Protein AF-0000000072511733 (afdb_homodimer)

Sequence (792 aa):
MGTTHSLIYQFHNLSIHYQLFALVTLGEAWPLFNVHRLVISRPQPNLVTKVRVELSENAKQHFIDSKRVFEDSVEIRVEEPLMMRQPNLPVPIIRLAQNTEMQLETAWPQSVVEYSVPPEFARRLSVTKSGRVRARSITGPAAVVIHRTDLPDNETSIVPITVAGVDALDVMLTTKLEPATSTTLMHLPVGAKIVLKVVFRDSKGREITASSKISYRPHRFDLTEIVPSDSNRTLTITLKSAGETVLKIWDTVEPTQNVYIRLSAAEMFYPLTRRPIVSDIVCFTSPLGCTEEQLAAMSSVRAPFECIASFSNNKIGPAVNILSTKAVFSPKLGSYACVIESQEAGQIRLDITGASQMDLNLVAKWSSDSQIREAATTTVFHMAMHVVEEEASFHRMGTTHSLIYQFHNLSIHYQLFALVTLGEAWPLFNVHRLVISRPQPNLVTKVRVELSENAKQHFIDSKRVFEDSVEIRVEEPLMMRQPNLPVPIIRLAQNTEMQLETAWPQSVVEYSVPPEFARRLSVTKSGRVRARSITGPAAVVIHRTDLPDNETSIVPITVAGVDALDVMLTTKLEPATSTTLMHLPVGAKIVLKVVFRDSKGREITASSKISYRPHRFDLTEIVPSDSNRTLTITLKSAGETVLKIWDTVEPTQNVYIRLSAAEMFYPLTRRPIVSDIVCFTSPLGCTEEQLAAMSSVRAPFECIASFSNNKIGPAVNILSTKAVFSPKLGSYACVIESQEAGQIRLDITGASQMDLNLVAKWSSDSQIREAATTTVFHMAMHVVEEEASFHR

Structure (mmCIF, N/CA/C/O backbone):
data_AF-0000000072511733-model_v1
#
loop_
_entity.id
_entity.type
_entity.pdbx_description
1 polymer 'BIG2 domain-containing protein'
#
loop_
_atom_site.group_PDB
_atom_site.id
_atom_site.type_symbol
_atom_site.label_atom_id
_atom_site.label_alt_id
_atom_site.label_comp_id
_atom_site.label_asym_id
_atom_site.label_entity_id
_atom_site.label_seq_id
_atom_site.pdbx_PDB_ins_code
_atom_site.Cartn_x
_atom_site.Cartn_y
_atom_site.Cartn_z
_atom_site.occupancy
_atom_site.B_iso_or_equiv
_atom_site.auth_seq_id
_atom_site.auth_comp_id
_atom_site.auth_asym_id
_atom_site.auth_atom_id
_atom_site.pdbx_PDB_model_num
ATOM 1 N N . MET A 1 1 ? 6.441 -21.094 27.766 1 30.42 1 MET A N 1
ATOM 2 C CA . MET A 1 1 ? 6.195 -22.484 27.422 1 30.42 1 MET A CA 1
ATOM 3 C C . MET A 1 1 ? 5.586 -22.609 26.031 1 30.42 1 MET A C 1
ATOM 5 O O . MET A 1 1 ? 4.539 -22.031 25.75 1 30.42 1 MET A O 1
ATOM 9 N N . GLY A 1 2 ? 6.473 -22.719 25 1 42.38 2 GLY A N 1
ATOM 10 C CA . GLY A 1 2 ? 6.098 -22.672 23.594 1 42.38 2 GLY A CA 1
ATOM 11 C C . GLY A 1 2 ? 5.016 -23.672 23.234 1 42.38 2 GLY A C 1
ATOM 12 O O . GLY A 1 2 ? 4.965 -24.766 23.781 1 42.38 2 GLY A O 1
ATOM 13 N N . THR A 1 3 ? 3.896 -23.219 23.047 1 46.09 3 THR A N 1
ATOM 14 C CA . THR A 1 3 ? 2.744 -24.062 22.719 1 46.09 3 THR A CA 1
ATOM 15 C C . THR A 1 3 ? 3.061 -24.984 21.547 1 46.09 3 THR A C 1
ATOM 17 O O . THR A 1 3 ? 3.604 -24.531 20.531 1 46.09 3 THR A O 1
ATOM 20 N N . THR A 1 4 ? 3.414 -26.203 21.969 1 52.53 4 THR A N 1
ATOM 21 C CA . THR A 1 4 ? 3.613 -27.297 21.016 1 52.53 4 THR A CA 1
ATOM 22 C C . THR A 1 4 ? 2.297 -27.672 20.344 1 52.53 4 THR A C 1
ATOM 24 O O . THR A 1 4 ? 1.282 -27.875 21.016 1 52.53 4 THR A O 1
ATOM 27 N N . HIS A 1 5 ? 2.258 -27.188 19.219 1 51.53 5 HIS A N 1
ATOM 28 C CA . HIS A 1 5 ? 1.099 -27.656 18.469 1 51.53 5 HIS A CA 1
ATOM 29 C C . HIS A 1 5 ? 1.411 -28.953 17.719 1 51.53 5 HIS A C 1
ATOM 31 O O . HIS A 1 5 ? 2.498 -29.094 17.156 1 51.53 5 HIS A O 1
ATOM 37 N N . SER A 1 6 ? 0.648 -30.016 18.172 1 54.62 6 SER A N 1
ATOM 38 C CA . SER A 1 6 ? 0.834 -31.312 17.531 1 54.62 6 SER A CA 1
ATOM 39 C C . SER A 1 6 ? -0.258 -31.594 16.5 1 54.62 6 SER A C 1
ATOM 41 O O . SER A 1 6 ? -1.42 -31.234 16.719 1 54.62 6 SER A O 1
ATOM 43 N N . LEU A 1 7 ? 0.263 -31.766 15.352 1 56.16 7 LEU A N 1
ATOM 44 C CA . LEU A 1 7 ? -0.666 -32.188 14.312 1 56.16 7 LEU A CA 1
ATOM 45 C C . LEU A 1 7 ? -0.36 -33.625 13.859 1 56.16 7 LEU A C 1
ATOM 47 O O . LEU A 1 7 ? 0.806 -34 13.766 1 56.16 7 LEU A O 1
ATOM 51 N N . ILE A 1 8 ? -1.424 -34.5 14 1 53.81 8 ILE A N 1
ATOM 52 C CA . ILE A 1 8 ? -1.289 -35.906 13.555 1 53.81 8 ILE A CA 1
ATOM 53 C C . ILE A 1 8 ? -1.988 -36.094 12.211 1 53.81 8 ILE A C 1
ATOM 55 O O . ILE A 1 8 ? -3.123 -35.625 12.031 1 53.81 8 ILE A O 1
ATOM 59 N N . TYR A 1 9 ? -1.032 -36.469 11.336 1 51.75 9 TYR A N 1
ATOM 60 C CA . TYR A 1 9 ? -1.613 -36.812 10.039 1 51.75 9 TYR A CA 1
ATOM 61 C C . TYR A 1 9 ? -1.473 -38.281 9.727 1 51.75 9 TYR A C 1
ATOM 63 O O . TYR A 1 9 ? -0.436 -38.875 10.016 1 51.75 9 TYR A O 1
ATOM 71 N N . GLN A 1 10 ? -2.639 -38.906 9.352 1 49.97 10 GLN A N 1
ATOM 72 C CA . GLN A 1 10 ? -2.627 -40.312 8.961 1 49.97 10 GLN A CA 1
ATOM 73 C C . GLN A 1 10 ? -2.561 -40.469 7.441 1 49.97 10 GLN A C 1
ATOM 75 O O . GLN A 1 10 ? -3.344 -39.844 6.719 1 49.97 10 GLN A O 1
ATOM 80 N N . PHE A 1 11 ? -1.405 -40.875 6.906 1 50.91 11 PHE A N 1
ATOM 81 C CA . PHE A 1 11 ? -1.235 -41.156 5.488 1 50.91 11 PHE A CA 1
ATOM 82 C C . PHE A 1 11 ? -1.16 -42.656 5.254 1 50.91 11 PHE A C 1
ATOM 84 O O . PHE A 1 11 ? -0.123 -43.281 5.5 1 50.91 11 PHE A O 1
ATOM 91 N N . HIS A 1 12 ? -2.207 -43.031 4.641 1 53.44 12 HIS A N 1
ATOM 92 C CA . HIS A 1 12 ? -2.283 -44.5 4.488 1 53.44 12 HIS A CA 1
ATOM 93 C C . HIS A 1 12 ? -1.937 -45.188 5.793 1 53.44 12 HIS A C 1
ATOM 95 O O . HIS A 1 12 ? -2.623 -45.031 6.801 1 53.44 12 HIS A O 1
ATOM 101 N N . ASN A 1 13 ? -0.875 -45.938 5.66 1 52.5 13 ASN A N 1
ATOM 102 C CA . ASN A 1 13 ? -0.454 -46.719 6.816 1 52.5 13 ASN A CA 1
ATOM 103 C C . ASN A 1 13 ? 0.588 -46 7.648 1 52.5 13 ASN A C 1
ATOM 105 O O . ASN A 1 13 ? 1.3 -46.594 8.445 1 52.5 13 ASN A O 1
ATOM 109 N N . LEU A 1 14 ? 0.651 -44.75 7.27 1 57.22 14 LEU A N 1
ATOM 110 C CA . LEU A 1 14 ? 1.626 -43.938 8.016 1 57.22 14 LEU A CA 1
ATOM 111 C C . LEU A 1 14 ? 0.934 -42.875 8.836 1 57.22 14 LEU A C 1
ATOM 113 O O . LEU A 1 14 ? -0.066 -42.281 8.406 1 57.22 14 LEU A O 1
ATOM 117 N N . SER A 1 15 ? 1.269 -42.875 10.102 1 57.78 15 SER A N 1
ATOM 118 C CA . SER A 1 15 ? 0.858 -41.781 10.961 1 57.78 15 SER A CA 1
ATOM 119 C C . SER A 1 15 ? 1.954 -40.719 11.062 1 57.78 15 SER A C 1
ATOM 121 O O . SER A 1 15 ? 3.086 -41.031 11.438 1 57.78 15 SER A O 1
ATOM 123 N N . ILE A 1 16 ? 1.681 -39.625 10.523 1 59.34 16 ILE A N 1
ATOM 124 C CA . ILE A 1 16 ? 2.65 -38.531 10.547 1 59.34 16 ILE A CA 1
ATOM 125 C C . ILE A 1 16 ? 2.271 -37.531 11.641 1 59.34 16 ILE A C 1
ATOM 127 O O . ILE A 1 16 ? 1.154 -37 11.648 1 59.34 16 ILE A O 1
ATOM 131 N N . HIS A 1 17 ? 3.141 -37.438 12.656 1 58 17 HIS A N 1
ATOM 132 C CA . HIS A 1 17 ? 2.953 -36.531 13.766 1 58 17 HIS A CA 1
ATOM 133 C C . HIS A 1 17 ? 3.838 -35.281 13.609 1 58 17 HIS A C 1
ATOM 135 O O . HIS A 1 17 ? 5.059 -35.406 13.477 1 58 17 HIS A O 1
ATOM 141 N N . TYR A 1 18 ? 3.115 -34.188 13.367 1 60.22 18 TYR A N 1
ATOM 142 C CA . TYR A 1 18 ? 3.869 -32.938 13.352 1 60.22 18 TYR A CA 1
ATOM 143 C C . TYR A 1 18 ? 3.809 -32.25 14.711 1 60.22 18 TYR A C 1
ATOM 145 O O . TYR A 1 18 ? 2.764 -32.25 15.367 1 60.22 18 TYR A O 1
ATOM 153 N N . GLN A 1 19 ? 4.934 -31.938 15.297 1 56.84 19 GLN A N 1
ATOM 154 C CA . GLN A 1 19 ? 5.023 -31.094 16.484 1 56.84 19 GLN A CA 1
ATOM 155 C C . GLN A 1 19 ? 5.695 -29.766 16.172 1 56.84 19 GLN A C 1
ATOM 157 O O . GLN A 1 19 ? 6.789 -29.734 15.609 1 56.84 19 GLN A O 1
ATOM 162 N N . LEU A 1 20 ? 4.867 -28.797 16.219 1 58.41 20 LEU A N 1
ATOM 163 C CA . LEU A 1 20 ? 5.395 -27.453 16.031 1 58.41 20 LEU A CA 1
ATOM 164 C C . LEU A 1 20 ? 5.645 -26.781 17.375 1 58.41 20 LEU A C 1
ATOM 166 O O . LEU A 1 20 ? 4.801 -26.844 18.266 1 58.41 20 LEU A O 1
ATOM 170 N N . PHE A 1 21 ? 6.883 -26.453 17.516 1 49.84 21 PHE A N 1
ATOM 171 C CA . PHE A 1 21 ? 7.258 -25.766 18.75 1 49.84 21 PHE A CA 1
ATOM 172 C C . PHE A 1 21 ? 7.242 -24.25 18.547 1 49.84 21 PHE A C 1
ATOM 174 O O . PHE A 1 21 ? 8.266 -23.656 18.188 1 49.84 21 PHE A O 1
ATOM 181 N N . ALA A 1 22 ? 6.191 -23.609 18.234 1 53.22 22 ALA A N 1
ATOM 182 C CA . ALA A 1 22 ? 6.008 -22.172 18.266 1 53.22 22 ALA A CA 1
ATOM 183 C C . ALA A 1 22 ? 4.543 -21.797 18.047 1 53.22 22 ALA A C 1
ATOM 185 O O . ALA A 1 22 ? 3.746 -22.625 17.594 1 53.22 22 ALA A O 1
ATOM 186 N N . LEU A 1 23 ? 4.102 -20.734 18.625 1 46.47 23 LEU A N 1
ATOM 187 C CA . LEU A 1 23 ? 2.75 -20.203 18.469 1 46.47 23 LEU A CA 1
ATOM 188 C C . LEU A 1 23 ? 2.387 -20.047 17 1 46.47 23 LEU A C 1
ATOM 190 O O . LEU A 1 23 ? 3.037 -19.312 16.266 1 46.47 23 LEU A O 1
ATOM 194 N N . VAL A 1 24 ? 2.137 -21.109 16.453 1 48.09 24 VAL A N 1
ATOM 195 C CA . VAL A 1 24 ? 1.76 -21.078 15.047 1 48.09 24 VAL A CA 1
ATOM 196 C C . VAL A 1 24 ? 0.24 -21.141 14.914 1 48.09 24 VAL A C 1
ATOM 198 O O . VAL A 1 24 ? -0.43 -21.781 15.734 1 48.09 24 VAL A O 1
ATOM 201 N N . THR A 1 25 ? -0.289 -20.203 14.406 1 44.91 25 THR A N 1
ATOM 202 C CA . THR A 1 25 ? -1.661 -20.422 13.969 1 44.91 25 THR A CA 1
ATOM 203 C C . THR A 1 25 ? -1.699 -21.406 12.797 1 44.91 25 THR A C 1
ATOM 205 O O . THR A 1 25 ? -1.045 -21.188 11.773 1 44.91 25 THR A O 1
ATOM 208 N N . LEU A 1 26 ? -1.97 -22.625 13.188 1 44.41 26 LEU A N 1
ATOM 209 C CA . LEU A 1 26 ? -2.098 -23.688 12.203 1 44.41 26 LEU A CA 1
ATOM 210 C C . LEU A 1 26 ? -3.32 -23.469 11.312 1 44.41 26 LEU A C 1
ATOM 212 O O . LEU A 1 26 ? -4.406 -23.156 11.812 1 44.41 26 LEU A O 1
ATOM 216 N N . GLY A 1 27 ? -3.109 -23.062 10.148 1 40.12 27 GLY A N 1
ATOM 217 C CA . GLY A 1 27 ? -4.27 -23.156 9.273 1 40.12 27 GLY A CA 1
ATOM 218 C C . GLY A 1 27 ? -4.73 -24.578 9.055 1 40.12 27 GLY A C 1
ATOM 219 O O . GLY A 1 27 ? -4.219 -25.516 9.688 1 40.12 27 GLY A O 1
ATOM 220 N N . GLU A 1 28 ? -5.785 -24.719 8.156 1 40.78 28 GLU A N 1
ATOM 221 C CA . GLU A 1 28 ? -6.582 -25.922 7.891 1 40.78 28 GLU A CA 1
ATOM 222 C C . GLU A 1 28 ? -5.727 -27.031 7.301 1 40.78 28 GLU A C 1
ATOM 224 O O . GLU A 1 28 ? -4.918 -26.797 6.398 1 40.78 28 GLU A O 1
ATOM 229 N N . ALA A 1 29 ? -5.41 -28 8.211 1 40.81 29 ALA A N 1
ATOM 230 C CA . ALA A 1 29 ? -4.941 -29.281 7.688 1 40.81 29 ALA A CA 1
ATOM 231 C C . ALA A 1 29 ? -5.953 -29.875 6.715 1 40.81 29 ALA A C 1
ATOM 233 O O . ALA A 1 29 ? -7.156 -29.891 6.988 1 40.81 29 ALA A O 1
ATOM 234 N N . TRP A 1 30 ? -5.754 -29.656 5.441 1 39.38 30 TRP A N 1
ATOM 235 C CA . TRP A 1 30 ? -6.648 -30.359 4.527 1 39.38 30 TRP A CA 1
ATOM 236 C C . TRP A 1 30 ? -6.371 -31.859 4.531 1 39.38 30 TRP A C 1
ATOM 238 O O . TRP A 1 30 ? -5.266 -32.281 4.211 1 39.38 30 TRP A O 1
ATOM 248 N N . PRO A 1 31 ? -7.035 -32.562 5.352 1 39.12 31 PRO A N 1
ATOM 249 C CA . PRO A 1 31 ? -6.906 -34.031 5.344 1 39.12 31 PRO A CA 1
ATOM 250 C C . PRO A 1 31 ? -7.062 -34.625 3.949 1 39.12 31 PRO A C 1
ATOM 252 O O . PRO A 1 31 ? -7.438 -35.781 3.814 1 39.12 31 PRO A O 1
ATOM 255 N N . LEU A 1 32 ? -7.051 -33.844 2.857 1 39.03 32 LEU A N 1
ATOM 256 C CA . LEU A 1 32 ? -7.312 -34.75 1.756 1 39.03 32 LEU A CA 1
ATOM 257 C C . LEU A 1 32 ? -6.273 -35.875 1.715 1 39.03 32 LEU A C 1
ATOM 259 O O . LEU A 1 32 ? -5.223 -35.75 2.354 1 39.03 32 LEU A O 1
ATOM 263 N N . PHE A 1 33 ? -6.176 -36.781 0.584 1 42.44 33 PHE A N 1
ATOM 264 C CA . PHE A 1 33 ? -5.359 -37.969 0.464 1 42.44 33 PHE A CA 1
ATOM 265 C C . PHE A 1 33 ? -3.924 -37.688 0.892 1 42.44 33 PHE A C 1
ATOM 267 O O . PHE A 1 33 ? -3.67 -37.344 2.049 1 42.44 33 PHE A O 1
ATOM 274 N N . ASN A 1 34 ? -2.926 -37.969 -0.13 1 42.34 34 ASN A N 1
ATOM 275 C CA . ASN A 1 34 ? -1.479 -38.125 -0.058 1 42.34 34 ASN A CA 1
ATOM 276 C C . ASN A 1 34 ? -0.781 -36.781 0.204 1 42.34 34 ASN A C 1
ATOM 278 O O . ASN A 1 34 ? 0.437 -36.688 0.049 1 42.34 34 ASN A O 1
ATOM 282 N N . VAL A 1 35 ? -1.505 -35.781 0.135 1 41.72 35 VAL A N 1
ATOM 283 C CA . VAL A 1 35 ? -0.69 -34.562 0.192 1 41.72 35 VAL A CA 1
ATOM 284 C C . VAL A 1 35 ? -0.948 -33.844 1.505 1 41.72 35 VAL A C 1
ATOM 286 O O . VAL A 1 35 ? -2.1 -33.625 1.895 1 41.72 35 VAL A O 1
ATOM 289 N N . HIS A 1 36 ? 0.042 -33.906 2.451 1 46.97 36 HIS A N 1
ATOM 290 C CA . HIS A 1 36 ? -0.022 -33.188 3.705 1 46.97 36 HIS A CA 1
ATOM 291 C C . HIS A 1 36 ? 0.628 -31.797 3.57 1 46.97 36 HIS A C 1
ATOM 293 O O . HIS A 1 36 ? 1.719 -31.688 3.006 1 46.97 36 HIS A O 1
ATOM 299 N N . ARG A 1 37 ? -0.28 -30.797 3.691 1 49.94 37 ARG A N 1
ATOM 300 C CA . ARG A 1 37 ? 0.319 -29.469 3.709 1 49.94 37 ARG A CA 1
ATOM 301 C C . ARG A 1 37 ? 0.116 -28.797 5.062 1 49.94 37 ARG A C 1
ATOM 303 O O . ARG A 1 37 ? -0.979 -28.844 5.625 1 49.94 37 ARG A O 1
ATOM 310 N N . LEU A 1 38 ? 1.227 -28.547 5.777 1 55.19 38 LEU A N 1
ATOM 311 C CA . LEU A 1 38 ? 1.221 -27.719 6.977 1 55.19 38 LEU A CA 1
ATOM 312 C C . LEU A 1 38 ? 1.528 -26.266 6.641 1 55.19 38 LEU A C 1
ATOM 314 O O . LEU A 1 38 ? 2.545 -25.984 6.004 1 55.19 38 LEU A O 1
ATOM 318 N N . VAL A 1 39 ? 0.47 -25.391 6.844 1 53.66 39 VAL A N 1
ATOM 319 C CA . VAL A 1 39 ? 0.721 -23.969 6.602 1 53.66 39 VAL A CA 1
ATOM 320 C C . VAL A 1 39 ? 0.956 -23.25 7.93 1 53.66 39 VAL A C 1
ATOM 322 O O . VAL A 1 39 ? 0.123 -23.328 8.836 1 53.66 39 VAL A O 1
ATOM 325 N N . ILE A 1 40 ? 2.113 -22.766 8.117 1 58.72 40 ILE A N 1
ATOM 326 C CA . ILE A 1 40 ? 2.498 -22.031 9.32 1 58.72 40 ILE A CA 1
ATOM 327 C C . ILE A 1 40 ? 2.441 -20.531 9.055 1 58.72 40 ILE A C 1
ATOM 329 O O . ILE A 1 40 ? 3.078 -20.031 8.125 1 58.72 40 ILE A O 1
ATOM 333 N N . SER A 1 41 ? 1.503 -19.844 9.711 1 52.41 41 SER A N 1
ATOM 334 C CA . SER A 1 41 ? 1.439 -18.391 9.57 1 52.41 41 SER A CA 1
ATOM 335 C C . SER A 1 41 ? 2.068 -17.703 10.773 1 52.41 41 SER A C 1
ATOM 337 O O . SER A 1 41 ? 1.902 -18.141 11.914 1 52.41 41 SER A O 1
ATOM 339 N N . ARG A 1 42 ? 2.793 -16.594 10.68 1 55.47 42 ARG A N 1
ATOM 340 C CA . ARG A 1 42 ? 3.422 -15.656 11.609 1 55.47 42 ARG A CA 1
ATOM 341 C C . ARG A 1 42 ? 4.355 -16.391 12.57 1 55.47 42 ARG A C 1
ATOM 343 O O . ARG A 1 42 ? 4.168 -16.344 13.789 1 55.47 42 ARG A O 1
ATOM 350 N N . PRO A 1 43 ? 5.312 -17.172 12.125 1 55.91 43 PRO A N 1
ATOM 351 C CA . PRO A 1 43 ? 6.109 -17.953 13.062 1 55.91 43 PRO A CA 1
ATOM 352 C C . PRO A 1 43 ? 7.074 -17.109 13.891 1 55.91 43 PRO A C 1
ATOM 354 O O . PRO A 1 43 ? 7.469 -16.016 13.453 1 55.91 43 PRO A O 1
ATOM 357 N N . GLN A 1 44 ? 7.172 -17.469 15.062 1 59.5 44 GLN A N 1
ATOM 358 C CA . GLN A 1 44 ? 8.266 -16.922 15.859 1 59.5 44 GLN A CA 1
ATOM 359 C C . GLN A 1 44 ? 9.617 -17.234 15.234 1 59.5 44 GLN A C 1
ATOM 361 O O . GLN A 1 44 ? 9.727 -18.125 14.398 1 59.5 44 GLN A O 1
ATOM 366 N N . PRO A 1 45 ? 10.672 -16.484 15.398 1 61.78 45 PRO A N 1
ATOM 367 C CA . PRO A 1 45 ? 11.969 -16.547 14.727 1 61.78 45 PRO A CA 1
ATOM 368 C C . PRO A 1 45 ? 12.562 -17.953 14.703 1 61.78 45 PRO A C 1
ATOM 370 O O . PRO A 1 45 ? 13.281 -18.312 13.773 1 61.78 45 PRO A O 1
ATOM 373 N N . ASN A 1 46 ? 12.344 -18.766 15.797 1 63.5 46 ASN A N 1
ATOM 374 C CA . ASN A 1 46 ? 12.953 -20.094 15.805 1 63.5 46 ASN A CA 1
ATOM 375 C C . ASN A 1 46 ? 11.898 -21.188 15.961 1 63.5 46 ASN A C 1
ATOM 377 O O . ASN A 1 46 ? 11.289 -21.328 17.016 1 63.5 46 ASN A O 1
ATOM 381 N N . LEU A 1 47 ? 11.617 -21.703 14.727 1 67.38 47 LEU A N 1
ATOM 382 C CA . LEU A 1 47 ? 10.609 -22.75 14.727 1 67.38 47 LEU A CA 1
ATOM 383 C C . LEU A 1 47 ? 11.234 -24.109 14.406 1 67.38 47 LEU A C 1
ATOM 385 O O . LEU A 1 47 ? 12.047 -24.219 13.492 1 67.38 47 LEU A O 1
ATOM 389 N N . VAL A 1 48 ? 11.062 -25.031 15.406 1 69 48 VAL A N 1
ATOM 390 C CA . VAL A 1 48 ? 11.5 -26.391 15.133 1 69 48 VAL A CA 1
ATOM 391 C C . VAL A 1 48 ? 10.281 -27.266 14.812 1 69 48 VAL A C 1
ATOM 393 O O . VAL A 1 48 ? 9.305 -27.266 15.555 1 69 48 VAL A O 1
ATOM 396 N N . THR A 1 49 ? 10.383 -27.781 13.617 1 68.44 49 THR A N 1
ATOM 397 C CA . THR A 1 49 ? 9.336 -28.719 13.234 1 68.44 49 THR A CA 1
ATOM 398 C C . THR A 1 49 ? 9.852 -30.156 13.281 1 68.44 49 THR A C 1
ATOM 400 O O . THR A 1 49 ? 10.883 -30.469 12.68 1 68.44 49 THR A O 1
ATOM 403 N N . LYS A 1 50 ? 9.227 -30.906 14.18 1 71.25 50 LYS A N 1
ATOM 404 C CA . LYS A 1 50 ? 9.57 -32.312 14.273 1 71.25 50 LYS A CA 1
ATOM 405 C C . LYS A 1 50 ? 8.5 -33.188 13.625 1 71.25 50 LYS A C 1
ATOM 407 O O . LYS A 1 50 ? 7.305 -32.906 13.758 1 71.25 50 LYS A O 1
ATOM 412 N N . VAL A 1 51 ? 9.031 -34.031 12.703 1 70.06 51 VAL A N 1
ATOM 413 C CA . VAL A 1 51 ? 8.102 -34.969 12.062 1 70.06 51 VAL A CA 1
ATOM 414 C C . VAL A 1 51 ? 8.414 -36.375 12.492 1 70.06 51 VAL A C 1
ATOM 416 O O . VAL A 1 51 ? 9.578 -36.781 12.578 1 70.06 51 VAL A O 1
ATOM 419 N N . ARG A 1 52 ? 7.418 -37 13.062 1 72.31 52 ARG A N 1
ATOM 420 C CA . ARG A 1 52 ? 7.5 -38.438 13.422 1 72.31 52 ARG A CA 1
ATOM 421 C C . ARG A 1 52 ? 6.531 -39.25 12.594 1 72.31 52 ARG A C 1
ATOM 423 O O . ARG A 1 52 ? 5.336 -38.969 12.539 1 72.31 52 ARG A O 1
ATOM 430 N N . VAL A 1 53 ? 7.105 -40.125 11.781 1 70.19 53 VAL A N 1
ATOM 431 C CA . VAL A 1 53 ? 6.285 -41 10.961 1 70.19 53 VAL A CA 1
ATOM 432 C C . VAL A 1 53 ? 6.285 -42.406 11.562 1 70.19 53 VAL A C 1
ATOM 434 O O . VAL A 1 53 ? 7.344 -42.969 11.875 1 70.19 53 VAL A O 1
ATOM 437 N N . GLU A 1 54 ? 5.133 -42.812 11.969 1 70.56 54 GLU A N 1
ATOM 438 C CA . GLU A 1 54 ? 4.977 -44.156 12.5 1 70.56 54 GLU A CA 1
ATOM 439 C C . GLU A 1 54 ? 4.051 -45 11.625 1 70.56 54 GLU A C 1
ATOM 441 O O . GLU A 1 54 ? 3.197 -44.438 10.922 1 70.56 54 GLU A O 1
ATOM 446 N N . LEU A 1 55 ? 4.387 -46.188 11.391 1 63.69 55 LEU A N 1
ATOM 447 C CA . LEU A 1 55 ? 3.529 -47.094 10.648 1 63.69 55 LEU A CA 1
ATOM 448 C C . LEU A 1 55 ? 2.162 -47.219 11.312 1 63.69 55 LEU A C 1
ATOM 450 O O . LEU A 1 55 ? 2.07 -47.312 12.547 1 63.69 55 LEU A O 1
ATOM 454 N N . SER A 1 56 ? 1.145 -46.969 10.461 1 61.12 56 SER A N 1
ATOM 455 C CA . SER A 1 56 ? -0.207 -47.125 10.984 1 61.12 56 SER A CA 1
ATOM 456 C C . SER A 1 56 ? -0.445 -48.531 11.469 1 61.12 56 SER A C 1
ATOM 458 O O . SER A 1 56 ? 0.203 -49.469 10.992 1 61.12 56 SER A O 1
ATOM 460 N N . GLU A 1 57 ? -1.189 -48.688 12.562 1 60.72 57 GLU A N 1
ATOM 461 C CA . GLU A 1 57 ? -1.531 -50 13.109 1 60.72 57 GLU A CA 1
ATOM 462 C C . GLU A 1 57 ? -2.037 -50.938 12.016 1 60.72 57 GLU A C 1
ATOM 464 O O . GLU A 1 57 ? -1.792 -52.156 12.062 1 60.72 57 GLU A O 1
ATOM 469 N N . ASN A 1 58 ? -2.703 -50.25 11.062 1 57.06 58 ASN A N 1
ATOM 470 C CA . ASN A 1 58 ? -3.295 -51.094 10.023 1 57.06 58 ASN A CA 1
ATOM 471 C C . ASN A 1 58 ? -2.238 -51.625 9.055 1 57.06 58 ASN A C 1
ATOM 473 O O . ASN A 1 58 ? -2.508 -52.531 8.266 1 57.06 58 ASN A O 1
ATOM 477 N N . ALA A 1 59 ? -1.164 -50.938 8.984 1 54.22 59 ALA A N 1
ATOM 478 C CA . ALA A 1 59 ? -0.114 -51.344 8.055 1 54.22 59 ALA A CA 1
ATOM 479 C C . ALA A 1 59 ? 0.798 -52.406 8.664 1 54.22 59 ALA A C 1
ATOM 481 O O . ALA A 1 59 ? 1.632 -53 7.973 1 54.22 59 ALA A O 1
ATOM 482 N N . LYS A 1 60 ? 0.708 -52.469 9.945 1 56.31 60 LYS A N 1
ATOM 483 C CA . LYS A 1 60 ? 1.581 -53.438 10.633 1 56.31 60 LYS A CA 1
ATOM 484 C C . LYS A 1 60 ? 1.54 -54.812 9.953 1 56.31 60 LYS A C 1
ATOM 486 O O . LYS A 1 60 ? 2.508 -55.562 10.023 1 56.31 60 LYS A O 1
ATOM 491 N N . GLN A 1 61 ? 0.353 -55.031 9.445 1 54.56 61 GLN A N 1
ATOM 492 C CA . GLN A 1 61 ? 0.318 -56.406 8.906 1 54.56 61 GLN A CA 1
ATOM 493 C C . GLN A 1 61 ? 1.269 -56.531 7.719 1 54.56 61 GLN A C 1
ATOM 495 O O . GLN A 1 61 ? 1.813 -57.625 7.48 1 54.56 61 GLN A O 1
ATOM 500 N N . HIS A 1 62 ? 1.262 -55.531 6.883 1 52.97 62 HIS A N 1
ATOM 501 C CA . HIS A 1 62 ? 2.012 -55.719 5.645 1 52.97 62 HIS A CA 1
ATOM 502 C C . HIS A 1 62 ? 3.484 -55.375 5.84 1 52.97 62 HIS A C 1
ATOM 504 O O . HIS A 1 62 ? 4.336 -55.812 5.059 1 52.97 62 HIS A O 1
ATOM 510 N N . PHE A 1 63 ? 3.852 -54.375 6.574 1 54.56 63 PHE A N 1
ATOM 511 C CA . PHE A 1 63 ? 5.246 -54 6.766 1 54.56 63 PHE A CA 1
ATOM 512 C C . PHE A 1 63 ? 5.773 -54.5 8.094 1 54.56 63 PHE A C 1
ATOM 514 O O . PHE A 1 63 ? 5.445 -53.969 9.156 1 54.56 63 PHE A O 1
ATOM 521 N N . ILE A 1 64 ? 6.031 -55.781 8.211 1 49.66 64 ILE A N 1
ATOM 522 C CA . ILE A 1 64 ? 6.438 -56.625 9.344 1 49.66 64 ILE A CA 1
ATOM 523 C C . ILE A 1 64 ? 7.477 -55.875 10.18 1 49.66 64 ILE A C 1
ATOM 525 O O . ILE A 1 64 ? 7.355 -55.812 11.406 1 49.66 64 ILE A O 1
ATOM 529 N N . ASP A 1 65 ? 8.859 -56.156 9.961 1 49.75 65 ASP A N 1
ATOM 530 C CA . ASP A 1 65 ? 10.008 -56.188 10.867 1 49.75 65 ASP A CA 1
ATOM 531 C C . ASP A 1 65 ? 10.469 -54.781 11.219 1 49.75 65 ASP A C 1
ATOM 533 O O . ASP A 1 65 ? 11.211 -54.594 12.188 1 49.75 65 ASP A O 1
ATOM 537 N N . SER A 1 66 ? 10.734 -53.875 10.258 1 49.97 66 SER A N 1
ATOM 538 C CA . SER A 1 66 ? 11.773 -52.875 10.328 1 49.97 66 SER A CA 1
ATOM 539 C C . SER A 1 66 ? 11.312 -51.656 11.141 1 49.97 66 SER A C 1
ATOM 541 O O . SER A 1 66 ? 10.117 -51.469 11.367 1 49.97 66 SER A O 1
ATOM 543 N N . LYS A 1 67 ? 12.43 -50.719 11.422 1 55.81 67 LYS A N 1
ATOM 544 C CA . LYS A 1 67 ? 12.523 -49.5 12.227 1 55.81 67 LYS A CA 1
ATOM 545 C C . LYS A 1 67 ? 11.391 -48.531 11.898 1 55.81 67 LYS A C 1
ATOM 547 O O . LYS A 1 67 ? 11.211 -48.156 10.742 1 55.81 67 LYS A O 1
ATOM 552 N N . ARG A 1 68 ? 10.273 -48.469 12.664 1 61.62 68 ARG A N 1
ATOM 553 C CA . ARG A 1 68 ? 8.875 -48.062 12.547 1 61.62 68 ARG A CA 1
ATOM 554 C C . ARG A 1 68 ? 8.75 -46.531 12.586 1 61.62 68 ARG A C 1
ATOM 556 O O . ARG A 1 68 ? 7.883 -45.969 11.93 1 61.62 68 ARG A O 1
ATOM 563 N N . VAL A 1 69 ? 9.602 -46.062 13.477 1 67.75 69 VAL A N 1
ATOM 564 C CA . VAL A 1 69 ? 9.367 -44.656 13.695 1 67.75 69 VAL A CA 1
ATOM 565 C C . VAL A 1 69 ? 10.477 -43.812 13.039 1 67.75 69 VAL A C 1
ATOM 567 O O . VAL A 1 69 ? 11.656 -44.094 13.242 1 67.75 69 VAL A O 1
ATOM 570 N N . PHE A 1 70 ? 10.234 -43.188 12.016 1 73.69 70 PHE A N 1
ATOM 571 C CA . PHE A 1 70 ? 11.156 -42.219 11.43 1 73.69 70 PHE A CA 1
ATOM 572 C C . PHE A 1 70 ? 10.922 -40.844 11.992 1 73.69 70 PHE A C 1
ATOM 574 O O . PHE A 1 70 ? 9.781 -40.375 12.102 1 73.69 70 PHE A O 1
ATOM 581 N N . GLU A 1 71 ? 11.93 -40.344 12.688 1 75.19 71 GLU A N 1
ATOM 582 C CA . GLU A 1 71 ? 11.852 -39 13.211 1 75.19 71 GLU A CA 1
ATOM 583 C C . GLU A 1 71 ? 12.844 -38.062 12.508 1 75.19 71 GLU A C 1
ATOM 585 O O . GLU A 1 71 ? 13.938 -38.5 12.141 1 75.19 71 GLU A O 1
ATOM 590 N N . ASP A 1 72 ? 12.43 -36.938 12.023 1 76.25 72 ASP A N 1
ATOM 591 C CA . ASP A 1 72 ? 13.297 -35.906 11.484 1 76.25 72 ASP A CA 1
ATOM 592 C C . ASP A 1 72 ? 12.852 -34.531 11.969 1 76.25 72 ASP A C 1
ATOM 594 O O . ASP A 1 72 ? 11.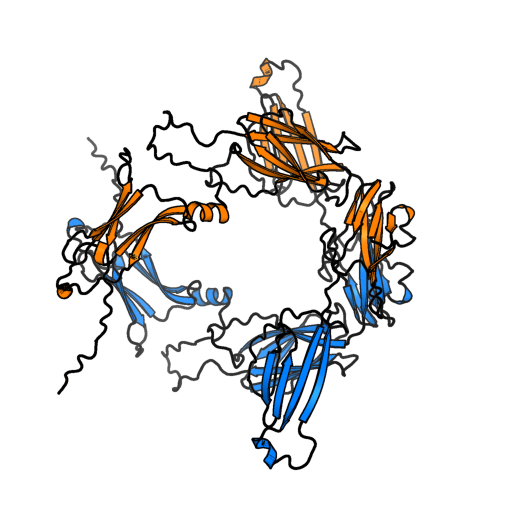734 -34.375 12.477 1 76.25 72 ASP A O 1
ATOM 598 N N . SER A 1 73 ? 13.773 -33.719 12.227 1 76.12 73 SER A N 1
ATOM 599 C CA . SER A 1 73 ? 13.453 -32.375 12.633 1 76.12 73 SER A CA 1
ATOM 600 C C . SER A 1 73 ? 14.133 -31.344 11.727 1 76.12 73 SER A C 1
ATOM 602 O O . SER A 1 73 ? 15.172 -31.625 11.133 1 76.12 73 SER A O 1
ATOM 604 N N . VAL A 1 74 ? 13.336 -30.344 11.383 1 73.75 74 VAL A N 1
ATOM 605 C CA . VAL A 1 74 ? 13.906 -29.234 10.625 1 73.75 74 VAL A CA 1
ATOM 606 C C . VAL A 1 74 ? 13.773 -27.938 11.43 1 73.75 74 VAL A C 1
ATOM 608 O O . VAL A 1 74 ? 12.75 -27.703 12.07 1 73.75 74 VAL A O 1
ATOM 611 N N . GLU A 1 75 ? 14.875 -27.312 11.508 1 74.31 75 GLU A N 1
ATOM 612 C CA . GLU A 1 75 ? 14.867 -25.984 12.125 1 74.31 75 GLU A CA 1
ATOM 613 C C . GLU A 1 75 ? 14.562 -24.906 11.086 1 74.31 75 GLU A C 1
ATOM 615 O O . GLU A 1 75 ? 15.227 -24.828 10.047 1 74.31 75 GLU A O 1
ATOM 620 N N . ILE A 1 76 ? 13.43 -24.312 11.336 1 72.25 76 ILE A N 1
ATOM 621 C CA . ILE A 1 76 ? 13.062 -23.219 10.445 1 72.25 76 ILE A CA 1
ATOM 622 C C . ILE A 1 76 ? 13.414 -21.875 11.086 1 72.25 76 ILE A C 1
ATOM 624 O O . ILE A 1 76 ? 12.977 -21.578 12.195 1 72.25 76 ILE A O 1
ATOM 628 N N . ARG A 1 77 ? 14.234 -21.188 10.484 1 74.06 77 ARG A N 1
ATOM 629 C CA . ARG A 1 77 ? 14.609 -19.844 10.93 1 74.06 77 ARG A CA 1
ATOM 630 C C . ARG A 1 77 ? 13.859 -18.781 10.148 1 74.06 77 ARG A C 1
ATOM 632 O O . ARG A 1 77 ? 13.914 -18.766 8.914 1 74.06 77 ARG A O 1
ATOM 639 N N . VAL A 1 78 ? 13.078 -18.016 10.867 1 75.44 78 VAL A N 1
ATOM 640 C CA . VAL A 1 78 ? 12.352 -16.922 10.234 1 75.44 78 VAL A CA 1
ATOM 641 C C . VAL A 1 78 ? 13.117 -15.609 10.445 1 75.44 78 VAL A C 1
ATOM 643 O O . VAL A 1 78 ? 13.438 -15.25 11.586 1 75.44 78 VAL A O 1
ATOM 646 N N . GLU A 1 79 ? 13.492 -15.008 9.336 1 77.06 79 GLU A N 1
ATOM 647 C CA . GLU A 1 79 ? 14.227 -13.742 9.398 1 77.06 79 GLU A CA 1
ATOM 648 C C . GLU A 1 79 ? 13.406 -12.602 8.828 1 77.06 79 GLU A C 1
ATOM 650 O O . GLU A 1 79 ? 12.711 -12.766 7.82 1 77.06 79 GLU A O 1
ATOM 655 N N . GLU A 1 80 ? 13.508 -11.523 9.516 1 78.5 80 GLU A N 1
ATOM 656 C CA . GLU A 1 80 ? 12.852 -10.32 9 1 78.5 80 GLU A CA 1
ATOM 657 C C . GLU A 1 80 ? 13.602 -9.75 7.801 1 78.5 80 GLU A C 1
ATOM 659 O O . GLU A 1 80 ? 14.836 -9.703 7.801 1 78.5 80 GLU A O 1
ATOM 664 N N . PRO A 1 81 ? 12.758 -9.477 6.828 1 84.94 81 PRO A N 1
ATOM 665 C CA . PRO A 1 81 ? 13.43 -8.852 5.684 1 84.94 81 PRO A CA 1
ATOM 666 C C . PRO A 1 81 ? 14.039 -7.492 6.031 1 84.94 81 PRO A C 1
ATOM 668 O O . PRO A 1 81 ? 13.625 -6.852 7 1 84.94 81 PRO A O 1
ATOM 671 N N . LEU A 1 82 ? 15.055 -7.152 5.262 1 89.12 82 LEU A N 1
ATOM 672 C CA . LEU A 1 82 ? 15.695 -5.859 5.473 1 89.12 82 LEU A CA 1
ATOM 673 C C . LEU A 1 82 ? 14.727 -4.719 5.176 1 89.12 82 LEU A C 1
ATOM 675 O O . LEU A 1 82 ? 14.094 -4.691 4.117 1 89.12 82 LEU A O 1
ATOM 679 N N . MET A 1 83 ? 14.555 -3.865 6.16 1 92.44 83 MET A N 1
ATOM 680 C CA . MET A 1 83 ? 13.758 -2.646 6.051 1 92.44 83 MET A CA 1
ATOM 681 C C . MET A 1 83 ? 14.328 -1.542 6.934 1 92.44 83 MET A C 1
ATOM 683 O O . MET A 1 83 ? 14.898 -1.817 7.988 1 92.44 83 MET A O 1
ATOM 687 N N . MET A 1 84 ? 14.164 -0.406 6.375 1 93.56 84 MET A N 1
ATOM 688 C CA . MET A 1 84 ? 14.578 0.727 7.199 1 93.56 84 MET A CA 1
ATOM 689 C C . MET A 1 84 ? 13.484 1.098 8.195 1 93.56 84 MET A C 1
ATOM 691 O O . MET A 1 84 ? 12.312 1.226 7.828 1 93.56 84 MET A O 1
ATOM 695 N N . ARG A 1 85 ? 13.914 1.224 9.453 1 92.94 85 ARG A N 1
ATOM 696 C CA . ARG A 1 85 ? 12.977 1.672 10.469 1 92.94 85 ARG A CA 1
ATOM 697 C C . ARG A 1 85 ? 13.031 3.186 10.641 1 92.94 85 ARG A C 1
ATOM 699 O O . ARG A 1 85 ? 12.008 3.824 10.898 1 92.94 85 ARG A O 1
ATOM 706 N N . GLN A 1 86 ? 14.234 3.699 10.43 1 90.5 86 GLN A N 1
ATOM 707 C CA . GLN A 1 86 ? 14.461 5.141 10.461 1 90.5 86 GLN A CA 1
ATOM 708 C C . GLN A 1 86 ? 15.391 5.578 9.328 1 90.5 86 GLN A C 1
ATOM 710 O O . GLN A 1 86 ? 16.594 5.293 9.359 1 90.5 86 GLN A O 1
ATOM 715 N N . PRO A 1 87 ? 14.945 6.266 8.562 1 90.88 87 PRO A N 1
ATOM 716 C CA . PRO A 1 87 ? 13.539 6.516 8.25 1 90.88 87 PRO A CA 1
ATOM 717 C C . PRO A 1 87 ? 12.797 5.25 7.824 1 90.88 87 PRO A C 1
ATOM 719 O O . PRO A 1 87 ? 13.422 4.262 7.445 1 90.88 87 PRO A O 1
ATOM 722 N N . ASN A 1 88 ? 11.469 5.379 7.91 1 90 88 ASN A N 1
ATOM 723 C CA . ASN A 1 88 ? 10.672 4.219 7.535 1 90 88 ASN A CA 1
ATOM 724 C C . ASN A 1 88 ? 10.523 4.102 6.02 1 90 88 ASN A C 1
ATOM 726 O O . ASN A 1 88 ? 9.773 4.859 5.402 1 90 88 ASN A O 1
ATOM 730 N N . LEU A 1 89 ? 11.195 3.115 5.438 1 91.75 89 LEU A N 1
ATOM 731 C CA . LEU A 1 89 ? 11.133 2.879 4 1 91.75 89 LEU A CA 1
ATOM 732 C C . LEU A 1 89 ? 11.57 1.455 3.666 1 91.75 89 LEU A C 1
ATOM 734 O O . LEU A 1 89 ? 12.414 0.881 4.355 1 91.75 89 LEU A O 1
ATOM 738 N N . PRO A 1 90 ? 11.039 0.993 2.641 1 92.38 90 PRO A N 1
ATOM 739 C CA . PRO A 1 90 ? 11.492 -0.327 2.189 1 92.38 90 PRO A CA 1
ATOM 740 C C . PRO A 1 90 ? 12.828 -0.279 1.46 1 92.38 90 PRO A C 1
ATOM 742 O O . PRO A 1 90 ? 13.258 0.789 1.013 1 92.38 90 PRO A O 1
ATOM 745 N N . VAL A 1 91 ? 13.43 -1.44 1.479 1 92.62 91 VAL A N 1
ATOM 746 C CA . VAL A 1 91 ? 14.664 -1.599 0.716 1 92.62 91 VAL A CA 1
ATOM 747 C C . VAL A 1 91 ? 14.5 -2.719 -0.309 1 92.62 91 VAL A C 1
ATOM 749 O O . VAL A 1 91 ? 14.953 -3.846 -0.084 1 92.62 91 VAL A O 1
ATOM 752 N N . PRO A 1 92 ? 13.945 -2.314 -1.374 1 92.44 92 PRO A N 1
ATOM 753 C CA . PRO A 1 92 ? 13.766 -3.348 -2.396 1 92.44 92 PRO A CA 1
ATOM 754 C C . PRO A 1 92 ? 15.086 -3.777 -3.039 1 92.44 92 PRO A C 1
ATOM 756 O O . PRO A 1 92 ? 15.938 -2.934 -3.326 1 92.44 92 PRO A O 1
ATOM 759 N N . ILE A 1 93 ? 15.25 -5.074 -3.219 1 93.5 93 ILE A N 1
ATOM 760 C CA . ILE A 1 93 ? 16.453 -5.637 -3.812 1 93.5 93 ILE A CA 1
ATOM 761 C C . ILE A 1 93 ? 16.094 -6.496 -5.023 1 93.5 93 ILE A C 1
ATOM 763 O O . ILE A 1 93 ? 15.18 -7.328 -4.945 1 93.5 93 ILE A O 1
ATOM 767 N N . ILE A 1 94 ? 16.75 -6.195 -6.082 1 94.88 94 ILE A N 1
ATOM 768 C CA . ILE A 1 94 ? 16.578 -7.047 -7.25 1 94.88 94 ILE A CA 1
ATOM 769 C C . ILE A 1 94 ? 17.453 -8.281 -7.129 1 94.88 94 ILE A C 1
ATOM 771 O O . ILE A 1 94 ? 18.688 -8.164 -6.992 1 94.88 94 ILE A O 1
ATOM 775 N N . ARG A 1 95 ? 16.797 -9.406 -7.152 1 95 95 ARG A N 1
ATOM 776 C CA . ARG A 1 95 ? 17.562 -10.641 -7.027 1 95 95 ARG A CA 1
ATOM 777 C C . ARG A 1 95 ? 17.641 -11.375 -8.367 1 95 95 ARG A C 1
ATOM 779 O O . ARG A 1 95 ? 16.609 -11.695 -8.961 1 95 95 ARG A O 1
ATOM 786 N N . LEU A 1 96 ? 18.891 -11.641 -8.781 1 95.25 96 LEU A N 1
ATOM 787 C CA . LEU A 1 96 ? 19.141 -12.344 -10.039 1 95.25 96 LEU A CA 1
ATOM 788 C C . LEU A 1 96 ? 19.797 -13.695 -9.781 1 95.25 96 LEU A C 1
ATOM 790 O O . LEU A 1 96 ? 20.656 -13.82 -8.922 1 95.25 96 LEU A O 1
ATOM 794 N N . ALA A 1 97 ? 19.297 -14.656 -10.539 1 93.88 97 ALA A N 1
ATOM 795 C CA . ALA A 1 97 ? 19.969 -15.953 -10.477 1 93.88 97 ALA A CA 1
ATOM 796 C C . ALA A 1 97 ? 21.297 -15.914 -11.203 1 93.88 97 ALA A C 1
ATOM 798 O O . ALA A 1 97 ? 21.516 -15.062 -12.07 1 93.88 97 ALA A O 1
ATOM 799 N N . GLN A 1 98 ? 22.125 -16.859 -10.875 1 93.81 98 GLN A N 1
ATOM 800 C CA . GLN A 1 98 ? 23.438 -16.953 -11.516 1 93.81 98 GLN A CA 1
ATOM 801 C C . GLN A 1 98 ? 23.297 -17.156 -13.023 1 93.81 98 GLN A C 1
ATOM 803 O O . GLN A 1 98 ? 22.438 -17.922 -13.469 1 93.81 98 GLN A O 1
ATOM 808 N N . ASN A 1 99 ? 24.062 -16.406 -13.766 1 92.19 99 ASN A N 1
ATOM 809 C CA . ASN A 1 99 ? 24.172 -16.547 -15.211 1 92.19 99 ASN A CA 1
ATOM 810 C C . ASN A 1 99 ? 22.844 -16.25 -15.906 1 92.19 99 ASN A C 1
ATOM 812 O O . ASN A 1 99 ? 22.438 -16.969 -16.828 1 92.19 99 ASN A O 1
ATOM 816 N N . THR A 1 100 ? 22.172 -15.297 -15.438 1 92.06 100 THR A N 1
ATOM 817 C CA . THR A 1 100 ? 20.922 -14.883 -16.047 1 92.06 100 THR A CA 1
ATOM 818 C C . THR A 1 100 ? 20.984 -13.414 -16.469 1 92.06 100 THR A C 1
ATOM 820 O O . THR A 1 100 ? 21.906 -12.703 -16.109 1 92.06 100 THR A O 1
ATOM 823 N N . GLU A 1 101 ? 20 -13.133 -17.297 1 92.06 101 GLU A N 1
ATOM 824 C CA . GLU A 1 101 ? 19.938 -11.75 -17.781 1 92.06 101 GLU A CA 1
ATOM 825 C C . GLU A 1 101 ? 18.531 -11.188 -17.672 1 92.06 101 GLU A C 1
ATOM 827 O O . GLU A 1 101 ? 17.547 -11.938 -17.641 1 92.06 101 GLU A O 1
ATOM 832 N N . MET A 1 102 ? 18.562 -9.844 -17.562 1 92.31 102 MET A N 1
ATOM 833 C CA . MET A 1 102 ? 17.266 -9.156 -17.484 1 92.31 102 MET A CA 1
ATOM 834 C C . MET A 1 102 ? 17.375 -7.727 -18 1 92.31 102 MET A C 1
ATOM 836 O O . MET A 1 102 ? 18.422 -7.098 -17.875 1 92.31 102 MET A O 1
ATOM 840 N N . GLN A 1 103 ? 16.297 -7.316 -18.547 1 93.06 103 GLN A N 1
ATOM 841 C CA . GLN A 1 103 ? 16.219 -5.934 -19 1 93.06 103 GLN A CA 1
ATOM 842 C C . GLN A 1 103 ? 15.672 -5.02 -17.906 1 93.06 103 GLN A C 1
ATOM 844 O O . GLN A 1 103 ? 14.562 -5.242 -17.406 1 93.06 103 GLN A O 1
ATOM 849 N N . LEU A 1 104 ? 16.453 -4.012 -17.547 1 95.06 104 LEU A N 1
ATOM 850 C CA . LEU A 1 104 ? 15.984 -3.023 -16.578 1 95.06 104 LEU A CA 1
ATOM 851 C C . LEU A 1 104 ? 15.273 -1.869 -17.281 1 95.06 104 LEU A C 1
ATOM 853 O O . LEU A 1 104 ? 15.703 -1.422 -18.344 1 95.06 104 LEU A O 1
ATOM 857 N N . GLU A 1 105 ? 14.156 -1.507 -16.672 1 94.62 105 GLU A N 1
ATOM 858 C CA . GLU A 1 105 ? 13.414 -0.347 -17.156 1 94.62 105 GLU A CA 1
ATOM 859 C C . GLU A 1 105 ? 12.945 0.528 -16 1 94.62 105 GLU A C 1
ATOM 861 O O . GLU A 1 105 ? 12.523 0.017 -14.969 1 94.62 105 GLU A O 1
ATOM 866 N N . THR A 1 106 ? 13.047 1.819 -16.156 1 93.56 106 THR A N 1
ATOM 867 C CA . THR A 1 106 ? 12.602 2.764 -15.148 1 93.56 106 THR A CA 1
ATOM 868 C C . THR A 1 106 ? 11.391 3.559 -15.641 1 93.56 106 THR A C 1
ATOM 870 O O . THR A 1 106 ? 10.977 3.414 -16.797 1 93.56 106 THR A O 1
ATOM 873 N N . ALA A 1 107 ? 10.844 4.32 -14.773 1 89.44 107 ALA A N 1
ATOM 874 C CA . ALA A 1 107 ? 9.742 5.211 -15.117 1 89.44 107 ALA A CA 1
ATOM 875 C C . ALA A 1 107 ? 10.211 6.332 -16.047 1 89.44 107 ALA A C 1
ATOM 877 O O . ALA A 1 107 ? 9.422 6.898 -16.797 1 89.44 107 ALA A O 1
ATOM 878 N N . TRP A 1 108 ? 11.516 6.574 -15.93 1 88.56 108 TRP A N 1
ATOM 879 C CA . TRP A 1 108 ? 12.102 7.527 -16.875 1 88.56 108 TRP A CA 1
ATOM 880 C C . TRP A 1 108 ? 12.281 6.891 -18.25 1 88.56 108 TRP A C 1
ATOM 882 O O . TRP A 1 108 ? 12.578 5.699 -18.359 1 88.56 108 TRP A O 1
ATOM 892 N N . PRO A 1 109 ? 12.109 7.699 -19.25 1 86.88 109 PRO A N 1
ATOM 893 C CA . PRO A 1 109 ? 12.352 7.133 -20.578 1 86.88 109 PRO A CA 1
ATOM 894 C C . PRO A 1 109 ? 13.75 6.535 -20.719 1 86.88 109 PRO A C 1
ATOM 896 O O . PRO A 1 109 ? 14.719 7.102 -20.203 1 86.88 109 PRO A O 1
ATOM 899 N N . GLN A 1 110 ? 13.789 5.434 -21.375 1 88.88 110 GLN A N 1
ATOM 900 C CA . GLN A 1 110 ? 15.047 4.699 -21.516 1 88.88 110 GLN A CA 1
ATOM 901 C C . GLN A 1 110 ? 16.078 5.52 -22.281 1 88.88 110 GLN A C 1
ATOM 903 O O . GLN A 1 110 ? 17.281 5.344 -22.094 1 88.88 110 GLN A O 1
ATOM 908 N N . SER A 1 111 ? 15.602 6.434 -23.031 1 88.5 111 SER A N 1
ATOM 909 C CA . SER A 1 111 ? 16.5 7.238 -23.844 1 88.5 111 SER A CA 1
ATOM 910 C C . SER A 1 111 ? 17.297 8.219 -23 1 88.5 111 SER A C 1
ATOM 912 O O . SER A 1 111 ? 18.375 8.68 -23.406 1 88.5 111 SER A O 1
ATOM 914 N N . VAL A 1 112 ? 16.797 8.477 -21.828 1 89.94 112 VAL A N 1
ATOM 915 C CA . VAL A 1 112 ? 17.469 9.5 -21.031 1 89.94 112 VAL A CA 1
ATOM 916 C C . VAL A 1 112 ? 18.109 8.867 -19.797 1 89.94 112 VAL A C 1
ATOM 918 O O . VAL A 1 112 ? 18.5 9.562 -18.859 1 89.94 112 VAL A O 1
ATOM 921 N N . VAL A 1 113 ? 18.109 7.555 -19.797 1 92.69 113 VAL A N 1
ATOM 922 C CA . VAL A 1 113 ? 18.656 6.871 -18.625 1 92.69 113 VAL A CA 1
ATOM 923 C C . VAL A 1 113 ? 19.859 6.02 -19.047 1 92.69 113 VAL A C 1
ATOM 925 O O . VAL A 1 113 ? 19.828 5.371 -20.094 1 92.69 113 VAL A O 1
ATOM 928 N N . GLU A 1 114 ? 20.891 6.086 -18.25 1 94.75 114 GLU A N 1
ATOM 929 C CA . GLU A 1 114 ? 22.062 5.246 -18.438 1 94.75 114 GLU A CA 1
ATOM 930 C C . GLU A 1 114 ? 22.359 4.41 -17.188 1 94.75 114 GLU A C 1
ATOM 932 O O . GLU A 1 114 ? 22.234 4.902 -16.062 1 94.75 114 GLU A O 1
ATOM 937 N N . TYR A 1 115 ? 22.75 3.211 -17.5 1 96.06 115 TYR A N 1
ATOM 938 C CA . TYR A 1 115 ? 23.047 2.305 -16.391 1 96.06 115 TYR A CA 1
ATOM 939 C C . TYR A 1 115 ? 24.547 2.014 -16.312 1 96.06 115 TYR A C 1
ATOM 941 O O . TYR A 1 115 ? 25.234 2.002 -17.344 1 96.06 115 TYR A O 1
ATOM 949 N N . SER A 1 116 ? 25 1.827 -15.109 1 96 116 SER A N 1
ATOM 950 C CA . SER A 1 116 ? 26.391 1.433 -14.898 1 96 116 SER A CA 1
ATOM 951 C C . SER A 1 116 ? 26.531 0.623 -13.609 1 96 116 SER A C 1
ATOM 953 O O . SER A 1 116 ? 25.656 0.656 -12.742 1 96 116 SER A O 1
ATOM 955 N N . VAL A 1 117 ? 27.578 -0.16 -13.602 1 96.31 117 VAL A N 1
ATOM 956 C CA . VAL A 1 117 ? 27.875 -0.958 -12.414 1 96.31 117 VAL A CA 1
ATOM 957 C C . VAL A 1 117 ? 29.141 -0.418 -11.734 1 96.31 117 VAL A C 1
ATOM 959 O O . VAL A 1 117 ? 30.172 -0.212 -12.383 1 96.31 117 VAL A O 1
ATOM 962 N N . PRO A 1 118 ? 29.016 -0.175 -10.461 1 92.75 118 PRO A N 1
ATOM 963 C CA . PRO A 1 118 ? 30.25 0.201 -9.766 1 92.75 118 PRO A CA 1
ATOM 964 C C . PRO A 1 118 ? 31.344 -0.839 -9.922 1 92.75 118 PRO A C 1
ATOM 966 O O . PRO A 1 118 ? 31.078 -2.041 -9.938 1 92.75 118 PRO A O 1
ATOM 969 N N . PRO A 1 119 ? 32.5 -0.381 -10.008 1 91.75 119 PRO A N 1
ATOM 970 C CA . PRO A 1 119 ? 33.656 -1.28 -10.266 1 91.75 119 PRO A CA 1
ATOM 971 C C . PRO A 1 119 ? 33.781 -2.377 -9.211 1 91.75 119 PRO A C 1
ATOM 973 O O . PRO A 1 119 ? 34.25 -3.475 -9.516 1 91.75 119 PRO A O 1
ATOM 976 N N . GLU A 1 120 ? 33.406 -2.109 -8.055 1 89.25 120 GLU A N 1
ATOM 977 C CA . GLU A 1 120 ? 33.5 -3.092 -6.984 1 89.25 120 GLU A CA 1
ATOM 978 C C . GLU A 1 120 ? 32.656 -4.316 -7.262 1 89.25 120 GLU A C 1
ATOM 980 O O . GLU A 1 120 ? 32.875 -5.395 -6.715 1 89.25 120 GLU A O 1
ATOM 985 N N . PHE A 1 121 ? 31.641 -4.129 -8.125 1 93.06 121 PHE A N 1
ATOM 986 C CA . PHE A 1 121 ? 30.703 -5.219 -8.375 1 93.06 121 PHE A CA 1
ATOM 987 C C . PHE A 1 121 ? 30.875 -5.762 -9.789 1 93.06 121 PHE A C 1
ATOM 989 O O . PHE A 1 121 ? 30.062 -6.57 -10.25 1 93.06 121 PHE A O 1
ATOM 996 N N . ALA A 1 122 ? 31.891 -5.426 -10.484 1 94.12 122 ALA A N 1
ATOM 997 C CA . ALA A 1 122 ? 32.094 -5.766 -11.891 1 94.12 122 ALA A CA 1
ATOM 998 C C . ALA A 1 122 ? 32.312 -7.266 -12.07 1 94.12 122 ALA A C 1
ATOM 1000 O O . ALA A 1 122 ? 32.031 -7.816 -13.141 1 94.12 122 ALA A O 1
ATOM 1001 N N . ARG A 1 123 ? 32.719 -7.969 -11.07 1 95.19 123 ARG A N 1
ATOM 1002 C CA . ARG A 1 123 ? 32.969 -9.406 -11.164 1 95.19 123 ARG A CA 1
ATOM 1003 C C . ARG A 1 123 ? 31.641 -10.18 -11.094 1 95.19 123 ARG A C 1
ATOM 1005 O O . ARG A 1 123 ? 31.578 -11.328 -11.547 1 95.19 123 ARG A O 1
ATOM 1012 N N . ARG A 1 124 ? 30.656 -9.578 -10.562 1 95.88 124 ARG A N 1
ATOM 1013 C CA . ARG A 1 124 ? 29.406 -10.297 -10.312 1 95.88 124 ARG A CA 1
ATOM 1014 C C . ARG A 1 124 ? 28.328 -9.875 -11.305 1 95.88 124 ARG A C 1
ATOM 1016 O O . ARG A 1 124 ? 27.406 -10.641 -11.602 1 95.88 124 ARG A O 1
ATOM 1023 N N . LEU A 1 125 ? 28.516 -8.641 -11.758 1 96.25 125 LEU A N 1
ATOM 1024 C CA . LEU A 1 125 ? 27.406 -8.055 -12.508 1 96.25 125 LEU A CA 1
ATOM 1025 C C . LEU A 1 125 ? 27.922 -7.199 -13.656 1 96.25 125 LEU A C 1
ATOM 1027 O O . LEU A 1 125 ? 28.938 -6.523 -13.523 1 96.25 125 LEU A O 1
ATOM 1031 N N . SER A 1 126 ? 27.219 -7.309 -14.781 1 97.06 126 SER A N 1
ATOM 1032 C CA . SER A 1 126 ? 27.469 -6.406 -15.898 1 97.06 126 SER A CA 1
ATOM 1033 C C . SER A 1 126 ? 26.156 -5.824 -16.438 1 97.06 126 SER A C 1
ATOM 1035 O O . SER A 1 126 ? 25.094 -6.449 -16.312 1 97.06 126 SER A O 1
ATOM 1037 N N . VAL A 1 127 ? 26.281 -4.582 -16.844 1 97.12 127 VAL A N 1
ATOM 1038 C CA . VAL A 1 127 ? 25.078 -3.945 -17.375 1 97.12 127 VAL A CA 1
ATOM 1039 C C . VAL A 1 127 ? 25.422 -3.088 -18.578 1 97.12 127 VAL A C 1
ATOM 1041 O O . VAL A 1 127 ? 26.484 -2.461 -18.625 1 97.12 127 VAL A O 1
ATOM 1044 N N . THR A 1 128 ? 24.594 -3.086 -19.562 1 96.12 128 THR A N 1
ATOM 1045 C CA . THR A 1 128 ? 24.766 -2.191 -20.688 1 96.12 128 THR A CA 1
ATOM 1046 C C . THR A 1 128 ? 24.188 -0.81 -20.391 1 96.12 128 THR A C 1
ATOM 1048 O O . THR A 1 128 ? 23.422 -0.647 -19.438 1 96.12 128 THR A O 1
ATOM 1051 N N . LYS A 1 129 ? 24.531 0.144 -21.172 1 94.75 129 LYS A N 1
ATOM 1052 C CA . LYS A 1 129 ? 24.016 1.501 -20.984 1 94.75 129 LYS A CA 1
ATOM 1053 C C . LYS A 1 129 ? 22.5 1.552 -21.156 1 94.75 129 LYS A C 1
ATOM 1055 O O . LYS A 1 129 ? 21.828 2.414 -20.594 1 94.75 129 LYS A O 1
ATOM 1060 N N . SER A 1 130 ? 22.031 0.516 -21.859 1 93.62 130 SER A N 1
ATOM 1061 C CA . SER A 1 130 ? 20.594 0.494 -22.156 1 93.62 130 SER A CA 1
ATOM 1062 C C . SER A 1 130 ? 19.812 -0.244 -21.078 1 93.62 130 SER A C 1
ATOM 1064 O O . SER A 1 130 ? 18.594 -0.235 -21.062 1 93.62 130 SER A O 1
ATOM 1066 N N . GLY A 1 131 ? 20.484 -0.96 -20.234 1 95.12 131 GLY A N 1
ATOM 1067 C CA . GLY A 1 131 ? 19.797 -1.508 -19.078 1 95.12 131 GLY A CA 1
ATOM 1068 C C . GLY A 1 131 ? 19.734 -3.023 -19.078 1 95.12 131 GLY A C 1
ATOM 1069 O O . GLY A 1 131 ? 19.016 -3.623 -18.281 1 95.12 131 GLY A O 1
ATOM 1070 N N . ARG A 1 132 ? 20.484 -3.66 -20.016 1 95.81 132 ARG A N 1
ATOM 1071 C CA . ARG A 1 132 ? 20.562 -5.117 -19.969 1 95.81 132 ARG A CA 1
ATOM 1072 C C . ARG A 1 132 ? 21.562 -5.586 -18.922 1 95.81 132 ARG A C 1
ATOM 1074 O O . ARG A 1 132 ? 22.781 -5.453 -19.125 1 95.81 132 ARG A O 1
ATOM 1081 N N . VAL A 1 133 ? 21.016 -6.168 -17.906 1 96.81 133 VAL A N 1
ATOM 1082 C CA . VAL A 1 133 ? 21.859 -6.59 -16.797 1 96.81 133 VAL A CA 1
ATOM 1083 C C . VAL A 1 133 ? 22.109 -8.094 -16.891 1 96.81 133 VAL A C 1
ATOM 1085 O O . VAL A 1 133 ? 21.203 -8.867 -17.219 1 96.81 133 VAL A O 1
ATOM 1088 N N . ARG A 1 134 ? 23.375 -8.453 -16.625 1 96.12 134 ARG A N 1
ATOM 1089 C CA . ARG A 1 134 ? 23.781 -9.852 -16.656 1 96.12 134 ARG A CA 1
ATOM 1090 C C . ARG A 1 134 ? 24.5 -10.25 -15.375 1 96.12 134 ARG A C 1
ATOM 1092 O O . ARG A 1 134 ? 25.516 -9.656 -15.031 1 96.12 134 ARG A O 1
ATOM 1099 N N . ALA A 1 135 ? 23.859 -11.211 -14.742 1 96.5 135 ALA A N 1
ATOM 1100 C CA . ALA A 1 135 ? 24.5 -11.75 -13.555 1 96.5 135 ALA A CA 1
ATOM 1101 C C . ALA A 1 135 ? 25.531 -12.82 -13.938 1 96.5 135 ALA A C 1
ATOM 1103 O O . ALA A 1 135 ? 25.266 -13.656 -14.805 1 96.5 135 ALA A O 1
ATOM 1104 N N . ARG A 1 136 ? 26.641 -12.773 -13.312 1 95.69 136 ARG A N 1
ATOM 1105 C CA . ARG A 1 136 ? 27.672 -13.766 -13.562 1 95.69 136 ARG A CA 1
ATOM 1106 C C . ARG A 1 136 ? 27.547 -14.945 -12.602 1 95.69 136 ARG A C 1
ATOM 1108 O O . ARG A 1 136 ? 26.469 -15.18 -12.047 1 95.69 136 ARG A O 1
ATOM 1115 N N . SER A 1 137 ? 28.562 -15.711 -12.383 1 94.56 137 SER A N 1
ATOM 1116 C CA . SER A 1 137 ? 28.469 -16.969 -11.648 1 94.56 137 SER A CA 1
ATOM 1117 C C . SER A 1 137 ? 28.719 -16.75 -10.156 1 94.56 137 SER A C 1
ATOM 1119 O O . SER A 1 137 ? 28.359 -17.594 -9.336 1 94.56 137 SER A O 1
ATOM 1121 N N . ILE A 1 138 ? 29.344 -15.641 -9.867 1 94.56 138 ILE A N 1
ATOM 1122 C CA . ILE A 1 138 ? 29.688 -15.391 -8.477 1 94.56 138 ILE A CA 1
ATOM 1123 C C . ILE A 1 138 ? 28.5 -14.781 -7.738 1 94.56 138 ILE A C 1
ATOM 1125 O O . ILE A 1 138 ? 27.953 -13.766 -8.172 1 94.56 138 ILE A O 1
ATOM 1129 N N . THR A 1 139 ? 28.109 -15.422 -6.648 1 93.44 139 THR A N 1
ATOM 1130 C CA . THR A 1 139 ? 27 -14.922 -5.855 1 93.44 139 THR A CA 1
ATOM 1131 C C . THR A 1 139 ? 27.453 -13.805 -4.926 1 93.44 139 THR A C 1
ATOM 1133 O O . THR A 1 139 ? 28.641 -13.68 -4.633 1 93.44 139 THR A O 1
ATOM 1136 N N . GLY A 1 140 ? 26.438 -12.93 -4.543 1 92.31 140 GLY A N 1
ATOM 1137 C CA . GLY A 1 140 ? 26.75 -11.852 -3.617 1 92.31 140 GLY A CA 1
ATOM 1138 C C . GLY A 1 140 ? 26.031 -10.555 -3.945 1 92.31 140 GLY A C 1
ATOM 1139 O O . GLY A 1 140 ? 25.234 -10.5 -4.879 1 92.31 140 GLY A O 1
ATOM 1140 N N . PRO A 1 141 ? 26.359 -9.633 -3.154 1 92.88 141 PRO A N 1
ATOM 1141 C CA . PRO A 1 141 ? 25.719 -8.336 -3.354 1 92.88 141 PRO A CA 1
ATOM 1142 C C . PRO A 1 141 ? 26.312 -7.555 -4.527 1 92.88 141 PRO A C 1
ATOM 1144 O O . PRO A 1 141 ? 27.5 -7.699 -4.836 1 92.88 141 PRO A O 1
ATOM 1147 N N . ALA A 1 142 ? 25.484 -6.828 -5.141 1 94.69 142 ALA A N 1
ATOM 1148 C CA . ALA A 1 142 ? 25.859 -5.934 -6.23 1 94.69 142 ALA A CA 1
ATOM 1149 C C . ALA A 1 142 ? 24.906 -4.746 -6.312 1 94.69 142 ALA A C 1
ATOM 1151 O O . ALA A 1 142 ? 24.094 -4.531 -5.414 1 94.69 142 ALA A O 1
ATOM 1152 N N . ALA A 1 143 ? 25.203 -3.883 -7.262 1 95.56 143 ALA A N 1
ATOM 1153 C CA . ALA A 1 143 ? 24.328 -2.717 -7.43 1 95.56 143 ALA A CA 1
ATOM 1154 C C . ALA A 1 143 ? 24.453 -2.143 -8.836 1 95.56 143 ALA A C 1
ATOM 1156 O O . ALA A 1 143 ? 25.438 -2.395 -9.539 1 95.56 143 ALA A O 1
ATOM 1157 N N . VAL A 1 144 ? 23.453 -1.473 -9.188 1 96.31 144 VAL A N 1
ATOM 1158 C CA . VAL A 1 144 ? 23.453 -0.76 -10.461 1 96.31 144 VAL A CA 1
ATOM 1159 C C . VAL A 1 144 ? 23.156 0.721 -10.219 1 96.31 144 VAL A C 1
ATOM 1161 O O . VAL A 1 144 ? 22.312 1.072 -9.398 1 96.31 144 VAL A O 1
ATOM 1164 N N . VAL A 1 145 ? 23.922 1.518 -10.945 1 95.19 145 VAL A N 1
ATOM 1165 C CA . VAL A 1 145 ? 23.75 2.963 -10.867 1 95.19 145 VAL A CA 1
ATOM 1166 C C . VAL A 1 145 ? 22.859 3.436 -12.023 1 95.19 145 VAL A C 1
ATOM 1168 O O . VAL A 1 145 ? 23.094 3.057 -13.18 1 95.19 145 VAL A O 1
ATOM 1171 N N . ILE A 1 146 ? 21.859 4.18 -11.711 1 94.75 146 ILE A N 1
ATOM 1172 C CA . ILE A 1 146 ? 20.969 4.77 -12.695 1 94.75 146 ILE A CA 1
ATOM 1173 C C . ILE A 1 146 ? 21.25 6.266 -12.82 1 94.75 146 ILE A C 1
ATOM 1175 O O . ILE A 1 146 ? 21.156 7.004 -11.828 1 94.75 146 ILE A O 1
ATOM 1179 N N . HIS A 1 147 ? 21.609 6.625 -14.016 1 92.81 147 HIS A N 1
ATOM 1180 C CA . HIS A 1 147 ? 21.953 8.016 -14.266 1 92.81 147 HIS A CA 1
ATOM 1181 C C . HIS A 1 147 ? 21.016 8.648 -15.289 1 92.81 147 HIS A C 1
ATOM 1183 O O . HIS A 1 147 ? 20.859 8.133 -16.391 1 92.81 147 HIS A O 1
ATOM 1189 N N . ARG A 1 148 ? 20.391 9.727 -14.812 1 90.38 148 ARG A N 1
ATOM 1190 C CA . ARG A 1 148 ? 19.562 10.477 -15.75 1 90.38 148 ARG A CA 1
ATOM 1191 C C . ARG A 1 148 ? 20.375 11.516 -16.5 1 90.38 148 ARG A C 1
ATOM 1193 O O . ARG A 1 148 ? 21.078 12.32 -15.883 1 90.38 148 ARG A O 1
ATOM 1200 N N . THR A 1 149 ? 20.266 11.594 -17.797 1 86.81 149 THR A N 1
ATOM 1201 C CA . THR A 1 149 ? 21.188 12.406 -18.594 1 86.81 149 THR A CA 1
ATOM 1202 C C . THR A 1 149 ? 20.484 13.641 -19.141 1 86.81 149 THR A C 1
ATOM 1204 O O . THR A 1 149 ? 21.125 14.547 -19.672 1 86.81 149 THR A O 1
ATOM 1207 N N . ASP A 1 150 ? 19.188 13.773 -19.031 1 80.75 150 ASP A N 1
ATOM 1208 C CA . ASP A 1 150 ? 18.469 14.867 -19.688 1 80.75 150 ASP A CA 1
ATOM 1209 C C . ASP A 1 150 ? 18.469 16.125 -18.812 1 80.75 150 ASP A C 1
ATOM 1211 O O . ASP A 1 150 ? 18.188 17.219 -19.297 1 80.75 150 ASP A O 1
ATOM 1215 N N . LEU A 1 151 ? 18.703 15.914 -17.531 1 74.75 151 LEU A N 1
ATOM 1216 C CA . LEU A 1 151 ? 18.641 17.078 -16.656 1 74.75 151 LEU A CA 1
ATOM 1217 C C . LEU A 1 151 ? 20.031 17.469 -16.188 1 74.75 151 LEU A C 1
ATOM 1219 O O . LEU A 1 151 ? 20.922 16.625 -16.062 1 74.75 151 LEU A O 1
ATOM 1223 N N . PRO A 1 152 ? 20.172 18.703 -16.078 1 67 152 PRO A N 1
ATOM 1224 C CA . PRO A 1 152 ? 21.484 19.203 -15.688 1 67 152 PRO A CA 1
ATOM 1225 C C . PRO A 1 152 ? 21.953 18.656 -14.336 1 67 152 PRO A C 1
ATOM 1227 O O . PRO A 1 152 ? 23.156 18.484 -14.117 1 67 152 PRO A O 1
ATOM 1230 N N . ASP A 1 153 ? 21.016 18.438 -13.398 1 66.75 153 ASP A N 1
ATOM 1231 C CA . ASP A 1 153 ? 21.422 18 -12.062 1 66.75 153 ASP A CA 1
ATOM 1232 C C . ASP A 1 153 ? 21.781 16.516 -12.055 1 66.75 153 ASP A C 1
ATOM 1234 O O . ASP A 1 153 ? 22.344 16.016 -11.086 1 66.75 153 ASP A O 1
ATOM 1238 N N . ASN A 1 154 ? 21.828 15.953 -13.266 1 67.81 154 ASN A N 1
ATOM 1239 C CA . ASN A 1 154 ? 22.203 14.555 -13.406 1 67.81 154 ASN A CA 1
ATOM 1240 C C . ASN A 1 154 ? 21.75 13.719 -12.219 1 67.81 154 ASN A C 1
ATOM 1242 O O . ASN A 1 154 ? 22.562 13.312 -11.391 1 67.81 154 ASN A O 1
ATOM 1246 N N . GLU A 1 155 ? 20.516 13.492 -12.109 1 84.44 155 GLU A N 1
ATOM 1247 C CA . GLU A 1 155 ? 19.984 12.688 -11.008 1 84.44 155 GLU A CA 1
ATOM 1248 C C . GLU A 1 155 ? 20.484 11.25 -11.078 1 84.44 155 GLU A C 1
ATOM 1250 O O . GLU A 1 155 ? 20.422 10.617 -12.133 1 84.44 155 GLU A O 1
ATOM 1255 N N . THR A 1 156 ? 21.234 10.922 -10.078 1 89.25 156 THR A N 1
ATOM 1256 C CA . THR A 1 156 ? 21.828 9.586 -10 1 89.25 156 THR A CA 1
ATOM 1257 C C . THR A 1 156 ? 21.297 8.836 -8.781 1 89.25 156 THR A C 1
ATOM 1259 O O . THR A 1 156 ? 21.125 9.422 -7.711 1 89.25 156 THR A O 1
ATOM 1262 N N . SER A 1 157 ? 20.891 7.648 -9.031 1 92.25 157 SER A N 1
ATOM 1263 C CA . SER A 1 157 ? 20.5 6.781 -7.93 1 92.25 157 SER A CA 1
ATOM 1264 C C . SER A 1 157 ? 21.109 5.391 -8.07 1 92.25 157 SER A C 1
ATOM 1266 O O . SER A 1 157 ? 21.734 5.082 -9.078 1 92.25 157 SER A O 1
ATOM 1268 N N . ILE A 1 158 ? 21.016 4.641 -6.988 1 94.44 158 ILE A N 1
ATOM 1269 C CA . ILE A 1 158 ? 21.609 3.303 -6.977 1 94.44 158 ILE A CA 1
ATOM 1270 C C . ILE A 1 158 ? 20.547 2.281 -6.566 1 94.44 158 ILE A C 1
ATOM 1272 O O . ILE A 1 158 ? 19.75 2.533 -5.66 1 94.44 158 ILE A O 1
ATOM 1276 N N . VAL A 1 159 ? 20.516 1.211 -7.207 1 95.25 159 VAL A N 1
ATOM 1277 C CA . VAL A 1 159 ? 19.594 0.126 -6.902 1 95.25 159 VAL A CA 1
ATOM 1278 C C . VAL A 1 159 ? 20.375 -1.122 -6.496 1 95.25 159 VAL A C 1
ATOM 1280 O O . VAL A 1 159 ? 21.25 -1.578 -7.23 1 95.25 159 VAL A O 1
ATOM 1283 N N . PRO A 1 160 ? 20.062 -1.617 -5.352 1 95.69 160 PRO A N 1
ATOM 1284 C CA . PRO A 1 160 ? 20.75 -2.83 -4.922 1 95.69 160 PRO A CA 1
ATOM 1285 C C . PRO A 1 160 ? 20.312 -4.07 -5.695 1 95.69 160 PRO A C 1
ATOM 1287 O O . PRO A 1 160 ? 19.125 -4.234 -5.988 1 95.69 160 PRO A O 1
ATOM 1290 N N . ILE A 1 161 ? 21.297 -4.852 -6.035 1 95.75 161 ILE A N 1
ATOM 1291 C CA . ILE A 1 161 ? 21.078 -6.129 -6.703 1 95.75 161 ILE A CA 1
ATOM 1292 C C . ILE A 1 161 ? 21.797 -7.238 -5.949 1 95.75 161 ILE A C 1
ATOM 1294 O O . ILE A 1 161 ? 22.859 -7 -5.352 1 95.75 161 ILE A O 1
ATOM 1298 N N . THR A 1 162 ? 21.203 -8.406 -5.91 1 94.38 162 THR A N 1
ATOM 1299 C CA . THR A 1 162 ? 21.875 -9.57 -5.34 1 94.38 162 THR A CA 1
ATOM 1300 C C . THR A 1 162 ? 21.875 -10.734 -6.328 1 94.38 162 THR A C 1
ATOM 1302 O O . THR A 1 162 ? 20.828 -11.078 -6.883 1 94.38 162 THR A O 1
ATOM 1305 N N . VAL A 1 163 ? 23.062 -11.203 -6.586 1 95.06 163 VAL A N 1
ATOM 1306 C CA . VAL A 1 163 ? 23.156 -12.438 -7.359 1 95.06 163 VAL A CA 1
ATOM 1307 C C . VAL A 1 163 ? 23.047 -13.641 -6.422 1 95.06 163 VAL A C 1
ATOM 1309 O O . VAL A 1 163 ? 23.875 -13.82 -5.523 1 95.06 163 VAL A O 1
ATOM 1312 N N . ALA A 1 164 ? 22 -14.422 -6.672 1 92.81 164 ALA A N 1
ATOM 1313 C CA . ALA A 1 164 ? 21.734 -15.523 -5.75 1 92.81 164 ALA A CA 1
ATOM 1314 C C . ALA A 1 164 ? 21.547 -16.828 -6.504 1 92.81 164 ALA A C 1
ATOM 1316 O O . ALA A 1 164 ? 21.219 -16.828 -7.695 1 92.81 164 ALA A O 1
ATOM 1317 N N . GLY A 1 165 ? 21.812 -17.859 -5.758 1 91.38 165 GLY A N 1
ATOM 1318 C CA . GLY A 1 165 ? 21.516 -19.172 -6.301 1 91.38 165 GLY A CA 1
ATOM 1319 C C . GLY A 1 165 ? 20.062 -19.594 -6.109 1 91.38 165 GLY A C 1
ATOM 1320 O O . GLY A 1 165 ? 19.438 -19.203 -5.125 1 91.38 165 GLY A O 1
ATOM 1321 N N . VAL A 1 166 ? 19.641 -20.391 -7.023 1 91.12 166 VAL A N 1
ATOM 1322 C CA . VAL A 1 166 ? 18.281 -20.906 -6.91 1 91.12 166 VAL A CA 1
ATOM 1323 C C . VAL A 1 166 ? 18.266 -22.125 -5.98 1 91.12 166 VAL A C 1
ATOM 1325 O O . VAL A 1 166 ? 19.031 -23.078 -6.176 1 91.12 166 VAL A O 1
ATOM 1328 N N . ASP A 1 167 ? 17.406 -22.078 -4.988 1 88.62 167 ASP A N 1
ATOM 1329 C CA . ASP A 1 167 ? 17.344 -23.172 -4.023 1 88.62 167 ASP A CA 1
ATOM 1330 C C . ASP A 1 167 ? 16.047 -23.969 -4.164 1 88.62 167 ASP A C 1
ATOM 1332 O O . ASP A 1 167 ? 16 -25.156 -3.875 1 88.62 167 ASP A O 1
ATOM 1336 N N . ALA A 1 168 ? 15.031 -23.234 -4.586 1 88.19 168 ALA A N 1
ATOM 1337 C CA . ALA A 1 168 ? 13.742 -23.906 -4.672 1 88.19 168 ALA A CA 1
ATOM 1338 C C . ALA A 1 168 ? 12.859 -23.281 -5.746 1 88.19 168 ALA A C 1
ATOM 1340 O O . ALA A 1 168 ? 13.062 -22.125 -6.117 1 88.19 168 ALA A O 1
ATOM 1341 N N . LEU A 1 169 ? 11.992 -24.156 -6.188 1 89.06 169 LEU A N 1
ATOM 1342 C CA . LEU A 1 169 ? 10.961 -23.719 -7.121 1 89.06 169 LEU A CA 1
ATOM 1343 C C . LEU A 1 169 ? 9.578 -23.781 -6.477 1 89.06 169 LEU A C 1
ATOM 1345 O O . LEU A 1 169 ? 9.25 -24.766 -5.809 1 89.06 169 LEU A O 1
ATOM 1349 N N . ASP A 1 170 ? 8.914 -22.625 -6.641 1 87.06 170 ASP A N 1
ATOM 1350 C CA . ASP A 1 170 ? 7.574 -22.531 -6.066 1 87.06 170 ASP A CA 1
ATOM 1351 C C . ASP A 1 170 ? 6.555 -22.109 -7.125 1 87.06 170 ASP A C 1
ATOM 1353 O O . ASP A 1 170 ? 6.926 -21.625 -8.195 1 87.06 170 ASP A O 1
ATOM 1357 N N . VAL A 1 171 ? 5.266 -22.453 -6.793 1 87.5 171 VAL A N 1
ATOM 1358 C CA . VAL A 1 171 ? 4.195 -22.094 -7.711 1 87.5 171 VAL A CA 1
ATOM 1359 C C . VAL A 1 171 ? 3.127 -21.297 -6.961 1 87.5 171 VAL A C 1
ATOM 1361 O O . VAL A 1 171 ? 2.736 -21.656 -5.852 1 87.5 171 VAL A O 1
ATOM 1364 N N . MET A 1 172 ? 2.779 -20.219 -7.586 1 85.31 172 MET A N 1
ATOM 1365 C CA . MET A 1 172 ? 1.747 -19.391 -6.984 1 85.31 172 MET A CA 1
ATOM 1366 C C . MET A 1 172 ? 0.511 -19.328 -7.875 1 85.31 172 MET A C 1
ATOM 1368 O O . MET A 1 172 ? 0.62 -19.078 -9.078 1 85.31 172 MET A O 1
ATOM 1372 N N . LEU A 1 173 ? -0.67 -19.562 -7.207 1 84.56 173 LEU A N 1
ATOM 1373 C CA . LEU A 1 173 ? -1.939 -19.422 -7.91 1 84.56 173 LEU A CA 1
ATOM 1374 C C . LEU A 1 173 ? -2.377 -17.953 -7.957 1 84.56 173 LEU A C 1
ATOM 1376 O O . LEU A 1 173 ? -2.623 -17.344 -6.914 1 84.56 173 LEU A O 1
ATOM 1380 N N . THR A 1 174 ? -2.461 -17.438 -9.062 1 81.88 174 THR A N 1
ATOM 1381 C CA . THR A 1 174 ? -2.82 -16.031 -9.18 1 81.88 174 THR A CA 1
ATOM 1382 C C . THR A 1 174 ? -4.32 -15.875 -9.398 1 81.88 174 THR A C 1
ATOM 1384 O O . THR A 1 174 ? -4.887 -14.812 -9.125 1 81.88 174 THR A O 1
ATOM 1387 N N . THR A 1 175 ? -4.934 -16.906 -9.828 1 76.81 175 THR A N 1
ATOM 1388 C CA . THR A 1 175 ? -6.375 -16.859 -10.031 1 76.81 175 THR A CA 1
ATOM 1389 C C . THR A 1 175 ? -7.117 -16.953 -8.695 1 76.81 175 THR A C 1
ATOM 1391 O O . THR A 1 175 ? -6.809 -17.797 -7.867 1 76.81 175 THR A O 1
ATOM 1394 N N . LYS A 1 176 ? -7.922 -15.953 -8.484 1 67.44 176 LYS A N 1
ATOM 1395 C CA . LYS A 1 176 ? -8.742 -15.992 -7.273 1 67.44 176 LYS A CA 1
ATOM 1396 C C . LYS A 1 176 ? -9.93 -16.938 -7.445 1 67.44 176 LYS A C 1
ATOM 1398 O O . LYS A 1 176 ? -10.789 -16.703 -8.305 1 67.44 176 LYS A O 1
ATOM 1403 N N . LEU A 1 177 ? -9.812 -18.062 -6.766 1 64.88 177 LEU A N 1
ATOM 1404 C CA . LEU A 1 177 ? -10.922 -19 -6.773 1 64.88 177 LEU A CA 1
ATOM 1405 C C . LEU A 1 177 ? -11.812 -18.797 -5.547 1 64.88 177 LEU A C 1
ATOM 1407 O O . LEU A 1 177 ? -11.367 -19.016 -4.414 1 64.88 177 LEU A O 1
ATOM 1411 N N . GLU A 1 178 ? -12.781 -18.062 -5.695 1 58.81 178 GLU A N 1
ATOM 1412 C CA . GLU A 1 178 ? -13.688 -17.844 -4.574 1 58.81 178 GLU A CA 1
ATOM 1413 C C . GLU A 1 178 ? -14.82 -18.859 -4.57 1 58.81 178 GLU A C 1
ATOM 1415 O O . GLU A 1 178 ? -15.617 -18.922 -5.512 1 58.81 178 GLU A O 1
ATOM 1420 N N . PRO A 1 179 ? -14.656 -19.656 -3.559 1 56.41 179 PRO A N 1
ATOM 1421 C CA . PRO A 1 179 ? -15.758 -20.625 -3.482 1 56.41 179 PRO A CA 1
ATOM 1422 C C . PRO A 1 179 ? -17.109 -19.953 -3.258 1 56.41 179 PRO A C 1
ATOM 1424 O O . PRO A 1 179 ? -17.188 -18.938 -2.561 1 56.41 179 PRO A O 1
ATOM 1427 N N . ALA A 1 180 ? -18.047 -20.328 -4.078 1 56.12 180 ALA A N 1
ATOM 1428 C CA . ALA A 1 180 ? -19.406 -19.812 -3.908 1 56.12 180 ALA A CA 1
ATOM 1429 C C . ALA A 1 180 ? -19.953 -20.141 -2.523 1 56.12 180 ALA A C 1
ATOM 1431 O O . ALA A 1 180 ? -20.734 -19.391 -1.96 1 56.12 180 ALA A O 1
ATOM 1432 N N . THR A 1 181 ? -19.609 -21.328 -2.193 1 52.56 181 THR A N 1
ATOM 1433 C CA . THR A 1 181 ? -20.078 -21.766 -0.883 1 52.56 181 THR A CA 1
ATOM 1434 C C . THR A 1 181 ? -18.906 -21.953 0.073 1 52.56 181 THR A C 1
ATOM 1436 O O . THR A 1 181 ? -17.75 -21.984 -0.355 1 52.56 181 THR A O 1
ATOM 1439 N N . SER A 1 182 ? -19.281 -21.812 1.314 1 52.28 182 SER A N 1
ATOM 1440 C CA . SER A 1 182 ? -18.297 -22 2.369 1 52.28 182 SER A CA 1
ATOM 1441 C C . SER A 1 182 ? -17.672 -23.391 2.309 1 52.28 182 SER A C 1
ATOM 1443 O O . SER A 1 182 ? -16.719 -23.688 3.029 1 52.28 182 SER A O 1
ATOM 1445 N N . THR A 1 183 ? -18.281 -24.062 1.354 1 51.53 183 THR A N 1
ATOM 1446 C CA . THR A 1 183 ? -17.766 -25.422 1.35 1 51.53 183 THR A CA 1
ATOM 1447 C C . THR A 1 183 ? -16.438 -25.5 0.613 1 51.53 183 THR A C 1
ATOM 1449 O O . THR A 1 183 ? -16.203 -24.75 -0.341 1 51.53 183 THR A O 1
ATOM 1452 N N . THR A 1 184 ? -15.617 -26.188 1.195 1 56.97 184 THR A N 1
ATOM 1453 C CA . THR A 1 184 ? -14.273 -26.406 0.655 1 56.97 184 THR A CA 1
ATOM 1454 C C . THR A 1 184 ? -14.344 -27.094 -0.705 1 56.97 184 THR A C 1
ATOM 1456 O O . THR A 1 184 ? -15.07 -28.078 -0.875 1 56.97 184 THR A O 1
ATOM 1459 N N . LEU A 1 185 ? -13.898 -26.484 -1.692 1 61.72 185 LEU A N 1
ATOM 1460 C CA . LEU A 1 185 ? -13.805 -27.062 -3.031 1 61.72 185 LEU A CA 1
ATOM 1461 C C . LEU A 1 185 ? -12.836 -28.234 -3.055 1 61.72 185 LEU A C 1
ATOM 1463 O O . LEU A 1 185 ? -11.656 -28.078 -2.734 1 61.72 185 LEU A O 1
ATOM 1467 N N . MET A 1 186 ? -13.375 -29.438 -3.248 1 62.66 186 MET A N 1
ATOM 1468 C CA . MET A 1 186 ? -12.531 -30.641 -3.266 1 62.66 186 MET A CA 1
ATOM 1469 C C . MET A 1 186 ? -11.844 -30.797 -4.617 1 62.66 186 MET A C 1
ATOM 1471 O O . MET A 1 186 ? -10.719 -31.297 -4.691 1 62.66 186 MET A O 1
ATOM 1475 N N . HIS A 1 187 ? -12.555 -30.375 -5.676 1 72.69 187 HIS A N 1
ATOM 1476 C CA . HIS A 1 187 ? -12.047 -30.484 -7.039 1 72.69 187 HIS A CA 1
ATOM 1477 C C . HIS A 1 187 ? -12.219 -29.172 -7.793 1 72.69 187 HIS A C 1
ATOM 1479 O O . HIS A 1 187 ? -13.109 -28.375 -7.469 1 72.69 187 HIS A O 1
ATOM 1485 N N . LEU A 1 188 ? -11.336 -29.094 -8.695 1 78.69 188 LEU A N 1
ATOM 1486 C CA . LEU A 1 188 ? -11.5 -27.969 -9.609 1 78.69 188 LEU A CA 1
ATOM 1487 C C . LEU A 1 188 ? -12.547 -28.281 -10.672 1 78.69 188 LEU A C 1
ATOM 1489 O O . LEU A 1 188 ? -12.625 -29.406 -11.172 1 78.69 188 LEU A O 1
ATOM 1493 N N . PRO A 1 189 ? -13.352 -27.297 -10.938 1 78 189 PRO A N 1
ATOM 1494 C CA . PRO A 1 189 ? -14.367 -27.547 -11.961 1 78 189 PRO A CA 1
ATOM 1495 C C . PRO A 1 189 ? -13.781 -27.688 -13.359 1 78 189 PRO A C 1
ATOM 1497 O O . PRO A 1 189 ? -12.883 -26.922 -13.734 1 78 189 PRO A O 1
ATOM 1500 N N . VAL A 1 190 ? -14.352 -28.641 -13.977 1 81.06 190 VAL A N 1
ATOM 1501 C CA . VAL A 1 190 ? -13.969 -28.797 -15.375 1 81.06 190 VAL A CA 1
ATOM 1502 C C . VAL A 1 190 ? -14.328 -27.531 -16.156 1 81.06 190 VAL A C 1
ATOM 1504 O O . VAL A 1 190 ? -15.398 -26.953 -15.969 1 81.06 190 VAL A O 1
ATOM 1507 N N . GLY A 1 191 ? -13.414 -27.078 -17.016 1 80.44 191 GLY A N 1
ATOM 1508 C CA . GLY A 1 191 ? -13.609 -25.859 -17.781 1 80.44 191 GLY A CA 1
ATOM 1509 C C . GLY A 1 191 ? -12.977 -24.641 -17.141 1 80.44 191 GLY A C 1
ATOM 1510 O O . GLY A 1 191 ? -12.859 -23.594 -17.781 1 80.44 191 GLY A O 1
ATOM 1511 N N . ALA A 1 192 ? -12.641 -24.828 -15.922 1 79.88 192 ALA A N 1
ATOM 1512 C CA . ALA A 1 192 ? -12.016 -23.719 -15.227 1 79.88 192 ALA A CA 1
ATOM 1513 C C . ALA A 1 192 ? -10.617 -23.438 -15.781 1 79.88 192 ALA A C 1
ATOM 1515 O O . ALA A 1 192 ? -9.93 -24.344 -16.234 1 79.88 192 ALA A O 1
ATOM 1516 N N . LYS A 1 193 ? -10.344 -22.156 -15.75 1 85.5 193 LYS A N 1
ATOM 1517 C CA . LYS A 1 193 ? -9.008 -21.703 -16.125 1 85.5 193 LYS A CA 1
ATOM 1518 C C . LYS A 1 193 ? -8.242 -21.172 -14.922 1 85.5 193 LYS A C 1
ATOM 1520 O O . LYS A 1 193 ? -8.734 -20.297 -14.211 1 85.5 193 LYS A O 1
ATOM 1525 N N . ILE A 1 194 ? -7.113 -21.781 -14.695 1 86.69 194 ILE A N 1
ATOM 1526 C CA . ILE A 1 194 ? -6.305 -21.312 -13.578 1 86.69 194 ILE A CA 1
ATOM 1527 C C . ILE A 1 194 ? -4.949 -20.828 -14.086 1 86.69 194 ILE A C 1
ATOM 1529 O O . ILE A 1 194 ? -4.43 -21.344 -15.078 1 86.69 194 ILE A O 1
ATOM 1533 N N . VAL A 1 195 ? -4.457 -19.875 -13.422 1 90.75 195 VAL A N 1
ATOM 1534 C CA . VAL A 1 195 ? -3.164 -19.312 -13.797 1 90.75 195 VAL A CA 1
ATOM 1535 C C . VAL A 1 195 ? -2.156 -19.547 -12.672 1 90.75 195 VAL A C 1
ATOM 1537 O O . VAL A 1 195 ? -2.391 -19.141 -11.531 1 90.75 195 VAL A O 1
ATOM 1540 N N . LEU A 1 196 ? -1.083 -20.188 -13.07 1 89.88 196 LEU A N 1
ATOM 1541 C CA . LEU A 1 196 ? -0.009 -20.469 -12.125 1 89.88 196 LEU A CA 1
ATOM 1542 C C . LEU A 1 196 ? 1.229 -19.641 -12.445 1 89.88 196 LEU A C 1
ATOM 1544 O O . LEU A 1 196 ? 1.668 -19.594 -13.602 1 89.88 196 LEU A O 1
ATOM 1548 N N . LYS A 1 197 ? 1.724 -19 -11.477 1 90.75 197 LYS A N 1
ATOM 1549 C CA . LYS A 1 197 ? 3.002 -18.312 -11.594 1 90.75 197 LYS A CA 1
ATOM 1550 C C . LYS A 1 197 ? 4.121 -19.094 -10.922 1 90.75 197 LYS A C 1
ATOM 1552 O O . LYS A 1 197 ? 4.008 -19.469 -9.75 1 90.75 197 LYS A O 1
ATOM 1557 N N . VAL A 1 198 ? 5.125 -19.312 -11.703 1 91.5 198 VAL A N 1
ATOM 1558 C CA . VAL A 1 198 ? 6.266 -20.047 -11.156 1 91.5 198 VAL A CA 1
ATOM 1559 C C . VAL A 1 198 ? 7.262 -19.062 -10.539 1 91.5 198 VAL A C 1
ATOM 1561 O O . VAL A 1 198 ? 7.625 -18.062 -11.172 1 91.5 198 VAL A O 1
ATOM 1564 N N . VAL A 1 199 ? 7.703 -19.359 -9.328 1 90.75 199 VAL A N 1
ATOM 1565 C CA . VAL A 1 199 ? 8.586 -18.453 -8.602 1 90.75 199 VAL A CA 1
ATOM 1566 C C . VAL A 1 199 ? 9.844 -19.203 -8.164 1 90.75 199 VAL A C 1
ATOM 1568 O O . VAL A 1 199 ? 9.758 -20.266 -7.551 1 90.75 199 VAL A O 1
ATOM 1571 N N . PHE A 1 200 ? 10.992 -18.641 -8.539 1 92.12 200 PHE A N 1
ATOM 1572 C CA . PHE A 1 200 ? 12.273 -19.141 -8.047 1 92.12 200 PHE A CA 1
ATOM 1573 C C . PHE A 1 200 ? 12.625 -18.5 -6.707 1 92.12 200 PHE A C 1
ATOM 1575 O O . PHE A 1 200 ? 12.422 -17.297 -6.512 1 92.12 200 PHE A O 1
ATOM 1582 N N . ARG A 1 201 ? 13.086 -19.328 -5.812 1 90.56 201 ARG A N 1
ATOM 1583 C CA . ARG A 1 201 ? 13.414 -18.812 -4.484 1 90.56 201 ARG A CA 1
ATOM 1584 C C . ARG A 1 201 ? 14.859 -19.141 -4.121 1 90.56 201 ARG A C 1
ATOM 1586 O O . ARG A 1 201 ? 15.391 -20.172 -4.52 1 90.56 201 ARG A O 1
ATOM 1593 N N . ASP A 1 202 ? 15.438 -18.234 -3.352 1 90.38 202 ASP A N 1
ATOM 1594 C CA . ASP A 1 202 ? 16.797 -18.469 -2.881 1 90.38 202 ASP A CA 1
ATOM 1595 C C . ASP A 1 202 ? 16.797 -19.25 -1.565 1 90.38 202 ASP A C 1
ATOM 1597 O O . ASP A 1 202 ? 15.758 -19.75 -1.132 1 90.38 202 ASP A O 1
ATOM 1601 N N . SER A 1 203 ? 17.922 -19.438 -0.996 1 84.56 203 SER A N 1
ATOM 1602 C CA . SER A 1 203 ? 18.094 -20.266 0.184 1 84.56 203 SER A CA 1
ATOM 1603 C C . SER A 1 203 ? 17.344 -19.703 1.381 1 84.56 203 SER A C 1
ATOM 1605 O O . SER A 1 203 ? 17.031 -20.422 2.332 1 84.56 203 SER A O 1
ATOM 1607 N N . LYS A 1 204 ? 17.031 -18.422 1.247 1 85.5 204 LYS A N 1
ATOM 1608 C CA . LYS A 1 204 ? 16.312 -17.797 2.348 1 85.5 204 LYS A CA 1
ATOM 1609 C C . LYS A 1 204 ? 14.82 -17.688 2.021 1 85.5 204 LYS A C 1
ATOM 1611 O O . LYS A 1 204 ? 14.062 -17.062 2.768 1 85.5 204 LYS A O 1
ATOM 1616 N N . GLY A 1 205 ? 14.43 -18.234 0.916 1 85.75 205 GLY A N 1
ATOM 1617 C CA . GLY A 1 205 ? 13.031 -18.25 0.532 1 85.75 205 GLY A CA 1
ATOM 1618 C C . GLY A 1 205 ? 12.586 -17 -0.2 1 85.75 205 GLY A C 1
ATOM 1619 O O . GLY A 1 205 ? 11.398 -16.797 -0.439 1 85.75 205 GLY A O 1
ATOM 1620 N N . ARG A 1 206 ? 13.57 -16.281 -0.623 1 89.75 206 ARG A N 1
ATOM 1621 C CA . ARG A 1 206 ? 13.242 -15.039 -1.298 1 89.75 206 ARG A CA 1
ATOM 1622 C C . ARG A 1 206 ? 13.094 -15.25 -2.801 1 89.75 206 ARG A C 1
ATOM 1624 O O . ARG A 1 206 ? 13.758 -16.109 -3.383 1 89.75 206 ARG A O 1
ATOM 1631 N N . GLU A 1 207 ? 12.234 -14.375 -3.287 1 91.06 207 GLU A N 1
ATOM 1632 C CA . GLU A 1 207 ? 11.922 -14.516 -4.707 1 91.06 207 GLU A CA 1
ATOM 1633 C C . GLU A 1 207 ? 13.055 -13.984 -5.578 1 91.06 207 GLU A C 1
ATOM 1635 O O . GLU A 1 207 ? 13.57 -12.891 -5.336 1 91.06 207 GLU A O 1
ATOM 1640 N N . ILE A 1 208 ? 13.375 -14.766 -6.555 1 92.62 208 ILE A N 1
ATOM 1641 C CA . ILE A 1 208 ? 14.367 -14.367 -7.551 1 92.62 208 ILE A CA 1
ATOM 1642 C C . ILE A 1 208 ? 13.664 -13.781 -8.773 1 92.62 208 ILE A C 1
ATOM 1644 O O . ILE A 1 208 ? 12.758 -14.406 -9.336 1 92.62 208 ILE A O 1
ATOM 1648 N N . THR A 1 209 ? 14.07 -12.586 -9.062 1 89.12 209 THR A N 1
ATOM 1649 C CA . THR A 1 209 ? 13.406 -11.828 -10.109 1 89.12 209 THR A CA 1
ATOM 1650 C C . THR A 1 209 ? 13.703 -12.422 -11.484 1 89.12 209 THR A C 1
ATOM 1652 O O . THR A 1 209 ? 12.812 -12.539 -12.328 1 89.12 209 THR A O 1
ATOM 1655 N N . ALA A 1 210 ? 14.938 -12.656 -11.727 1 84.31 210 ALA A N 1
ATOM 1656 C CA . ALA A 1 210 ? 15.312 -13.227 -13.016 1 84.31 210 ALA A CA 1
ATOM 1657 C C . ALA A 1 210 ? 15.992 -14.586 -12.836 1 84.31 210 ALA A C 1
ATOM 1659 O O . ALA A 1 210 ? 16.938 -14.719 -12.047 1 84.31 210 ALA A O 1
ATOM 1660 N N . SER A 1 211 ? 15.43 -15.461 -13.516 1 79.19 211 SER A N 1
ATOM 1661 C CA . SER A 1 211 ? 15.93 -16.828 -13.43 1 79.19 211 SER A CA 1
ATOM 1662 C C . SER A 1 211 ? 15.914 -17.516 -14.797 1 79.19 211 SER A C 1
ATOM 1664 O O . SER A 1 211 ? 15.641 -16.859 -15.812 1 79.19 211 SER A O 1
ATOM 1666 N N . SER A 1 212 ? 16.312 -18.672 -14.766 1 79.88 212 SER A N 1
ATOM 1667 C CA . SER A 1 212 ? 16.328 -19.484 -15.977 1 79.88 212 SER A CA 1
ATOM 1668 C C . SER A 1 212 ? 14.914 -19.828 -16.422 1 79.88 212 SER A C 1
ATOM 1670 O O . SER A 1 212 ? 13.945 -19.469 -15.766 1 79.88 212 SER A O 1
ATOM 1672 N N . LYS A 1 213 ? 14.891 -20.391 -17.578 1 85.12 213 LYS A N 1
ATOM 1673 C CA . LYS A 1 213 ? 13.609 -20.812 -18.125 1 85.12 213 LYS A CA 1
ATOM 1674 C C . LYS A 1 213 ? 13.102 -22.078 -17.422 1 85.12 213 LYS A C 1
ATOM 1676 O O . LYS A 1 213 ? 13.883 -22.828 -16.828 1 85.12 213 LYS A O 1
ATOM 1681 N N . ILE A 1 214 ? 11.805 -22.219 -17.484 1 90.06 214 ILE A N 1
ATOM 1682 C CA . ILE A 1 214 ? 11.211 -23.375 -16.812 1 90.06 214 ILE A CA 1
ATOM 1683 C C . ILE A 1 214 ? 10.711 -24.359 -17.859 1 90.06 214 ILE A C 1
ATOM 1685 O O . ILE A 1 214 ? 10.398 -23.969 -19 1 90.06 214 ILE A O 1
ATOM 1689 N N . SER A 1 215 ? 10.758 -25.562 -17.516 1 91.94 215 SER A N 1
ATOM 1690 C CA . SER A 1 215 ? 10.141 -26.625 -18.297 1 91.94 215 SER A CA 1
ATOM 1691 C C . SER A 1 215 ? 8.992 -27.266 -17.531 1 91.94 215 SER A C 1
ATOM 1693 O O . SER A 1 215 ? 8.945 -27.203 -16.297 1 91.94 215 SER A O 1
ATOM 1695 N N . TYR A 1 216 ? 8.047 -27.672 -18.281 1 93.06 216 TYR A N 1
ATOM 1696 C CA . TYR A 1 216 ? 6.898 -28.297 -17.641 1 93.06 216 TYR A CA 1
ATOM 1697 C C . TYR A 1 216 ? 6.387 -29.484 -18.453 1 93.06 216 TYR A C 1
ATOM 1699 O O . TYR A 1 216 ? 6.57 -29.516 -19.672 1 93.06 216 TYR A O 1
ATOM 1707 N N . ARG A 1 217 ? 5.793 -30.453 -17.719 1 92.88 217 ARG A N 1
ATOM 1708 C CA . ARG A 1 217 ? 5.23 -31.625 -18.375 1 92.88 217 ARG A CA 1
ATOM 1709 C C . ARG A 1 217 ? 4.109 -32.219 -17.547 1 92.88 217 ARG A C 1
ATOM 1711 O O . ARG A 1 217 ? 4.332 -32.656 -16.406 1 92.88 217 ARG A O 1
ATOM 1718 N N . PRO A 1 218 ? 2.93 -32.219 -18.109 1 92.62 218 PRO A N 1
ATOM 1719 C CA . PRO A 1 218 ? 1.862 -32.969 -17.438 1 92.62 218 PRO A CA 1
ATOM 1720 C C . PRO A 1 218 ? 1.941 -34.469 -17.703 1 92.62 218 PRO A C 1
ATOM 1722 O O . PRO A 1 218 ? 2.453 -34.906 -18.734 1 92.62 218 PRO A O 1
ATOM 1725 N N . HIS A 1 219 ? 1.508 -35.219 -16.734 1 90 219 HIS A N 1
ATOM 1726 C CA . HIS A 1 219 ? 1.501 -36.656 -16.938 1 90 219 HIS A CA 1
ATOM 1727 C C . HIS A 1 219 ? 0.402 -37.062 -17.922 1 90 219 HIS A C 1
ATOM 1729 O O . HIS A 1 219 ? 0.521 -38.094 -18.594 1 90 219 HIS A O 1
ATOM 1735 N N . ARG A 1 220 ? -0.685 -36.281 -17.922 1 87.69 220 ARG A N 1
ATOM 1736 C CA . ARG A 1 220 ? -1.773 -36.5 -18.859 1 87.69 220 ARG A CA 1
ATOM 1737 C C . ARG A 1 220 ? -2.012 -35.25 -19.703 1 87.69 220 ARG A C 1
ATOM 1739 O O . ARG A 1 220 ? -2.439 -34.219 -19.188 1 87.69 220 ARG A O 1
ATOM 1746 N N . PHE A 1 221 ? -1.904 -35.438 -21.047 1 87.38 221 PHE A N 1
ATOM 1747 C CA . PHE A 1 221 ? -2.021 -34.281 -21.953 1 87.38 221 PHE A CA 1
ATOM 1748 C C . PHE A 1 221 ? -3.465 -34.094 -22.406 1 87.38 221 PHE A C 1
ATOM 1750 O O . PHE A 1 221 ? -3.826 -33.031 -22.922 1 87.38 221 PHE A O 1
ATOM 1757 N N . ASP A 1 222 ? -4.246 -34.969 -22.203 1 89.38 222 ASP A N 1
ATOM 1758 C CA . ASP A 1 222 ? -5.602 -34.938 -22.734 1 89.38 222 ASP A CA 1
ATOM 1759 C C . ASP A 1 222 ? -6.559 -34.25 -21.781 1 89.38 222 ASP A C 1
ATOM 1761 O O . ASP A 1 222 ? -7.613 -33.75 -22.203 1 89.38 222 ASP A O 1
ATOM 1765 N N . LEU A 1 223 ? -6.105 -34.125 -20.531 1 90.75 223 LEU A N 1
ATOM 1766 C CA . LEU A 1 223 ? -7.039 -33.625 -19.531 1 90.75 223 LEU A CA 1
ATOM 1767 C C . LEU A 1 223 ? -6.871 -32.125 -19.344 1 90.75 223 LEU A C 1
ATOM 1769 O O . LEU A 1 223 ? -7.785 -31.453 -18.875 1 90.75 223 LEU A O 1
ATOM 1773 N N . THR A 1 224 ? -5.688 -31.672 -19.672 1 92 224 THR A N 1
ATOM 1774 C CA . THR A 1 224 ? -5.414 -30.266 -19.438 1 92 224 THR A CA 1
ATOM 1775 C C . THR A 1 224 ? -4.801 -29.609 -20.672 1 92 224 THR A C 1
ATOM 1777 O O . THR A 1 224 ? -4.234 -30.297 -21.516 1 92 224 THR A O 1
ATOM 1780 N N . GLU A 1 225 ? -5.098 -28.328 -20.828 1 94.12 225 GLU A N 1
ATOM 1781 C CA . GLU A 1 225 ? -4.418 -27.469 -21.797 1 94.12 225 GLU A CA 1
ATOM 1782 C C . GLU A 1 225 ? -3.574 -26.406 -21.094 1 94.12 225 GLU A C 1
ATOM 1784 O O . GLU A 1 225 ? -4.098 -25.594 -20.328 1 94.12 225 GLU A O 1
ATOM 1789 N N . ILE A 1 226 ? -2.271 -26.484 -21.406 1 93.94 226 ILE A N 1
ATOM 1790 C CA . ILE A 1 226 ? -1.353 -25.578 -20.734 1 93.94 226 ILE A CA 1
ATOM 1791 C C . ILE A 1 226 ? -0.737 -24.609 -21.75 1 93.94 226 ILE A C 1
ATOM 1793 O O . ILE A 1 226 ? -0.157 -25.047 -22.75 1 93.94 226 ILE A O 1
ATOM 1797 N N . VAL A 1 227 ? -0.921 -23.328 -21.5 1 93.75 227 VAL A N 1
ATOM 1798 C CA . VAL A 1 227 ? -0.35 -22.281 -22.344 1 93.75 227 VAL A CA 1
ATOM 1799 C C . VAL A 1 227 ? 0.637 -21.453 -21.531 1 93.75 227 VAL A C 1
ATOM 1801 O O . VAL A 1 227 ? 0.253 -20.781 -20.562 1 93.75 227 VAL A O 1
ATOM 1804 N N . PRO A 1 228 ? 1.905 -21.516 -21.938 1 91.94 228 PRO A N 1
ATOM 1805 C CA . PRO A 1 228 ? 2.906 -20.703 -21.234 1 91.94 228 PRO A CA 1
ATOM 1806 C C . PRO A 1 228 ? 2.932 -19.25 -21.703 1 91.94 228 PRO A C 1
ATOM 1808 O O . PRO A 1 228 ? 2.598 -18.969 -22.859 1 91.94 228 PRO A O 1
ATOM 1811 N N . SER A 1 229 ? 3.133 -18.391 -20.703 1 87.81 229 SER A N 1
ATOM 1812 C CA . SER A 1 229 ? 3.312 -16.969 -21 1 87.81 229 SER A CA 1
ATOM 1813 C C . SER A 1 229 ? 4.453 -16.375 -20.172 1 87.81 229 SER A C 1
ATOM 1815 O O . SER A 1 229 ? 4.98 -17.031 -19.281 1 87.81 229 SER A O 1
ATOM 1817 N N . ASP A 1 230 ? 5 -15.156 -20.547 1 80.44 230 ASP A N 1
ATOM 1818 C CA . ASP A 1 230 ? 6.043 -14.438 -19.828 1 80.44 230 ASP A CA 1
ATOM 1819 C C . ASP A 1 230 ? 7.32 -15.266 -19.719 1 80.44 230 ASP A C 1
ATOM 1821 O O . ASP A 1 230 ? 7.848 -15.477 -18.625 1 80.44 230 ASP A O 1
ATOM 1825 N N . SER A 1 231 ? 7.75 -15.75 -20.812 1 75.62 231 SER A N 1
ATOM 1826 C CA . SER A 1 231 ? 8.953 -16.562 -20.891 1 75.62 231 SER A CA 1
ATOM 1827 C C . SER A 1 231 ? 8.82 -17.828 -20.047 1 75.62 231 SER A C 1
ATOM 1829 O O . SER A 1 231 ? 9.727 -18.172 -19.281 1 75.62 231 SER A O 1
ATOM 1831 N N . ASN A 1 232 ? 7.598 -18.438 -20.016 1 77.75 232 ASN A N 1
ATOM 1832 C CA . ASN A 1 232 ? 7.242 -19.703 -19.375 1 77.75 232 ASN A CA 1
ATOM 1833 C C . ASN A 1 232 ? 7.184 -19.562 -17.859 1 77.75 232 ASN A C 1
ATOM 1835 O O . ASN A 1 232 ? 7.355 -20.531 -17.125 1 77.75 232 ASN A O 1
ATOM 1839 N N . ARG A 1 233 ? 7.059 -18.328 -17.406 1 85.31 233 ARG A N 1
ATOM 1840 C CA . ARG A 1 233 ? 6.992 -18.156 -15.961 1 85.31 233 ARG A CA 1
ATOM 1841 C C . ARG A 1 233 ? 5.547 -18.203 -15.469 1 85.31 233 ARG A C 1
ATOM 1843 O O . ARG A 1 233 ? 5.297 -18.328 -14.266 1 85.31 233 ARG A O 1
ATOM 1850 N N . THR A 1 234 ? 4.781 -18.047 -16.391 1 89.94 234 THR A N 1
ATOM 1851 C CA . THR A 1 234 ? 3.355 -18.141 -16.094 1 89.94 234 THR A CA 1
ATOM 1852 C C . THR A 1 234 ? 2.686 -19.219 -16.938 1 89.94 234 THR A C 1
ATOM 1854 O O . THR A 1 234 ? 2.875 -19.266 -18.156 1 89.94 234 THR A O 1
ATOM 1857 N N . LEU A 1 235 ? 1.93 -20.062 -16.297 1 93.62 235 LEU A N 1
ATOM 1858 C CA . LEU A 1 235 ? 1.241 -21.156 -16.969 1 93.62 235 LEU A CA 1
ATOM 1859 C C . LEU A 1 235 ? -0.27 -21.031 -16.812 1 93.62 235 LEU A C 1
ATOM 1861 O O . LEU A 1 235 ? -0.79 -21.078 -15.695 1 93.62 235 LEU A O 1
ATOM 1865 N N . THR A 1 236 ? -0.904 -20.859 -17.875 1 94.44 236 THR A N 1
ATOM 1866 C CA . THR A 1 236 ? -2.363 -20.891 -17.875 1 94.44 236 THR A CA 1
ATOM 1867 C C . THR A 1 236 ? -2.877 -22.297 -18.172 1 94.44 236 THR A C 1
ATOM 1869 O O . THR A 1 236 ? -2.6 -22.859 -19.234 1 94.44 236 THR A O 1
ATOM 1872 N N . ILE A 1 237 ? -3.623 -22.812 -17.25 1 92.94 237 ILE A N 1
ATOM 1873 C CA . ILE A 1 237 ? -4.074 -24.188 -17.344 1 92.94 237 ILE A CA 1
ATOM 1874 C C . ILE A 1 237 ? -5.598 -24.234 -17.484 1 92.94 237 ILE A C 1
ATOM 1876 O O . ILE A 1 237 ? -6.309 -23.672 -16.641 1 92.94 237 ILE A O 1
ATOM 1880 N N . THR A 1 238 ? -6.031 -24.812 -18.469 1 92.62 238 THR A N 1
ATOM 1881 C CA . THR A 1 238 ? -7.453 -25.062 -18.656 1 92.62 238 THR A CA 1
ATOM 1882 C C . THR A 1 238 ? -7.789 -26.531 -18.375 1 92.62 238 THR A C 1
ATOM 1884 O O . THR A 1 238 ? -7.184 -27.438 -18.953 1 92.62 238 THR A O 1
ATOM 1887 N N . LEU A 1 239 ? -8.695 -26.734 -17.5 1 89.31 239 LEU A N 1
ATOM 1888 C CA . LEU A 1 239 ? -9.133 -28.078 -17.188 1 89.31 239 LEU A CA 1
ATOM 1889 C C . LEU A 1 239 ? -10.195 -28.547 -18.172 1 89.31 239 LEU A C 1
ATOM 1891 O O . LEU A 1 239 ? -11.367 -28.203 -18.031 1 89.31 239 LEU A O 1
ATOM 1895 N N . LYS A 1 240 ? -9.789 -29.375 -19.062 1 90.06 240 LYS A N 1
ATOM 1896 C CA . LYS A 1 240 ? -10.648 -29.75 -20.172 1 90.06 240 LYS A CA 1
ATOM 1897 C C . LYS A 1 240 ? -11.586 -30.891 -19.766 1 90.06 240 LYS A C 1
ATOM 1899 O O . LYS A 1 240 ? -12.75 -30.922 -20.172 1 90.06 240 LYS A O 1
ATOM 1904 N N . SER A 1 241 ? -11.062 -31.844 -19.062 1 89.44 241 SER A N 1
ATOM 1905 C CA . SER A 1 241 ? -11.852 -33.031 -18.703 1 89.44 241 SER A CA 1
ATOM 1906 C C . SER A 1 241 ? -11.617 -33.438 -17.25 1 89.44 241 SER A C 1
ATOM 1908 O O . SER A 1 241 ? -10.625 -33 -16.641 1 89.44 241 SER A O 1
ATOM 1910 N N . ALA A 1 242 ? -12.562 -34.219 -16.797 1 86.88 242 ALA A N 1
ATOM 1911 C CA . ALA A 1 242 ? -12.461 -34.688 -15.414 1 86.88 242 ALA A CA 1
ATOM 1912 C C . ALA A 1 242 ? -11.312 -35.688 -15.25 1 86.88 242 ALA A C 1
ATOM 1914 O O . ALA A 1 242 ? -11.047 -36.5 -16.156 1 86.88 242 ALA A O 1
ATOM 1915 N N . GLY A 1 243 ? -10.641 -35.531 -14.156 1 86.5 243 GLY A N 1
ATOM 1916 C CA . GLY A 1 243 ? -9.555 -36.438 -13.859 1 86.5 243 GLY A CA 1
ATOM 1917 C C . GLY A 1 243 ? -8.445 -35.812 -13.047 1 86.5 243 GLY A C 1
ATOM 1918 O O . GLY A 1 243 ? -8.586 -34.688 -12.555 1 86.5 243 GLY A O 1
ATOM 1919 N N . GLU A 1 244 ? -7.406 -36.656 -12.875 1 85.19 244 GLU A N 1
ATOM 1920 C CA . GLU A 1 244 ? -6.238 -36.219 -12.117 1 85.19 244 GLU A CA 1
ATOM 1921 C C . GLU A 1 244 ? -5.039 -36 -13.031 1 85.19 244 GLU A C 1
ATOM 1923 O O . GLU A 1 244 ? -4.727 -36.844 -13.867 1 85.19 244 GLU A O 1
ATOM 1928 N N . THR A 1 245 ? -4.555 -34.844 -12.969 1 87.25 245 THR A N 1
ATOM 1929 C CA . THR A 1 245 ? -3.342 -34.531 -13.727 1 87.25 245 THR A CA 1
ATOM 1930 C C . THR A 1 245 ? -2.242 -34.031 -12.797 1 87.25 245 THR A C 1
ATOM 1932 O O . THR A 1 245 ? -2.469 -33.125 -12 1 87.25 245 THR A O 1
ATOM 1935 N N . VAL A 1 246 ? -1.063 -34.719 -12.812 1 88.5 246 VAL A N 1
ATOM 1936 C CA . VAL A 1 246 ? 0.11 -34.25 -12.094 1 88.5 246 VAL A CA 1
ATOM 1937 C C . VAL A 1 246 ? 1.023 -33.469 -13.047 1 88.5 246 VAL A C 1
ATOM 1939 O O . VAL A 1 246 ? 1.412 -34 -14.102 1 88.5 246 VAL A O 1
ATOM 1942 N N . LEU A 1 247 ? 1.222 -32.281 -12.664 1 90.12 247 LEU A N 1
ATOM 1943 C CA . LEU A 1 247 ? 2.068 -31.422 -13.477 1 90.12 247 LEU A CA 1
ATOM 1944 C C . LEU A 1 247 ? 3.447 -31.266 -12.844 1 90.12 247 LEU A C 1
ATOM 1946 O O . LEU A 1 247 ? 3.561 -30.859 -11.688 1 90.12 247 LEU A O 1
ATOM 1950 N N . LYS A 1 248 ? 4.48 -31.656 -13.633 1 90.5 248 LYS A N 1
ATOM 1951 C CA . LYS A 1 248 ? 5.855 -31.438 -13.203 1 90.5 248 LYS A CA 1
ATOM 1952 C C . LYS A 1 248 ? 6.422 -30.156 -13.797 1 90.5 248 LYS A C 1
ATOM 1954 O O . LYS A 1 248 ? 6.305 -29.922 -15.008 1 90.5 248 LYS A O 1
ATOM 1959 N N . ILE A 1 249 ? 6.93 -29.328 -12.992 1 91.69 249 ILE A N 1
ATOM 1960 C CA . ILE A 1 249 ? 7.617 -28.109 -13.406 1 91.69 249 ILE A CA 1
ATOM 1961 C C . ILE A 1 249 ? 9.047 -28.109 -12.883 1 91.69 249 ILE A C 1
ATOM 1963 O O . ILE A 1 249 ? 9.289 -28.422 -11.711 1 91.69 249 ILE A O 1
ATOM 1967 N N . TRP A 1 250 ? 10.047 -27.906 -13.766 1 90.69 250 TRP A N 1
ATOM 1968 C CA . TRP A 1 250 ? 11.43 -27.938 -13.305 1 90.69 250 TRP A CA 1
ATOM 1969 C C . TRP A 1 250 ? 12.258 -26.859 -14.008 1 90.69 250 TRP A C 1
ATOM 1971 O O . TRP A 1 250 ? 11.828 -26.297 -15.016 1 90.69 250 TRP A O 1
ATOM 1981 N N . ASP A 1 251 ? 13.336 -26.469 -13.344 1 90.06 251 ASP A N 1
ATOM 1982 C CA . ASP A 1 251 ? 14.305 -25.578 -13.945 1 90.06 251 ASP A CA 1
ATOM 1983 C C . ASP A 1 251 ? 15.023 -26.234 -15.117 1 90.06 251 ASP A C 1
ATOM 1985 O O . ASP A 1 251 ? 15.625 -27.312 -14.961 1 90.06 251 ASP A O 1
ATOM 1989 N N . THR A 1 252 ? 15.031 -25.578 -16.25 1 88.44 252 THR A N 1
ATOM 1990 C CA . THR A 1 252 ? 15.609 -26.172 -17.438 1 88.44 252 THR A CA 1
ATOM 1991 C C . THR A 1 252 ? 17.109 -26.391 -17.266 1 88.44 252 THR A C 1
ATOM 1993 O O . THR A 1 252 ? 17.656 -27.391 -17.766 1 88.44 252 THR A O 1
ATOM 1996 N N . VAL A 1 253 ? 17.781 -25.516 -16.594 1 86.06 253 VAL A N 1
ATOM 1997 C CA . VAL A 1 253 ? 19.234 -25.578 -16.406 1 86.06 253 VAL A CA 1
ATOM 1998 C C . VAL A 1 253 ? 19.562 -26.594 -15.312 1 86.06 253 VAL A C 1
ATOM 2000 O O . VAL A 1 253 ? 20.5 -27.375 -15.445 1 86.06 253 VAL A O 1
ATOM 2003 N N . GLU A 1 254 ? 18.75 -26.609 -14.258 1 87.12 254 GLU A N 1
ATOM 2004 C CA . GLU A 1 254 ? 18.938 -27.531 -13.133 1 87.12 254 GLU A CA 1
ATOM 2005 C C . GLU A 1 254 ? 17.656 -28.297 -12.844 1 87.12 254 GLU A C 1
ATOM 2007 O O . GLU A 1 254 ? 16.906 -27.938 -11.938 1 87.12 254 GLU A O 1
ATOM 2012 N N . PRO A 1 255 ? 17.484 -29.359 -13.438 1 89.31 255 PRO A N 1
ATOM 2013 C CA . PRO A 1 255 ? 16.234 -30.109 -13.336 1 89.31 255 PRO A CA 1
ATOM 2014 C C . PRO A 1 255 ? 15.977 -30.641 -11.938 1 89.31 255 PRO A C 1
ATOM 2016 O O . PRO A 1 255 ? 14.852 -31.047 -11.617 1 89.31 255 PRO A O 1
ATOM 2019 N N . THR A 1 256 ? 17.047 -30.703 -11.188 1 87.88 256 THR A N 1
ATOM 2020 C CA . THR A 1 256 ? 16.875 -31.188 -9.828 1 87.88 256 THR A CA 1
ATOM 2021 C C . THR A 1 256 ? 15.953 -30.266 -9.031 1 87.88 256 THR A C 1
ATOM 2023 O O . THR A 1 256 ? 15.359 -30.672 -8.031 1 87.88 256 THR A O 1
ATOM 2026 N N . GLN A 1 257 ? 15.969 -29.109 -9.453 1 88.44 257 GLN A N 1
ATOM 2027 C CA . GLN A 1 257 ? 15.023 -28.172 -8.852 1 88.44 257 GLN A CA 1
ATOM 2028 C C . GLN A 1 257 ? 13.656 -28.281 -9.516 1 88.44 257 GLN A C 1
ATOM 2030 O O . GLN A 1 257 ? 13.469 -27.812 -10.648 1 88.44 257 GLN A O 1
ATOM 2035 N N . ASN A 1 258 ? 12.758 -28.938 -8.883 1 89.44 258 ASN A N 1
ATOM 2036 C CA . ASN A 1 258 ? 11.453 -29.188 -9.492 1 89.44 258 ASN A CA 1
ATOM 2037 C C . ASN A 1 258 ? 10.336 -29.172 -8.461 1 89.44 258 ASN A C 1
ATOM 2039 O O . ASN A 1 258 ? 10.602 -29.172 -7.254 1 89.44 258 ASN A O 1
ATOM 2043 N N . VAL A 1 259 ? 9.18 -28.969 -8.977 1 87.62 259 VAL A N 1
ATOM 2044 C CA . VAL A 1 259 ? 7.98 -29 -8.148 1 87.62 259 VAL A CA 1
ATOM 2045 C C . VAL A 1 259 ? 6.867 -29.75 -8.875 1 87.62 259 VAL A C 1
ATOM 2047 O O . VAL A 1 259 ? 6.84 -29.781 -10.109 1 87.62 259 VAL A O 1
ATOM 2050 N N . TYR A 1 260 ? 6.031 -30.391 -8.117 1 85.75 260 TYR A N 1
ATOM 2051 C CA . TYR A 1 260 ? 4.891 -31.125 -8.656 1 85.75 260 TYR A CA 1
ATOM 2052 C C . TYR A 1 260 ? 3.578 -30.531 -8.156 1 85.75 260 TYR A C 1
ATOM 2054 O O . TYR A 1 260 ? 3.461 -30.188 -6.98 1 85.75 260 TYR A O 1
ATOM 2062 N N . ILE A 1 261 ? 2.682 -30.453 -9.055 1 85.44 261 ILE A N 1
ATOM 2063 C CA . ILE A 1 261 ? 1.354 -29.953 -8.695 1 85.44 261 ILE A CA 1
ATOM 2064 C C . ILE A 1 261 ? 0.295 -30.953 -9.156 1 85.44 261 ILE A C 1
ATOM 2066 O O . ILE A 1 261 ? 0.351 -31.453 -10.281 1 85.44 261 ILE A O 1
ATOM 2070 N N . ARG A 1 262 ? -0.612 -31.203 -8.234 1 82.5 262 ARG A N 1
ATOM 2071 C CA . ARG A 1 262 ? -1.716 -32.094 -8.562 1 82.5 262 ARG A CA 1
ATOM 2072 C C . ARG A 1 262 ? -2.969 -31.312 -8.93 1 82.5 262 ARG A C 1
ATOM 2074 O O . ARG A 1 262 ? -3.449 -30.5 -8.141 1 82.5 262 ARG A O 1
ATOM 2081 N N . LEU A 1 263 ? -3.445 -31.531 -10.07 1 84.31 263 LEU A N 1
ATOM 2082 C CA . LEU A 1 263 ? -4.676 -30.922 -10.555 1 84.31 263 LEU A CA 1
ATOM 2083 C C . LEU A 1 263 ? -5.809 -31.938 -10.609 1 84.31 263 LEU A C 1
ATOM 2085 O O . LEU A 1 263 ? -5.762 -32.875 -11.422 1 84.31 263 LEU A O 1
ATOM 2089 N N . SER A 1 264 ? -6.727 -31.734 -9.703 1 82.5 264 SER A N 1
ATOM 2090 C CA . SER A 1 264 ? -7.895 -32.594 -9.672 1 82.5 264 SER A CA 1
ATOM 2091 C C . SER A 1 264 ? -9.141 -31.891 -10.188 1 82.5 264 SER A C 1
ATOM 2093 O O . SER A 1 264 ? -9.609 -30.922 -9.586 1 82.5 264 SER A O 1
ATOM 2095 N N . ALA A 1 265 ? -9.547 -32.344 -11.297 1 84.12 265 ALA A N 1
ATOM 2096 C CA . ALA A 1 265 ? -10.719 -31.75 -11.906 1 84.12 265 ALA A CA 1
ATOM 2097 C C . ALA A 1 265 ? -11.922 -32.688 -11.852 1 84.12 265 ALA A C 1
ATOM 2099 O O . ALA A 1 265 ? -11.781 -33.906 -12.023 1 84.12 265 ALA A O 1
ATOM 2100 N N . ALA A 1 266 ? -13.078 -32.125 -11.492 1 80.25 266 ALA A N 1
ATOM 2101 C CA . ALA A 1 266 ? -14.32 -32.875 -11.477 1 80.25 266 ALA A CA 1
ATOM 2102 C C . ALA A 1 266 ? -15.461 -32.094 -12.117 1 80.25 266 ALA A C 1
ATOM 2104 O O . ALA A 1 266 ? -15.43 -30.859 -12.141 1 80.25 266 ALA A O 1
ATOM 2105 N N . GLU A 1 267 ? -16.297 -32.875 -12.758 1 73.38 267 GLU A N 1
ATOM 2106 C CA . GLU A 1 267 ? -17.5 -32.25 -13.289 1 73.38 267 GLU A CA 1
ATOM 2107 C C . GLU A 1 267 ? -18.422 -31.797 -12.164 1 73.38 267 GLU A C 1
ATOM 2109 O O . GLU A 1 267 ? -18.766 -32.562 -11.273 1 73.38 267 GLU A O 1
ATOM 2114 N N . MET A 1 268 ? -18.359 -30.625 -12.023 1 61.56 268 MET A N 1
ATOM 2115 C CA . MET A 1 268 ? -19.172 -30.125 -10.914 1 61.56 268 MET A CA 1
ATOM 2116 C C . MET A 1 268 ? -20.609 -29.859 -11.367 1 61.56 268 MET A C 1
ATOM 2118 O O . MET A 1 268 ? -21.484 -29.609 -10.539 1 61.56 268 MET A O 1
ATOM 2122 N N . PHE A 1 269 ? -20.797 -29.734 -12.578 1 56.47 269 PHE A N 1
ATOM 2123 C CA . PHE A 1 269 ? -22.188 -29.641 -13.008 1 56.47 269 PHE A CA 1
ATOM 2124 C C . PHE A 1 269 ? -22.859 -31.016 -12.969 1 56.47 269 PHE A C 1
ATOM 2126 O O . PHE A 1 269 ? -22.375 -31.969 -13.57 1 56.47 269 PHE A O 1
ATOM 2133 N N . TYR A 1 270 ? -23.328 -31.453 -11.797 1 51.66 270 TYR A N 1
ATOM 2134 C CA . TYR A 1 270 ? -23.906 -32.75 -11.547 1 51.66 270 TYR A CA 1
ATOM 2135 C C . TYR A 1 270 ? -24.906 -33.125 -12.641 1 51.66 270 TYR A C 1
ATOM 2137 O O . TYR A 1 270 ? -25.656 -32.281 -13.125 1 51.66 270 TYR A O 1
ATOM 2145 N N . PRO A 1 271 ? -24.562 -34.25 -13.273 1 48.56 271 PRO A N 1
ATOM 2146 C CA . PRO A 1 271 ? -25.562 -34.781 -14.203 1 48.56 271 PRO A CA 1
ATOM 2147 C C . PRO A 1 271 ? -26.953 -34.875 -13.578 1 48.56 271 PRO A C 1
ATOM 2149 O O . PRO A 1 271 ? -27.078 -35.125 -12.375 1 48.56 271 PRO A O 1
ATOM 2152 N N . LEU A 1 272 ? -27.859 -34.156 -14.164 1 48.28 272 LEU A N 1
ATOM 2153 C CA . LEU A 1 272 ? -29.25 -34.438 -13.852 1 48.28 272 LEU A CA 1
ATOM 2154 C C . LEU A 1 272 ? -29.5 -35.969 -13.883 1 48.28 272 LEU A C 1
ATOM 2156 O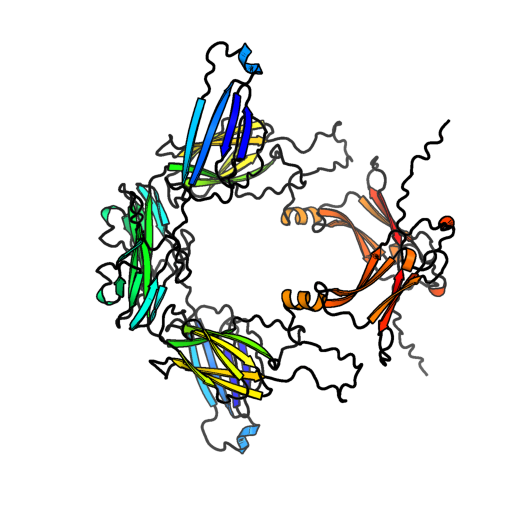 O . LEU A 1 272 ? -28.844 -36.688 -14.648 1 48.28 272 LEU A O 1
ATOM 2160 N N . THR A 1 273 ? -29.828 -36.531 -12.742 1 51.66 273 THR A N 1
ATOM 2161 C CA . THR A 1 273 ? -30.203 -37.938 -12.734 1 51.66 273 THR A CA 1
ATOM 2162 C C . THR A 1 273 ? -30.781 -38.344 -14.094 1 51.66 273 THR A C 1
ATOM 2164 O O . THR A 1 273 ? -30.703 -39.5 -14.461 1 51.66 273 THR A O 1
ATOM 2167 N N . ARG A 1 274 ? -31.562 -37.531 -14.719 1 53.81 274 ARG A N 1
ATOM 2168 C CA . ARG A 1 274 ? -32.156 -37.812 -16.016 1 53.81 274 ARG A CA 1
ATOM 2169 C C . ARG A 1 274 ? -31.609 -36.906 -17.094 1 53.81 274 ARG A C 1
ATOM 2171 O O . ARG A 1 274 ? -31.109 -35.812 -16.797 1 53.81 274 ARG A O 1
ATOM 2178 N N . ARG A 1 275 ? -31.422 -37.375 -18.25 1 51.44 275 ARG A N 1
ATOM 2179 C CA . ARG A 1 275 ? -31.047 -36.594 -19.422 1 51.44 275 ARG A CA 1
ATOM 2180 C C . ARG A 1 275 ? -31.922 -35.344 -19.547 1 51.44 275 ARG A C 1
ATOM 2182 O O . ARG A 1 275 ? -33.156 -35.438 -19.469 1 51.44 275 ARG A O 1
ATOM 2189 N N . PRO A 1 276 ? -31.219 -34.219 -19.453 1 52.47 276 PRO A N 1
ATOM 2190 C CA . PRO A 1 276 ? -32.062 -33 -19.547 1 52.47 276 PRO A CA 1
ATOM 2191 C C . PRO A 1 276 ? -32.906 -33 -20.812 1 52.47 276 PRO A C 1
ATOM 2193 O O . PRO A 1 276 ? -32.469 -33.5 -21.859 1 52.47 276 PRO A O 1
ATOM 2196 N N . ILE A 1 277 ? -34.156 -33.062 -20.75 1 48.03 277 ILE A N 1
ATOM 2197 C CA . ILE A 1 277 ? -35.031 -32.906 -21.906 1 48.03 277 ILE A CA 1
ATOM 2198 C C . ILE A 1 277 ? -35.188 -31.422 -22.219 1 48.03 277 ILE A C 1
ATOM 2200 O O . ILE A 1 277 ? -34.906 -30.562 -21.375 1 48.03 277 ILE A O 1
ATOM 2204 N N . VAL A 1 278 ? -35.594 -31.188 -23.359 1 46.81 278 VAL A N 1
ATOM 2205 C CA . VAL A 1 278 ? -35.906 -29.844 -23.859 1 46.81 278 VAL A CA 1
ATOM 2206 C C . VAL A 1 278 ? -36.938 -29.188 -22.938 1 46.81 278 VAL A C 1
ATOM 2208 O O . VAL A 1 278 ? -37.906 -29.812 -22.516 1 46.81 278 VAL A O 1
ATOM 2211 N N . SER A 1 279 ? -36.562 -28.234 -22.031 1 44.41 279 SER A N 1
ATOM 2212 C CA . SER A 1 279 ? -37.344 -27.406 -21.125 1 44.41 279 SER A CA 1
ATOM 2213 C C . SER A 1 279 ? -36.812 -27.5 -19.688 1 44.41 279 SER A C 1
ATOM 2215 O O . SER A 1 279 ? -37.344 -26.859 -18.781 1 44.41 279 SER A O 1
ATOM 2217 N N . ASP A 1 280 ? -35.906 -28.359 -19.578 1 48.5 280 ASP A N 1
ATOM 2218 C CA . ASP A 1 280 ? -35.375 -28.531 -18.234 1 48.5 280 ASP A CA 1
ATOM 2219 C C . ASP A 1 280 ? -34.656 -27.266 -17.766 1 48.5 280 ASP A C 1
ATOM 2221 O O . ASP A 1 280 ? -34 -26.594 -18.547 1 48.5 280 ASP A O 1
ATOM 2225 N N . ILE A 1 281 ? -35.156 -26.641 -16.703 1 48.84 281 ILE A N 1
ATOM 2226 C CA . ILE A 1 281 ? -34.375 -25.594 -16.062 1 48.84 281 ILE A CA 1
ATOM 2227 C C . ILE A 1 281 ? -33.344 -26.219 -15.148 1 48.84 281 ILE A C 1
ATOM 2229 O O . ILE A 1 281 ? -33.688 -26.891 -14.18 1 48.84 281 ILE A O 1
ATOM 2233 N N . VAL A 1 282 ? -32.25 -26.391 -15.68 1 49.69 282 VAL A N 1
ATOM 2234 C CA . VAL A 1 282 ? -31.172 -26.984 -14.898 1 49.69 282 VAL A CA 1
ATOM 2235 C C . VAL A 1 282 ? -30.406 -25.875 -14.172 1 49.69 282 VAL A C 1
ATOM 2237 O O . VAL A 1 282 ? -29.922 -24.922 -14.805 1 49.69 282 VAL A O 1
ATOM 2240 N N . CYS A 1 283 ? -30.688 -25.812 -12.906 1 49.22 283 CYS A N 1
ATOM 2241 C CA . CYS A 1 283 ? -29.969 -24.828 -12.094 1 49.22 283 CYS A CA 1
ATOM 2242 C C . CYS A 1 283 ? -28.547 -25.312 -11.805 1 49.22 283 CYS A C 1
ATOM 2244 O O . CYS A 1 283 ? -28.359 -26.359 -11.188 1 49.22 283 CYS A O 1
ATOM 2246 N N . PHE A 1 284 ? -27.703 -24.719 -12.477 1 52.44 284 PHE A N 1
ATOM 2247 C CA . PHE A 1 284 ? -26.312 -25.078 -12.242 1 52.44 284 PHE A CA 1
ATOM 2248 C C . PHE A 1 284 ? -25.75 -24.281 -11.07 1 52.44 284 PHE A C 1
ATOM 2250 O O . PHE A 1 284 ? -26.109 -23.125 -10.859 1 52.44 284 PHE A O 1
ATOM 2257 N N . THR A 1 285 ? -25.359 -25.031 -10.055 1 53.75 285 THR A N 1
ATOM 2258 C CA . THR A 1 285 ? -24.641 -24.359 -8.969 1 53.75 285 THR A CA 1
ATOM 2259 C C . THR A 1 285 ? -23.141 -24.391 -9.211 1 53.75 285 THR A C 1
ATOM 2261 O O . THR A 1 285 ? -22.594 -25.406 -9.648 1 53.75 285 THR A O 1
ATOM 2264 N N . SER A 1 286 ? -22.656 -23.219 -9.273 1 59 286 SER A N 1
ATOM 2265 C CA . SER A 1 286 ? -21.203 -23.156 -9.398 1 59 286 SER A CA 1
ATOM 2266 C C . SER A 1 286 ? -20.531 -23.078 -8.023 1 59 286 SER A C 1
ATOM 2268 O O . SER A 1 286 ? -20.953 -22.281 -7.176 1 59 286 SER A O 1
ATOM 2270 N N . PRO A 1 287 ? -19.703 -24.016 -7.836 1 59.38 287 PRO A N 1
ATOM 2271 C CA . PRO A 1 287 ? -18.984 -23.906 -6.57 1 59.38 287 PRO A CA 1
ATOM 2272 C C . PRO A 1 287 ? -18.078 -22.688 -6.508 1 59.38 287 PRO A C 1
ATOM 2274 O O . PRO A 1 287 ? -17.625 -22.297 -5.426 1 59.38 287 PRO A O 1
ATOM 2277 N N . LEU A 1 288 ? -17.844 -22.203 -7.672 1 61.31 288 LEU A N 1
ATOM 2278 C CA . LEU A 1 288 ? -16.969 -21.047 -7.684 1 61.31 288 LEU A CA 1
ATOM 2279 C C . LEU A 1 288 ? -17.781 -19.75 -7.77 1 61.31 288 LEU A C 1
ATOM 2281 O O . LEU A 1 288 ? -18.828 -19.719 -8.406 1 61.31 288 LEU A O 1
ATOM 2285 N N . GLY A 1 289 ? -17.375 -18.859 -7.051 1 61.47 289 GLY A N 1
ATOM 2286 C CA . GLY A 1 289 ? -18.031 -17.547 -7.121 1 61.47 289 GLY A CA 1
ATOM 2287 C C . GLY A 1 289 ? -17.812 -16.859 -8.453 1 61.47 289 GLY A C 1
ATOM 2288 O O . GLY A 1 289 ? -16.859 -17.156 -9.172 1 61.47 289 GLY A O 1
ATOM 2289 N N . CYS A 1 290 ? -18.828 -16.281 -8.906 1 60.84 290 CYS A N 1
ATOM 2290 C CA . CYS A 1 290 ? -18.766 -15.531 -10.148 1 60.84 290 CYS A CA 1
ATOM 2291 C C . CYS A 1 290 ? -18.125 -14.164 -9.93 1 60.84 290 CYS A C 1
ATOM 2293 O O . CYS A 1 290 ? -18.281 -13.57 -8.867 1 60.84 290 CYS A O 1
ATOM 2295 N N . THR A 1 291 ? -17.188 -13.961 -10.758 1 61.97 291 THR A N 1
ATOM 2296 C CA . THR A 1 291 ? -16.656 -12.602 -10.742 1 61.97 291 THR A CA 1
ATOM 2297 C C . THR A 1 291 ? -17.766 -11.586 -11.055 1 61.97 291 THR A C 1
ATOM 2299 O O . THR A 1 291 ? -18.828 -11.953 -11.539 1 61.97 291 THR A O 1
ATOM 2302 N N . GLU A 1 292 ? -17.516 -10.422 -10.68 1 63.97 292 GLU A N 1
ATOM 2303 C CA . GLU A 1 292 ? -18.469 -9.359 -10.992 1 63.97 292 GLU A CA 1
ATOM 2304 C C . GLU A 1 292 ? -18.75 -9.305 -12.492 1 63.97 292 GLU A C 1
ATOM 2306 O O . GLU A 1 292 ? -19.891 -9.086 -12.898 1 63.97 292 GLU A O 1
ATOM 2311 N N . GLU A 1 293 ? -17.75 -9.594 -13.219 1 65.94 293 GLU A N 1
ATOM 2312 C CA . GLU A 1 293 ? -17.922 -9.555 -14.664 1 65.94 293 GLU A CA 1
ATOM 2313 C C . GLU A 1 293 ? -18.812 -10.695 -15.148 1 65.94 293 GLU A C 1
ATOM 2315 O O . GLU A 1 293 ? -19.641 -10.5 -16.031 1 65.94 293 GLU A O 1
ATOM 2320 N N . GLN A 1 294 ? -18.609 -11.727 -14.594 1 65.56 294 GLN A N 1
ATOM 2321 C CA . GLN A 1 294 ? -19.406 -12.883 -14.977 1 65.56 294 GLN A CA 1
ATOM 2322 C C . GLN A 1 294 ? -20.875 -12.703 -14.562 1 65.56 294 GLN A C 1
ATOM 2324 O O . GLN A 1 294 ? -21.781 -13.07 -15.305 1 65.56 294 GLN A O 1
ATOM 2329 N N . LEU A 1 295 ? -20.953 -12.18 -13.445 1 66.69 295 LEU A N 1
ATOM 2330 C CA . LEU A 1 295 ? -22.312 -11.914 -12.977 1 66.69 295 LEU A CA 1
ATOM 2331 C C . LEU A 1 295 ? -23 -10.875 -13.859 1 66.69 295 LEU A C 1
ATOM 2333 O O . LEU A 1 295 ? -24.188 -11 -14.164 1 66.69 295 LEU A O 1
ATOM 2337 N N . ALA A 1 296 ? -22.203 -10.023 -14.227 1 70.56 296 ALA A N 1
ATOM 2338 C CA . ALA A 1 296 ? -22.734 -8.984 -15.109 1 70.56 296 ALA A CA 1
ATOM 2339 C C . ALA A 1 296 ? -23.156 -9.578 -16.453 1 70.56 296 ALA A C 1
ATOM 2341 O O . ALA A 1 296 ? -24.141 -9.141 -17.047 1 70.56 296 ALA A O 1
ATOM 2342 N N . ALA A 1 297 ? -22.438 -10.562 -16.906 1 69.12 297 ALA A N 1
ATOM 2343 C CA . ALA A 1 297 ? -22.766 -11.188 -18.188 1 69.12 297 ALA A CA 1
ATOM 2344 C C . ALA A 1 297 ? -24.078 -11.945 -18.109 1 69.12 297 ALA A C 1
ATOM 2346 O O . ALA A 1 297 ? -24.781 -12.094 -19.109 1 69.12 297 ALA A O 1
ATOM 2347 N N . MET A 1 298 ? -24.406 -12.383 -17.031 1 69 298 MET A N 1
ATOM 2348 C CA . MET A 1 298 ? -25.641 -13.133 -16.844 1 69 298 MET A CA 1
ATOM 2349 C C . MET A 1 298 ? -26.844 -12.211 -16.906 1 69 298 MET A C 1
ATOM 2351 O O . MET A 1 298 ? -27.984 -12.672 -17.062 1 69 298 MET A O 1
ATOM 2355 N N . SER A 1 299 ? -26.562 -10.992 -16.734 1 68.19 299 SER A N 1
ATOM 2356 C CA . SER A 1 299 ? -27.672 -10.047 -16.797 1 68.19 299 SER A CA 1
ATOM 2357 C C . SER A 1 299 ? -28.328 -10.039 -18.172 1 68.19 299 SER A C 1
ATOM 2359 O O . SER A 1 299 ? -29.484 -9.648 -18.312 1 68.19 299 SER A O 1
ATOM 2361 N N . SER A 1 300 ? -27.594 -10.609 -19.141 1 67.12 300 SER A N 1
ATOM 2362 C CA . SER A 1 300 ? -28.141 -10.641 -20.484 1 67.12 300 SER A CA 1
ATOM 2363 C C . SER A 1 300 ? -28.969 -11.898 -20.719 1 67.12 300 SER A C 1
ATOM 2365 O O . SER A 1 300 ? -29.703 -11.992 -21.703 1 67.12 300 SER A O 1
ATOM 2367 N N . VAL A 1 301 ? -28.875 -12.797 -19.859 1 67.25 301 VAL A N 1
ATOM 2368 C CA . VAL A 1 301 ? -29.609 -14.047 -20.031 1 67.25 301 VAL A CA 1
ATOM 2369 C C . VAL A 1 301 ? -31.047 -13.867 -19.531 1 67.25 301 VAL A C 1
ATOM 2371 O O . VAL A 1 301 ? -31.266 -13.398 -18.406 1 67.25 301 VAL A O 1
ATOM 2374 N N . ARG A 1 302 ? -31.984 -14.117 -20.328 1 66.75 302 ARG A N 1
ATOM 2375 C CA . ARG A 1 302 ? -33.406 -13.992 -20 1 66.75 302 ARG A CA 1
ATOM 2376 C C . ARG A 1 302 ? -33.781 -14.906 -18.828 1 66.75 302 ARG A C 1
ATOM 2378 O O . ARG A 1 302 ? -33.312 -16.047 -18.766 1 66.75 302 ARG A O 1
ATOM 2385 N N . ALA A 1 303 ? -34.438 -14.375 -17.875 1 71.62 303 ALA A N 1
ATOM 2386 C CA . ALA A 1 303 ? -34.906 -15.172 -16.75 1 71.62 303 ALA A CA 1
ATOM 2387 C C . ALA A 1 303 ? -35.938 -16.203 -17.188 1 71.62 303 ALA A C 1
ATOM 2389 O O . ALA A 1 303 ? -36.812 -15.906 -18 1 71.62 303 ALA A O 1
ATOM 2390 N N . PRO A 1 304 ? -35.75 -17.453 -16.797 1 68.25 304 PRO A N 1
ATOM 2391 C CA . PRO A 1 304 ? -36.688 -18.5 -17.203 1 68.25 304 PRO A CA 1
ATOM 2392 C C . PRO A 1 304 ? -38 -18.453 -16.422 1 68.25 304 PRO A C 1
ATOM 2394 O O . PRO A 1 304 ? -38.625 -19.5 -16.203 1 68.25 304 PRO A O 1
ATOM 2397 N N . PHE A 1 305 ? -38.25 -17.312 -15.891 1 73.69 305 PHE A N 1
ATOM 2398 C CA . PHE A 1 305 ? -39.531 -17.141 -15.18 1 73.69 305 PHE A CA 1
ATOM 2399 C C . PHE A 1 305 ? -40.062 -15.742 -15.398 1 73.69 305 PHE A C 1
ATOM 2401 O O . PHE A 1 305 ? -39.375 -14.859 -15.898 1 73.69 305 PHE A O 1
ATOM 2408 N N . GLU A 1 306 ? -41.406 -15.711 -15.234 1 77.31 306 GLU A N 1
ATOM 2409 C CA . GLU A 1 306 ? -42.094 -14.422 -15.266 1 77.31 306 GLU A CA 1
ATOM 2410 C C . GLU A 1 306 ? -42.531 -14 -13.875 1 77.31 306 GLU A C 1
ATOM 2412 O O . GLU A 1 306 ? -42.844 -14.852 -13.039 1 77.31 306 GLU A O 1
ATOM 2417 N N . CYS A 1 307 ? -42.281 -12.844 -13.75 1 80.44 307 CYS A N 1
ATOM 2418 C CA . CYS A 1 307 ? -42.719 -12.305 -12.469 1 80.44 307 CYS A CA 1
ATOM 2419 C C . CYS A 1 307 ? -44.094 -11.648 -12.594 1 80.44 307 CYS A C 1
ATOM 2421 O O . CYS A 1 307 ? -44.312 -10.867 -13.516 1 80.44 307 CYS A O 1
ATOM 2423 N N . ILE A 1 308 ? -45 -12.117 -11.711 1 80.12 308 ILE A N 1
ATOM 2424 C CA . ILE A 1 308 ? -46.344 -11.547 -11.688 1 80.12 308 ILE A CA 1
ATOM 2425 C C . ILE A 1 308 ? -46.625 -10.953 -10.312 1 80.12 308 ILE A C 1
ATOM 2427 O O . ILE A 1 308 ? -46.438 -11.609 -9.289 1 80.12 308 ILE A O 1
ATOM 2431 N N . ALA A 1 309 ? -46.938 -9.773 -10.359 1 81.06 309 ALA A N 1
ATOM 2432 C CA . ALA A 1 309 ? -47.344 -9.102 -9.125 1 81.06 309 ALA A CA 1
ATOM 2433 C C . ALA A 1 309 ? -48.875 -8.922 -9.078 1 81.06 309 ALA A C 1
ATOM 2435 O O . ALA A 1 309 ? -49.469 -8.555 -10.078 1 81.06 309 ALA A O 1
ATOM 2436 N N . SER A 1 310 ? -49.469 -9.336 -7.953 1 79.75 310 SER A N 1
ATOM 2437 C CA . SER A 1 310 ? -50.906 -9.148 -7.77 1 79.75 310 SER A CA 1
ATOM 2438 C C . SER A 1 310 ? -51.219 -8.688 -6.348 1 79.75 310 SER A C 1
ATOM 2440 O O . SER A 1 310 ? -50.469 -8.992 -5.41 1 79.75 310 SER A O 1
ATOM 2442 N N . PHE A 1 311 ? -52.25 -7.902 -6.223 1 77.88 311 PHE A N 1
ATOM 2443 C CA . PHE A 1 311 ? -52.719 -7.477 -4.91 1 77.88 311 PHE A CA 1
ATOM 2444 C C . PHE A 1 311 ? -53.75 -8.469 -4.352 1 77.88 311 PHE A C 1
ATOM 2446 O O . PHE A 1 311 ? -54.469 -9.109 -5.109 1 77.88 311 PHE A O 1
ATOM 2453 N N . SER A 1 312 ? -53.656 -8.648 -3.012 1 74.75 312 SER A N 1
ATOM 2454 C CA . SER A 1 312 ? -54.562 -9.578 -2.361 1 74.75 312 SER A CA 1
ATOM 2455 C C . SER A 1 312 ? -56 -9.133 -2.539 1 74.75 312 SER A C 1
ATOM 2457 O O . SER A 1 312 ? -56.906 -9.969 -2.602 1 74.75 312 SER A O 1
ATOM 2459 N N . ASN A 1 313 ? -56.188 -7.754 -2.592 1 70.25 313 ASN A N 1
ATOM 2460 C CA . ASN A 1 313 ? -57.531 -7.23 -2.861 1 70.25 313 ASN A CA 1
ATOM 2461 C C . ASN A 1 313 ? -57.531 -6.266 -4.043 1 70.25 313 ASN A C 1
ATOM 2463 O O . ASN A 1 313 ? -56.531 -5.574 -4.285 1 70.25 313 ASN A O 1
ATOM 2467 N N . ASN A 1 314 ? -58.312 -6.527 -5.078 1 61.28 314 ASN A N 1
ATOM 2468 C CA . ASN A 1 314 ? -58.344 -5.793 -6.34 1 61.28 314 ASN A CA 1
ATOM 2469 C C . ASN A 1 314 ? -59 -4.418 -6.164 1 61.28 314 ASN A C 1
ATOM 2471 O O . ASN A 1 314 ? -59.594 -3.893 -7.09 1 61.28 314 ASN A O 1
ATOM 2475 N N . LYS A 1 315 ? -58.75 -3.91 -4.961 1 62.78 315 LYS A N 1
ATOM 2476 C CA . LYS A 1 315 ? -59.469 -2.648 -4.789 1 62.78 315 LYS A CA 1
ATOM 2477 C C . LYS A 1 315 ? -58.812 -1.525 -5.578 1 62.78 315 LYS A C 1
ATOM 2479 O O . LYS A 1 315 ? -59.469 -0.595 -6.031 1 62.78 315 LYS A O 1
ATOM 2484 N N . ILE A 1 316 ? -57.531 -1.686 -5.719 1 64.81 316 ILE A N 1
ATOM 2485 C CA . ILE A 1 316 ? -56.875 -0.578 -6.41 1 64.81 316 ILE A CA 1
ATOM 2486 C C . ILE A 1 316 ? -56.469 -1.018 -7.816 1 64.81 316 ILE A C 1
ATOM 2488 O O . ILE A 1 316 ? -55.75 -0.301 -8.508 1 64.81 316 ILE A O 1
ATOM 2492 N N . GLY A 1 317 ? -57.031 -1.996 -8.281 1 68.31 317 GLY A N 1
ATOM 2493 C CA . GLY A 1 317 ? -56.719 -2.469 -9.617 1 68.31 317 GLY A CA 1
ATOM 2494 C C . GLY A 1 317 ? -55.531 -3.414 -9.656 1 68.31 317 GLY A C 1
ATOM 2495 O O . GLY A 1 317 ? -54.938 -3.715 -8.617 1 68.31 317 GLY A O 1
ATOM 2496 N N . PRO A 1 318 ? -55.344 -3.818 -10.789 1 72.06 318 PRO A N 1
ATOM 2497 C CA . PRO A 1 318 ? -54.219 -4.762 -10.961 1 72.06 318 PRO A CA 1
ATOM 2498 C C . PRO A 1 318 ? -52.875 -4.137 -10.656 1 72.06 318 PRO A C 1
ATOM 2500 O O . PRO A 1 318 ? -52.656 -2.953 -10.93 1 72.06 318 PRO A O 1
ATOM 2503 N N . ALA A 1 319 ? -52.031 -4.801 -10.055 1 78.06 319 ALA A N 1
ATOM 2504 C CA . ALA A 1 319 ? -50.688 -4.336 -9.633 1 78.06 319 ALA A CA 1
ATOM 2505 C C . ALA A 1 319 ? -49.875 -3.869 -10.836 1 78.06 319 ALA A C 1
ATOM 2507 O O . ALA A 1 319 ? -49 -3.023 -10.695 1 78.06 319 ALA A O 1
ATOM 2508 N N . VAL A 1 320 ? -50.25 -4.371 -11.906 1 75.56 320 VAL A N 1
ATOM 2509 C CA . VAL A 1 320 ? -49.5 -4.07 -13.109 1 75.56 320 VAL A CA 1
ATOM 2510 C C . VAL A 1 320 ? -49.625 -2.59 -13.461 1 75.56 320 VAL A C 1
ATOM 2512 O O . VAL A 1 320 ? -48.812 -2.035 -14.195 1 75.56 320 VAL A O 1
ATOM 2515 N N . ASN A 1 321 ? -50.656 -1.957 -12.805 1 71.5 321 ASN A N 1
ATOM 2516 C CA . ASN A 1 321 ? -50.875 -0.548 -13.117 1 71.5 321 ASN A CA 1
ATOM 2517 C C . ASN A 1 321 ? -49.844 0.343 -12.406 1 71.5 321 ASN A C 1
ATOM 2519 O O . ASN A 1 321 ? -49.562 1.445 -12.867 1 71.5 321 ASN A O 1
ATOM 2523 N N . ILE A 1 322 ? -49.375 -0.203 -11.422 1 72.88 322 ILE A N 1
ATOM 2524 C CA . ILE A 1 322 ? -48.531 0.701 -10.648 1 72.88 322 ILE A CA 1
ATOM 2525 C C . ILE A 1 322 ? -47.156 0.073 -10.453 1 72.88 322 ILE A C 1
ATOM 2527 O O . ILE A 1 322 ? -46.219 0.742 -10.008 1 72.88 322 ILE A O 1
ATOM 2531 N N . LEU A 1 323 ? -47.125 -1.14 -10.773 1 78.38 323 LEU A N 1
ATOM 2532 C CA . LEU A 1 323 ? -45.875 -1.829 -10.586 1 78.38 323 LEU A CA 1
ATOM 2533 C C . LEU A 1 323 ? -45.438 -2.557 -11.859 1 78.38 323 LEU A C 1
ATOM 2535 O O . LEU A 1 323 ? -46.281 -3.113 -12.57 1 78.38 323 LEU A O 1
ATOM 2539 N N . SER A 1 324 ? -44.25 -2.361 -12.195 1 79.69 324 SER A N 1
ATOM 2540 C CA . SER A 1 324 ? -43.656 -3.174 -13.25 1 79.69 324 SER A CA 1
ATOM 2541 C C . SER A 1 324 ? -42.719 -4.234 -12.672 1 79.69 324 SER A C 1
ATOM 2543 O O . SER A 1 324 ? -41.969 -3.967 -11.719 1 79.69 324 SER A O 1
ATOM 2545 N N . THR A 1 325 ? -43.031 -5.414 -13.078 1 78.62 325 THR A N 1
ATOM 2546 C CA . THR A 1 325 ? -42.219 -6.527 -12.641 1 78.62 325 THR A CA 1
ATOM 2547 C C . THR A 1 325 ? -41.312 -7.027 -13.789 1 78.62 325 THR A C 1
ATOM 2549 O O . THR A 1 325 ? -41.75 -7.047 -14.938 1 78.62 325 THR A O 1
ATOM 2552 N N . LYS A 1 326 ? -40.062 -7.188 -13.5 1 81.19 326 LYS A N 1
ATOM 2553 C CA . LYS A 1 326 ? -39.125 -7.77 -14.461 1 81.19 326 LYS A CA 1
ATOM 2554 C C . LYS A 1 326 ? -38.344 -8.898 -13.82 1 81.19 326 LYS A C 1
ATOM 2556 O O . LYS A 1 326 ? -37.906 -8.789 -12.68 1 81.19 326 LYS A O 1
ATOM 2561 N N . ALA A 1 327 ? -38.375 -9.984 -14.555 1 79 327 ALA A N 1
ATOM 2562 C CA . ALA A 1 327 ? -37.5 -11.086 -14.172 1 79 327 ALA A CA 1
ATOM 2563 C C . ALA A 1 327 ? -36.094 -10.891 -14.75 1 79 327 ALA A C 1
ATOM 2565 O O . ALA A 1 327 ? -35.938 -10.844 -15.969 1 79 327 ALA A O 1
ATOM 2566 N N . VAL A 1 328 ? -35.25 -10.562 -13.883 1 77.69 328 VAL A N 1
ATOM 2567 C CA . VAL A 1 328 ? -33.875 -10.328 -14.359 1 77.69 328 VAL A CA 1
ATOM 2568 C C . VAL A 1 328 ? -32.906 -11.07 -13.469 1 77.69 328 VAL A C 1
ATOM 2570 O O . VAL A 1 328 ? -33.219 -11.453 -12.344 1 77.69 328 VAL A O 1
ATOM 2573 N N . PHE A 1 329 ? -31.75 -11.328 -14.141 1 74.69 329 PHE A N 1
ATOM 2574 C CA . PHE A 1 329 ? -30.625 -11.734 -13.305 1 74.69 329 PHE A CA 1
ATOM 2575 C C . PHE A 1 329 ? -29.938 -10.516 -12.695 1 74.69 329 PHE A C 1
ATOM 2577 O O . PHE A 1 329 ? -29.5 -9.617 -13.422 1 74.69 329 PHE A O 1
ATOM 2584 N N . SER A 1 330 ? -29.969 -10.414 -11.305 1 71.5 330 SER A N 1
ATOM 2585 C CA . SER A 1 330 ? -29.297 -9.336 -10.594 1 71.5 330 SER A CA 1
ATOM 2586 C C . SER A 1 330 ? -27.859 -9.703 -10.266 1 71.5 330 SER A C 1
ATOM 2588 O O . SER A 1 330 ? -27.609 -10.578 -9.43 1 71.5 330 SER A O 1
ATOM 2590 N N . PRO A 1 331 ? -26.984 -9.078 -10.922 1 73.75 331 PRO A N 1
ATOM 2591 C CA . PRO A 1 331 ? -25.578 -9.367 -10.625 1 73.75 331 PRO A CA 1
ATOM 2592 C C . PRO A 1 331 ? -25.219 -9.07 -9.172 1 73.75 331 PRO A C 1
ATOM 2594 O O . PRO A 1 331 ? -24.344 -9.727 -8.602 1 73.75 331 PRO A O 1
ATOM 2597 N N . LYS A 1 332 ? -25.906 -8.062 -8.617 1 71.31 332 LYS A N 1
ATOM 2598 C CA . LYS A 1 332 ? -25.625 -7.688 -7.234 1 71.31 332 LYS A CA 1
ATOM 2599 C C . LYS A 1 332 ? -26 -8.805 -6.27 1 71.31 332 LYS A C 1
ATOM 2601 O O . LYS A 1 332 ? -25.266 -9.078 -5.309 1 71.31 332 LYS A O 1
ATOM 2606 N N . LEU A 1 333 ? -27.094 -9.477 -6.617 1 63.09 333 LEU A N 1
ATOM 2607 C CA . LEU A 1 333 ? -27.578 -10.539 -5.75 1 63.09 333 LEU A CA 1
ATOM 2608 C C . LEU A 1 333 ? -27 -11.891 -6.172 1 63.09 333 LEU A C 1
ATOM 2610 O O . LEU A 1 333 ? -27 -12.836 -5.383 1 63.09 333 LEU A O 1
ATOM 2614 N N . GLY A 1 334 ? -26.5 -11.891 -7.379 1 67.19 334 GLY A N 1
ATOM 2615 C CA . GLY A 1 334 ? -26 -13.141 -7.93 1 67.19 334 GLY A CA 1
ATOM 2616 C C . GLY A 1 334 ? -27.094 -14.164 -8.195 1 67.19 334 GLY A C 1
ATOM 2617 O O . GLY A 1 334 ? -26.828 -15.367 -8.172 1 67.19 334 GLY A O 1
ATOM 2618 N N . SER A 1 335 ? -28.281 -13.711 -8.219 1 68.94 335 SER A N 1
ATOM 2619 C CA . SER A 1 335 ? -29.422 -14.594 -8.438 1 68.94 335 SER A CA 1
ATOM 2620 C C . SER A 1 335 ? -30.484 -13.922 -9.297 1 68.94 335 SER A C 1
ATOM 2622 O O . SER A 1 335 ? -30.438 -12.719 -9.531 1 68.94 335 SER A O 1
ATOM 2624 N N . TYR A 1 336 ? -31.266 -14.914 -9.844 1 72 336 TYR A N 1
ATOM 2625 C CA . TYR A 1 336 ? -32.438 -14.383 -10.508 1 72 336 TYR A CA 1
ATOM 2626 C C . TYR A 1 336 ? -33.406 -13.734 -9.5 1 72 336 TYR A C 1
ATOM 2628 O O . TYR A 1 336 ? -33.5 -14.195 -8.367 1 72 336 TYR A O 1
ATOM 2636 N N . ALA A 1 337 ? -33.781 -12.578 -9.938 1 74.44 337 ALA A N 1
ATOM 2637 C CA . ALA A 1 337 ? -34.656 -11.852 -9.031 1 74.44 337 ALA A CA 1
ATOM 2638 C C . ALA A 1 337 ? -35.812 -11.211 -9.797 1 74.44 337 ALA A C 1
ATOM 2640 O O . ALA A 1 337 ? -35.719 -11 -11.008 1 74.44 337 ALA A O 1
ATOM 2641 N N . CYS A 1 338 ? -36.938 -11.18 -9.109 1 77.06 338 CYS A N 1
ATOM 2642 C CA . CYS A 1 338 ? -38.031 -10.328 -9.57 1 77.06 338 CYS A CA 1
ATOM 2643 C C . CYS A 1 338 ? -37.844 -8.898 -9.094 1 77.06 338 CYS A C 1
ATOM 2645 O O . CYS A 1 338 ? -37.812 -8.633 -7.891 1 77.06 338 CYS A O 1
ATOM 2647 N N . VAL A 1 339 ? -37.562 -8.125 -10.086 1 80.75 339 VAL A N 1
ATOM 2648 C CA . VAL A 1 339 ? -37.375 -6.719 -9.758 1 80.75 339 VAL A CA 1
ATOM 2649 C C . VAL A 1 339 ? -38.719 -5.98 -9.961 1 80.75 339 VAL A C 1
ATOM 2651 O O . VAL A 1 339 ? -39.344 -6.094 -11.023 1 80.75 339 VAL A O 1
ATOM 2654 N N . ILE A 1 340 ? -39.125 -5.32 -8.883 1 79.12 340 ILE A N 1
ATOM 2655 C CA . ILE A 1 340 ? -40.375 -4.531 -8.938 1 79.12 340 ILE A CA 1
ATOM 2656 C C . ILE A 1 340 ? -40 -3.045 -9.016 1 79.12 340 ILE A C 1
ATOM 2658 O O . ILE A 1 340 ? -39.188 -2.551 -8.234 1 79.12 340 ILE A O 1
ATOM 2662 N N . GLU A 1 341 ? -40.469 -2.49 -9.992 1 78.06 341 GLU A N 1
ATOM 2663 C CA . GLU A 1 341 ? -40.281 -1.053 -10.148 1 78.06 341 GLU A CA 1
ATOM 2664 C C . GLU A 1 341 ? -41.625 -0.313 -10.172 1 78.06 341 GLU A C 1
ATOM 2666 O O . GLU A 1 341 ? -42.625 -0.847 -10.656 1 78.06 341 GLU A O 1
ATOM 2671 N N . SER A 1 342 ? -41.594 0.809 -9.586 1 73.75 342 SER A N 1
ATOM 2672 C CA . SER A 1 342 ? -42.781 1.626 -9.609 1 73.75 342 SER A CA 1
ATOM 2673 C C . SER A 1 342 ? -43.031 2.223 -10.992 1 73.75 342 SER A C 1
ATOM 2675 O O . SER A 1 342 ? -42.094 2.59 -11.688 1 73.75 342 SER A O 1
ATOM 2677 N N . GLN A 1 343 ? -44.219 1.93 -11.414 1 65.69 343 GLN A N 1
ATOM 2678 C CA . GLN A 1 343 ? -44.625 2.537 -12.672 1 65.69 343 GLN A CA 1
ATOM 2679 C C . GLN A 1 343 ? -45.688 3.604 -12.445 1 65.69 343 GLN A C 1
ATOM 2681 O O . GLN A 1 343 ? -46.469 3.529 -11.484 1 65.69 343 GLN A O 1
ATOM 2686 N N . GLU A 1 344 ? -45.625 4.68 -13.102 1 62.5 344 GLU A N 1
ATOM 2687 C CA . GLU A 1 344 ? -46.656 5.707 -13.016 1 62.5 344 GLU A CA 1
ATOM 2688 C C . GLU A 1 344 ? -47.969 5.211 -13.586 1 62.5 344 GLU A C 1
ATOM 2690 O O . GLU A 1 344 ? -48.031 4.703 -14.711 1 62.5 344 GLU A O 1
ATOM 2695 N N . ALA A 1 345 ? -48.875 5.02 -12.68 1 57.09 345 ALA A N 1
ATOM 2696 C CA . ALA A 1 345 ? -50.188 4.613 -13.148 1 57.09 345 ALA A CA 1
ATOM 2697 C C . ALA A 1 345 ? -50.844 5.73 -13.953 1 57.09 345 ALA A C 1
ATOM 2699 O O . ALA A 1 345 ? -50.625 6.914 -13.68 1 57.09 345 ALA A O 1
ATOM 2700 N N . GLY A 1 346 ? -51.156 5.543 -15.219 1 55.31 346 GLY A N 1
ATOM 2701 C CA . GLY A 1 346 ? -51.938 6.562 -15.891 1 55.31 346 GLY A CA 1
ATOM 2702 C C . GLY A 1 346 ? -53.031 7.156 -15.008 1 55.31 346 GLY A C 1
ATOM 2703 O O . GLY A 1 346 ? -52.969 7.027 -13.781 1 55.31 346 GLY A O 1
ATOM 2704 N N . GLN A 1 347 ? -54.125 7.984 -15.594 1 52.44 347 GLN A N 1
ATOM 2705 C CA . GLN A 1 347 ? -55.25 8.562 -14.883 1 52.44 347 GLN A CA 1
ATOM 2706 C C . GLN A 1 347 ? -56.219 7.48 -14.391 1 52.44 347 GLN A C 1
ATOM 2708 O O . GLN A 1 347 ? -56.844 6.793 -15.195 1 52.44 347 GLN A O 1
ATOM 2713 N N . ILE A 1 348 ? -55.875 6.816 -13.352 1 50.5 348 ILE A N 1
ATOM 2714 C CA . ILE A 1 348 ? -56.844 5.832 -12.859 1 50.5 348 ILE A CA 1
ATOM 2715 C C . ILE A 1 348 ? -57.594 6.391 -11.641 1 50.5 348 ILE A C 1
ATOM 2717 O O . ILE A 1 348 ? -56.969 7.047 -10.789 1 50.5 348 ILE A O 1
ATOM 2721 N N . ARG A 1 349 ? -58.906 6.496 -11.711 1 48.06 349 ARG A N 1
ATOM 2722 C CA . ARG A 1 349 ? -59.75 6.883 -10.578 1 48.06 349 ARG A CA 1
ATOM 2723 C C . ARG A 1 349 ? -59.719 5.836 -9.477 1 48.06 349 ARG A C 1
ATOM 2725 O O . ARG A 1 349 ? -60.062 4.676 -9.695 1 48.06 349 ARG A O 1
ATOM 2732 N N . LEU A 1 350 ? -58.812 5.906 -8.633 1 48.88 350 LEU A N 1
ATOM 2733 C CA . LEU A 1 350 ? -58.75 4.922 -7.559 1 48.88 350 LEU A CA 1
ATOM 2734 C C . LEU A 1 350 ? -59.344 5.48 -6.273 1 48.88 350 LEU A C 1
ATOM 2736 O O . LEU A 1 350 ? -59.125 6.645 -5.934 1 48.88 350 LEU A O 1
ATOM 2740 N N . ASP A 1 351 ? -60.438 4.875 -5.84 1 47.03 351 ASP A N 1
ATOM 2741 C CA . ASP A 1 351 ? -60.969 5.246 -4.531 1 47.03 351 ASP A CA 1
ATOM 2742 C C . ASP A 1 351 ? -59.969 4.953 -3.424 1 47.03 351 ASP A C 1
ATOM 2744 O O . ASP A 1 351 ? -59.875 3.816 -2.961 1 47.03 351 ASP A O 1
ATOM 2748 N N . ILE A 1 352 ? -59.094 5.801 -3.285 1 48.22 352 ILE A N 1
ATOM 2749 C CA . ILE A 1 352 ? -57.969 5.703 -2.373 1 48.22 352 ILE A CA 1
ATOM 2750 C C . ILE A 1 352 ? -58.469 5.672 -0.93 1 48.22 352 ILE A C 1
ATOM 2752 O O . ILE A 1 352 ? -57.812 5.094 -0.054 1 48.22 352 ILE A O 1
ATOM 2756 N N . THR A 1 353 ? -59.5 6.383 -0.68 1 48.41 353 THR A N 1
ATOM 2757 C CA . THR A 1 353 ? -60 6.445 0.685 1 48.41 353 THR A CA 1
ATOM 2758 C C . THR A 1 353 ? -60.375 5.055 1.194 1 48.41 353 THR A C 1
ATOM 2760 O O . THR A 1 353 ? -60.219 4.766 2.385 1 48.41 353 THR A O 1
ATOM 2763 N N . GLY A 1 354 ? -60.906 4.172 0.448 1 48.56 354 GLY A N 1
ATOM 2764 C CA . GLY A 1 354 ? -61.312 2.814 0.792 1 48.56 354 GLY A CA 1
ATOM 2765 C C . GLY A 1 354 ? -60.188 1.802 0.6 1 48.56 354 GLY A C 1
ATOM 2766 O O . GLY A 1 354 ? -60.438 0.593 0.644 1 48.56 354 GLY A O 1
ATOM 2767 N N . ALA A 1 355 ? -59.062 2.287 0.233 1 49.94 355 ALA A N 1
ATOM 2768 C CA . ALA A 1 355 ? -58.031 1.326 -0.137 1 49.94 355 ALA A CA 1
ATOM 2769 C C . ALA A 1 355 ? -57.438 0.659 1.1 1 49.94 355 ALA A C 1
ATOM 2771 O O . ALA A 1 355 ? -56.969 1.339 2.014 1 49.94 355 ALA A O 1
ATOM 2772 N N . SER A 1 356 ? -57.906 -0.396 1.557 1 53.91 356 SER A N 1
ATOM 2773 C CA . SER A 1 356 ? -57.406 -1.242 2.633 1 53.91 356 SER A CA 1
ATOM 2774 C C . SER A 1 356 ? -56 -1.765 2.318 1 53.91 356 SER A C 1
ATOM 2776 O O . SER A 1 356 ? -55.594 -1.775 1.157 1 53.91 356 SER A O 1
ATOM 2778 N N . GLN A 1 357 ? -55.156 -1.855 3.387 1 56.91 357 GLN A N 1
ATOM 2779 C CA . GLN A 1 357 ? -53.875 -2.498 3.238 1 56.91 357 GLN A CA 1
ATOM 2780 C C . GLN A 1 357 ? -53.969 -3.748 2.369 1 56.91 357 GLN A C 1
ATOM 2782 O O . GLN A 1 357 ? -54.906 -4.523 2.492 1 56.91 357 GLN A O 1
ATOM 2787 N N . MET A 1 358 ? -53.25 -3.568 1.239 1 64.81 358 MET A N 1
ATOM 2788 C CA . MET A 1 358 ? -53.25 -4.734 0.363 1 64.81 358 MET A CA 1
ATOM 2789 C C . MET A 1 358 ? -51.906 -5.445 0.382 1 64.81 358 MET A C 1
ATOM 2791 O O . MET A 1 358 ? -50.875 -4.828 0.681 1 64.81 358 MET A O 1
ATOM 2795 N N . ASP A 1 359 ? -51.969 -6.699 0.356 1 68.06 359 ASP A N 1
ATOM 2796 C CA . ASP A 1 359 ? -50.781 -7.508 0.19 1 68.06 359 ASP A CA 1
ATOM 2797 C C . ASP A 1 359 ? -50.406 -7.633 -1.284 1 68.06 359 ASP A C 1
ATOM 2799 O O . ASP A 1 359 ? -51.281 -7.648 -2.156 1 68.06 359 ASP A O 1
ATOM 2803 N N . LEU A 1 360 ? -49.125 -7.352 -1.427 1 75.44 360 LEU A N 1
ATOM 2804 C CA . LEU A 1 360 ? -48.594 -7.633 -2.75 1 75.44 360 LEU A CA 1
ATOM 2805 C C . LEU A 1 360 ? -48.094 -9.07 -2.834 1 75.44 360 LEU A C 1
ATOM 2807 O O . LEU A 1 360 ? -47.25 -9.492 -2.02 1 75.44 360 LEU A O 1
ATOM 2811 N N . ASN A 1 361 ? -48.781 -9.734 -3.662 1 75.44 361 ASN A N 1
ATOM 2812 C CA . ASN A 1 361 ? -48.344 -11.094 -3.965 1 75.44 361 ASN A CA 1
ATOM 2813 C C . ASN A 1 361 ? -47.438 -11.125 -5.203 1 75.44 361 ASN A C 1
ATOM 2815 O O . ASN A 1 361 ? -47.875 -10.688 -6.281 1 75.44 361 ASN A O 1
ATOM 2819 N N . LEU A 1 362 ? -46.219 -11.469 -4.887 1 78.69 362 LEU A N 1
ATOM 2820 C CA . LEU A 1 362 ? -45.312 -11.648 -6.008 1 78.69 362 LEU A CA 1
ATOM 2821 C C . LEU A 1 362 ? -45.094 -13.133 -6.293 1 78.69 362 LEU A C 1
ATOM 2823 O O . LEU A 1 362 ? -44.75 -13.898 -5.395 1 78.69 362 LEU A O 1
ATOM 2827 N N . VAL A 1 363 ? -45.469 -13.461 -7.504 1 74.25 363 VAL A N 1
ATOM 2828 C CA . VAL A 1 363 ? -45.344 -14.852 -7.93 1 74.25 363 VAL A CA 1
ATOM 2829 C C . VAL A 1 363 ? -44.344 -14.938 -9.086 1 74.25 363 VAL A C 1
ATOM 2831 O O . VAL A 1 363 ? -44.438 -14.188 -10.055 1 74.25 363 VAL A O 1
ATOM 2834 N N . ALA A 1 364 ? -43.375 -15.719 -8.883 1 76.06 364 ALA A N 1
ATOM 2835 C CA . ALA A 1 364 ? -42.5 -16.094 -9.984 1 76.06 364 ALA A CA 1
ATOM 2836 C C . ALA A 1 364 ? -42.938 -17.406 -10.625 1 76.06 364 ALA A C 1
ATOM 2838 O O . ALA A 1 364 ? -42.938 -18.453 -9.969 1 76.06 364 ALA A O 1
ATOM 2839 N N . LYS A 1 365 ? -43.5 -17.219 -11.812 1 72.06 365 LYS A N 1
ATOM 2840 C CA . LYS A 1 365 ? -44 -18.375 -12.547 1 72.06 365 LYS A CA 1
ATOM 2841 C C . LYS A 1 365 ? -43 -18.781 -13.648 1 72.06 365 LYS A C 1
ATOM 2843 O O . LYS A 1 365 ? -42.656 -17.969 -14.5 1 72.06 365 LYS A O 1
ATOM 2848 N N . TRP A 1 366 ? -42.656 -19.984 -13.516 1 67.69 366 TRP A N 1
ATOM 2849 C CA . TRP A 1 366 ? -41.719 -20.516 -14.508 1 67.69 366 TRP A CA 1
ATOM 2850 C C . TRP A 1 366 ? -42.406 -20.625 -15.875 1 67.69 366 TRP A C 1
ATOM 2852 O O . TRP A 1 366 ? -43.562 -20.984 -15.969 1 67.69 366 TRP A O 1
ATOM 2862 N N . SER A 1 367 ? -41.906 -20 -16.859 1 61.94 367 SER A N 1
ATOM 2863 C CA . SER A 1 367 ? -42.5 -19.969 -18.203 1 61.94 367 SER A CA 1
ATOM 2864 C C . SER A 1 367 ? -42.781 -21.375 -18.734 1 61.94 367 SER A C 1
ATOM 2866 O O . SER A 1 367 ? -43.688 -21.578 -19.531 1 61.94 367 SER A O 1
ATOM 2868 N N . SER A 1 368 ? -41.969 -22.359 -18.578 1 55.56 368 SER A N 1
ATOM 2869 C CA . SER A 1 368 ? -42.219 -23.672 -19.188 1 55.56 368 SER A CA 1
ATOM 2870 C C . SER A 1 368 ? -42.812 -24.641 -18.172 1 55.56 368 SER A C 1
ATOM 2872 O O . SER A 1 368 ? -42.75 -24.406 -16.969 1 55.56 368 SER A O 1
ATOM 2874 N N . ASP A 1 369 ? -43.625 -25.703 -18.641 1 52.16 369 ASP A N 1
ATOM 2875 C CA . ASP A 1 369 ? -44.312 -26.781 -17.953 1 52.16 369 ASP A CA 1
ATOM 2876 C C . ASP A 1 369 ? -43.469 -27.359 -16.812 1 52.16 369 ASP A C 1
ATOM 2878 O O . ASP A 1 369 ? -42.969 -28.484 -16.906 1 52.16 369 ASP A O 1
ATOM 2882 N N . SER A 1 370 ? -42.719 -26.5 -16.25 1 51.69 370 SER A N 1
ATOM 2883 C CA . SER A 1 370 ? -41.781 -27.156 -15.344 1 51.69 370 SER A CA 1
ATOM 2884 C C . SER A 1 370 ? -42.469 -27.484 -14.008 1 51.69 370 SER A C 1
ATOM 2886 O O . SER A 1 370 ? -43.469 -26.859 -13.641 1 51.69 370 SER A O 1
ATOM 2888 N N . GLN A 1 371 ? -42.219 -28.75 -13.602 1 52.06 371 GLN A N 1
ATOM 2889 C CA . GLN A 1 371 ? -42.656 -29.297 -12.32 1 52.06 371 GLN A CA 1
ATOM 2890 C C . GLN A 1 371 ? -42.25 -28.391 -11.164 1 52.06 371 GLN A C 1
ATOM 2892 O O . GLN A 1 371 ? -42.375 -28.766 -10 1 52.06 371 GLN A O 1
ATOM 2897 N N . ILE A 1 372 ? -41.656 -27.344 -11.594 1 54.44 372 ILE A N 1
ATOM 2898 C CA . ILE A 1 372 ? -41.25 -26.531 -10.469 1 54.44 372 ILE A CA 1
ATOM 2899 C C . ILE A 1 372 ? -42.438 -25.688 -9.961 1 54.44 372 ILE A C 1
ATOM 2901 O O . ILE A 1 372 ? -43.125 -25.047 -10.742 1 54.44 372 ILE A O 1
ATOM 2905 N N . ARG A 1 373 ? -42.656 -25.906 -8.711 1 56.69 373 ARG A N 1
ATOM 2906 C CA . ARG A 1 373 ? -43.719 -25.188 -8.023 1 56.69 373 ARG A CA 1
ATOM 2907 C C . ARG A 1 373 ? -43.469 -23.688 -8.055 1 56.69 373 ARG A C 1
ATOM 2909 O O . ARG A 1 373 ? -42.312 -23.25 -8.047 1 56.69 373 ARG A O 1
ATOM 2916 N N . GLU A 1 374 ? -44.344 -22.922 -8.375 1 61 374 GLU A N 1
ATOM 2917 C CA . GLU A 1 374 ? -44.344 -21.469 -8.312 1 61 374 GLU A CA 1
ATOM 2918 C C . GLU A 1 374 ? -43.844 -20.969 -6.961 1 61 374 GLU A C 1
ATOM 2920 O O . GLU A 1 374 ? -44.031 -21.625 -5.938 1 61 374 GLU A O 1
ATOM 2925 N N . ALA A 1 375 ? -42.719 -20.203 -7.094 1 66.75 375 ALA A N 1
ATOM 2926 C CA . ALA A 1 375 ? -42.312 -19.531 -5.863 1 66.75 375 ALA A CA 1
ATOM 2927 C C . ALA A 1 375 ? -43.094 -18.234 -5.637 1 66.75 375 ALA A C 1
ATOM 2929 O O . ALA A 1 375 ? -43.25 -17.438 -6.559 1 66.75 375 ALA A O 1
ATOM 2930 N N . ALA A 1 376 ? -43.875 -18.234 -4.559 1 65.38 376 ALA A N 1
ATOM 2931 C CA . ALA A 1 376 ? -44.688 -17.062 -4.254 1 65.38 376 ALA A CA 1
ATOM 2932 C C . ALA A 1 376 ? -44.312 -16.453 -2.91 1 65.38 376 ALA A C 1
ATOM 2934 O O . ALA A 1 376 ? -43.906 -17.172 -1.996 1 65.38 376 ALA A O 1
ATOM 2935 N N . THR A 1 377 ? -44.031 -15.195 -3.074 1 69.5 377 THR A N 1
ATOM 2936 C CA . THR A 1 377 ? -43.844 -14.477 -1.816 1 69.5 377 THR A CA 1
ATOM 2937 C C . THR A 1 377 ? -44.875 -13.344 -1.701 1 69.5 377 THR A C 1
ATOM 2939 O O . THR A 1 377 ? -45.312 -12.789 -2.711 1 69.5 377 THR A O 1
ATOM 2942 N N . THR A 1 378 ? -45.406 -13.164 -0.468 1 65.25 378 THR A N 1
ATOM 2943 C CA . THR A 1 378 ? -46.344 -12.094 -0.198 1 65.25 378 THR A CA 1
ATOM 2944 C C . THR A 1 378 ? -45.75 -11.055 0.738 1 65.25 378 THR A C 1
ATOM 2946 O O . THR A 1 378 ? -45.094 -11.406 1.727 1 65.25 378 THR A O 1
ATOM 2949 N N . THR A 1 379 ? -45.688 -9.914 0.101 1 65.12 379 THR A N 1
ATOM 2950 C CA . THR A 1 379 ? -45.219 -8.812 0.943 1 65.12 379 THR A CA 1
ATOM 2951 C C . THR A 1 379 ? -46.312 -7.727 1.055 1 65.12 379 THR A C 1
ATOM 2953 O O . THR A 1 379 ? -47.156 -7.598 0.179 1 65.12 379 THR A O 1
ATOM 2956 N N . VAL A 1 380 ? -46.281 -7.039 2.213 1 60.78 380 VAL A N 1
ATOM 2957 C CA . VAL A 1 380 ? -47.219 -5.945 2.412 1 60.78 380 VAL A CA 1
ATOM 2958 C C . VAL A 1 380 ? -46.844 -4.766 1.524 1 60.78 380 VAL A C 1
ATOM 2960 O O . VAL A 1 380 ? -45.688 -4.352 1.492 1 60.78 380 VAL A O 1
ATOM 2963 N N . PHE A 1 381 ? -47.781 -4.371 0.694 1 62.09 381 PHE A N 1
ATOM 2964 C CA . PHE A 1 381 ? -47.594 -3.209 -0.167 1 62.09 381 PHE A CA 1
ATOM 2965 C C . PHE A 1 381 ? -48.125 -1.946 0.496 1 62.09 381 PHE A C 1
ATOM 2967 O O . PHE A 1 381 ? -49.281 -1.9 0.906 1 62.09 381 PHE A O 1
ATOM 2974 N N . HIS A 1 382 ? -47.062 -0.999 0.647 1 54.97 382 HIS A N 1
ATOM 2975 C CA . HIS A 1 382 ? -47.469 0.305 1.166 1 54.97 382 HIS A CA 1
ATOM 2976 C C . HIS A 1 382 ? -47.5 1.35 0.055 1 54.97 382 HIS A C 1
ATOM 2978 O O . HIS A 1 382 ? -46.562 1.489 -0.708 1 54.97 382 HIS A O 1
ATOM 2984 N N . MET A 1 383 ? -48.625 1.846 -0.195 1 49.91 383 MET A N 1
ATOM 2985 C CA . MET A 1 383 ? -48.781 2.877 -1.216 1 49.91 383 MET A CA 1
ATOM 2986 C C . MET A 1 383 ? -48.219 4.207 -0.743 1 49.91 383 MET A C 1
ATOM 2988 O O . MET A 1 383 ? -48.438 4.602 0.408 1 49.91 383 MET A O 1
ATOM 2992 N N . ALA A 1 384 ? -47.156 4.629 -1.437 1 49.84 384 ALA A N 1
ATOM 2993 C CA . ALA A 1 384 ? -46.719 5.996 -1.192 1 49.84 384 ALA A CA 1
ATOM 2994 C C . ALA A 1 384 ? -47.438 6.98 -2.109 1 49.84 384 ALA A C 1
ATOM 2996 O O . ALA A 1 384 ? -47.688 6.68 -3.281 1 49.84 384 ALA A O 1
ATOM 2997 N N . MET A 1 385 ? -48.25 7.902 -1.558 1 40.81 385 MET A N 1
ATOM 2998 C CA . MET A 1 385 ? -48.969 8.898 -2.344 1 40.81 385 MET A CA 1
ATOM 2999 C C . MET A 1 385 ? -48.25 10.25 -2.291 1 40.81 385 MET A C 1
ATOM 3001 O O . MET A 1 385 ? -47.719 10.633 -1.249 1 40.81 385 MET A O 1
ATOM 3005 N N . HIS A 1 386 ? -47.812 10.555 -3.393 1 45.44 386 HIS A N 1
ATOM 3006 C CA . HIS A 1 386 ? -47.406 11.945 -3.529 1 45.44 386 HIS A CA 1
ATOM 3007 C C . HIS A 1 386 ? -48.531 12.805 -4.086 1 45.44 386 HIS A C 1
ATOM 3009 O O . HIS A 1 386 ? -49.125 12.453 -5.094 1 45.44 386 HIS A O 1
ATOM 3015 N N . VAL A 1 387 ? -49.125 13.539 -3.213 1 34.16 387 VAL A N 1
ATOM 3016 C CA . VAL A 1 387 ? -50.188 14.461 -3.627 1 34.16 387 VAL A CA 1
ATOM 3017 C C . VAL A 1 387 ? -49.562 15.656 -4.348 1 34.16 387 VAL A C 1
ATOM 3019 O O . VAL A 1 387 ? -48.719 16.359 -3.789 1 34.16 387 VAL A O 1
ATOM 3022 N N . VAL A 1 388 ? -49.5 15.477 -5.641 1 39.16 388 VAL A N 1
ATOM 3023 C CA . VAL A 1 388 ? -49.094 16.656 -6.406 1 39.16 388 VAL A CA 1
ATOM 3024 C C . VAL A 1 388 ? -50.281 17.625 -6.523 1 39.16 388 VAL A C 1
ATOM 3026 O O . VAL A 1 388 ? -51.375 17.234 -6.953 1 39.16 388 VAL A O 1
ATOM 3029 N N . GLU A 1 389 ? -50.531 18.484 -5.617 1 31.25 389 GLU A N 1
ATOM 3030 C CA . GLU A 1 389 ? -51.531 19.531 -5.766 1 31.25 389 GLU A CA 1
ATOM 3031 C C . GLU A 1 389 ? -51.312 20.328 -7.055 1 31.25 389 GLU A C 1
ATOM 3033 O O . GLU A 1 389 ? -50.25 20.953 -7.238 1 31.25 389 GLU A O 1
ATOM 3038 N N . GLU A 1 390 ? -51.688 19.672 -8.18 1 33.69 390 GLU A N 1
ATOM 3039 C CA . GLU A 1 390 ? -51.781 20.594 -9.32 1 33.69 390 GLU A CA 1
ATOM 3040 C C . GLU A 1 390 ? -52.625 21.812 -8.977 1 33.69 390 GLU A C 1
ATOM 3042 O O . GLU A 1 390 ? -53.656 21.688 -8.305 1 33.69 390 GLU A O 1
ATOM 3047 N N . GLU A 1 391 ? -52.125 22.938 -8.836 1 32.22 391 GLU A N 1
ATOM 3048 C CA . GLU A 1 391 ? -52.875 24.188 -8.82 1 32.22 391 GLU A CA 1
ATOM 3049 C C . GLU A 1 391 ? -54 24.156 -9.852 1 32.22 391 GLU A C 1
ATOM 3051 O O . GLU A 1 391 ? -53.75 23.922 -11.039 1 32.22 391 GLU A O 1
ATOM 3056 N N . ALA A 1 392 ? -55.156 23.516 -9.57 1 29.36 392 ALA A N 1
ATOM 3057 C CA . ALA A 1 392 ? -56.344 23.844 -10.359 1 29.36 392 ALA A CA 1
ATOM 3058 C C . ALA A 1 392 ? -56.469 25.359 -10.547 1 29.36 392 ALA A C 1
ATOM 3060 O O . ALA A 1 392 ? -56.531 26.109 -9.578 1 29.36 392 ALA A O 1
ATOM 3061 N N . SER A 1 393 ? -55.719 25.984 -11.484 1 27.53 393 SER A N 1
ATOM 3062 C CA . SER A 1 393 ? -56.031 27.312 -11.961 1 27.53 393 SER A CA 1
ATOM 3063 C C . SER A 1 393 ? -57.5 27.453 -12.312 1 27.53 393 SER A C 1
ATOM 3065 O O . SER A 1 393 ? -58 26.703 -13.164 1 27.53 393 SER A O 1
ATOM 3067 N N . PHE A 1 394 ? -58.406 27.5 -11.312 1 23.52 394 PHE A N 1
ATOM 3068 C CA . PHE A 1 394 ? -59.75 28.016 -11.57 1 23.52 394 PHE A CA 1
ATOM 3069 C C . PHE A 1 394 ? -59.688 29.406 -12.203 1 23.52 394 PHE A C 1
ATOM 3071 O O . PHE A 1 394 ? -59.031 30.297 -11.68 1 23.52 394 PHE A O 1
ATOM 3078 N N . HIS A 1 395 ? -59.562 29.469 -13.547 1 21.77 395 HIS A N 1
ATOM 3079 C CA . HIS A 1 395 ? -59.938 30.672 -14.297 1 21.77 395 HIS A CA 1
ATOM 3080 C C . HIS A 1 395 ? -61.281 31.219 -13.812 1 21.77 395 HIS A C 1
ATOM 3082 O O . HIS A 1 395 ? -62.281 30.516 -13.797 1 21.77 395 HIS A O 1
ATOM 3088 N N . ARG A 1 396 ? -61.125 32.219 -12.875 1 18.75 396 ARG A N 1
ATOM 3089 C CA . ARG A 1 396 ? -62.156 33.219 -12.984 1 18.75 396 ARG A CA 1
ATOM 3090 C C . ARG A 1 396 ? -62.094 33.969 -14.32 1 18.75 396 ARG A C 1
ATOM 3092 O O . ARG A 1 396 ? -60.969 34.25 -14.812 1 18.75 396 ARG A O 1
ATOM 3099 N N . MET B 1 1 ? -5.668 20.75 -28.188 1 30.77 1 MET B N 1
ATOM 3100 C CA . MET B 1 1 ? -5.973 22.109 -27.75 1 30.77 1 MET B CA 1
ATOM 3101 C C . MET B 1 1 ? -6.141 22.188 -26.234 1 30.77 1 MET B C 1
ATOM 3103 O O . MET B 1 1 ? -6.969 21.469 -25.672 1 30.77 1 MET B O 1
ATOM 3107 N N . GLY B 1 2 ? -4.992 22.422 -25.516 1 42.41 2 GLY B N 1
ATOM 3108 C CA . GLY B 1 2 ? -4.898 22.328 -24.062 1 42.41 2 GLY B CA 1
ATOM 3109 C C . GLY B 1 2 ? -5.93 23.188 -23.359 1 42.41 2 GLY B C 1
ATOM 3110 O O . GLY B 1 2 ? -6.273 24.281 -23.812 1 42.41 2 GLY B O 1
ATOM 3111 N N . THR B 1 3 ? -6.875 22.625 -22.844 1 46.06 3 THR B N 1
ATOM 3112 C CA . THR B 1 3 ? -7.965 23.297 -22.141 1 46.06 3 THR B CA 1
ATOM 3113 C C . THR B 1 3 ? -7.422 24.266 -21.094 1 46.06 3 THR B C 1
ATOM 3115 O O . THR B 1 3 ? -6.531 23.922 -20.328 1 46.06 3 THR B O 1
ATOM 3118 N N . THR B 1 4 ? -7.398 25.5 -21.562 1 52.53 4 THR B N 1
ATOM 3119 C CA . THR B 1 4 ? -7.059 26.625 -20.703 1 52.53 4 THR B CA 1
ATOM 3120 C C . THR B 1 4 ? -8.125 26.828 -19.625 1 52.53 4 THR B C 1
ATOM 3122 O O . THR B 1 4 ? -9.32 26.875 -19.938 1 52.53 4 THR B O 1
ATOM 3125 N N . HIS B 1 5 ? -7.75 26.391 -18.547 1 51.81 5 HIS B N 1
ATOM 3126 C CA . HIS B 1 5 ? -8.656 26.703 -17.453 1 51.81 5 HIS B CA 1
ATOM 3127 C C . HIS B 1 5 ? -8.305 28.031 -16.812 1 51.81 5 HIS B C 1
ATOM 3129 O O . HIS B 1 5 ? -7.121 28.344 -16.609 1 51.81 5 HIS B O 1
ATOM 3135 N N . SER B 1 6 ? -9.305 28.984 -16.953 1 55.06 6 SER B N 1
ATOM 3136 C CA . SER B 1 6 ? -9.109 30.312 -16.375 1 55.06 6 SER B CA 1
ATOM 3137 C C . SER B 1 6 ? -9.844 30.453 -15.055 1 55.06 6 SER B C 1
ATOM 3139 O O . SER B 1 6 ? -10.953 29.938 -14.891 1 55.06 6 SER B O 1
ATOM 3141 N N . LEU B 1 7 ? -9.023 30.75 -14.117 1 56.09 7 LEU B N 1
ATOM 3142 C CA . LEU B 1 7 ? -9.625 31.062 -12.82 1 56.09 7 LEU B CA 1
ATOM 3143 C C . LEU B 1 7 ? -9.383 32.531 -12.453 1 56.09 7 LEU B C 1
ATOM 3145 O O . LEU B 1 7 ? -8.305 33.062 -12.719 1 56.09 7 LEU B O 1
ATOM 3149 N N . ILE B 1 8 ? -10.539 33.25 -12.203 1 54.44 8 ILE B N 1
ATOM 3150 C CA . ILE B 1 8 ? -10.453 34.656 -11.797 1 54.44 8 ILE B CA 1
ATOM 3151 C C . ILE B 1 8 ? -10.727 34.75 -10.297 1 54.44 8 ILE B C 1
ATOM 3153 O O . ILE B 1 8 ? -11.672 34.156 -9.781 1 54.44 8 ILE B O 1
ATOM 3157 N N . TYR B 1 9 ? -9.625 35.281 -9.734 1 53.16 9 TYR B N 1
ATOM 3158 C CA . TYR B 1 9 ? -9.805 35.562 -8.312 1 53.16 9 TYR B CA 1
ATOM 3159 C C . TYR B 1 9 ? -9.773 37.062 -8.031 1 53.16 9 TYR B C 1
ATOM 3161 O O . TYR B 1 9 ? -8.969 37.781 -8.625 1 53.16 9 TYR B O 1
ATOM 3169 N N . GLN B 1 10 ? -10.836 37.5 -7.305 1 50.16 10 GLN B N 1
ATOM 3170 C CA . GLN B 1 10 ? -10.891 38.906 -6.91 1 50.16 10 GLN B CA 1
ATOM 3171 C C . GLN B 1 10 ? -10.375 39.094 -5.488 1 50.16 10 GLN B C 1
ATOM 3173 O O . GLN B 1 10 ? -10.797 38.406 -4.566 1 50.16 10 GLN B O 1
ATOM 3178 N N . PHE B 1 11 ? -9.172 39.688 -5.336 1 51.25 11 PHE B N 1
ATOM 3179 C CA . PHE B 1 11 ? -8.617 40.031 -4.035 1 51.25 11 PHE B CA 1
ATOM 3180 C C . PHE B 1 11 ? -8.672 41.531 -3.816 1 51.25 11 PHE B C 1
ATOM 3182 O O . PHE B 1 11 ? -7.859 42.281 -4.367 1 51.25 11 PHE B O 1
ATOM 3189 N N . HIS B 1 12 ? -9.492 41.781 -2.922 1 53.69 12 HIS B N 1
ATOM 3190 C CA . HIS B 1 12 ? -9.711 43.219 -2.727 1 53.69 12 HIS B CA 1
ATOM 3191 C C . HIS B 1 12 ? -9.875 43.938 -4.062 1 53.69 12 HIS B C 1
ATOM 3193 O O . HIS B 1 12 ? -10.805 43.625 -4.82 1 53.69 12 HIS B O 1
ATOM 3199 N N . ASN B 1 13 ? -8.938 44.812 -4.219 1 52.66 13 ASN B N 1
ATOM 3200 C CA . ASN B 1 13 ? -9.008 45.625 -5.43 1 52.66 13 ASN B CA 1
ATOM 3201 C C . ASN B 1 13 ? -8.188 45 -6.562 1 52.66 13 ASN B C 1
ATOM 3203 O O . ASN B 1 13 ? -7.855 45.688 -7.535 1 52.66 13 ASN B O 1
ATOM 3207 N N . LEU B 1 14 ? -7.863 43.781 -6.25 1 57.41 14 LEU B N 1
ATOM 3208 C CA . LEU B 1 14 ? -7.07 43.094 -7.277 1 57.41 14 LEU B CA 1
ATOM 3209 C C . LEU B 1 14 ? -7.836 41.906 -7.867 1 57.41 14 LEU B C 1
ATOM 3211 O O . LEU B 1 14 ? -8.562 41.219 -7.148 1 57.41 14 LEU B O 1
ATOM 3215 N N . SER B 1 15 ? -7.898 41.969 -9.188 1 58.06 15 SER B N 1
ATOM 3216 C CA . SER B 1 15 ? -8.406 40.781 -9.891 1 58.06 15 SER B CA 1
ATOM 3217 C C . SER B 1 15 ? -7.266 39.875 -10.352 1 58.06 15 SER B C 1
ATOM 3219 O O . SER B 1 15 ? -6.355 40.344 -11.047 1 58.06 15 SER B O 1
ATOM 3221 N N . ILE B 1 16 ? -7.215 38.75 -9.789 1 60.28 16 ILE B N 1
ATOM 3222 C CA . ILE B 1 16 ? -6.168 37.812 -10.133 1 60.28 16 ILE B CA 1
ATOM 3223 C C . ILE B 1 16 ? -6.727 36.719 -11.07 1 60.28 16 ILE B C 1
ATOM 3225 O O . ILE B 1 16 ? -7.711 36.062 -10.742 1 60.28 16 ILE B O 1
ATOM 3229 N N . HIS B 1 17 ? -6.211 36.75 -12.312 1 58.88 17 HIS B N 1
ATOM 3230 C CA . HIS B 1 17 ? -6.613 35.781 -13.328 1 58.88 17 HIS B CA 1
ATOM 3231 C C . HIS B 1 17 ? -5.57 34.688 -13.492 1 58.88 17 HIS B C 1
ATOM 3233 O O . HIS B 1 17 ? -4.402 34.969 -13.766 1 58.88 17 HIS B O 1
ATOM 3239 N N . TYR B 1 18 ? -6.035 33.5 -13.062 1 60.75 18 TYR B N 1
ATOM 3240 C CA . TYR B 1 18 ? -5.156 32.375 -13.312 1 60.75 18 TYR B CA 1
ATOM 3241 C C . TYR B 1 18 ? -5.543 31.656 -14.609 1 60.75 18 TYR B C 1
ATOM 3243 O O . TYR B 1 18 ? -6.73 31.5 -14.906 1 60.75 18 TYR B O 1
ATOM 3251 N N . GLN B 1 19 ? -4.629 31.5 -15.516 1 57.06 19 GLN B N 1
ATOM 3252 C CA . GLN B 1 19 ? -4.805 30.656 -16.703 1 57.06 19 GLN B CA 1
ATOM 3253 C C . GLN B 1 19 ? -3.891 29.438 -16.656 1 57.06 19 GLN B C 1
ATOM 3255 O O . GLN B 1 19 ? -2.682 29.562 -16.453 1 57.06 19 GLN B O 1
ATOM 3260 N N . LEU B 1 20 ? -4.555 28.359 -16.453 1 58.94 20 LEU B N 1
ATOM 3261 C CA . LEU B 1 20 ? -3.822 27.109 -16.484 1 58.94 20 LEU B CA 1
ATOM 3262 C C . LEU B 1 20 ? -3.914 26.453 -17.859 1 58.94 20 LEU B C 1
ATOM 3264 O O . LEU B 1 20 ? -4.996 26.375 -18.438 1 58.94 20 LEU B O 1
ATOM 3268 N N . PHE B 1 21 ? -2.75 26.297 -18.406 1 49.41 21 PHE B N 1
ATOM 3269 C CA . PHE B 1 21 ? -2.686 25.641 -19.719 1 49.41 21 PHE B CA 1
ATOM 3270 C C . PHE B 1 21 ? -2.434 24.141 -19.562 1 49.41 21 PHE B C 1
ATOM 3272 O O . PHE B 1 21 ? -1.285 23.703 -19.578 1 49.41 21 PHE B O 1
ATOM 3279 N N . ALA B 1 22 ? -3.246 23.375 -18.922 1 52.81 22 ALA B N 1
ATOM 3280 C CA . ALA B 1 22 ? -3.236 21.906 -18.938 1 52.81 22 ALA B CA 1
ATOM 3281 C C . ALA B 1 22 ? -4.492 21.344 -18.281 1 52.81 22 ALA B C 1
ATOM 3283 O O . ALA B 1 22 ? -5.215 22.062 -17.594 1 52.81 22 ALA B O 1
ATOM 3284 N N . LEU B 1 23 ? -4.961 20.203 -18.703 1 46.59 23 LEU B N 1
ATOM 3285 C CA . LEU B 1 23 ? -6.109 19.5 -18.156 1 46.59 23 LEU B CA 1
ATOM 3286 C C . LEU B 1 23 ? -5.973 19.312 -16.656 1 46.59 23 LEU B C 1
ATOM 3288 O O . LEU B 1 23 ? -5.039 18.656 -16.188 1 46.59 23 LEU B O 1
ATOM 3292 N N . VAL B 1 24 ? -6.16 20.328 -16.016 1 48.12 24 VAL B N 1
ATOM 3293 C CA . VAL B 1 24 ? -6.062 20.266 -14.562 1 48.12 24 VAL B CA 1
ATOM 3294 C C . VAL B 1 24 ? -7.461 20.141 -13.961 1 48.12 24 VAL B C 1
ATOM 3296 O O . VAL B 1 24 ? -8.43 20.656 -14.508 1 48.12 24 VAL B O 1
ATOM 3299 N N . THR B 1 25 ? -7.648 19.125 -13.32 1 45.25 25 THR B N 1
ATOM 3300 C CA . THR B 1 25 ? -8.828 19.188 -12.461 1 45.25 25 THR B CA 1
ATOM 3301 C C . THR B 1 25 ? -8.625 20.172 -11.32 1 45.25 25 THR B C 1
ATOM 3303 O O . THR B 1 25 ? -7.652 20.062 -10.57 1 45.25 25 THR B O 1
ATOM 3306 N N . LEU B 1 26 ? -9.188 21.328 -11.586 1 44.56 26 LEU B N 1
ATOM 3307 C CA . LEU B 1 26 ? -9.133 22.391 -10.594 1 44.56 26 LEU B CA 1
ATOM 3308 C C . LEU B 1 26 ? -9.953 22.016 -9.359 1 44.56 26 LEU B C 1
ATOM 3310 O O . LEU B 1 26 ? -11.086 21.531 -9.484 1 44.56 26 LEU B O 1
ATOM 3314 N N . GLY B 1 27 ? -9.32 21.688 -8.32 1 41.22 27 GLY B N 1
ATOM 3315 C CA . GLY B 1 27 ? -10.125 21.641 -7.109 1 41.22 27 GLY B CA 1
ATOM 3316 C C . GLY B 1 27 ? -10.703 23 -6.73 1 41.22 27 GLY B C 1
ATOM 3317 O O . GLY B 1 27 ? -10.641 23.953 -7.512 1 41.22 27 GLY B O 1
ATOM 3318 N N . GLU B 1 28 ? -11.383 23 -5.547 1 41.19 28 GLU B N 1
ATOM 3319 C CA . GLU B 1 28 ? -12.219 24.078 -5.016 1 41.19 28 GLU B CA 1
ATOM 3320 C C . GLU B 1 28 ? -11.398 25.328 -4.715 1 41.19 28 GLU B C 1
ATOM 3322 O O . GLU B 1 28 ? -10.32 25.234 -4.129 1 41.19 28 GLU B O 1
ATOM 3327 N N . ALA B 1 29 ? -11.57 26.281 -5.645 1 41.47 29 ALA B N 1
ATOM 3328 C CA . ALA B 1 29 ? -11.148 27.625 -5.281 1 41.47 29 ALA B CA 1
ATOM 3329 C C . ALA B 1 29 ? -11.867 28.109 -4.023 1 41.47 29 ALA B C 1
ATOM 3331 O O . ALA B 1 29 ? -13.07 27.906 -3.873 1 41.47 29 ALA B O 1
ATOM 3332 N N . TRP B 1 30 ? -11.195 28 -2.891 1 39.91 30 TRP B N 1
ATOM 3333 C CA . TRP B 1 30 ? -11.828 28.578 -1.711 1 39.91 30 TRP B CA 1
ATOM 3334 C C . TRP B 1 30 ? -11.812 30.094 -1.776 1 39.91 30 TRP B C 1
ATOM 3336 O O . TRP B 1 30 ? -10.742 30.719 -1.791 1 39.91 30 TRP B O 1
ATOM 3346 N N . PRO B 1 31 ? -12.797 30.625 -2.396 1 39.44 31 PRO B N 1
ATOM 3347 C CA . PRO B 1 31 ? -12.906 32.094 -2.449 1 39.44 31 PRO B CA 1
ATOM 3348 C C . PRO B 1 31 ? -12.773 32.75 -1.077 1 39.44 31 PRO B C 1
ATOM 3350 O O . PRO B 1 31 ? -13.188 33.906 -0.892 1 39.44 31 PRO B O 1
ATOM 3353 N N . LEU B 1 32 ? -12.562 31.953 0.007 1 39.62 32 LEU B N 1
ATOM 3354 C CA . LEU B 1 32 ? -12.695 32.906 1.11 1 39.62 32 LEU B CA 1
ATOM 3355 C C . LEU B 1 32 ? -11.781 34.094 0.913 1 39.62 32 LEU B C 1
ATOM 3357 O O . LEU B 1 32 ? -11.008 34.156 -0.047 1 39.62 32 LEU B O 1
ATOM 3361 N N . PHE B 1 33 ? -11.109 34.75 2.158 1 41.56 33 PHE B N 1
ATOM 3362 C CA . PHE B 1 33 ? -10.352 36 2.238 1 41.56 33 PHE B CA 1
ATOM 3363 C C . PHE B 1 33 ? -9.148 35.969 1.308 1 41.56 33 PHE B C 1
ATOM 3365 O O . PHE B 1 33 ? -8.992 35.031 0.527 1 41.56 33 PHE B O 1
ATOM 3372 N N . ASN B 1 34 ? -7.992 36.688 1.729 1 42.84 34 ASN B N 1
ATOM 3373 C CA . ASN B 1 34 ? -6.715 37.062 1.133 1 42.84 34 ASN B CA 1
ATOM 3374 C C . ASN B 1 34 ? -5.93 35.844 0.667 1 42.84 34 ASN B C 1
ATOM 3376 O O . ASN B 1 34 ? -4.723 35.906 0.428 1 42.84 34 ASN B O 1
ATOM 3380 N N . VAL B 1 35 ? -6.449 34.719 0.963 1 42.19 35 VAL B N 1
ATOM 3381 C CA . VAL B 1 35 ? -5.535 33.656 0.631 1 42.19 35 VAL B CA 1
ATOM 3382 C C . VAL B 1 35 ? -6.102 32.844 -0.53 1 42.19 35 VAL B C 1
ATOM 3384 O O . VAL B 1 35 ? -7.277 32.469 -0.521 1 42.19 35 VAL B O 1
ATOM 3387 N N . HIS B 1 36 ? -5.516 33.031 -1.741 1 47.16 36 HIS B N 1
ATOM 3388 C CA . HIS B 1 36 ? -5.879 32.25 -2.92 1 47.16 36 HIS B CA 1
ATOM 3389 C C . HIS B 1 36 ? -5.027 30.984 -3.029 1 47.16 36 HIS B C 1
ATOM 3391 O O . HIS B 1 36 ? -3.807 31.031 -2.844 1 47.16 36 HIS B O 1
ATOM 3397 N N . ARG B 1 37 ? -5.781 29.844 -2.873 1 50.38 37 ARG B N 1
ATOM 3398 C CA . ARG B 1 37 ? -5.035 28.625 -3.119 1 50.38 37 ARG B CA 1
ATOM 3399 C C . ARG B 1 37 ? -5.57 27.891 -4.348 1 50.38 37 ARG B C 1
ATOM 3401 O O . ARG B 1 37 ? -6.781 27.766 -4.527 1 50.38 37 ARG B O 1
ATOM 3408 N N . LEU B 1 38 ? -4.711 27.797 -5.391 1 55.5 38 LEU B N 1
ATOM 3409 C CA . LEU B 1 38 ? -4.988 26.953 -6.547 1 55.5 38 LEU B CA 1
ATOM 3410 C C . LEU B 1 38 ? -4.395 25.562 -6.359 1 55.5 38 LEU B C 1
ATOM 3412 O O . LEU B 1 38 ? -3.201 25.422 -6.078 1 55.5 38 LEU B O 1
ATOM 3416 N N . VAL B 1 39 ? -5.344 24.547 -6.246 1 54.34 39 VAL B N 1
ATOM 3417 C CA . VAL B 1 39 ? -4.84 23.188 -6.137 1 54.34 39 VAL B CA 1
ATOM 3418 C C . VAL B 1 39 ? -4.934 22.484 -7.488 1 54.34 39 VAL B C 1
ATOM 3420 O O . VAL B 1 39 ? -6.008 22.438 -8.094 1 54.34 39 VAL B O 1
ATOM 3423 N N . ILE B 1 40 ? -3.814 22.125 -8.031 1 59.19 40 ILE B N 1
ATOM 3424 C CA . ILE B 1 40 ? -3.727 21.438 -9.312 1 59.19 40 ILE B CA 1
ATOM 3425 C C . ILE B 1 40 ? -3.482 19.953 -9.086 1 59.19 40 ILE B C 1
ATOM 3427 O O . ILE B 1 40 ? -2.518 19.562 -8.414 1 59.19 40 ILE B O 1
ATOM 3431 N N . SER B 1 41 ? -4.465 19.141 -9.406 1 52.94 41 SER B N 1
ATOM 3432 C CA . SER B 1 41 ? -4.277 17.688 -9.289 1 52.94 41 SER B CA 1
ATOM 3433 C C . SER B 1 41 ? -3.967 17.062 -10.648 1 52.94 41 SER B C 1
ATOM 3435 O O . SER B 1 41 ? -4.535 17.469 -11.664 1 52.94 41 SER B O 1
ATOM 3437 N N . ARG B 1 42 ? -3.131 16.078 -10.805 1 55.56 42 ARG B N 1
ATOM 3438 C CA . ARG B 1 42 ? -2.711 15.219 -11.906 1 55.56 42 ARG B CA 1
ATOM 3439 C C . ARG B 1 42 ? -2.227 16.047 -13.094 1 55.56 42 ARG B C 1
ATOM 3441 O O . ARG B 1 42 ? -2.779 15.953 -14.188 1 55.56 42 ARG B O 1
ATOM 3448 N N . PRO B 1 43 ? -1.272 16.938 -12.953 1 55.75 43 PRO B N 1
ATOM 3449 C CA . PRO B 1 43 ? -0.922 17.812 -14.07 1 55.75 43 PRO B CA 1
ATOM 3450 C C . PRO B 1 43 ? -0.159 17.078 -15.172 1 55.75 43 PRO B C 1
ATOM 3452 O O . PRO B 1 43 ? 0.492 16.062 -14.906 1 55.75 43 PRO B O 1
ATOM 3455 N N . GLN B 1 44 ? -0.49 17.406 -16.297 1 59.41 44 GLN B N 1
ATOM 3456 C CA . GLN B 1 44 ? 0.356 16.984 -17.406 1 59.41 44 GLN B CA 1
ATOM 3457 C C . GLN B 1 44 ? 1.783 17.5 -17.234 1 59.41 44 GLN B C 1
ATOM 3459 O O . GLN B 1 44 ? 2.023 18.438 -16.469 1 59.41 44 GLN B O 1
ATOM 3464 N N . PRO B 1 45 ? 2.842 16.938 -17.734 1 61.78 45 PRO B N 1
ATOM 3465 C CA . PRO B 1 45 ? 4.266 17.188 -17.5 1 61.78 45 PRO B CA 1
ATOM 3466 C C . PRO B 1 45 ? 4.629 18.672 -17.641 1 61.78 45 PRO B C 1
ATOM 3468 O O . PRO B 1 45 ? 5.547 19.141 -16.984 1 61.78 45 PRO B O 1
ATOM 3471 N N . ASN B 1 46 ? 3.971 19.406 -18.609 1 63.66 46 ASN B N 1
ATOM 3472 C CA . ASN B 1 46 ? 4.352 20.812 -18.781 1 63.66 46 ASN B CA 1
ATOM 3473 C C . ASN B 1 46 ? 3.162 21.75 -18.578 1 63.66 46 ASN B C 1
ATOM 3475 O O . ASN B 1 46 ? 2.244 21.766 -19.406 1 63.66 46 ASN B O 1
ATOM 3479 N N . LEU B 1 47 ? 3.201 22.266 -17.312 1 67.25 47 LEU B N 1
ATOM 3480 C CA . LEU B 1 47 ? 2.105 23.156 -16.969 1 67.25 47 LEU B CA 1
ATOM 3481 C C . LEU B 1 47 ? 2.607 24.594 -16.844 1 67.25 47 LEU B C 1
ATOM 3483 O O . LEU B 1 47 ? 3.639 24.844 -16.203 1 67.25 47 LEU B O 1
ATOM 3487 N N . VAL B 1 48 ? 2.02 25.453 -17.719 1 69.19 48 VAL B N 1
ATOM 3488 C CA . VAL B 1 48 ? 2.324 26.875 -17.562 1 69.19 48 VAL B CA 1
ATOM 3489 C C . VAL B 1 48 ? 1.165 27.578 -16.875 1 69.19 48 VAL B C 1
ATOM 3491 O O . VAL B 1 48 ? 0.009 27.438 -17.281 1 69.19 48 VAL B O 1
ATOM 3494 N N . THR B 1 49 ? 1.548 28.141 -15.758 1 68.88 49 THR B N 1
ATOM 3495 C CA . THR B 1 49 ? 0.557 28.938 -15.047 1 68.88 49 THR B CA 1
ATOM 3496 C C . THR B 1 49 ? 0.836 30.438 -15.219 1 68.88 49 THR B C 1
ATOM 3498 O O . THR B 1 49 ? 1.949 30.891 -14.961 1 68.88 49 THR B O 1
ATOM 3501 N N . LYS B 1 50 ? -0.131 31.078 -15.852 1 71.75 50 LYS B N 1
ATOM 3502 C CA . LYS B 1 50 ? -0.029 32.531 -16.016 1 71.75 50 LYS B CA 1
ATOM 3503 C C . LYS B 1 50 ? -0.954 33.25 -15.055 1 71.75 50 LYS B C 1
ATOM 3505 O O . LYS B 1 50 ? -2.08 32.812 -14.812 1 71.75 50 LYS B O 1
ATOM 3510 N N . VAL B 1 51 ? -0.28 34.188 -14.328 1 70.25 51 VAL B N 1
ATOM 3511 C CA . VAL B 1 51 ? -1.078 35 -13.414 1 70.25 51 VAL B CA 1
ATOM 3512 C C . VAL B 1 51 ? -1.114 36.438 -13.898 1 70.25 51 VAL B C 1
ATOM 3514 O O . VAL B 1 51 ? -0.096 36.969 -14.328 1 70.25 51 VAL B O 1
ATOM 3517 N N . ARG B 1 52 ? -2.305 36.906 -14.102 1 72.94 52 ARG B N 1
ATOM 3518 C CA . ARG B 1 52 ? -2.529 38.312 -14.445 1 72.94 52 ARG B CA 1
ATOM 3519 C C . ARG B 1 52 ? -3.295 39.031 -13.344 1 72.94 52 ARG B C 1
ATOM 3521 O O . ARG B 1 52 ? -4.359 38.562 -12.922 1 72.94 52 ARG B O 1
ATOM 3528 N N . VAL B 1 53 ? -2.617 39.969 -12.734 1 70.69 53 VAL B N 1
ATOM 3529 C CA . VAL B 1 53 ? -3.252 40.781 -11.688 1 70.69 53 VAL B CA 1
ATOM 3530 C C . VAL B 1 53 ? -3.621 42.156 -12.227 1 70.69 53 VAL B C 1
ATOM 3532 O O . VAL B 1 53 ? -2.795 42.812 -12.852 1 70.69 53 VAL B O 1
ATOM 3535 N N . GLU B 1 54 ? -4.883 42.375 -12.234 1 70.88 54 GLU B N 1
ATOM 3536 C CA . GLU B 1 54 ? -5.371 43.688 -12.664 1 70.88 54 GLU B CA 1
ATOM 3537 C C . GLU B 1 54 ? -6.094 44.406 -11.523 1 70.88 54 GLU B C 1
ATOM 3539 O O . GLU B 1 54 ? -6.602 43.75 -10.602 1 70.88 54 GLU B O 1
ATOM 3544 N N . LEU B 1 55 ? -5.875 45.625 -11.383 1 63.81 55 LEU B N 1
ATOM 3545 C CA . LEU B 1 55 ? -6.59 46.438 -10.391 1 63.81 55 LEU B CA 1
ATOM 3546 C C . LEU B 1 55 ? -8.094 46.312 -10.602 1 63.81 55 LEU B C 1
ATOM 3548 O O . LEU B 1 55 ? -8.57 46.344 -11.742 1 63.81 55 LEU B O 1
ATOM 3552 N N . SER B 1 56 ? -8.758 45.938 -9.477 1 61.5 56 SER B N 1
ATOM 3553 C CA . SER B 1 56 ? -10.211 45.875 -9.562 1 61.5 56 SER B CA 1
ATOM 3554 C C . SER B 1 56 ? -10.805 47.25 -9.93 1 61.5 56 SER B C 1
ATOM 3556 O O . SER B 1 56 ? -10.195 48.281 -9.664 1 61.5 56 SER B O 1
ATOM 3558 N N . GLU B 1 57 ? -11.875 47.219 -10.719 1 61.12 57 GLU B N 1
ATOM 3559 C CA . GLU B 1 57 ? -12.562 48.469 -11.117 1 61.12 57 GLU B CA 1
ATOM 3560 C C . GLU B 1 57 ? -12.859 49.344 -9.906 1 61.12 57 GLU B C 1
ATOM 3562 O O . GLU B 1 57 ? -12.836 50.562 -10.008 1 61.12 57 GLU B O 1
ATOM 3567 N N . ASN B 1 58 ? -13.109 48.594 -8.812 1 57.53 58 ASN B N 1
ATOM 3568 C CA . ASN B 1 58 ? -13.492 49.375 -7.637 1 57.53 58 ASN B CA 1
ATOM 3569 C C . ASN B 1 58 ? -12.289 50.062 -7.012 1 57.53 58 ASN B C 1
ATOM 3571 O O . ASN B 1 58 ? -12.445 50.938 -6.164 1 57.53 58 ASN B O 1
ATOM 3575 N N . ALA B 1 59 ? -11.188 49.562 -7.254 1 54.62 59 ALA B N 1
ATOM 3576 C CA . ALA B 1 59 ? -9.977 50.125 -6.664 1 54.62 59 ALA B CA 1
ATOM 3577 C C . ALA B 1 59 ? -9.461 51.281 -7.5 1 54.62 59 ALA B C 1
ATOM 3579 O O . ALA B 1 59 ? -8.562 52 -7.07 1 54.62 59 ALA B O 1
ATOM 3580 N N . LYS B 1 60 ? -9.969 51.312 -8.664 1 55.88 60 LYS B N 1
ATOM 3581 C CA . LYS B 1 60 ? -9.492 52.344 -9.547 1 55.88 60 LYS B CA 1
ATOM 3582 C C . LYS B 1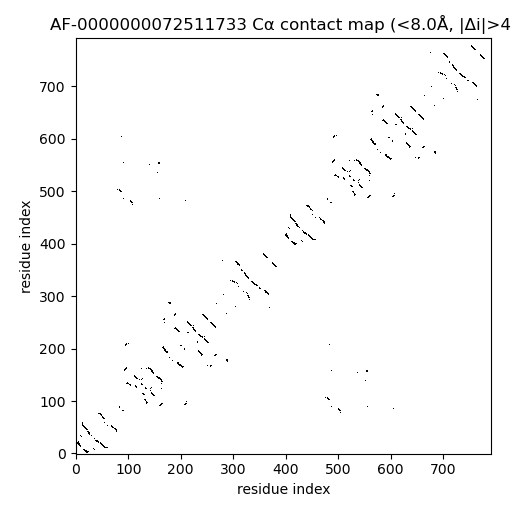 60 ? -9.539 53.719 -8.852 1 55.88 60 LYS B C 1
ATOM 3584 O O . LYS B 1 60 ? -8.789 54.625 -9.211 1 55.88 60 LYS B O 1
ATOM 3589 N N . GLN B 1 61 ? -10.531 53.75 -7.977 1 54.19 61 GLN B N 1
ATOM 3590 C CA . GLN B 1 61 ? -10.594 55.094 -7.41 1 54.19 61 GLN B CA 1
ATOM 3591 C C . GLN B 1 61 ? -9.352 55.406 -6.574 1 54.19 61 GLN B C 1
ATOM 3593 O O . GLN B 1 61 ? -8.922 56.562 -6.496 1 54.19 61 GLN B O 1
ATOM 3598 N N . HIS B 1 62 ? -9.039 54.438 -5.781 1 52.88 62 HIS B N 1
ATOM 3599 C CA . HIS B 1 62 ? -7.973 54.75 -4.836 1 52.88 62 HIS B CA 1
ATOM 3600 C C . HIS B 1 62 ? -6.598 54.625 -5.484 1 52.88 62 HIS B C 1
ATOM 3602 O O . HIS B 1 62 ? -5.621 55.219 -5.004 1 52.88 62 HIS B O 1
ATOM 3608 N N . PHE B 1 63 ? -6.406 53.688 -6.301 1 54.19 63 PHE B N 1
ATOM 3609 C CA . PHE B 1 63 ? -5.125 53.5 -6.973 1 54.19 63 PHE B CA 1
ATOM 3610 C C . PHE B 1 63 ? -5.176 54.031 -8.391 1 54.19 63 PHE B C 1
ATOM 3612 O O . PHE B 1 63 ? -5.758 53.438 -9.281 1 54.19 63 PHE B O 1
ATOM 3619 N N . ILE B 1 64 ? -5.348 55.375 -8.5 1 49.75 64 ILE B N 1
ATOM 3620 C CA . ILE B 1 64 ? -5.551 56.25 -9.656 1 49.75 64 ILE B CA 1
ATOM 3621 C C . ILE B 1 64 ? -4.844 55.656 -10.875 1 49.75 64 ILE B C 1
ATOM 3623 O O . ILE B 1 64 ? -5.426 55.562 -11.961 1 49.75 64 ILE B O 1
ATOM 3627 N N . ASP B 1 65 ? -3.547 56.062 -11.133 1 50.72 65 ASP B N 1
ATOM 3628 C CA . ASP B 1 65 ? -2.883 56.312 -12.406 1 50.72 65 ASP B CA 1
ATOM 3629 C C . ASP B 1 65 ? -2.537 55 -13.117 1 50.72 65 ASP B C 1
ATOM 3631 O O . ASP B 1 65 ? -2.482 54.938 -14.344 1 50.72 65 ASP B O 1
ATOM 3635 N N . SER B 1 66 ? -1.715 54.125 -12.578 1 50.06 66 SER B N 1
ATOM 3636 C CA . SER B 1 66 ? -0.885 53.188 -13.359 1 50.06 66 SER B CA 1
ATOM 3637 C C . SER B 1 66 ? -1.576 51.844 -13.555 1 50.06 66 SER B C 1
ATOM 3639 O O . SER B 1 66 ? -2.051 51.25 -12.594 1 50.06 66 SER B O 1
ATOM 3641 N N . LYS B 1 67 ? -2.359 51.625 -14.562 1 54.22 67 LYS B N 1
ATOM 3642 C CA . LYS B 1 67 ? -2.869 50.406 -15.156 1 54.22 67 LYS B CA 1
ATOM 3643 C C . LYS B 1 67 ? -1.894 49.25 -14.938 1 54.22 67 LYS B C 1
ATOM 3645 O O . LYS B 1 67 ? -1.025 49 -15.781 1 54.22 67 LYS B O 1
ATOM 3650 N N . ARG B 1 68 ? -1.349 49.094 -13.867 1 60.28 68 ARG B N 1
ATOM 3651 C CA . ARG B 1 68 ? -0.248 48.125 -13.844 1 60.28 68 ARG B CA 1
ATOM 3652 C C . ARG B 1 68 ? -0.77 46.688 -13.789 1 60.28 68 ARG B C 1
ATOM 3654 O O . ARG B 1 68 ? -1.544 46.344 -12.898 1 60.28 68 ARG B O 1
ATOM 3661 N N . VAL B 1 69 ? -1.088 46.188 -15.078 1 68.38 69 VAL B N 1
ATOM 3662 C CA . VAL B 1 69 ? -1.266 44.75 -15.211 1 68.38 69 VAL B CA 1
ATOM 3663 C C . VAL B 1 69 ? 0.062 44.031 -14.953 1 68.38 69 VAL B C 1
ATOM 3665 O O . VAL B 1 69 ? 1.083 44.375 -15.555 1 68.38 69 VAL B O 1
ATOM 3668 N N . PHE B 1 70 ? 0.036 43.406 -13.914 1 74.38 70 PHE B N 1
ATOM 3669 C CA . PHE B 1 70 ? 1.205 42.594 -13.656 1 74.38 70 PHE B CA 1
ATOM 3670 C C . PHE B 1 70 ? 0.973 41.156 -14.148 1 74.38 70 PHE B C 1
ATOM 3672 O O . PHE B 1 70 ? -0.082 40.562 -13.891 1 74.38 70 PHE B O 1
ATOM 3679 N N . GLU B 1 71 ? 1.731 40.812 -15.117 1 75.81 71 GLU B N 1
ATOM 3680 C CA . GLU B 1 71 ? 1.663 39.438 -15.609 1 75.81 71 GLU B CA 1
ATOM 3681 C C . GLU B 1 71 ? 2.934 38.656 -15.273 1 75.81 71 GLU B C 1
ATOM 3683 O O . GLU B 1 71 ? 4.027 39.25 -15.258 1 75.81 71 GLU B O 1
ATOM 3688 N N . ASP B 1 72 ? 2.799 37.531 -14.703 1 76.44 72 ASP B N 1
ATOM 3689 C CA . ASP B 1 72 ? 3.914 36.594 -14.484 1 76.44 72 ASP B CA 1
ATOM 3690 C C . ASP B 1 72 ? 3.525 35.188 -14.828 1 76.44 72 ASP B C 1
ATOM 3692 O O . ASP B 1 72 ? 2.342 34.875 -14.969 1 76.44 72 ASP B O 1
ATOM 3696 N N . SER B 1 73 ? 4.426 34.5 -15.352 1 76.38 73 SER B N 1
ATOM 3697 C CA . SER B 1 73 ? 4.18 33.094 -15.664 1 76.38 73 SER B CA 1
ATOM 3698 C C . SER B 1 73 ? 5.23 32.219 -15.023 1 76.38 73 SER B C 1
ATOM 3700 O O . SER B 1 73 ? 6.355 32.625 -14.773 1 76.38 73 SER B O 1
ATOM 3702 N N . VAL B 1 74 ? 4.699 31.125 -14.492 1 73.94 74 VAL B N 1
ATOM 3703 C CA . VAL B 1 74 ? 5.613 30.109 -13.969 1 73.94 74 VAL B CA 1
ATOM 3704 C C . VAL B 1 74 ? 5.418 28.797 -14.719 1 73.94 74 VAL B C 1
ATOM 3706 O O . VAL B 1 74 ? 4.289 28.422 -15.031 1 73.94 74 VAL B O 1
ATOM 3709 N N . GLU B 1 75 ? 6.523 28.312 -15.133 1 74.44 75 GLU B N 1
ATOM 3710 C CA . GLU B 1 75 ? 6.508 26.984 -15.742 1 74.44 75 GLU B CA 1
ATOM 3711 C C . GLU B 1 75 ? 6.691 25.906 -14.688 1 74.44 75 GLU B C 1
ATOM 3713 O O . GLU B 1 75 ? 7.645 25.938 -13.906 1 74.44 75 GLU B O 1
ATOM 3718 N N . ILE B 1 76 ? 5.617 25.156 -14.586 1 72.12 76 ILE B N 1
ATOM 3719 C CA . ILE B 1 76 ? 5.695 24.047 -13.648 1 72.12 76 ILE B CA 1
ATOM 3720 C C . ILE B 1 76 ? 6.016 22.75 -14.398 1 72.12 76 ILE B C 1
ATOM 3722 O O . ILE B 1 76 ? 5.301 22.375 -15.328 1 72.12 76 ILE B O 1
ATOM 3726 N N . ARG B 1 77 ? 7.066 22.188 -14.086 1 74.06 77 ARG B N 1
ATOM 3727 C CA . ARG B 1 77 ? 7.465 20.906 -14.656 1 74.06 77 ARG B CA 1
ATOM 3728 C C . ARG B 1 77 ? 7.156 19.766 -13.703 1 74.06 77 ARG B C 1
ATOM 3730 O O . ARG B 1 77 ? 7.57 19.781 -12.539 1 74.06 77 ARG B O 1
ATOM 3737 N N . VAL B 1 78 ? 6.309 18.891 -14.188 1 75.31 78 VAL B N 1
ATOM 3738 C CA . VAL B 1 78 ? 5.977 17.719 -13.391 1 75.31 78 VAL B CA 1
ATOM 3739 C C . VAL B 1 78 ? 6.816 16.531 -13.859 1 75.31 78 VAL B C 1
ATOM 3741 O O . VAL B 1 78 ? 6.828 16.188 -15.047 1 75.31 78 VAL B O 1
ATOM 3744 N N . GLU B 1 79 ? 7.59 16 -12.914 1 77 79 GLU B N 1
ATOM 3745 C CA . GLU B 1 79 ? 8.438 14.859 -13.227 1 77 79 GLU B CA 1
ATOM 3746 C C . GLU B 1 79 ? 8.008 13.617 -12.453 1 77 79 GLU B C 1
ATOM 3748 O O . GLU B 1 79 ? 7.648 13.711 -11.273 1 77 79 GLU B O 1
ATOM 3753 N N . GLU B 1 80 ? 8.039 12.555 -13.172 1 78.25 80 GLU B N 1
ATOM 3754 C CA . GLU B 1 80 ? 7.754 11.281 -12.516 1 78.25 80 GLU B CA 1
ATOM 3755 C C . GLU B 1 80 ? 8.914 10.852 -11.625 1 78.25 80 GLU B C 1
ATOM 3757 O O . GLU B 1 80 ? 10.078 10.977 -12.008 1 78.25 80 GLU B O 1
ATOM 3762 N N . PRO B 1 81 ? 8.469 10.484 -10.43 1 84.94 81 PRO B N 1
ATOM 3763 C CA . PRO B 1 81 ? 9.547 9.992 -9.578 1 84.94 81 PRO B CA 1
ATOM 3764 C C . PRO B 1 81 ? 10.203 8.727 -10.125 1 84.94 81 PRO B C 1
ATOM 3766 O O . PRO B 1 81 ? 9.602 8.008 -10.922 1 84.94 81 PRO B O 1
ATOM 3769 N N . LEU B 1 82 ? 11.445 8.555 -9.719 1 89.12 82 LEU B N 1
ATOM 3770 C CA . LEU B 1 82 ? 12.164 7.359 -10.148 1 89.12 82 LEU B CA 1
ATOM 3771 C C . LEU B 1 82 ? 11.516 6.102 -9.586 1 89.12 82 LEU B C 1
ATOM 3773 O O . LEU B 1 82 ? 11.258 6.008 -8.383 1 89.12 82 LEU B O 1
ATOM 3777 N N . MET B 1 83 ? 11.18 5.215 -10.492 1 92.56 83 MET B N 1
ATOM 3778 C CA . MET B 1 83 ? 10.641 3.896 -10.164 1 92.56 83 MET B CA 1
ATOM 3779 C C . MET B 1 83 ? 11.055 2.865 -11.211 1 92.56 83 MET B C 1
ATOM 3781 O O . MET B 1 83 ? 11.219 3.195 -12.383 1 92.56 83 MET B O 1
ATOM 3785 N N . MET B 1 84 ? 11.227 1.717 -10.656 1 93.62 84 MET B N 1
ATOM 3786 C CA . MET B 1 84 ? 11.516 0.638 -11.594 1 93.62 84 MET B CA 1
ATOM 3787 C C . MET B 1 84 ? 10.234 0.095 -12.211 1 93.62 84 MET B C 1
ATOM 3789 O O . MET B 1 84 ? 9.266 -0.189 -11.5 1 93.62 84 MET B O 1
ATOM 3793 N N . ARG B 1 85 ? 10.273 0.007 -13.547 1 93 85 ARG B N 1
ATOM 3794 C CA . ARG B 1 85 ? 9.133 -0.594 -14.227 1 93 85 ARG B CA 1
ATOM 3795 C C . ARG B 1 85 ? 9.344 -2.088 -14.445 1 93 85 ARG B C 1
ATOM 3797 O O . ARG B 1 85 ? 8.398 -2.871 -14.391 1 93 85 ARG B O 1
ATOM 3804 N N . GLN B 1 86 ? 10.625 -2.418 -14.633 1 90.56 86 GLN B N 1
ATOM 3805 C CA . GLN B 1 86 ? 11.031 -3.812 -14.766 1 90.56 86 GLN B CA 1
ATOM 3806 C C . GLN B 1 86 ? 12.32 -4.086 -14 1 90.56 86 GLN B C 1
ATOM 3808 O O . GLN B 1 86 ? 13.391 -3.625 -14.391 1 90.56 86 GLN B O 1
ATOM 3813 N N . PRO B 1 87 ? 12.242 -4.816 -13.148 1 90.88 87 PRO B N 1
ATOM 3814 C CA . PRO B 1 87 ? 11.055 -5.258 -12.414 1 90.88 87 PRO B CA 1
ATOM 3815 C C . PRO B 1 87 ? 10.312 -4.105 -11.75 1 90.88 87 PRO B C 1
ATOM 3817 O O . PRO B 1 87 ? 10.875 -3.027 -11.555 1 90.88 87 PRO B O 1
ATOM 3820 N N . ASN B 1 88 ? 9.062 -4.422 -11.406 1 90.12 88 ASN B N 1
ATOM 3821 C CA . ASN B 1 88 ? 8.258 -3.381 -10.773 1 90.12 88 ASN B CA 1
ATOM 3822 C C . ASN B 1 88 ? 8.586 -3.252 -9.289 1 90.12 88 ASN B C 1
ATOM 3824 O O . ASN B 1 88 ? 8.195 -4.105 -8.484 1 90.12 88 ASN B O 1
ATOM 3828 N N . LEU B 1 89 ? 9.25 -2.164 -8.914 1 91.75 89 LEU B N 1
ATOM 3829 C CA . LEU B 1 89 ? 9.609 -1.906 -7.527 1 91.75 89 LEU B CA 1
ATOM 3830 C C . LEU B 1 89 ? 9.914 -0.428 -7.312 1 91.75 89 LEU B C 1
ATOM 3832 O O . LEU B 1 89 ? 10.414 0.245 -8.219 1 91.75 89 LEU B O 1
ATOM 3836 N N . PRO B 1 90 ? 9.68 -0.025 -6.168 1 92.44 90 PRO B N 1
ATOM 3837 C CA . PRO B 1 90 ? 10.047 1.355 -5.852 1 92.44 90 PRO B CA 1
ATOM 3838 C C . PRO B 1 90 ? 11.539 1.518 -5.578 1 92.44 90 PRO B C 1
ATOM 3840 O O . PRO B 1 90 ? 12.234 0.531 -5.32 1 92.44 90 PRO B O 1
ATOM 3843 N N . VAL B 1 91 ? 11.945 2.756 -5.746 1 92.69 91 VAL B N 1
ATOM 3844 C CA . VAL B 1 91 ? 13.32 3.107 -5.406 1 92.69 91 VAL B CA 1
ATOM 3845 C C . VAL B 1 91 ? 13.328 4.215 -4.355 1 92.69 91 VAL B C 1
ATOM 3847 O O . VAL B 1 91 ? 13.516 5.391 -4.684 1 92.69 91 VAL B O 1
ATOM 3850 N N . PRO B 1 92 ? 13.203 3.756 -3.188 1 92.44 92 PRO B N 1
ATOM 3851 C CA . PRO B 1 92 ? 13.203 4.777 -2.137 1 92.44 92 PRO B CA 1
ATOM 3852 C C . PRO B 1 92 ? 14.586 5.402 -1.929 1 92.44 92 PRO B C 1
ATOM 3854 O O . PRO B 1 92 ? 15.594 4.699 -1.929 1 92.44 92 PRO B O 1
ATOM 3857 N N . ILE B 1 93 ? 14.609 6.719 -1.79 1 93.5 93 ILE B N 1
ATOM 3858 C CA . ILE B 1 93 ? 15.844 7.461 -1.59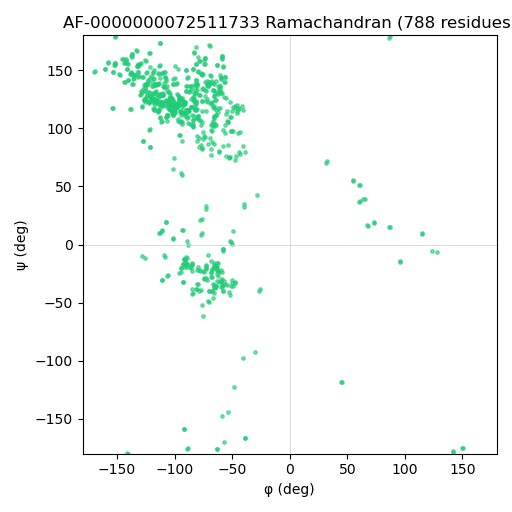4 1 93.5 93 ILE B CA 1
ATOM 3859 C C . ILE B 1 93 ? 15.758 8.281 -0.311 1 93.5 93 ILE B C 1
ATOM 3861 O O . ILE B 1 93 ? 14.766 8.977 -0.079 1 93.5 93 ILE B O 1
ATOM 3865 N N . ILE B 1 94 ? 16.766 8.109 0.477 1 94.88 94 ILE B N 1
ATOM 3866 C CA . ILE B 1 94 ? 16.844 8.953 1.664 1 94.88 94 ILE B CA 1
ATOM 3867 C C . ILE B 1 94 ? 17.453 10.305 1.298 1 94.88 94 ILE B C 1
ATOM 3869 O O . ILE B 1 94 ? 18.578 10.359 0.786 1 94.88 94 ILE B O 1
ATOM 3873 N N . ARG B 1 95 ? 16.688 11.312 1.551 1 95 95 ARG B N 1
ATOM 3874 C CA . ARG B 1 95 ? 17.188 12.648 1.223 1 95 95 ARG B CA 1
ATOM 3875 C C . ARG B 1 95 ? 17.562 13.414 2.484 1 95 95 ARG B C 1
ATOM 3877 O O . ARG B 1 95 ? 16.734 13.602 3.377 1 95 95 ARG B O 1
ATOM 3884 N N . LEU B 1 96 ? 18.844 13.867 2.5 1 95.25 96 LEU B N 1
ATOM 3885 C CA . LEU B 1 96 ? 19.359 14.625 3.631 1 95.25 96 LEU B CA 1
ATOM 3886 C C . LEU B 1 96 ? 19.703 16.062 3.219 1 95.25 96 LEU B C 1
ATOM 3888 O O . LEU B 1 96 ? 20.219 16.281 2.129 1 95.25 96 LEU B O 1
ATOM 3892 N N . ALA B 1 97 ? 19.328 16.938 4.113 1 93.94 97 ALA B N 1
ATOM 3893 C CA . ALA B 1 97 ? 19.75 18.312 3.873 1 93.94 97 ALA B CA 1
ATOM 3894 C C . ALA B 1 97 ? 21.234 18.484 4.148 1 93.94 97 ALA B C 1
ATOM 3896 O O . ALA B 1 97 ? 21.828 17.703 4.883 1 93.94 97 ALA B O 1
ATOM 3897 N N . GLN B 1 98 ? 21.781 19.547 3.594 1 93.88 98 GLN B N 1
ATOM 3898 C CA . GLN B 1 98 ? 23.203 19.828 3.793 1 93.88 98 GLN B CA 1
ATOM 3899 C C . GLN B 1 98 ? 23.516 20.047 5.27 1 93.88 98 GLN B C 1
ATOM 3901 O O . GLN B 1 98 ? 22.734 20.688 5.988 1 93.88 98 GLN B O 1
ATOM 3906 N N . ASN B 1 99 ? 24.562 19.422 5.723 1 92.25 99 ASN B N 1
ATOM 3907 C CA . ASN B 1 99 ? 25.109 19.625 7.062 1 92.25 99 ASN B CA 1
ATOM 3908 C C . ASN B 1 99 ? 24.125 19.156 8.133 1 92.25 99 ASN B C 1
ATOM 3910 O O . ASN B 1 99 ? 23.922 19.828 9.141 1 92.25 99 ASN B O 1
ATOM 3914 N N . THR B 1 100 ? 23.484 18.109 7.879 1 92.12 100 THR B N 1
ATOM 3915 C CA . THR B 1 100 ? 22.562 17.531 8.852 1 92.12 100 THR B CA 1
ATOM 3916 C C . THR B 1 100 ? 22.953 16.094 9.188 1 92.12 100 THR B C 1
ATOM 3918 O O . THR B 1 100 ? 23.828 15.516 8.531 1 92.12 100 THR B O 1
ATOM 3921 N N . GLU B 1 101 ? 22.344 15.688 10.273 1 92.06 101 GLU B N 1
ATOM 3922 C CA . GLU B 1 101 ? 22.641 14.328 10.719 1 92.06 101 GLU B CA 1
ATOM 3923 C C . GLU B 1 101 ? 21.359 13.562 11.047 1 92.06 101 GLU B C 1
ATOM 3925 O O . GLU B 1 101 ? 20.328 14.164 11.344 1 92.06 101 GLU B O 1
ATOM 3930 N N . MET B 1 102 ? 21.531 12.227 10.906 1 92.31 102 MET B N 1
ATOM 3931 C CA . MET B 1 102 ? 20.406 11.367 11.219 1 92.31 102 MET B CA 1
ATOM 3932 C C . MET B 1 102 ? 20.875 9.977 11.641 1 92.31 102 MET B C 1
ATOM 3934 O O . MET B 1 102 ? 21.906 9.5 11.18 1 92.31 102 MET B O 1
ATOM 3938 N N . GLN B 1 103 ? 20.094 9.43 12.484 1 93.06 103 GLN B N 1
ATOM 3939 C CA . GLN B 1 103 ? 20.375 8.062 12.898 1 93.06 103 GLN B CA 1
ATOM 3940 C C . GLN B 1 103 ? 19.641 7.051 12.023 1 93.06 103 GLN B C 1
ATOM 3942 O O . GLN B 1 103 ? 18.406 7.102 11.898 1 93.06 103 GLN B O 1
ATOM 3947 N N . LEU B 1 104 ? 20.391 6.164 11.414 1 95.12 104 LEU B N 1
ATOM 3948 C CA . LEU B 1 104 ? 19.797 5.098 10.617 1 95.12 104 LEU B CA 1
ATOM 3949 C C . LEU B 1 104 ? 19.516 3.867 11.477 1 95.12 104 LEU B C 1
ATOM 3951 O O . LEU B 1 104 ? 20.312 3.514 12.336 1 95.12 104 LEU B O 1
ATOM 3955 N N . GLU B 1 105 ? 18.344 3.34 11.242 1 94.69 105 GLU B N 1
ATOM 3956 C CA . GLU B 1 105 ? 17.953 2.098 11.914 1 94.69 105 GLU B CA 1
ATOM 3957 C C . GLU B 1 105 ? 17.266 1.138 10.945 1 94.69 105 GLU B C 1
ATOM 3959 O O . GLU B 1 105 ? 16.484 1.559 10.102 1 94.69 105 GLU B O 1
ATOM 3964 N N . THR B 1 106 ? 17.594 -0.119 11.039 1 93.62 106 THR B N 1
ATOM 3965 C CA . THR B 1 106 ? 16.984 -1.141 10.195 1 93.62 106 THR B CA 1
ATOM 3966 C C . THR B 1 106 ? 16.125 -2.088 11.023 1 93.62 106 THR B C 1
ATOM 3968 O O . THR B 1 106 ? 16.078 -1.977 12.25 1 93.62 106 THR B O 1
ATOM 3971 N N . ALA B 1 107 ? 15.445 -2.941 10.344 1 89.38 107 ALA B N 1
ATOM 3972 C CA . ALA B 1 107 ? 14.648 -3.971 11 1 89.38 107 ALA B CA 1
ATOM 3973 C C . ALA B 1 107 ? 15.539 -4.992 11.703 1 89.38 107 ALA B C 1
ATOM 3975 O O . ALA B 1 107 ? 15.109 -5.641 12.664 1 89.38 107 ALA B O 1
ATOM 3976 N N . TRP B 1 108 ? 16.766 -5.055 11.195 1 88.56 108 TRP B N 1
ATOM 3977 C CA . TRP B 1 108 ? 17.734 -5.887 11.891 1 88.56 108 TRP B CA 1
ATOM 3978 C C . TRP B 1 108 ? 18.25 -5.195 13.148 1 88.56 108 TRP B C 1
ATOM 3980 O O . TRP B 1 108 ? 18.391 -3.973 13.18 1 88.56 108 TRP B O 1
ATOM 3990 N N . PRO B 1 109 ? 18.531 -6.004 14.125 1 86.88 109 PRO B N 1
ATOM 3991 C CA . PRO B 1 109 ? 19.094 -5.371 15.32 1 86.88 109 PRO B CA 1
ATOM 3992 C C . PRO B 1 109 ? 20.359 -4.582 15.023 1 86.88 109 PRO B C 1
ATOM 3994 O O . PRO B 1 109 ? 21.188 -5.016 14.219 1 86.88 109 PRO B O 1
ATOM 3997 N N . GLN B 1 110 ? 20.453 -3.463 15.648 1 88.81 110 GLN B N 1
ATOM 3998 C CA . GLN B 1 110 ? 21.562 -2.557 15.414 1 88.81 110 GLN B CA 1
ATOM 3999 C C . GLN B 1 110 ? 22.891 -3.209 15.789 1 88.81 110 GLN B C 1
ATOM 4001 O O . GLN B 1 110 ? 23.938 -2.873 15.227 1 88.81 110 GLN B O 1
ATOM 4006 N N . SER B 1 111 ? 22.812 -4.156 16.625 1 88.69 111 SER B N 1
ATOM 4007 C CA . SER B 1 111 ? 24.031 -4.805 17.109 1 88.69 111 SER B CA 1
ATOM 4008 C C . SER B 1 111 ? 24.656 -5.684 16.016 1 88.69 111 SER B C 1
ATOM 4010 O O . SER B 1 111 ? 25.844 -5.98 16.062 1 88.69 111 SER B O 1
ATOM 4012 N N . VAL B 1 112 ? 23.859 -6.043 15.078 1 90 112 VAL B N 1
ATOM 4013 C CA . VAL B 1 112 ? 24.375 -6.984 14.086 1 90 112 VAL B CA 1
ATOM 4014 C C . VAL B 1 112 ? 24.484 -6.293 12.727 1 90 112 VAL B C 1
ATOM 4016 O O . VAL B 1 112 ? 24.672 -6.953 11.703 1 90 112 VAL B O 1
ATOM 4019 N N . VAL B 1 113 ? 24.312 -4.992 12.758 1 92.75 113 VAL B N 1
ATOM 4020 C CA . VAL B 1 113 ? 24.359 -4.266 11.492 1 92.75 113 VAL B CA 1
ATOM 4021 C C . VAL B 1 113 ? 25.5 -3.244 11.531 1 92.75 113 VAL B C 1
ATOM 4023 O O . VAL B 1 113 ? 25.719 -2.582 12.555 1 92.75 113 VAL B O 1
ATOM 4026 N N . GLU B 1 114 ? 26.234 -3.168 10.445 1 94.88 114 GLU B N 1
ATOM 4027 C CA . GLU B 1 114 ? 27.266 -2.164 10.273 1 94.88 114 GLU B CA 1
ATOM 4028 C C . GLU B 1 114 ? 27.031 -1.327 9.023 1 94.88 114 GLU B C 1
ATOM 4030 O O . GLU B 1 114 ? 26.641 -1.857 7.98 1 94.88 114 GLU B O 1
ATOM 4035 N N . TYR B 1 115 ? 27.328 -0.078 9.219 1 96.06 115 TYR B N 1
ATOM 4036 C CA . TYR B 1 115 ? 27.125 0.835 8.094 1 96.06 115 TYR B CA 1
ATOM 4037 C C . TYR B 1 115 ? 28.469 1.333 7.559 1 96.06 115 TYR B C 1
ATOM 4039 O O . TYR B 1 115 ? 29.438 1.464 8.305 1 96.06 115 TYR B O 1
ATOM 4047 N N . SER B 1 116 ? 28.484 1.558 6.277 1 96.06 116 SER B N 1
ATOM 4048 C CA . SER B 1 116 ? 29.672 2.143 5.645 1 96.06 116 SER B CA 1
ATOM 4049 C C . SER B 1 116 ? 29.297 2.934 4.398 1 96.06 116 SER B C 1
ATOM 4051 O O . SER B 1 116 ? 28.203 2.756 3.848 1 96.06 116 SER B O 1
ATOM 4053 N N . VAL B 1 117 ? 30.156 3.852 4.074 1 96.31 117 VAL B N 1
ATOM 4054 C CA . VAL B 1 117 ? 29.953 4.656 2.873 1 96.31 117 VAL B CA 1
ATOM 4055 C C . VAL B 1 117 ? 30.984 4.285 1.819 1 96.31 117 VAL B C 1
ATOM 4057 O O . VAL B 1 117 ? 32.188 4.246 2.109 1 96.31 117 VAL B O 1
ATOM 4060 N N . PRO B 1 118 ? 30.516 4.004 0.646 1 92.75 118 PRO B N 1
ATOM 4061 C CA . PRO B 1 118 ? 31.5 3.795 -0.412 1 92.75 118 PRO B CA 1
ATOM 4062 C C . PRO B 1 118 ? 32.438 4.988 -0.586 1 92.75 118 PRO B C 1
ATOM 4064 O O . PRO B 1 118 ? 32 6.137 -0.46 1 92.75 118 PRO B O 1
ATOM 4067 N N . PRO B 1 119 ? 33.625 4.715 -0.891 1 91.75 119 PRO B N 1
ATOM 4068 C CA . PRO B 1 119 ? 34.625 5.77 -0.975 1 91.75 119 PRO B CA 1
ATOM 4069 C C . PRO B 1 119 ? 34.281 6.852 -1.99 1 91.75 119 PRO B C 1
ATOM 4071 O O . PRO B 1 119 ? 34.656 8.016 -1.824 1 91.75 119 PRO B O 1
ATOM 4074 N N . GLU B 1 120 ? 33.594 6.508 -2.975 1 89.31 120 GLU B N 1
ATOM 4075 C CA . GLU B 1 120 ? 33.219 7.477 -4.004 1 89.31 120 GLU B CA 1
ATOM 4076 C C . GLU B 1 120 ? 32.312 8.57 -3.439 1 89.31 120 GLU B C 1
ATOM 4078 O O . GLU B 1 120 ? 32.219 9.656 -4.012 1 89.31 120 GLU B O 1
ATOM 4083 N N . PHE B 1 121 ? 31.688 8.25 -2.305 1 93.06 121 PHE B N 1
ATOM 4084 C CA . PHE B 1 121 ? 30.719 9.195 -1.744 1 93.06 121 PHE B CA 1
ATOM 4085 C C . PHE B 1 121 ? 31.25 9.797 -0.444 1 93.06 121 PHE B C 1
ATOM 4087 O O . PHE B 1 121 ? 30.516 10.492 0.263 1 93.06 121 PHE B O 1
ATOM 4094 N N . ALA B 1 122 ? 32.469 9.633 -0.12 1 94.19 122 ALA B N 1
ATOM 4095 C CA . ALA B 1 122 ? 33.062 10.031 1.16 1 94.19 122 ALA B CA 1
ATOM 4096 C C . ALA B 1 122 ? 33.094 11.547 1.296 1 94.19 122 ALA B C 1
ATOM 4098 O O . ALA B 1 122 ? 33.094 12.078 2.41 1 94.19 122 ALA B O 1
ATOM 4099 N N . ARG B 1 123 ? 33.031 12.273 0.232 1 95.19 123 ARG B N 1
ATOM 4100 C CA . ARG B 1 123 ? 33.094 13.727 0.279 1 95.19 123 ARG B CA 1
ATOM 4101 C C . ARG B 1 123 ? 31.719 14.305 0.648 1 95.19 123 ARG B C 1
ATOM 4103 O O . ARG B 1 123 ? 31.625 15.438 1.124 1 95.19 123 ARG B O 1
ATOM 4110 N N . ARG B 1 124 ? 30.703 13.555 0.436 1 95.88 124 ARG B N 1
ATOM 4111 C CA . ARG B 1 124 ? 29.359 14.07 0.614 1 95.88 124 ARG B CA 1
ATOM 4112 C C . ARG B 1 124 ? 28.719 13.516 1.885 1 95.88 124 ARG B C 1
ATOM 4114 O O . ARG B 1 124 ? 27.844 14.148 2.473 1 95.88 124 ARG B O 1
ATOM 4121 N N . LEU B 1 125 ? 29.234 12.336 2.225 1 96.25 125 LEU B N 1
ATOM 4122 C CA . LEU B 1 125 ? 28.516 11.617 3.27 1 96.25 125 LEU B CA 1
ATOM 4123 C C . LEU B 1 125 ? 29.484 10.867 4.18 1 96.25 125 LEU B C 1
ATOM 4125 O O . LEU B 1 125 ? 30.5 10.352 3.717 1 96.25 125 LEU B O 1
ATOM 4129 N N . SER B 1 126 ? 29.172 10.906 5.473 1 97.06 126 SER B N 1
ATOM 4130 C CA . SER B 1 126 ? 29.875 10.07 6.438 1 97.06 126 SER B CA 1
ATOM 4131 C C . SER B 1 126 ? 28.891 9.32 7.34 1 97.06 126 SER B C 1
ATOM 4133 O O . SER B 1 126 ? 27.781 9.781 7.566 1 97.06 126 SER B O 1
ATOM 4135 N N . VAL B 1 127 ? 29.312 8.109 7.664 1 97.12 127 VAL B N 1
ATOM 4136 C CA . VAL B 1 127 ? 28.438 7.324 8.523 1 97.12 127 VAL B CA 1
ATOM 4137 C C . VAL B 1 127 ? 29.281 6.551 9.547 1 97.12 127 VAL B C 1
ATOM 4139 O O . VAL B 1 127 ? 30.375 6.082 9.227 1 97.12 127 VAL B O 1
ATOM 4142 N N . THR B 1 128 ? 28.797 6.457 10.734 1 96.06 128 THR B N 1
ATOM 4143 C CA . THR B 1 128 ? 29.438 5.621 11.734 1 96.06 128 THR B CA 1
ATOM 4144 C C . THR B 1 128 ? 29.016 4.164 11.586 1 96.06 128 THR B C 1
ATOM 4146 O O . THR B 1 128 ? 28.016 3.873 10.914 1 96.06 128 THR B O 1
ATOM 4149 N N . LYS B 1 129 ? 29.703 3.281 12.195 1 94.75 129 LYS B N 1
ATOM 4150 C CA . LYS B 1 129 ? 29.359 1.862 12.148 1 94.75 129 LYS B CA 1
ATOM 4151 C C . LYS B 1 129 ? 28.016 1.603 12.805 1 94.75 129 LYS B C 1
ATOM 4153 O O . LYS B 1 129 ? 27.328 0.642 12.453 1 94.75 129 LYS B O 1
ATOM 4158 N N . SER B 1 130 ? 27.625 2.578 13.648 1 93.75 130 SER B N 1
ATOM 4159 C CA . SER B 1 130 ? 26.375 2.406 14.375 1 93.75 130 SER B CA 1
ATOM 4160 C C . SER B 1 130 ? 25.203 3.004 13.609 1 93.75 130 SER B C 1
ATOM 4162 O O . SER B 1 130 ? 24.047 2.82 13.992 1 93.75 130 SER B O 1
ATOM 4164 N N . GLY B 1 131 ? 25.469 3.785 12.609 1 95.06 131 GLY B N 1
ATOM 4165 C CA . GLY B 1 131 ? 24.375 4.199 11.75 1 95.06 131 GLY B CA 1
ATOM 4166 C C . GLY B 1 131 ? 24.109 5.691 11.805 1 95.06 131 GLY B C 1
ATOM 4167 O O . GLY B 1 131 ? 23.078 6.164 11.297 1 95.06 131 GLY B O 1
ATOM 4168 N N . ARG B 1 132 ? 25 6.457 12.469 1 95.81 132 ARG B N 1
ATOM 4169 C CA . ARG B 1 132 ? 24.859 7.906 12.445 1 95.81 132 ARG B CA 1
ATOM 4170 C C . ARG B 1 132 ? 25.406 8.492 11.148 1 95.81 132 ARG B C 1
ATOM 4172 O O . ARG B 1 132 ? 26.625 8.539 10.945 1 95.81 132 ARG B O 1
ATOM 4179 N N . VAL B 1 133 ? 24.484 8.961 10.375 1 96.81 133 VAL B N 1
ATOM 4180 C CA . VAL B 1 133 ? 24.875 9.469 9.062 1 96.81 133 VAL B CA 1
ATOM 4181 C C . VAL B 1 133 ? 24.922 11 9.102 1 96.81 133 VAL B C 1
ATOM 4183 O O . VAL B 1 133 ? 24.062 11.641 9.703 1 96.81 133 VAL B O 1
ATOM 4186 N N . ARG B 1 134 ? 25.984 11.531 8.461 1 96.12 134 ARG B N 1
ATOM 4187 C CA . ARG B 1 134 ? 26.156 12.984 8.398 1 96.12 134 ARG B CA 1
ATOM 4188 C C . ARG B 1 134 ? 26.375 13.445 6.965 1 96.12 134 ARG B C 1
ATOM 4190 O O . ARG B 1 134 ? 27.312 13 6.297 1 96.12 134 ARG B O 1
ATOM 4197 N N . ALA B 1 135 ? 25.422 14.266 6.578 1 96.56 135 ALA B N 1
ATOM 4198 C CA . ALA B 1 135 ? 25.578 14.875 5.258 1 96.56 135 ALA B CA 1
ATOM 4199 C C . ALA B 1 135 ? 26.516 16.078 5.324 1 96.56 135 ALA B C 1
ATOM 4201 O O . ALA B 1 135 ? 26.422 16.906 6.246 1 96.56 135 ALA B O 1
ATOM 4202 N N . ARG B 1 136 ? 27.359 16.188 4.391 1 95.69 136 ARG B N 1
ATOM 4203 C CA . ARG B 1 136 ? 28.266 17.328 4.328 1 95.69 136 ARG B CA 1
ATOM 4204 C C . ARG B 1 136 ? 27.672 18.453 3.49 1 95.69 136 ARG B C 1
ATOM 4206 O O . ARG B 1 136 ? 26.469 18.516 3.307 1 95.69 136 ARG B O 1
ATOM 4213 N N . SER B 1 137 ? 28.469 19.359 2.975 1 94.56 137 SER B N 1
ATOM 4214 C CA . SER B 1 137 ? 27.969 20.562 2.338 1 94.56 137 SER B CA 1
ATOM 4215 C C . SER B 1 137 ? 27.766 20.375 0.839 1 94.56 137 SER B C 1
ATOM 4217 O O . SER B 1 137 ? 27.031 21.125 0.195 1 94.56 137 SER B O 1
ATOM 4219 N N . ILE B 1 138 ? 28.406 19.344 0.349 1 94.56 138 ILE B N 1
ATOM 4220 C CA . ILE B 1 138 ? 28.344 19.125 -1.091 1 94.56 138 ILE B CA 1
ATOM 4221 C C . ILE B 1 138 ? 27.078 18.328 -1.433 1 94.56 138 ILE B C 1
ATOM 4223 O O . ILE B 1 138 ? 26.844 17.25 -0.866 1 94.56 138 ILE B O 1
ATOM 4227 N N . THR B 1 139 ? 26.266 18.875 -2.34 1 93.44 139 THR B N 1
ATOM 4228 C CA . THR B 1 139 ? 25.047 18.203 -2.75 1 93.44 139 THR B CA 1
ATOM 4229 C C . THR B 1 139 ? 25.344 17.141 -3.807 1 93.44 139 THR B C 1
ATOM 4231 O O . THR B 1 139 ? 26.391 17.172 -4.457 1 93.44 139 THR B O 1
ATOM 4234 N N . GLY B 1 140 ? 24.406 16.125 -3.873 1 92.31 140 GLY B N 1
ATOM 4235 C CA . GLY B 1 140 ? 24.562 15.086 -4.875 1 92.31 140 GLY B CA 1
ATOM 4236 C C . GLY B 1 140 ? 24.188 13.703 -4.371 1 92.31 140 GLY B C 1
ATOM 4237 O O . GLY B 1 140 ? 23.734 13.555 -3.23 1 92.31 140 GLY B O 1
ATOM 4238 N N . PRO B 1 141 ? 24.359 12.828 -5.242 1 92.81 141 PRO B N 1
ATOM 4239 C CA . PRO B 1 141 ? 24.016 11.453 -4.883 1 92.81 141 PRO B CA 1
ATOM 4240 C C . PRO B 1 141 ? 25.047 10.797 -3.971 1 92.81 141 PRO B C 1
ATOM 4242 O O . PRO B 1 141 ? 26.234 11.117 -4.047 1 92.81 141 PRO B O 1
ATOM 4245 N N . ALA B 1 142 ? 24.562 9.977 -3.141 1 94.69 142 ALA B N 1
ATOM 4246 C CA . ALA B 1 142 ? 25.391 9.164 -2.244 1 94.69 142 ALA B CA 1
ATOM 4247 C C . ALA B 1 142 ? 24.688 7.852 -1.895 1 94.69 142 ALA B C 1
ATOM 4249 O O . ALA B 1 142 ? 23.672 7.504 -2.498 1 94.69 142 ALA B O 1
ATOM 4250 N N . ALA B 1 143 ? 25.391 7.059 -1.102 1 95.62 143 ALA B N 1
ATOM 4251 C CA . ALA B 1 143 ? 24.797 5.785 -0.699 1 95.62 143 ALA B CA 1
ATOM 4252 C C . ALA B 1 143 ? 25.438 5.266 0.586 1 95.62 143 ALA B C 1
ATOM 4254 O O . ALA B 1 143 ? 26.547 5.672 0.944 1 95.62 143 ALA B O 1
ATOM 4255 N N . VAL B 1 144 ? 24.688 4.469 1.217 1 96.31 144 VAL B N 1
ATOM 4256 C CA . VAL B 1 144 ? 25.188 3.789 2.406 1 96.31 144 VAL B CA 1
ATOM 4257 C C . VAL B 1 144 ? 25.062 2.279 2.232 1 96.31 144 VAL B C 1
ATOM 4259 O O . VAL B 1 144 ? 24.062 1.793 1.702 1 96.31 144 VAL B O 1
ATOM 4262 N N . VAL B 1 145 ? 26.125 1.61 2.672 1 95.12 145 VAL B N 1
ATOM 4263 C CA . VAL B 1 145 ? 26.125 0.152 2.621 1 95.12 145 VAL B CA 1
ATOM 4264 C C . VAL B 1 145 ? 25.734 -0.414 3.984 1 95.12 145 VAL B C 1
ATOM 4266 O O . VAL B 1 145 ? 26.25 0.022 5.016 1 95.12 145 VAL B O 1
ATOM 4269 N N . ILE B 1 146 ? 24.812 -1.296 3.977 1 94.69 146 ILE B N 1
ATOM 4270 C CA . ILE B 1 146 ? 24.375 -1.983 5.184 1 94.69 146 ILE B CA 1
ATOM 4271 C C . ILE B 1 146 ? 24.875 -3.422 5.176 1 94.69 146 ILE B C 1
ATOM 4273 O O . ILE B 1 146 ? 24.578 -4.188 4.258 1 94.69 146 ILE B O 1
ATOM 4277 N N . HIS B 1 147 ? 25.641 -3.703 6.191 1 92.88 147 HIS B N 1
ATOM 4278 C CA . HIS B 1 147 ? 26.25 -5.027 6.285 1 92.88 147 HIS B CA 1
ATOM 4279 C C . HIS B 1 147 ? 25.781 -5.766 7.531 1 92.88 147 HIS B C 1
ATOM 4281 O O . HIS B 1 147 ? 25.906 -5.25 8.648 1 92.88 147 HIS B O 1
ATOM 4287 N N . ARG B 1 148 ? 25.188 -6.914 7.258 1 90.44 148 ARG B N 1
ATOM 4288 C CA . ARG B 1 148 ? 24.812 -7.754 8.391 1 90.44 148 ARG B CA 1
ATOM 4289 C C . ARG B 1 148 ? 25.969 -8.648 8.82 1 90.44 148 ARG B C 1
ATOM 4291 O O . ARG B 1 148 ? 26.547 -9.367 7.996 1 90.44 148 ARG B O 1
ATOM 4298 N N . THR B 1 149 ? 26.281 -8.711 10.094 1 86.75 149 THR B N 1
ATOM 4299 C CA . THR B 1 149 ? 27.516 -9.367 10.547 1 86.75 149 THR B CA 1
ATOM 4300 C C . THR B 1 149 ? 27.188 -10.688 11.242 1 86.75 149 THR B C 1
ATOM 4302 O O . THR B 1 149 ? 28.094 -11.484 11.508 1 86.75 149 THR B O 1
ATOM 4305 N N . ASP B 1 150 ? 25.984 -11.008 11.547 1 80.81 150 ASP B N 1
ATOM 4306 C CA . ASP B 1 150 ? 25.656 -12.18 12.359 1 80.81 150 ASP B CA 1
ATOM 4307 C C . ASP B 1 150 ? 25.562 -13.438 11.492 1 80.81 150 ASP B C 1
ATOM 4309 O O . ASP B 1 150 ? 25.578 -14.555 12.016 1 80.81 150 ASP B O 1
ATOM 4313 N N . LEU B 1 151 ? 25.312 -13.227 10.219 1 74.69 151 LEU B N 1
ATOM 4314 C CA . LEU B 1 151 ? 25.141 -14.398 9.375 1 74.69 151 LEU B CA 1
ATOM 4315 C C . LEU B 1 151 ? 26.344 -14.594 8.461 1 74.69 151 LEU B C 1
ATOM 4317 O O . LEU B 1 151 ? 27 -13.625 8.078 1 74.69 151 LEU B O 1
ATOM 4321 N N . PRO B 1 152 ? 26.641 -15.797 8.297 1 66.62 152 PRO B N 1
ATOM 4322 C CA . PRO B 1 152 ? 27.812 -16.109 7.492 1 66.62 152 PRO B CA 1
ATOM 4323 C C . PRO B 1 152 ? 27.734 -15.539 6.078 1 66.62 152 PRO B C 1
ATOM 4325 O O . PRO B 1 152 ? 28.766 -15.195 5.488 1 66.62 152 PRO B O 1
ATOM 4328 N N . ASP B 1 153 ? 26.531 -15.5 5.492 1 66.88 153 ASP B N 1
ATOM 4329 C CA . ASP B 1 153 ? 26.422 -15.031 4.109 1 66.88 153 ASP B CA 1
ATOM 4330 C C . ASP B 1 153 ? 26.531 -13.516 4.035 1 66.88 153 ASP B C 1
ATOM 4332 O O . ASP B 1 153 ? 26.656 -12.953 2.943 1 66.88 153 ASP B O 1
ATOM 4336 N N . ASN B 1 154 ? 26.906 -12.914 5.164 1 67.31 154 ASN B N 1
ATOM 4337 C CA . ASN B 1 154 ? 27.125 -11.469 5.23 1 67.31 154 ASN B CA 1
ATOM 4338 C C . ASN B 1 154 ? 26.203 -10.727 4.266 1 67.31 154 ASN B C 1
ATOM 4340 O O . ASN B 1 154 ? 26.656 -10.195 3.252 1 67.31 154 ASN B O 1
ATOM 4344 N N . GLU B 1 155 ? 24.969 -10.703 4.543 1 84.44 155 GLU B N 1
ATOM 4345 C CA . GLU B 1 155 ? 24 -10 3.688 1 84.44 155 GLU B CA 1
ATOM 4346 C C . GLU B 1 155 ? 24.297 -8.508 3.635 1 84.44 155 GLU B C 1
ATOM 4348 O O . GLU B 1 155 ? 24.484 -7.867 4.672 1 84.44 155 GLU B O 1
ATOM 4353 N N . THR B 1 156 ? 24.656 -8.094 2.463 1 89.31 156 THR B N 1
ATOM 4354 C CA . THR B 1 156 ? 25 -6.691 2.238 1 89.31 156 THR B CA 1
ATOM 4355 C C . THR B 1 156 ? 24.031 -6.047 1.257 1 89.31 156 THR B C 1
ATOM 4357 O O . THR B 1 156 ? 23.609 -6.68 0.282 1 89.31 156 THR B O 1
ATOM 4360 N N . SER B 1 157 ? 23.547 -4.926 1.663 1 92.25 157 SER B N 1
ATOM 4361 C CA . SER B 1 157 ? 22.703 -4.152 0.756 1 92.25 157 SER B CA 1
ATOM 4362 C C . SER B 1 157 ? 23.125 -2.684 0.733 1 92.25 157 SER B C 1
ATOM 4364 O O . SER B 1 157 ? 23.969 -2.264 1.514 1 92.25 157 SER B O 1
ATOM 4366 N N . ILE B 1 158 ? 22.609 -1.978 -0.254 1 94.38 158 ILE B N 1
ATOM 4367 C CA . ILE B 1 158 ? 22.969 -0.572 -0.416 1 94.38 158 ILE B CA 1
ATOM 4368 C C . ILE B 1 158 ? 21.688 0.277 -0.454 1 94.38 158 ILE B C 1
ATOM 4370 O O . ILE B 1 158 ? 20.703 -0.107 -1.075 1 94.38 158 ILE B O 1
ATOM 4374 N N . VAL B 1 159 ? 21.719 1.347 0.192 1 95.25 159 VAL B N 1
ATOM 4375 C CA . VAL B 1 159 ? 20.594 2.279 0.216 1 95.25 159 VAL B CA 1
ATOM 4376 C C . VAL B 1 159 ? 21.016 3.617 -0.384 1 95.25 159 VAL B C 1
ATOM 4378 O O . VAL B 1 159 ? 22 4.211 0.049 1 95.25 159 VAL B O 1
ATOM 4381 N N . PRO B 1 160 ? 20.297 4.043 -1.356 1 95.75 160 PRO B N 1
ATOM 4382 C CA . PRO B 1 160 ? 20.641 5.332 -1.955 1 95.75 160 PRO B CA 1
ATOM 4383 C C . PRO B 1 160 ? 20.297 6.516 -1.052 1 95.75 160 PRO B C 1
ATOM 4385 O O . PRO B 1 160 ? 19.25 6.512 -0.398 1 95.75 160 PRO B O 1
ATOM 4388 N N . ILE B 1 161 ? 21.203 7.438 -1.016 1 95.75 161 ILE B N 1
ATOM 4389 C CA . ILE B 1 161 ? 21.016 8.688 -0.283 1 95.75 161 ILE B CA 1
ATOM 4390 C C . ILE B 1 161 ? 21.312 9.867 -1.201 1 95.75 161 ILE B C 1
ATOM 4392 O O . ILE B 1 161 ? 22.156 9.773 -2.098 1 95.75 161 ILE B O 1
ATOM 4396 N N . THR B 1 162 ? 20.578 10.93 -1.033 1 94.44 162 THR B N 1
ATOM 4397 C CA . THR B 1 162 ? 20.844 12.164 -1.755 1 94.44 162 THR B CA 1
ATOM 4398 C C . THR B 1 162 ? 20.984 13.336 -0.788 1 94.44 162 THR B C 1
ATOM 4400 O O . THR B 1 162 ? 20.125 13.539 0.075 1 94.44 162 THR B O 1
ATOM 4403 N N . VAL B 1 163 ? 22.125 13.984 -0.91 1 95.12 163 VAL B N 1
ATOM 4404 C CA . VAL B 1 163 ? 22.281 15.234 -0.181 1 95.12 163 VAL B CA 1
ATOM 4405 C C . VAL B 1 163 ? 21.703 16.391 -1.003 1 95.12 163 VAL B C 1
ATOM 4407 O O . VAL B 1 163 ? 22.172 16.656 -2.113 1 95.12 163 VAL B O 1
ATOM 4410 N N . ALA B 1 164 ? 20.688 17.016 -0.424 1 92.88 164 ALA B N 1
ATOM 4411 C CA . ALA B 1 164 ? 19.984 18.047 -1.186 1 92.88 164 ALA B CA 1
ATOM 4412 C C . ALA B 1 164 ? 19.875 19.328 -0.382 1 92.88 164 ALA B C 1
ATOM 4414 O O . ALA B 1 164 ? 19.953 19.312 0.849 1 92.88 164 ALA B O 1
ATOM 4415 N N . GLY B 1 165 ? 19.734 20.359 -1.147 1 91.5 165 GLY B N 1
ATOM 4416 C CA . GLY B 1 165 ? 19.438 21.625 -0.51 1 91.5 165 GLY B CA 1
ATOM 4417 C C . GLY B 1 165 ? 17.969 21.828 -0.226 1 91.5 165 GLY B C 1
ATOM 4418 O O . GLY B 1 165 ? 17.109 21.344 -0.962 1 91.5 165 GLY B O 1
ATOM 4419 N N . VAL B 1 166 ? 17.734 22.594 0.802 1 91.25 166 VAL B N 1
ATOM 4420 C CA . VAL B 1 166 ? 16.359 22.906 1.139 1 91.25 166 VAL B CA 1
ATOM 4421 C C . VAL B 1 166 ? 15.875 24.094 0.286 1 91.25 166 VAL B C 1
ATOM 4423 O O . VAL B 1 166 ? 16.516 25.141 0.252 1 91.25 166 VAL B O 1
ATOM 4426 N N . ASP B 1 167 ? 14.75 23.906 -0.387 1 88.5 167 ASP B N 1
ATOM 4427 C CA . ASP B 1 167 ? 14.234 24.953 -1.257 1 88.5 167 ASP B CA 1
ATOM 4428 C C . ASP B 1 167 ? 12.945 25.547 -0.694 1 88.5 167 ASP B C 1
ATOM 4430 O O . ASP B 1 167 ? 12.648 26.719 -0.921 1 88.5 167 ASP B O 1
ATOM 4434 N N . ALA B 1 168 ? 12.242 24.688 0.003 1 88.06 168 ALA B N 1
ATOM 4435 C CA . ALA B 1 168 ? 10.961 25.172 0.51 1 88.06 168 ALA B CA 1
ATOM 4436 C C . ALA B 1 168 ? 10.562 24.438 1.789 1 88.06 168 ALA B C 1
ATOM 4438 O O . ALA B 1 168 ? 11.039 23.344 2.053 1 88.06 168 ALA B O 1
ATOM 4439 N N . LEU B 1 169 ? 9.75 25.203 2.512 1 89 169 LEU B N 1
ATOM 4440 C CA . LEU B 1 169 ? 9.141 24.641 3.713 1 89 169 LEU B CA 1
ATOM 4441 C C . LEU B 1 169 ? 7.633 24.5 3.543 1 89 169 LEU B C 1
ATOM 4443 O O . LEU B 1 169 ? 6.973 25.406 3.045 1 89 169 LEU B O 1
ATOM 4447 N N . ASP B 1 170 ? 7.234 23.234 3.873 1 86.69 170 ASP B N 1
ATOM 4448 C CA . ASP B 1 170 ? 5.809 22.953 3.75 1 86.69 170 ASP B CA 1
ATOM 4449 C C . ASP B 1 170 ? 5.242 22.422 5.062 1 86.69 170 ASP B C 1
ATOM 4451 O O . ASP B 1 170 ? 5.992 22 5.949 1 86.69 170 ASP B O 1
ATOM 4455 N N . VAL B 1 171 ? 3.881 22.594 5.176 1 87.56 171 VAL B N 1
ATOM 4456 C CA . VAL B 1 171 ? 3.217 22.094 6.375 1 87.56 171 VAL B CA 1
ATOM 4457 C C . VAL B 1 171 ? 2.086 21.156 5.988 1 87.56 171 VAL B C 1
ATOM 4459 O O . VAL B 1 171 ? 1.316 21.438 5.07 1 87.56 171 VAL B O 1
ATOM 4462 N N . MET B 1 172 ? 2.111 20.062 6.66 1 85.19 172 MET B N 1
ATOM 4463 C CA . MET B 1 172 ? 1.068 19.062 6.398 1 85.19 172 MET B CA 1
ATOM 4464 C C . MET B 1 172 ? 0.201 18.844 7.633 1 85.19 172 MET B C 1
ATOM 4466 O O . MET B 1 172 ? 0.719 18.656 8.734 1 85.19 172 MET B O 1
ATOM 4470 N N . LEU B 1 173 ? -1.161 18.922 7.375 1 84.38 173 LEU B N 1
ATOM 4471 C CA . LEU B 1 173 ? -2.107 18.609 8.438 1 84.38 173 LEU B CA 1
ATOM 4472 C C . LEU B 1 173 ? -2.297 17.109 8.586 1 84.38 173 LEU B C 1
ATOM 4474 O O . LEU B 1 173 ? -2.768 16.438 7.66 1 84.38 173 LEU B O 1
ATOM 4478 N N . THR B 1 174 ? -1.948 16.609 9.641 1 82.19 174 THR B N 1
ATOM 4479 C CA . THR B 1 174 ? -2.049 15.164 9.836 1 82.19 174 THR B CA 1
ATOM 4480 C C . THR B 1 174 ? -3.363 14.805 10.516 1 82.19 174 THR B C 1
ATOM 4482 O O . THR B 1 174 ? -3.836 13.664 10.398 1 82.19 174 THR B O 1
ATOM 4485 N N . THR B 1 175 ? -3.941 15.742 11.141 1 77.06 175 THR B N 1
ATOM 4486 C CA . THR B 1 175 ? -5.223 15.508 11.789 1 77.06 175 THR B CA 1
ATOM 4487 C C . THR B 1 175 ? -6.355 15.461 10.766 1 77.06 175 THR B C 1
ATOM 4489 O O . THR B 1 175 ? -6.449 16.328 9.906 1 77.06 175 THR B O 1
ATOM 4492 N N . LYS B 1 176 ? -7.059 14.367 10.781 1 67.38 176 LYS B N 1
ATOM 4493 C CA . LYS B 1 176 ? -8.219 14.266 9.898 1 67.38 176 LYS B CA 1
ATOM 4494 C C . LYS B 1 176 ? -9.406 15.023 10.469 1 67.38 176 LYS B C 1
ATOM 4496 O O . LYS B 1 176 ? -9.906 14.703 11.555 1 67.38 176 LYS B O 1
ATOM 4501 N N . LEU B 1 177 ? -9.664 16.141 9.828 1 64.75 177 LEU B N 1
ATOM 4502 C CA . LEU B 1 177 ? -10.836 16.906 10.219 1 64.75 177 LEU B CA 1
ATOM 4503 C C . LEU B 1 177 ? -12.031 16.578 9.328 1 64.75 177 LEU B C 1
ATOM 4505 O O . LEU B 1 177 ? -12.008 16.859 8.125 1 64.75 177 LEU B O 1
ATOM 4509 N N . GLU B 1 178 ? -12.789 15.711 9.742 1 58.72 178 GLU B N 1
ATOM 4510 C CA . GLU B 1 178 ? -13.961 15.344 8.961 1 58.72 178 GLU B CA 1
ATOM 4511 C C . GLU B 1 178 ? -15.164 16.203 9.344 1 58.72 178 GLU B C 1
ATOM 4513 O O . GLU B 1 178 ? -15.617 16.156 10.492 1 58.72 178 GLU B O 1
ATOM 4518 N N . PRO B 1 179 ? -15.453 16.984 8.352 1 56.44 179 PRO B N 1
ATOM 4519 C CA . PRO B 1 179 ? -16.656 17.766 8.656 1 56.44 179 PRO B CA 1
ATOM 4520 C C . PRO B 1 179 ? -17.891 16.906 8.859 1 56.44 179 PRO B C 1
ATOM 4522 O O . PRO B 1 179 ? -18.047 15.875 8.203 1 56.44 179 PRO B O 1
ATOM 4525 N N . ALA B 1 180 ? -18.562 17.172 9.953 1 56 180 ALA B N 1
ATOM 4526 C CA . ALA B 1 180 ? -19.812 16.469 10.219 1 56 180 ALA B CA 1
ATOM 4527 C C . ALA B 1 180 ? -20.812 16.688 9.086 1 56 180 ALA B C 1
ATOM 4529 O O . ALA B 1 180 ? -21.625 15.797 8.789 1 56 180 ALA B O 1
ATOM 4530 N N . THR B 1 181 ? -20.766 17.875 8.695 1 52.16 181 THR B N 1
ATOM 4531 C CA . THR B 1 181 ? -21.688 18.219 7.617 1 52.16 181 THR B CA 1
ATOM 4532 C C . THR B 1 181 ? -20.922 18.547 6.336 1 52.16 181 THR B C 1
ATOM 4534 O O . THR B 1 181 ? -19.703 18.75 6.367 1 52.16 181 THR B O 1
ATOM 4537 N N . SER B 1 182 ? -21.672 18.312 5.281 1 52 182 SER B N 1
ATOM 4538 C CA . SER B 1 182 ? -21.109 18.609 3.967 1 52 182 SER B CA 1
ATOM 4539 C C . SER B 1 182 ? -20.703 20.078 3.859 1 52 182 SER B C 1
ATOM 4541 O O . SER B 1 182 ? -20.078 20.484 2.875 1 52 182 SER B O 1
ATOM 4543 N N . THR B 1 183 ? -21.062 20.688 4.969 1 51.06 183 THR B N 1
ATOM 4544 C CA . THR B 1 183 ? -20.766 22.109 4.844 1 51.06 183 THR B CA 1
ATOM 4545 C C . THR B 1 183 ? -19.297 22.375 5.113 1 51.06 183 THR B C 1
ATOM 4547 O O . THR B 1 183 ? -18.672 21.703 5.922 1 51.06 183 THR B O 1
ATOM 4550 N N . THR B 1 184 ? -18.812 23.188 4.312 1 56.78 184 THR B N 1
ATOM 4551 C CA . THR B 1 184 ? -17.422 23.578 4.398 1 56.78 184 THR B CA 1
ATOM 4552 C C . THR B 1 184 ? -17.125 24.281 5.723 1 56.78 184 THR B C 1
ATOM 4554 O O . THR B 1 184 ? -17.891 25.156 6.148 1 56.78 184 THR B O 1
ATOM 4557 N N . LEU B 1 185 ? -16.312 23.75 6.492 1 61.34 185 LEU B N 1
ATOM 4558 C CA . LEU B 1 185 ? -15.867 24.359 7.742 1 61.34 185 LEU B CA 1
ATOM 4559 C C . LEU B 1 185 ? -15.102 25.656 7.477 1 61.34 185 LEU B C 1
ATOM 4561 O O . LEU B 1 185 ? -14.078 25.641 6.789 1 61.34 185 LEU B O 1
ATOM 4565 N N . MET B 1 186 ? -15.703 26.781 7.859 1 62.41 186 MET B N 1
ATOM 4566 C CA . MET B 1 186 ? -15.062 28.078 7.629 1 62.41 186 MET B CA 1
ATOM 4567 C C . MET B 1 186 ? -14.016 28.359 8.695 1 62.41 186 MET B C 1
ATOM 4569 O O . MET B 1 186 ? -13.008 29.016 8.422 1 62.41 186 MET B O 1
ATOM 4573 N N . HIS B 1 187 ? -14.289 27.891 9.914 1 72.56 187 HIS B N 1
ATOM 4574 C CA . HIS B 1 187 ? -13.391 28.109 11.047 1 72.56 187 HIS B CA 1
ATOM 4575 C C . HIS B 1 187 ? -13.125 26.797 11.789 1 72.56 187 HIS B C 1
ATOM 4577 O O . HIS B 1 187 ? -13.953 25.875 11.75 1 72.56 187 HIS B O 1
ATOM 4583 N N . LEU B 1 188 ? -12.008 26.891 12.383 1 78.62 188 LEU B N 1
ATOM 4584 C CA . LEU B 1 188 ? -11.719 25.766 13.273 1 78.62 188 LEU B CA 1
ATOM 4585 C C . LEU B 1 188 ? -12.406 25.938 14.617 1 78.62 188 LEU B C 1
ATOM 4587 O O . LEU B 1 188 ? -12.477 27.062 15.141 1 78.62 188 LEU B O 1
ATOM 4591 N N . PRO B 1 189 ? -12.93 24.875 15.102 1 77.81 189 PRO B N 1
ATOM 4592 C CA . PRO B 1 189 ? -13.602 25 16.391 1 77.81 189 PRO B CA 1
ATOM 4593 C C . PRO B 1 189 ? -12.625 25.25 17.547 1 77.81 189 PRO B C 1
ATOM 4595 O O . PRO B 1 189 ? -11.562 24.625 17.594 1 77.81 189 PRO B O 1
ATOM 4598 N N . VAL B 1 190 ? -13.094 26.125 18.328 1 81.12 190 VAL B N 1
ATOM 4599 C CA . VAL B 1 190 ? -12.305 26.359 19.547 1 81.12 190 VAL B CA 1
ATOM 4600 C C . VAL B 1 190 ? -12.219 25.078 20.359 1 81.12 190 VAL B C 1
ATOM 4602 O O . VAL B 1 190 ? -13.203 24.359 20.5 1 81.12 190 VAL B O 1
ATOM 4605 N N . GLY B 1 191 ? -11.031 24.766 20.875 1 80.31 191 GLY B N 1
ATOM 4606 C CA . GLY B 1 191 ? -10.797 23.547 21.641 1 80.31 191 GLY B CA 1
ATOM 4607 C C . GLY B 1 191 ? -10.234 22.422 20.812 1 80.31 191 GLY B C 1
ATOM 4608 O O . GLY B 1 191 ? -9.773 21.406 21.344 1 80.31 191 GLY B O 1
ATOM 4609 N N . ALA B 1 192 ? -10.344 22.625 19.547 1 79.81 192 ALA B N 1
ATOM 4610 C CA . ALA B 1 192 ? -9.82 21.594 18.656 1 79.81 192 ALA B CA 1
ATOM 4611 C C . ALA B 1 192 ? -8.297 21.516 18.734 1 79.81 192 ALA B C 1
ATOM 4613 O O . ALA B 1 192 ? -7.637 22.531 18.969 1 79.81 192 ALA B O 1
ATOM 4614 N N . LYS B 1 193 ? -7.875 20.297 18.594 1 85.56 193 LYS B N 1
ATOM 4615 C CA . LYS B 1 193 ? -6.438 20.047 18.531 1 85.56 193 LYS B CA 1
ATOM 4616 C C . LYS B 1 193 ? -6.027 19.594 17.125 1 85.56 193 LYS B C 1
ATOM 4618 O O . LYS B 1 193 ? -6.582 18.641 16.594 1 85.56 193 LYS B O 1
ATOM 4623 N N . ILE B 1 194 ? -5.129 20.359 16.562 1 86.81 194 ILE B N 1
ATOM 4624 C CA . ILE B 1 194 ? -4.66 19.984 15.234 1 86.81 194 ILE B CA 1
ATOM 4625 C C . ILE B 1 194 ? -3.16 19.703 15.281 1 86.81 194 ILE B C 1
ATOM 4627 O O . ILE B 1 194 ? -2.43 20.312 16.062 1 86.81 194 ILE B O 1
ATOM 4631 N N . VAL B 1 195 ? -2.775 18.828 14.469 1 90.81 195 VAL B N 1
ATOM 4632 C CA . VAL B 1 195 ? -1.365 18.453 14.406 1 90.81 195 VAL B CA 1
ATOM 4633 C C . VAL B 1 195 ? -0.81 18.797 13.023 1 90.81 195 VAL B C 1
ATOM 4635 O O . VAL B 1 195 ? -1.332 18.328 12.008 1 90.81 195 VAL B O 1
ATOM 4638 N N . LEU B 1 196 ? 0.232 19.594 13.078 1 89.94 196 LEU B N 1
ATOM 4639 C CA . LEU B 1 196 ? 0.902 20 11.844 1 89.94 196 LEU B CA 1
ATOM 4640 C C . LEU B 1 196 ? 2.281 19.359 11.742 1 89.94 196 LEU B C 1
ATOM 4642 O O . LEU B 1 196 ? 3.064 19.391 12.695 1 89.94 196 LEU B O 1
ATOM 4646 N N . LYS B 1 197 ? 2.533 18.781 10.641 1 90.75 197 LYS B N 1
ATOM 4647 C CA . LYS B 1 197 ? 3.867 18.281 10.336 1 90.75 197 LYS B CA 1
ATOM 4648 C C . LYS B 1 197 ? 4.594 19.203 9.359 1 90.75 197 LYS B C 1
ATOM 4650 O O . LYS B 1 197 ? 4.062 19.531 8.297 1 90.75 197 LYS B O 1
ATOM 4655 N N . VAL B 1 198 ? 5.75 19.578 9.789 1 91.44 198 VAL B N 1
ATOM 4656 C CA . VAL B 1 198 ? 6.543 20.438 8.922 1 91.44 198 VAL B CA 1
ATOM 4657 C C . VAL B 1 198 ? 7.426 19.594 8.008 1 91.44 198 VAL B C 1
ATOM 4659 O O . VAL B 1 198 ? 8.109 18.672 8.469 1 91.44 198 VAL B O 1
ATOM 4662 N N . VAL B 1 199 ? 7.41 19.922 6.719 1 90.62 199 VAL B N 1
ATOM 4663 C CA . VAL B 1 199 ? 8.141 19.141 5.734 1 90.62 199 VAL B CA 1
ATOM 4664 C C . VAL B 1 199 ? 9.078 20.031 4.934 1 90.62 199 VAL B C 1
ATOM 4666 O O . VAL B 1 199 ? 8.656 21.078 4.414 1 90.62 199 VAL B O 1
ATOM 4669 N N . PHE B 1 200 ? 10.352 19.656 4.914 1 92.12 200 PHE B N 1
ATOM 4670 C CA . PHE B 1 200 ? 11.328 20.328 4.059 1 92.12 200 PHE B CA 1
ATOM 4671 C C . PHE B 1 200 ? 11.328 19.703 2.662 1 92.12 200 PHE B C 1
ATOM 4673 O O . PHE B 1 200 ? 11.25 18.484 2.514 1 92.12 200 PHE B O 1
ATOM 4680 N N . ARG B 1 201 ? 11.359 20.562 1.687 1 90.56 201 ARG B N 1
ATOM 4681 C CA . ARG B 1 201 ? 11.328 20.078 0.312 1 90.56 201 ARG B CA 1
ATOM 4682 C C . ARG B 1 201 ? 12.531 20.594 -0.479 1 90.56 201 ARG B C 1
ATOM 4684 O O . ARG B 1 201 ? 13.008 21.703 -0.24 1 90.56 201 ARG B O 1
ATOM 4691 N N . ASP B 1 202 ? 12.945 19.766 -1.415 1 90.44 202 ASP B N 1
ATOM 4692 C CA . ASP B 1 202 ? 14.039 20.188 -2.285 1 90.44 202 ASP B CA 1
ATOM 4693 C C . ASP B 1 202 ? 13.508 20.922 -3.514 1 90.44 202 ASP B C 1
ATOM 4695 O O . ASP B 1 202 ? 12.328 21.266 -3.582 1 90.44 202 ASP B O 1
ATOM 4699 N N . SER B 1 203 ? 14.367 21.266 -4.398 1 84.44 203 SER B N 1
ATOM 4700 C CA . SER B 1 203 ? 14.031 22.094 -5.551 1 84.44 203 SER B CA 1
ATOM 4701 C C . SER B 1 203 ? 13.031 21.391 -6.465 1 84.44 203 SER B C 1
ATOM 4703 O O . SER B 1 203 ? 12.344 22.031 -7.254 1 84.44 203 SER B O 1
ATOM 4705 N N . LYS B 1 204 ? 12.977 20.078 -6.273 1 85.44 204 LYS B N 1
ATOM 4706 C CA . LYS B 1 204 ? 12.031 19.344 -7.105 1 85.44 204 LYS B CA 1
ATOM 4707 C C . LYS B 1 204 ? 10.758 19.016 -6.336 1 85.44 204 LYS B C 1
ATOM 4709 O O . LYS B 1 204 ? 9.898 18.266 -6.824 1 85.44 204 LYS B O 1
ATOM 4714 N N . GLY B 1 205 ? 10.664 19.516 -5.152 1 85.62 205 GLY B N 1
ATOM 4715 C CA . GLY B 1 205 ? 9.461 19.344 -4.348 1 85.62 205 GLY B CA 1
ATOM 4716 C C . GLY B 1 205 ? 9.461 18.062 -3.541 1 85.62 205 GLY B C 1
ATOM 4717 O O . GLY B 1 205 ? 8.453 17.703 -2.938 1 85.62 205 GLY B O 1
ATOM 4718 N N . ARG B 1 206 ? 10.617 17.5 -3.463 1 89.81 206 ARG B N 1
ATOM 4719 C CA . ARG B 1 206 ? 10.703 16.234 -2.748 1 89.81 206 ARG B CA 1
ATOM 4720 C C . ARG B 1 206 ? 11 16.453 -1.268 1 89.81 206 ARG B C 1
ATOM 4722 O O . ARG B 1 206 ? 11.672 17.422 -0.901 1 89.81 206 ARG B O 1
ATOM 4729 N N . GLU B 1 207 ? 10.469 15.477 -0.564 1 91.06 207 GLU B N 1
ATOM 4730 C CA . GLU B 1 207 ? 10.602 15.602 0.884 1 91.06 207 GLU B CA 1
ATOM 4731 C C . GLU B 1 207 ? 12.016 15.266 1.342 1 91.06 207 GLU B C 1
ATOM 4733 O O . GLU B 1 207 ? 12.586 14.25 0.919 1 91.06 207 GLU B O 1
ATOM 4738 N N . ILE B 1 208 ? 12.516 16.109 2.199 1 92.69 208 ILE B N 1
ATOM 4739 C CA . ILE B 1 208 ? 13.812 15.883 2.822 1 92.69 208 ILE B CA 1
ATOM 4740 C C . ILE B 1 208 ? 13.625 15.227 4.191 1 92.69 208 ILE B C 1
ATOM 4742 O O . ILE B 1 208 ? 12.867 15.734 5.023 1 92.69 208 ILE B O 1
ATOM 4746 N N . THR B 1 209 ? 14.273 14.117 4.305 1 88.88 209 THR B N 1
ATOM 4747 C CA . THR B 1 209 ? 14.086 13.289 5.492 1 88.88 209 THR B CA 1
ATOM 4748 C C . THR B 1 209 ? 14.719 13.945 6.715 1 88.88 209 THR B C 1
ATOM 4750 O O . THR B 1 209 ? 14.141 13.945 7.801 1 88.88 209 THR B O 1
ATOM 4753 N N . ALA B 1 210 ? 15.914 14.367 6.562 1 84.06 210 ALA B N 1
ATOM 4754 C CA . ALA B 1 210 ? 16.594 15.016 7.676 1 84.06 210 ALA B CA 1
ATOM 4755 C C . ALA B 1 210 ? 16.984 16.453 7.328 1 84.06 210 ALA B C 1
ATOM 4757 O O . ALA B 1 210 ? 17.594 16.703 6.289 1 84.06 210 ALA B O 1
ATOM 4758 N N . SER B 1 211 ? 16.531 17.25 8.164 1 78.62 211 SER B N 1
ATOM 4759 C CA . SER B 1 211 ? 16.781 18.672 7.965 1 78.62 211 SER B CA 1
ATOM 4760 C C . SER B 1 211 ? 17.094 19.375 9.281 1 78.62 211 SER B C 1
ATOM 4762 O O . SER B 1 211 ? 17.25 18.719 10.312 1 78.62 211 SER B O 1
ATOM 4764 N N . SER B 1 212 ? 17.312 20.578 9.164 1 79.69 212 SER B N 1
ATOM 4765 C CA . SER B 1 212 ? 17.594 21.406 10.328 1 79.69 212 SER B CA 1
ATOM 4766 C C . SER B 1 212 ? 16.344 21.562 11.203 1 79.69 212 SER B C 1
ATOM 4768 O O . SER B 1 212 ? 15.281 21.047 10.875 1 79.69 212 SER B O 1
ATOM 4770 N N . LYS B 1 213 ? 16.609 22.125 12.312 1 84.94 213 LYS B N 1
ATOM 4771 C CA . LYS B 1 213 ? 15.508 22.391 13.25 1 84.94 213 LYS B CA 1
ATOM 4772 C C . LYS B 1 213 ? 14.641 23.547 12.766 1 84.94 213 LYS B C 1
ATOM 4774 O O . LYS B 1 213 ? 15.086 24.391 11.984 1 84.94 213 LYS B O 1
ATOM 4779 N N . ILE B 1 214 ? 13.422 23.5 13.234 1 89.75 214 ILE B N 1
ATOM 4780 C CA . ILE B 1 214 ? 12.5 24.547 12.82 1 89.75 214 ILE B CA 1
ATOM 4781 C C . ILE B 1 214 ? 12.227 25.484 14 1 89.75 214 ILE B C 1
ATOM 4783 O O . ILE B 1 214 ? 12.352 25.094 15.156 1 89.75 214 ILE B O 1
ATOM 4787 N N . SER B 1 215 ? 12.008 26.656 13.68 1 91.75 215 SER B N 1
ATOM 4788 C CA . SER B 1 215 ? 11.523 27.656 14.633 1 91.75 215 SER B CA 1
ATOM 4789 C C . SER B 1 215 ? 10.109 28.109 14.281 1 91.75 215 SER B C 1
ATOM 4791 O O . SER B 1 215 ? 9.68 28 13.133 1 91.75 215 SER B O 1
ATOM 4793 N N . TYR B 1 216 ? 9.391 28.406 15.297 1 93 216 TYR B N 1
ATOM 4794 C CA . TYR B 1 216 ? 8.023 28.844 15.07 1 93 216 TYR B CA 1
ATOM 4795 C C . TYR B 1 216 ? 7.641 29.969 16.031 1 93 216 TYR B C 1
ATOM 4797 O O . TYR B 1 216 ? 8.195 30.062 17.141 1 93 216 TYR B O 1
ATOM 4805 N N . ARG B 1 217 ? 6.711 30.812 15.539 1 92.69 217 ARG B N 1
ATOM 4806 C CA . ARG B 1 217 ? 6.227 31.906 16.359 1 92.69 217 ARG B CA 1
ATOM 4807 C C . ARG B 1 217 ? 4.824 32.344 15.945 1 92.69 217 ARG B C 1
ATOM 4809 O O . ARG B 1 217 ? 4.617 32.781 14.812 1 92.69 217 ARG B O 1
ATOM 4816 N N . PRO B 1 218 ? 3.906 32.188 16.859 1 92.5 218 PRO B N 1
ATOM 4817 C CA . PRO B 1 218 ? 2.586 32.75 16.578 1 92.5 218 PRO B CA 1
ATOM 4818 C C . PRO B 1 218 ? 2.531 34.25 16.828 1 92.5 218 PRO B C 1
ATOM 4820 O O . PRO B 1 218 ? 3.285 34.781 17.656 1 92.5 218 PRO B O 1
ATOM 4823 N N . HIS B 1 219 ? 1.702 34.906 16.078 1 89.88 219 HIS B N 1
ATOM 4824 C CA . HIS B 1 219 ? 1.561 36.344 16.312 1 89.88 219 HIS B CA 1
ATOM 4825 C C . HIS B 1 219 ? 0.788 36.625 17.594 1 89.88 219 HIS B C 1
ATOM 4827 O O . HIS B 1 219 ? 0.966 37.656 18.219 1 89.88 219 HIS B O 1
ATOM 4833 N N . ARG B 1 220 ? -0.107 35.688 17.938 1 87.25 220 ARG B N 1
ATOM 4834 C CA . ARG B 1 220 ? -0.853 35.75 19.188 1 87.25 220 ARG B CA 1
ATOM 4835 C C . ARG B 1 220 ? -0.628 34.5 20.031 1 87.25 220 ARG B C 1
ATOM 4837 O O . ARG B 1 220 ? -1.03 33.406 19.641 1 87.25 220 ARG B O 1
ATOM 4844 N N . PHE B 1 221 ? -0.133 34.75 21.266 1 87.06 221 PHE B N 1
ATOM 4845 C CA . PHE B 1 221 ? 0.207 33.625 22.125 1 87.06 221 PHE B CA 1
ATOM 4846 C C . PHE B 1 221 ? -0.974 33.219 23.016 1 87.06 221 PHE B C 1
ATOM 4848 O O . PHE B 1 221 ? -0.997 32.125 23.594 1 87.06 221 PHE B O 1
ATOM 4855 N N . ASP B 1 222 ? -1.901 33.969 23.078 1 89.12 222 ASP B N 1
ATOM 4856 C CA . ASP B 1 222 ? -3 33.781 24.016 1 89.12 222 ASP B CA 1
ATOM 4857 C C . ASP B 1 222 ? -4.098 32.906 23.391 1 89.12 222 ASP B C 1
ATOM 4859 O O . ASP B 1 222 ? -4.887 32.281 24.109 1 89.12 222 ASP B O 1
ATOM 4863 N N . LEU B 1 223 ? -4.055 32.844 22.062 1 90.44 223 LEU B N 1
ATOM 4864 C CA . LEU B 1 223 ? -5.176 32.188 21.406 1 90.44 223 LEU B CA 1
ATOM 4865 C C . LEU B 1 223 ? -4.867 30.719 21.141 1 90.44 223 LEU B C 1
ATOM 4867 O O . LEU B 1 223 ? -5.781 29.906 20.969 1 90.44 223 LEU B O 1
ATOM 4871 N N . THR B 1 224 ? -3.582 30.453 21.078 1 91.88 224 THR B N 1
ATOM 4872 C CA . THR B 1 224 ? -3.211 29.094 20.734 1 91.88 224 THR B CA 1
ATOM 4873 C C . THR B 1 224 ? -2.152 28.547 21.688 1 91.88 224 THR B C 1
ATOM 4875 O O . THR B 1 224 ? -1.448 29.328 22.344 1 91.88 224 THR B O 1
ATOM 4878 N N . GLU B 1 225 ? -2.207 27.25 21.906 1 94 225 GLU B N 1
ATOM 4879 C CA . GLU B 1 225 ? -1.142 26.516 22.578 1 94 225 GLU B CA 1
ATOM 4880 C C . GLU B 1 225 ? -0.426 25.562 21.625 1 94 225 GLU B C 1
ATOM 4882 O O . GLU B 1 225 ? -1.049 24.672 21.031 1 94 225 GLU B O 1
ATOM 4887 N N . ILE B 1 226 ? 0.881 25.828 21.516 1 93.75 226 ILE B N 1
ATOM 4888 C CA . ILE B 1 226 ? 1.655 25.047 20.562 1 93.75 226 ILE B CA 1
ATOM 4889 C C . ILE B 1 226 ? 2.691 24.203 21.297 1 93.75 226 ILE B C 1
ATOM 4891 O O . ILE B 1 226 ? 3.488 24.734 22.078 1 93.75 226 ILE B O 1
ATOM 4895 N N . VAL B 1 227 ? 2.619 22.906 21.078 1 93.69 227 VAL B N 1
ATOM 4896 C CA . VAL B 1 227 ? 3.572 21.984 21.672 1 93.69 227 VAL B CA 1
ATOM 4897 C C . VAL B 1 227 ? 4.359 21.266 20.578 1 93.69 227 VAL B C 1
ATOM 4899 O O . VAL B 1 227 ? 3.787 20.547 19.766 1 93.69 227 VAL B O 1
ATOM 4902 N N . PRO B 1 228 ? 5.668 21.516 20.562 1 91.88 228 PRO B N 1
ATOM 4903 C CA . PRO B 1 228 ? 6.5 20.844 19.562 1 91.88 228 PRO B CA 1
ATOM 4904 C C . PRO B 1 228 ? 6.879 19.422 19.953 1 91.88 228 PRO B C 1
ATOM 4906 O O . PRO B 1 228 ? 6.977 19.109 21.156 1 91.88 228 PRO B O 1
ATOM 4909 N N . SER B 1 229 ? 6.867 18.578 18.922 1 87.81 229 SER B N 1
ATOM 4910 C CA . SER B 1 229 ? 7.332 17.203 19.109 1 87.81 229 SER B CA 1
ATOM 4911 C C . SER B 1 229 ? 8.219 16.75 17.953 1 87.81 229 SER B C 1
ATOM 4913 O O . SER B 1 229 ? 8.344 17.453 16.953 1 87.81 229 SER B O 1
ATOM 4915 N N . ASP B 1 230 ? 9.023 15.633 18.094 1 80.44 230 ASP B N 1
ATOM 4916 C CA . ASP B 1 230 ? 9.867 15.047 17.062 1 80.44 230 ASP B CA 1
ATOM 4917 C C . ASP B 1 230 ? 10.922 16.047 16.594 1 80.44 230 ASP B C 1
ATOM 4919 O O . ASP B 1 230 ? 11.039 16.312 15.398 1 80.44 230 ASP B O 1
ATOM 4923 N N . SER B 1 231 ? 11.602 16.594 17.5 1 75.44 231 SER B N 1
ATOM 4924 C CA . SER B 1 231 ? 12.641 17.578 17.203 1 75.44 231 SER B CA 1
ATOM 4925 C C . SER B 1 231 ? 12.07 18.797 16.484 1 75.44 231 SER B C 1
ATOM 4927 O O . SER B 1 231 ? 12.633 19.25 15.484 1 75.44 231 SER B O 1
ATOM 4929 N N . ASN B 1 232 ? 10.82 19.219 16.875 1 77.81 232 ASN B N 1
ATOM 4930 C CA . ASN B 1 232 ? 10.109 20.406 16.422 1 77.81 232 ASN B CA 1
ATOM 4931 C C . ASN B 1 232 ? 9.586 20.234 14.992 1 77.81 232 ASN B C 1
ATOM 4933 O O . ASN B 1 232 ? 9.344 21.219 14.297 1 77.81 232 ASN B O 1
ATOM 4937 N N . ARG B 1 233 ? 9.523 18.984 14.57 1 85.12 233 ARG B N 1
ATOM 4938 C CA . ARG B 1 233 ? 9.023 18.781 13.211 1 85.12 233 ARG B CA 1
ATOM 4939 C C . ARG B 1 233 ? 7.504 18.625 13.211 1 85.12 233 ARG B C 1
ATOM 4941 O O . ARG B 1 233 ? 6.871 18.688 12.148 1 85.12 233 ARG B O 1
ATOM 4948 N N . THR B 1 234 ? 7.098 18.375 14.312 1 90 234 THR B N 1
ATOM 4949 C CA . THR B 1 234 ? 5.652 18.25 14.484 1 90 234 THR B CA 1
ATOM 4950 C C . THR B 1 234 ? 5.141 19.25 15.523 1 90 234 THR B C 1
ATOM 4952 O O . THR B 1 234 ? 5.695 19.359 16.609 1 90 234 THR B O 1
ATOM 4955 N N . LEU B 1 235 ? 4.109 19.984 15.164 1 93.62 235 LEU B N 1
ATOM 4956 C CA . LEU B 1 235 ? 3.521 20.984 16.047 1 93.62 235 LEU B CA 1
ATOM 4957 C C . LEU B 1 235 ? 2.074 20.625 16.375 1 93.62 235 LEU B C 1
ATOM 4959 O O . LEU B 1 235 ? 1.225 20.578 15.484 1 93.62 235 LEU B O 1
ATOM 4963 N N . THR B 1 236 ? 1.839 20.406 17.594 1 94.44 236 THR B N 1
ATOM 4964 C CA . THR B 1 236 ? 0.469 20.219 18.062 1 94.44 236 THR B CA 1
ATOM 4965 C C . THR B 1 236 ? -0.122 21.547 18.531 1 94.44 236 THR B C 1
ATOM 4967 O O . THR B 1 236 ? 0.395 22.172 19.453 1 94.44 236 THR B O 1
ATOM 4970 N N . ILE B 1 237 ? -1.188 21.922 17.906 1 93 237 ILE B N 1
ATOM 4971 C CA . ILE B 1 237 ? -1.777 23.234 18.172 1 93 237 ILE B CA 1
ATOM 4972 C C . ILE B 1 237 ? -3.17 23.047 18.781 1 93 237 ILE B C 1
ATOM 4974 O O . ILE B 1 237 ? -4.023 22.391 18.188 1 93 237 ILE B O 1
ATOM 4978 N N . THR B 1 238 ? -3.338 23.594 19.875 1 92.62 238 THR B N 1
ATOM 4979 C CA . THR B 1 238 ? -4.648 23.656 20.5 1 92.62 238 THR B CA 1
ATOM 4980 C C . THR B 1 238 ? -5.258 25.047 20.375 1 92.62 238 THR B C 1
ATOM 4982 O O . THR B 1 238 ? -4.633 26.031 20.766 1 92.62 238 THR B O 1
ATOM 4985 N N . LEU B 1 239 ? -6.406 25.078 19.844 1 89.19 239 LEU B N 1
ATOM 4986 C CA . LEU B 1 239 ? -7.105 26.359 19.719 1 89.19 239 LEU B CA 1
ATOM 4987 C C . LEU B 1 239 ? -7.859 26.703 21 1 89.19 239 LEU B C 1
ATOM 4989 O O . LEU B 1 239 ? -8.961 26.188 21.234 1 89.19 239 LEU B O 1
ATOM 4993 N N . LYS B 1 240 ? -7.309 27.578 21.734 1 90.06 240 LYS B N 1
ATOM 4994 C CA . LYS B 1 240 ? -7.82 27.859 23.062 1 90.06 240 LYS B CA 1
ATOM 4995 C C . LYS B 1 240 ? -8.977 28.859 23.016 1 90.06 240 LYS B C 1
ATOM 4997 O O . LYS B 1 240 ? -9.953 28.719 23.766 1 90.06 240 LYS B O 1
ATOM 5002 N N . SER B 1 241 ? -8.844 29.859 22.203 1 89.38 241 SER B N 1
ATOM 5003 C CA . SER B 1 241 ? -9.859 30.891 22.141 1 89.38 241 SER B CA 1
ATOM 5004 C C . SER B 1 241 ? -10.148 31.297 20.688 1 89.38 241 SER B C 1
ATOM 5006 O O . SER B 1 241 ? -9.359 31.016 19.797 1 89.38 241 SER B O 1
ATOM 5008 N N . ALA B 1 242 ? -11.297 31.938 20.578 1 86.81 242 ALA B N 1
ATOM 5009 C CA . ALA B 1 242 ? -11.703 32.375 19.25 1 86.81 242 ALA B CA 1
ATOM 5010 C C . ALA B 1 242 ? -10.82 33.531 18.75 1 86.81 242 ALA B C 1
ATOM 5012 O O . ALA B 1 242 ? -10.391 34.375 19.547 1 86.81 242 ALA B O 1
ATOM 5013 N N . GLY B 1 243 ? -10.516 33.438 17.5 1 86.38 243 GLY B N 1
ATOM 5014 C CA . GLY B 1 243 ? -9.727 34.5 16.891 1 86.38 243 GLY B CA 1
ATOM 5015 C C . GLY B 1 243 ? -8.852 34.031 15.75 1 86.38 243 GLY B C 1
ATOM 5016 O O . GLY B 1 243 ? -8.984 32.875 15.297 1 86.38 243 GLY B O 1
ATOM 5017 N N . GLU B 1 244 ? -8.07 35 15.281 1 85.19 244 GLU B N 1
ATOM 5018 C CA . GLU B 1 244 ? -7.152 34.719 14.18 1 85.19 244 GLU B CA 1
ATOM 5019 C C . GLU B 1 244 ? -5.703 34.688 14.664 1 85.19 244 GLU B C 1
ATOM 5021 O O . GLU B 1 244 ? -5.266 35.562 15.391 1 85.19 244 GLU B O 1
ATOM 5026 N N . THR B 1 245 ? -5.105 33.625 14.422 1 87.12 245 THR B N 1
ATOM 5027 C CA . THR B 1 245 ? -3.688 33.5 14.742 1 87.12 245 THR B CA 1
ATOM 5028 C C . THR B 1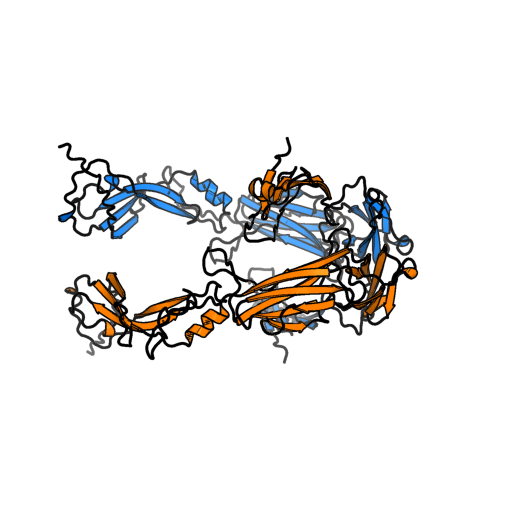 245 ? -2.879 33.125 13.508 1 87.12 245 THR B C 1
ATOM 5030 O O . THR B 1 245 ? -3.221 32.188 12.797 1 87.12 245 THR B O 1
ATOM 5033 N N . VAL B 1 246 ? -1.864 33.969 13.172 1 88.44 246 VAL B N 1
ATOM 5034 C CA . VAL B 1 246 ? -0.92 33.656 12.109 1 88.44 246 VAL B CA 1
ATOM 5035 C C . VAL B 1 246 ? 0.346 33.031 12.711 1 88.44 246 VAL B C 1
ATOM 5037 O O . VAL B 1 246 ? 0.967 33.625 13.594 1 88.44 246 VAL B O 1
ATOM 5040 N N . LEU B 1 247 ? 0.565 31.891 12.25 1 90.31 247 LEU B N 1
ATOM 5041 C CA . LEU B 1 247 ? 1.737 31.172 12.734 1 90.31 247 LEU B CA 1
ATOM 5042 C C . LEU B 1 247 ? 2.854 31.188 11.695 1 90.31 247 LEU B C 1
ATOM 5044 O O . LEU B 1 247 ? 2.648 30.781 10.547 1 90.31 247 LEU B O 1
ATOM 5048 N N . LYS B 1 248 ? 4.02 31.734 12.117 1 90.44 248 LYS B N 1
ATOM 5049 C CA . LYS B 1 248 ? 5.207 31.703 11.266 1 90.44 248 LYS B CA 1
ATOM 5050 C C . LYS B 1 248 ? 6.105 30.516 11.625 1 90.44 248 LYS B C 1
ATOM 5052 O O . LYS B 1 248 ? 6.406 30.297 12.805 1 90.44 248 LYS B O 1
ATOM 5057 N N . ILE B 1 249 ? 6.438 29.75 10.672 1 91.69 249 ILE B N 1
ATOM 5058 C CA . ILE B 1 249 ? 7.383 28.656 10.82 1 91.69 249 ILE B CA 1
ATOM 5059 C C . ILE B 1 249 ? 8.562 28.844 9.867 1 91.69 249 ILE B C 1
ATOM 5061 O O . ILE B 1 249 ? 8.367 29.172 8.695 1 91.69 249 ILE B O 1
ATOM 5065 N N . TRP B 1 250 ? 9.82 28.812 10.406 1 90.69 250 TRP B N 1
ATOM 5066 C CA . TRP B 1 250 ? 10.969 29.016 9.531 1 90.69 250 TRP B CA 1
ATOM 5067 C C . TRP B 1 250 ? 12.125 28.094 9.914 1 90.69 250 TRP B C 1
ATOM 5069 O O . TRP B 1 250 ? 12.117 27.5 10.992 1 90.69 250 TRP B O 1
ATOM 5079 N N . ASP B 1 251 ? 12.969 27.844 8.922 1 90.06 251 ASP B N 1
ATOM 5080 C CA . ASP B 1 251 ? 14.203 27.109 9.164 1 90.06 251 ASP B CA 1
ATOM 5081 C C . ASP B 1 251 ? 15.148 27.891 10.062 1 90.06 251 ASP B C 1
ATOM 5083 O O . ASP B 1 251 ? 15.508 29.031 9.742 1 90.06 251 ASP B O 1
ATOM 5087 N N . THR B 1 252 ? 15.609 27.281 11.117 1 88.44 252 THR B N 1
ATOM 5088 C CA . THR B 1 252 ? 16.438 27.969 12.086 1 88.44 252 THR B CA 1
ATOM 5089 C C . THR B 1 252 ? 17.766 28.406 11.453 1 88.44 252 THR B C 1
ATOM 5091 O O . THR B 1 252 ? 18.297 29.469 11.758 1 88.44 252 THR B O 1
ATOM 5094 N N . VAL B 1 253 ? 18.297 27.609 10.562 1 85.94 253 VAL B N 1
ATOM 5095 C CA . VAL B 1 253 ? 19.578 27.875 9.938 1 85.94 253 VAL B CA 1
ATOM 5096 C C . VAL B 1 253 ? 19.406 28.875 8.805 1 85.94 253 VAL B C 1
ATOM 5098 O O . VAL B 1 253 ? 20.234 29.797 8.648 1 85.94 253 VAL B O 1
ATOM 5101 N N . GLU B 1 254 ? 18.328 28.766 8.062 1 87.12 254 GLU B N 1
ATOM 5102 C CA . GLU B 1 254 ? 18.016 29.672 6.965 1 87.12 254 GLU B CA 1
ATOM 5103 C C . GLU B 1 254 ? 16.609 30.25 7.109 1 87.12 254 GLU B C 1
ATOM 5105 O O . GLU B 1 254 ? 15.664 29.766 6.48 1 87.12 254 GLU B O 1
ATOM 5110 N N . PRO B 1 255 ? 16.5 31.297 7.75 1 89.31 255 PRO B N 1
ATOM 5111 C CA . PRO B 1 255 ? 15.18 31.859 8.07 1 89.31 255 PRO B CA 1
ATOM 5112 C C . PRO B 1 255 ? 14.414 32.312 6.828 1 89.31 255 PRO B C 1
ATOM 5114 O O . PRO B 1 255 ? 13.203 32.562 6.891 1 89.31 255 PRO B O 1
ATOM 5117 N N . THR B 1 256 ? 15.164 32.5 5.777 1 87.88 256 THR B N 1
ATOM 5118 C CA . THR B 1 256 ? 14.5 32.938 4.555 1 87.88 256 THR B CA 1
ATOM 5119 C C . THR B 1 256 ? 13.516 31.859 4.074 1 87.88 256 THR B C 1
ATOM 5121 O O . THR B 1 256 ? 12.586 32.156 3.32 1 87.88 256 THR B O 1
ATOM 5124 N N . GLN B 1 257 ? 13.812 30.734 4.453 1 88.38 257 GLN B N 1
ATOM 5125 C CA . GLN B 1 257 ? 12.875 29.656 4.172 1 88.38 257 GLN B CA 1
ATOM 5126 C C . GLN B 1 257 ? 11.789 29.594 5.238 1 88.38 257 GLN B C 1
ATOM 5128 O O . GLN B 1 257 ? 12.039 29.141 6.355 1 88.38 257 GLN B O 1
ATOM 5133 N N . ASN B 1 258 ? 10.648 30.109 4.93 1 89.44 258 ASN B N 1
ATOM 5134 C CA . ASN B 1 258 ? 9.586 30.172 5.926 1 89.44 258 ASN B CA 1
ATOM 5135 C C . ASN B 1 258 ? 8.211 29.984 5.297 1 89.44 258 ASN B C 1
ATOM 5137 O O . ASN B 1 258 ? 8.078 30 4.07 1 89.44 258 ASN B O 1
ATOM 5141 N N . VAL B 1 259 ? 7.328 29.625 6.156 1 87.62 259 VAL B N 1
ATOM 5142 C CA . VAL B 1 259 ? 5.934 29.469 5.754 1 87.62 259 VAL B CA 1
ATOM 5143 C C . VAL B 1 259 ? 5.016 30.062 6.816 1 87.62 259 VAL B C 1
ATOM 5145 O O . VAL B 1 259 ? 5.379 30.125 7.996 1 87.62 259 VAL B O 1
ATOM 5148 N N . TYR B 1 260 ? 3.912 30.578 6.367 1 85.69 260 TYR B N 1
ATOM 5149 C CA . TYR B 1 260 ? 2.91 31.156 7.262 1 85.69 260 TYR B CA 1
ATOM 5150 C C . TYR B 1 260 ? 1.602 30.375 7.18 1 85.69 260 TYR B C 1
ATOM 5152 O O . TYR B 1 260 ? 1.175 29.969 6.094 1 85.69 260 TYR B O 1
ATOM 5160 N N . ILE B 1 261 ? 1.052 30.172 8.336 1 85.25 261 ILE B N 1
ATOM 5161 C CA . ILE B 1 261 ? -0.241 29.5 8.398 1 85.25 261 ILE B CA 1
ATOM 5162 C C . ILE B 1 261 ? -1.229 30.359 9.188 1 85.25 261 ILE B C 1
ATOM 5164 O O . ILE B 1 261 ? -0.891 30.875 10.25 1 85.25 261 ILE B O 1
ATOM 5168 N N . ARG B 1 262 ? -2.41 30.453 8.594 1 82.25 26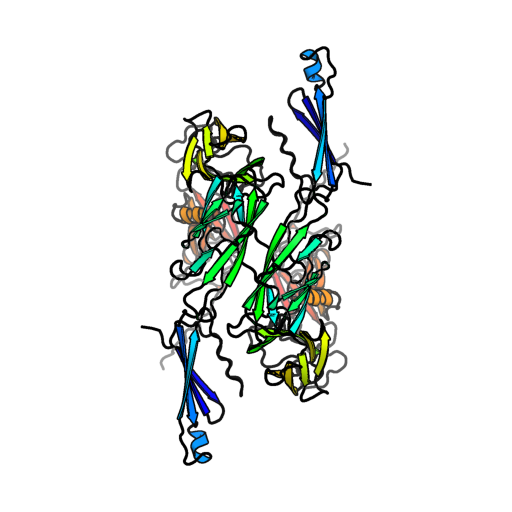2 ARG B N 1
ATOM 5169 C CA . ARG B 1 262 ? -3.469 31.188 9.273 1 82.25 262 ARG B CA 1
ATOM 5170 C C . ARG B 1 262 ? -4.414 30.25 10.008 1 82.25 262 ARG B C 1
ATOM 5172 O O . ARG B 1 262 ? -5 29.344 9.391 1 82.25 262 ARG B O 1
ATOM 5179 N N . LEU B 1 263 ? -4.527 30.422 11.242 1 84.25 263 LEU B N 1
ATOM 5180 C CA . LEU B 1 263 ? -5.438 29.656 12.078 1 84.25 263 LEU B CA 1
ATOM 5181 C C . LEU B 1 263 ? -6.625 30.516 12.516 1 84.25 263 LEU B C 1
ATOM 5183 O O . LEU B 1 263 ? -6.461 31.453 13.281 1 84.25 263 LEU B O 1
ATOM 5187 N N . SER B 1 264 ? -7.738 30.156 11.93 1 82.38 264 SER B N 1
ATOM 5188 C CA . SER B 1 264 ? -8.969 30.859 12.289 1 82.38 264 SER B CA 1
ATOM 5189 C C . SER B 1 264 ? -9.867 29.984 13.164 1 82.38 264 SER B C 1
ATOM 5191 O O . SER B 1 264 ? -10.367 28.953 12.711 1 82.38 264 SER B O 1
ATOM 5193 N N . ALA B 1 265 ? -9.961 30.406 14.344 1 84.25 265 ALA B N 1
ATOM 5194 C CA . ALA B 1 265 ? -10.781 29.656 15.289 1 84.25 265 ALA B CA 1
ATOM 5195 C C . ALA B 1 265 ? -12.055 30.406 15.641 1 84.25 265 ALA B C 1
ATOM 5197 O O . ALA B 1 265 ? -12.039 31.625 15.781 1 84.25 265 ALA B O 1
ATOM 5198 N N . ALA B 1 266 ? -13.164 29.672 15.648 1 79.69 266 ALA B N 1
ATOM 5199 C CA . ALA B 1 266 ? -14.445 30.25 16.047 1 79.69 266 ALA B CA 1
ATOM 5200 C C . ALA B 1 266 ? -15.195 29.328 17 1 79.69 266 ALA B C 1
ATOM 5202 O O . ALA B 1 266 ? -14.984 28.109 16.984 1 79.69 266 ALA B O 1
ATOM 5203 N N . GLU B 1 267 ? -15.898 30.016 17.891 1 73.25 267 GLU B N 1
ATOM 5204 C CA . GLU B 1 267 ? -16.766 29.234 18.766 1 73.25 267 GLU B CA 1
ATOM 5205 C C . GLU B 1 267 ? -17.922 28.625 17.984 1 73.25 267 GLU B C 1
ATOM 5207 O O . GLU B 1 267 ? -18.641 29.328 17.266 1 73.25 267 GLU B O 1
ATOM 5212 N N . MET B 1 268 ? -17.734 27.469 17.781 1 61.44 268 MET B N 1
ATOM 5213 C CA . MET B 1 268 ? -18.781 26.828 16.984 1 61.44 268 MET B CA 1
ATOM 5214 C C . MET B 1 268 ? -19.938 26.375 17.859 1 61.44 268 MET B C 1
ATOM 5216 O O . MET B 1 268 ? -20.969 25.953 17.359 1 61.44 268 MET B O 1
ATOM 5220 N N . PHE B 1 269 ? -19.703 26.312 19.078 1 56.59 269 PHE B N 1
ATOM 5221 C CA . PHE B 1 269 ? -20.859 26.047 19.922 1 56.59 269 PHE B CA 1
ATOM 5222 C C . PHE B 1 269 ? -21.719 27.297 20.078 1 56.59 269 PHE B C 1
ATOM 5224 O O . PHE B 1 269 ? -21.219 28.359 20.438 1 56.59 269 PHE B O 1
ATOM 5231 N N . TYR B 1 270 ? -22.609 27.578 19.109 1 51.06 270 TYR B N 1
ATOM 5232 C CA . TYR B 1 270 ? -23.438 28.781 19.031 1 51.06 270 TYR B CA 1
ATOM 5233 C C . TYR B 1 270 ? -23.984 29.141 20.406 1 51.06 270 TYR B C 1
ATOM 5235 O O . TYR B 1 270 ? -24.375 28.281 21.188 1 51.06 270 TYR B O 1
ATOM 5243 N N . PRO B 1 271 ? -23.578 30.359 20.797 1 48.59 271 PRO B N 1
ATOM 5244 C CA . PRO B 1 271 ? -24.25 30.828 22 1 48.59 271 PRO B CA 1
ATOM 5245 C C . PRO B 1 271 ? -25.766 30.719 21.922 1 48.59 271 PRO B C 1
ATOM 5247 O O . PRO B 1 271 ? -26.359 30.906 20.844 1 48.59 271 PRO B O 1
ATOM 5250 N N . LEU B 1 272 ? -26.297 29.891 22.766 1 48.41 272 LEU B N 1
ATOM 5251 C CA . LEU B 1 272 ? -27.734 29.984 22.969 1 48.41 272 LEU B CA 1
ATOM 5252 C C . LEU B 1 272 ? -28.156 31.453 23.141 1 48.41 272 LEU B C 1
ATOM 5254 O O . LEU B 1 272 ? -27.406 32.25 23.672 1 48.41 272 LEU B O 1
ATOM 5258 N N . THR B 1 273 ? -28.891 31.922 22.172 1 50.97 273 THR B N 1
ATOM 5259 C CA . THR B 1 273 ? -29.469 33.25 22.328 1 50.97 273 THR B CA 1
ATOM 5260 C C . THR B 1 273 ? -29.641 33.594 23.797 1 50.97 273 THR B C 1
ATOM 5262 O O . THR B 1 273 ? -29.672 34.781 24.156 1 50.97 273 THR B O 1
ATOM 5265 N N . ARG B 1 274 ? -30.016 32.688 24.641 1 53.5 274 ARG B N 1
ATOM 5266 C CA . ARG B 1 274 ? -30.203 32.938 26.078 1 53.5 274 ARG B CA 1
ATOM 5267 C C . ARG B 1 274 ? -29.234 32.094 26.891 1 53.5 274 ARG B C 1
ATOM 5269 O O . ARG B 1 274 ? -28.734 31.062 26.422 1 53.5 274 ARG B O 1
ATOM 5276 N N . ARG B 1 275 ? -28.734 32.594 27.906 1 52.28 275 ARG B N 1
ATOM 5277 C CA . ARG B 1 275 ? -27.922 31.875 28.875 1 52.28 275 ARG B CA 1
ATOM 5278 C C . ARG B 1 275 ? -28.547 30.531 29.219 1 52.28 275 ARG B C 1
ATOM 5280 O O . ARG B 1 275 ? -29.719 30.469 29.578 1 52.28 275 ARG B O 1
ATOM 5287 N N . PRO B 1 276 ? -27.812 29.469 28.906 1 51.78 276 PRO B N 1
ATOM 5288 C CA . PRO B 1 276 ? -28.438 28.188 29.25 1 51.78 276 PRO B CA 1
ATOM 5289 C C . PRO B 1 276 ? -28.828 28.094 30.719 1 51.78 276 PRO B C 1
ATOM 5291 O O . PRO B 1 276 ? -28.141 28.641 31.578 1 51.78 276 PRO B O 1
ATOM 5294 N N . ILE B 1 277 ? -30.016 28.062 31.078 1 48.78 277 ILE B N 1
ATOM 5295 C CA . ILE B 1 277 ? -30.469 27.797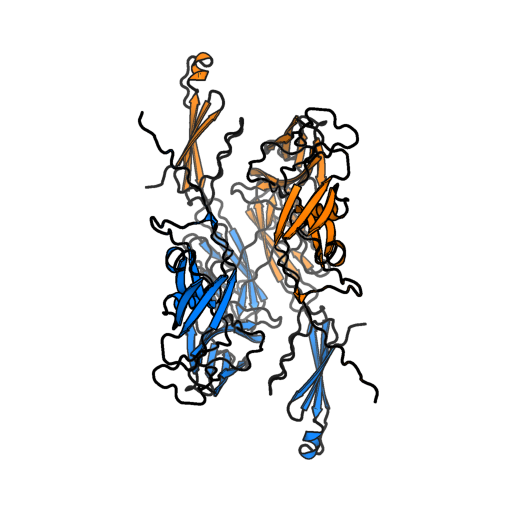 32.438 1 48.78 277 ILE B CA 1
ATOM 5296 C C . ILE B 1 277 ? -30.312 26.312 32.75 1 48.78 277 ILE B C 1
ATOM 5298 O O . ILE B 1 277 ? -30.234 25.484 31.844 1 48.78 277 ILE B O 1
ATOM 5302 N N . VAL B 1 278 ? -30.266 26.031 33.969 1 47.5 278 VAL B N 1
ATOM 5303 C CA . VAL B 1 278 ? -30.25 24.672 34.5 1 47.5 278 VAL B CA 1
ATOM 5304 C C . VAL B 1 278 ? -31.422 23.891 33.938 1 47.5 278 VAL B C 1
ATOM 5306 O O . VAL B 1 278 ? -32.531 24.391 33.875 1 47.5 278 VAL B O 1
ATOM 5309 N N . SER B 1 279 ? -31.266 22.938 32.969 1 45.44 279 SER B N 1
ATOM 5310 C CA . SER B 1 279 ? -32.188 22.016 32.312 1 45.44 279 SER B CA 1
ATOM 5311 C C . SER B 1 279 ? -32.188 22.172 30.797 1 45.44 279 SER B C 1
ATOM 5313 O O . SER B 1 279 ? -32.906 21.453 30.094 1 45.44 279 SER B O 1
ATOM 5315 N N . ASP B 1 280 ? -31.469 23.156 30.422 1 48.66 280 ASP B N 1
ATOM 5316 C CA . ASP B 1 280 ? -31.453 23.375 28.984 1 48.66 280 ASP B CA 1
ATOM 5317 C C . ASP B 1 280 ? -30.766 22.203 28.266 1 48.66 280 ASP B C 1
ATOM 5319 O O . ASP B 1 280 ? -29.797 21.641 28.766 1 48.66 280 ASP B O 1
ATOM 5323 N N . ILE B 1 281 ? -31.516 21.531 27.406 1 48.44 281 ILE B N 1
ATOM 5324 C CA . ILE B 1 281 ? -30.859 20.562 26.516 1 48.44 281 ILE B CA 1
ATOM 5325 C C . ILE B 1 281 ? -30.188 21.297 25.359 1 48.44 281 ILE B C 1
ATOM 5327 O O . ILE B 1 281 ? -30.875 21.953 24.562 1 48.44 281 ILE B O 1
ATOM 5331 N N . VAL B 1 282 ? -29.031 21.594 25.547 1 49.66 282 VAL B N 1
ATOM 5332 C CA . VAL B 1 282 ? -28.281 22.281 24.484 1 49.66 282 VAL B CA 1
ATOM 5333 C C . VAL B 1 282 ? -27.672 21.25 23.531 1 49.66 282 VAL B C 1
ATOM 5335 O O . VAL B 1 282 ? -26.938 20.359 23.953 1 49.66 282 VAL B O 1
ATOM 5338 N N . CYS B 1 283 ? -28.344 21.172 22.406 1 48.5 283 CYS B N 1
ATOM 5339 C CA . CYS B 1 283 ? -27.812 20.266 21.391 1 48.5 283 CYS B CA 1
ATOM 5340 C C . CYS B 1 283 ? -26.609 20.891 20.688 1 48.5 283 CYS B C 1
ATOM 5342 O O . CYS B 1 283 ? -26.719 21.938 20.062 1 48.5 283 CYS B O 1
ATOM 5344 N N . PHE B 1 284 ? -25.547 20.406 21.094 1 51.84 284 PHE B N 1
ATOM 5345 C CA . PHE B 1 284 ? -24.328 20.906 20.453 1 51.84 284 PHE B CA 1
ATOM 5346 C C . PHE B 1 284 ? -24.078 20.188 19.141 1 51.84 284 PHE B C 1
ATOM 5348 O O . PHE B 1 284 ? -24.359 19 19 1 51.84 284 PHE B O 1
ATOM 5355 N N . THR B 1 285 ? -24.109 20.984 18.078 1 53.47 285 THR B N 1
ATOM 5356 C CA . THR B 1 285 ? -23.703 20.406 16.797 1 53.47 285 THR B CA 1
ATOM 5357 C C . THR B 1 285 ? -22.219 20.625 16.547 1 53.47 285 THR B C 1
ATOM 5359 O O . THR B 1 285 ? -21.703 21.703 16.828 1 53.47 285 THR B O 1
ATOM 5362 N N . SER B 1 286 ? -21.609 19.531 16.406 1 58.81 286 SER B N 1
ATOM 5363 C CA . SER B 1 286 ? -20.203 19.672 16.062 1 58.81 286 SER B CA 1
ATOM 5364 C C . SER B 1 286 ? -20 19.641 14.547 1 58.81 286 SER B C 1
ATOM 5366 O O . SER B 1 286 ? -20.562 18.797 13.852 1 58.81 286 SER B O 1
ATOM 5368 N N . PRO B 1 287 ? -19.406 20.672 14.117 1 59.03 287 PRO B N 1
ATOM 5369 C CA . PRO B 1 287 ? -19.109 20.641 12.68 1 59.03 287 PRO B CA 1
ATOM 5370 C C . PRO B 1 287 ? -18.109 19.547 12.305 1 59.03 287 PRO B C 1
ATOM 5372 O O . PRO B 1 287 ? -18 19.188 11.125 1 59.03 287 PRO B O 1
ATOM 5375 N N . LEU B 1 288 ? -17.469 19.141 13.336 1 61.16 288 LEU B N 1
ATOM 5376 C CA . LEU B 1 288 ? -16.484 18.094 13.047 1 61.16 288 LEU B CA 1
ATOM 5377 C C . LEU B 1 288 ? -17.047 16.719 13.352 1 61.16 288 LEU B C 1
ATOM 5379 O O . LEU B 1 288 ? -17.844 16.547 14.289 1 61.16 288 LEU B O 1
ATOM 5383 N N . GLY B 1 289 ? -16.766 15.859 12.523 1 61.59 289 GLY B N 1
ATOM 5384 C CA . GLY B 1 289 ? -17.172 14.484 12.773 1 61.59 289 GLY B CA 1
ATOM 5385 C C . GLY B 1 289 ? -16.469 13.859 13.969 1 61.59 289 GLY B C 1
ATOM 5386 O O . GLY B 1 289 ? -15.383 14.305 14.359 1 61.59 289 GLY B O 1
ATOM 5387 N N . CYS B 1 290 ? -17.219 13.172 14.695 1 60.69 290 CYS B N 1
ATOM 5388 C CA . CYS B 1 290 ? -16.656 12.469 15.852 1 60.69 290 CYS B CA 1
ATOM 5389 C C . CYS B 1 290 ? -15.945 11.195 15.422 1 60.69 290 CYS B C 1
ATOM 5391 O O . CYS B 1 290 ? -16.344 10.555 14.445 1 60.69 290 CYS B O 1
ATOM 5393 N N . THR B 1 291 ? -14.781 11.141 15.898 1 61.75 291 THR B N 1
ATOM 5394 C CA . THR B 1 291 ? -14.094 9.875 15.688 1 61.75 291 THR B CA 1
ATOM 5395 C C . THR B 1 291 ? -14.891 8.727 16.312 1 61.75 291 THR B C 1
ATOM 5397 O O . THR B 1 291 ? -15.797 8.961 17.125 1 61.75 291 THR B O 1
ATOM 5400 N N . GLU B 1 292 ? -14.594 7.586 15.859 1 63.69 292 GLU B N 1
ATOM 5401 C CA . GLU B 1 292 ? -15.242 6.418 16.438 1 63.69 292 GLU B CA 1
ATOM 5402 C C . GLU B 1 292 ? -15.023 6.363 17.953 1 63.69 292 GLU B C 1
ATOM 5404 O O . GLU B 1 292 ? -15.93 6 18.703 1 63.69 292 GLU B O 1
ATOM 5409 N N . GLU B 1 293 ? -13.891 6.82 18.312 1 66.19 293 GLU B N 1
ATOM 5410 C CA . GLU B 1 293 ? -13.594 6.797 19.75 1 66.19 293 GLU B CA 1
ATOM 5411 C C . GLU B 1 293 ? -14.438 7.812 20.5 1 66.19 293 GLU B C 1
ATOM 5413 O O . GLU B 1 293 ? -14.914 7.531 21.609 1 66.19 293 GLU B O 1
ATOM 5418 N N . GLN B 1 294 ? -14.57 8.852 19.938 1 65.56 294 GLN B N 1
ATOM 5419 C CA . GLN B 1 294 ? -15.367 9.898 20.578 1 65.56 294 GLN B CA 1
ATOM 5420 C C . GLN B 1 294 ? -16.844 9.5 20.641 1 65.56 294 GLN B C 1
ATOM 5422 O O . GLN B 1 294 ? -17.516 9.758 21.641 1 65.56 294 GLN B O 1
ATOM 5427 N N . LEU B 1 295 ? -17.203 8.93 19.609 1 66.81 295 LEU B N 1
ATOM 5428 C CA . LEU B 1 295 ? -18.578 8.461 19.594 1 66.81 295 LEU B CA 1
ATOM 5429 C C . LEU B 1 295 ? -18.797 7.363 20.625 1 66.81 295 LEU B C 1
ATOM 5431 O O . LEU B 1 295 ? -19.828 7.328 21.297 1 66.81 295 LEU B O 1
ATOM 5435 N N . ALA B 1 296 ? -17.812 6.637 20.703 1 71.06 296 ALA B N 1
ATOM 5436 C CA . ALA B 1 296 ? -17.906 5.559 21.688 1 71.06 296 ALA B CA 1
ATOM 5437 C C . ALA B 1 296 ? -17.953 6.117 23.109 1 71.06 296 ALA B C 1
ATOM 5439 O O . ALA B 1 296 ? -18.641 5.57 23.984 1 71.06 296 ALA B O 1
ATOM 5440 N N . ALA B 1 297 ? -17.266 7.199 23.328 1 69.19 297 ALA B N 1
ATOM 5441 C CA . ALA B 1 297 ? -17.25 7.805 24.656 1 69.19 297 ALA B CA 1
ATOM 5442 C C . ALA B 1 297 ? -18.625 8.383 25.016 1 69.19 297 ALA B C 1
ATOM 5444 O O . ALA B 1 297 ? -18.984 8.445 26.188 1 69.19 297 ALA B O 1
ATOM 5445 N N . MET B 1 298 ? -19.312 8.734 24.109 1 69.56 298 MET B N 1
ATOM 5446 C CA . MET B 1 298 ? -20.641 9.305 24.328 1 69.56 298 MET B CA 1
ATOM 5447 C C . MET B 1 298 ? -21.641 8.227 24.75 1 69.56 298 MET B C 1
ATOM 5449 O O . MET B 1 298 ? -22.703 8.539 25.281 1 69.56 298 MET B O 1
ATOM 5453 N N . SER B 1 299 ? -21.25 7.059 24.484 1 68.75 299 SER B N 1
ATOM 5454 C CA . SER B 1 299 ? -22.141 5.969 24.875 1 68.75 299 SER B CA 1
ATOM 5455 C C . SER B 1 299 ? -22.312 5.918 26.391 1 68.75 299 SER B C 1
ATOM 5457 O O . SER B 1 299 ? -23.312 5.379 26.891 1 68.75 299 SER B O 1
ATOM 5459 N N . SER B 1 300 ? -21.406 6.602 27.078 1 67.44 300 SER B N 1
ATOM 5460 C CA . SER B 1 300 ? -21.5 6.594 28.531 1 67.44 300 SER B CA 1
ATOM 5461 C C . SER B 1 300 ? -22.359 7.742 29.031 1 67.44 300 SER B C 1
ATOM 5463 O O . SER B 1 300 ? -22.75 7.766 30.203 1 67.44 300 SER B O 1
ATOM 5465 N N . VAL B 1 301 ? -22.672 8.617 28.203 1 68 301 VAL B N 1
ATOM 5466 C CA . VAL B 1 301 ? -23.484 9.758 28.625 1 68 301 VAL B CA 1
ATOM 5467 C C . VAL B 1 301 ? -24.953 9.383 28.609 1 68 301 VAL B C 1
ATOM 5469 O O . VAL B 1 301 ? -25.453 8.852 27.609 1 68 301 VAL B O 1
ATOM 5472 N N . ARG B 1 302 ? -25.609 9.523 29.656 1 67.69 302 ARG B N 1
ATOM 5473 C CA . ARG B 1 302 ? -27.031 9.211 29.797 1 67.69 302 ARG B CA 1
ATOM 5474 C C . ARG B 1 302 ? -27.875 10.031 28.812 1 67.69 302 ARG B C 1
ATOM 5476 O O . ARG B 1 302 ? -27.625 11.227 28.641 1 67.69 302 ARG B O 1
ATOM 5483 N N . ALA B 1 303 ? -28.719 9.398 28.109 1 72.5 303 ALA B N 1
ATOM 5484 C CA . ALA B 1 303 ? -29.625 10.102 27.188 1 72.5 303 ALA B CA 1
ATOM 5485 C C . ALA B 1 303 ? -30.578 11.008 27.953 1 72.5 303 ALA B C 1
ATOM 5487 O O . ALA B 1 303 ? -31.109 10.625 29 1 72.5 303 ALA B O 1
ATOM 5488 N N . PRO B 1 304 ? -30.719 12.25 27.531 1 69.5 304 PRO B N 1
ATOM 5489 C CA . PRO B 1 304 ? -31.594 13.18 28.234 1 69.5 304 PRO B CA 1
ATOM 5490 C C . PRO B 1 304 ? -33.062 12.945 27.906 1 69.5 304 PRO B C 1
ATOM 5492 O O . PRO B 1 304 ? -33.875 13.891 27.938 1 69.5 304 PRO B O 1
ATOM 5495 N N . PHE B 1 305 ? -33.344 11.781 27.453 1 75.31 305 PHE B N 1
ATOM 5496 C CA . PHE B 1 305 ? -34.719 11.438 27.172 1 75.31 305 PHE B CA 1
ATOM 5497 C C . PHE B 1 305 ? -35 9.984 27.531 1 75.31 305 PHE B C 1
ATOM 5499 O O . PHE B 1 305 ? -34.062 9.211 27.781 1 75.31 305 PHE B O 1
ATOM 5506 N N . GLU B 1 306 ? -36.312 9.766 27.781 1 79.31 306 GLU B N 1
ATOM 5507 C CA . GLU B 1 306 ? -36.781 8.406 28.016 1 79.31 306 GLU B CA 1
ATOM 5508 C C . GLU B 1 306 ? -37.594 7.898 26.844 1 79.31 306 GLU B C 1
ATOM 5510 O O . GLU B 1 306 ? -38.281 8.68 26.156 1 79.31 306 GLU B O 1
ATOM 5515 N N . CYS B 1 307 ? -37.25 6.785 26.609 1 82.12 307 CYS B N 1
ATOM 5516 C CA . CYS B 1 307 ? -38 6.16 25.531 1 82.12 307 CYS B CA 1
ATOM 5517 C C . CYS B 1 307 ? -39.188 5.348 26.078 1 82.12 307 CYS B C 1
ATOM 5519 O O . CYS B 1 307 ? -39 4.57 27.016 1 82.12 307 CYS B O 1
ATOM 5521 N N . ILE B 1 308 ? -40.375 5.672 25.547 1 82 308 ILE B N 1
ATOM 5522 C CA . ILE B 1 308 ? -41.594 4.949 25.953 1 82 308 ILE B CA 1
ATOM 5523 C C . ILE B 1 308 ? -42.219 4.281 24.734 1 82 308 ILE B C 1
ATOM 5525 O O . ILE B 1 308 ? -42.438 4.93 23.703 1 82 308 ILE B O 1
ATOM 5529 N N . ALA B 1 309 ? -42.375 3.074 24.859 1 82.69 309 ALA B N 1
ATOM 5530 C CA . ALA B 1 309 ? -43.062 2.328 23.812 1 82.69 309 ALA B CA 1
ATOM 5531 C C . ALA B 1 309 ? -44.469 1.97 24.25 1 82.69 309 ALA B C 1
ATOM 5533 O O . ALA B 1 309 ? -44.688 1.559 25.391 1 82.69 309 ALA B O 1
ATOM 5534 N N . SER B 1 310 ? -45.438 2.26 23.359 1 81.38 310 SER B N 1
ATOM 5535 C CA . SER B 1 310 ? -46.844 1.9 23.641 1 81.38 310 SER B CA 1
ATOM 5536 C C . SER B 1 310 ? -47.531 1.363 22.406 1 81.38 310 SER B C 1
ATOM 5538 O O . SER B 1 310 ? -47.188 1.725 21.281 1 81.38 310 SER B O 1
ATOM 5540 N N . PHE B 1 311 ? -48.438 0.444 22.609 1 79.31 311 PHE B N 1
ATOM 5541 C CA . PHE B 1 311 ? -49.25 -0.084 21.516 1 79.31 311 PHE B CA 1
ATOM 5542 C C . PHE B 1 311 ? -50.5 0.758 21.312 1 79.31 311 PHE B C 1
ATOM 5544 O O . PHE B 1 311 ? -51.031 1.343 22.266 1 79.31 311 PHE B O 1
ATOM 5551 N N . SER B 1 312 ? -50.875 0.889 20 1 75.81 312 SER B N 1
ATOM 5552 C CA . SER B 1 312 ? -52.062 1.674 19.688 1 75.81 312 SER B CA 1
ATOM 5553 C C . SER B 1 312 ? -53.312 1.063 20.297 1 75.81 312 SER B C 1
ATOM 5555 O O . SER B 1 312 ? -54.25 1.781 20.641 1 75.81 312 SER B O 1
ATOM 5557 N N . ASN B 1 313 ? -53.281 -0.316 20.406 1 71.69 313 ASN B N 1
ATOM 5558 C CA . ASN B 1 313 ? -54.375 -0.988 21.078 1 71.69 313 ASN B CA 1
ATOM 5559 C C . ASN B 1 313 ? -53.875 -1.89 22.203 1 71.69 313 ASN B C 1
ATOM 5561 O O . ASN B 1 313 ? -52.812 -2.455 22.125 1 71.69 313 ASN B O 1
ATOM 5565 N N . ASN B 1 314 ? -54.344 -1.712 23.422 1 62.28 314 ASN B N 1
ATOM 5566 C CA . ASN B 1 314 ? -53.906 -2.396 24.641 1 62.28 314 ASN B CA 1
ATOM 5567 C C . ASN B 1 314 ? -54.375 -3.842 24.672 1 62.28 314 ASN B C 1
ATOM 5569 O O . ASN B 1 314 ? -54.625 -4.391 25.75 1 62.28 314 ASN B O 1
ATOM 5573 N N . LYS B 1 315 ? -54.469 -4.359 23.453 1 63.97 315 LYS B N 1
ATOM 5574 C CA . LYS B 1 315 ? -55.031 -5.699 23.516 1 63.97 315 LYS B CA 1
ATOM 5575 C C . LYS B 1 315 ? -54.031 -6.711 24.047 1 63.97 315 LYS B C 1
ATOM 5577 O O . LYS B 1 315 ? -54.406 -7.695 24.688 1 63.97 315 LYS B O 1
ATOM 5582 N N . ILE B 1 316 ? -52.812 -6.398 23.781 1 66.5 316 ILE B N 1
ATOM 5583 C CA . ILE B 1 316 ? -51.844 -7.391 24.234 1 66.5 316 ILE B CA 1
ATOM 5584 C C . ILE B 1 316 ? -51.094 -6.852 25.438 1 66.5 316 ILE B C 1
ATOM 5586 O O . ILE B 1 316 ? -50.094 -7.453 25.875 1 66.5 316 ILE B O 1
ATOM 5590 N N . GLY B 1 317 ? -51.594 -5.922 26.062 1 69.12 317 GLY B N 1
ATOM 5591 C CA . GLY B 1 317 ? -50.938 -5.363 27.234 1 69.12 317 GLY B CA 1
ATOM 5592 C C . GLY B 1 317 ? -49.938 -4.277 26.891 1 69.12 317 GLY B C 1
ATOM 5593 O O . GLY B 1 317 ? -49.75 -3.928 25.734 1 69.12 317 GLY B O 1
ATOM 5594 N N . PRO B 1 318 ? -49.406 -3.82 27.922 1 73.38 318 PRO B N 1
ATOM 5595 C CA . PRO B 1 318 ? -48.438 -2.748 27.734 1 73.38 318 PRO B CA 1
ATOM 5596 C C . PRO B 1 318 ? -47.156 -3.219 27.016 1 73.38 318 PRO B C 1
ATOM 5598 O O . PRO B 1 318 ? -46.719 -4.359 27.203 1 73.38 318 PRO B O 1
ATOM 5601 N N . ALA B 1 319 ? -46.625 -2.463 26.172 1 78.94 319 ALA B N 1
ATOM 5602 C CA . ALA B 1 319 ? -45.469 -2.785 25.344 1 78.94 319 ALA B CA 1
ATOM 5603 C C . ALA B 1 319 ? -44.25 -3.111 26.219 1 78.94 319 ALA B C 1
ATOM 5605 O O . ALA B 1 319 ? -43.375 -3.857 25.797 1 78.94 319 ALA B O 1
ATOM 5606 N N . VAL B 1 320 ? -44.344 -2.625 27.375 1 76.56 320 VAL B N 1
ATOM 5607 C CA . VAL B 1 320 ? -43.188 -2.791 28.266 1 76.56 320 VAL B CA 1
ATOM 5608 C C . VAL B 1 320 ? -43.031 -4.266 28.641 1 76.56 320 VAL B C 1
ATOM 5610 O O . VAL B 1 320 ? -41.969 -4.691 29.062 1 76.56 320 VAL B O 1
ATOM 5613 N N . ASN B 1 321 ? -44.125 -5.031 28.344 1 72.62 321 ASN B N 1
ATOM 5614 C CA . ASN B 1 321 ? -44.031 -6.441 28.703 1 72.62 321 ASN B CA 1
ATOM 5615 C C . ASN B 1 321 ? -43.219 -7.234 27.688 1 72.62 321 ASN B C 1
ATOM 5617 O O . ASN B 1 321 ? -42.656 -8.273 28.031 1 72.62 321 ASN B O 1
ATOM 5621 N N . ILE B 1 322 ? -43.125 -6.668 26.594 1 73.44 322 ILE B N 1
ATOM 5622 C CA . ILE B 1 322 ? -42.469 -7.496 25.594 1 73.44 322 ILE B CA 1
ATOM 5623 C C . ILE B 1 322 ? -41.344 -6.719 24.953 1 73.44 322 ILE B C 1
ATOM 5625 O O . ILE B 1 322 ? -40.5 -7.289 24.234 1 73.44 322 ILE B O 1
ATOM 5629 N N . LEU B 1 323 ? -41.344 -5.5 25.266 1 79.12 323 LEU B N 1
ATOM 5630 C CA . LEU B 1 323 ? -40.312 -4.676 24.688 1 79.12 323 LEU B CA 1
ATOM 5631 C C . LEU B 1 323 ? -39.594 -3.859 25.75 1 79.12 323 LEU B C 1
ATOM 5633 O O . LEU B 1 323 ? -40.219 -3.377 26.688 1 79.12 323 LEU B O 1
ATOM 5637 N N . SER B 1 324 ? -38.344 -3.906 25.672 1 80.69 324 SER B N 1
ATOM 5638 C CA . SER B 1 324 ? -37.531 -2.998 26.484 1 80.69 324 SER B CA 1
ATOM 5639 C C . SER B 1 324 ? -36.969 -1.855 25.656 1 80.69 324 SER B C 1
ATOM 5641 O O . SER B 1 324 ? -36.531 -2.064 24.516 1 80.69 324 SER B O 1
ATOM 5643 N N . THR B 1 325 ? -37.281 -0.704 26.156 1 80 325 THR B N 1
ATOM 5644 C CA . THR B 1 325 ? -36.75 0.486 25.484 1 80 325 THR B CA 1
ATOM 5645 C C . THR B 1 325 ? -35.625 1.118 26.297 1 80 325 THR B C 1
ATOM 5647 O O . THR B 1 325 ? -35.656 1.123 27.531 1 80 325 THR B O 1
ATOM 5650 N N . LYS B 1 326 ? -34.562 1.431 25.625 1 81.81 326 LYS B N 1
ATOM 5651 C CA . LYS B 1 326 ? -33.438 2.145 26.25 1 81.81 326 LYS B CA 1
ATOM 5652 C C . LYS B 1 326 ? -33.031 3.342 25.406 1 81.81 326 LYS B C 1
ATOM 5654 O O . LYS B 1 326 ? -32.969 3.25 24.172 1 81.81 326 LYS B O 1
ATOM 5659 N N . ALA B 1 327 ? -32.969 4.434 26.125 1 80.19 327 ALA B N 1
ATOM 5660 C CA . ALA B 1 327 ? -32.375 5.625 25.484 1 80.19 327 ALA B CA 1
ATOM 5661 C C . ALA B 1 327 ? -30.859 5.625 25.578 1 80.19 327 ALA B C 1
ATOM 5663 O O . ALA B 1 327 ? -30.312 5.629 26.688 1 80.19 327 ALA B O 1
ATOM 5664 N N . VAL B 1 328 ? -30.297 5.383 24.5 1 78.88 328 VAL B N 1
ATOM 5665 C CA . VAL B 1 328 ? -28.844 5.328 24.516 1 78.88 328 VAL B CA 1
ATOM 5666 C C . VAL B 1 328 ? -28.281 6.172 23.359 1 78.88 328 VAL B C 1
ATOM 5668 O O . VAL B 1 328 ? -29 6.488 22.422 1 78.88 328 VAL B O 1
ATOM 5671 N N . PHE B 1 329 ? -27.047 6.59 23.641 1 75.38 329 PHE B N 1
ATOM 5672 C CA . PHE B 1 329 ? -26.297 7.125 22.516 1 75.38 329 PHE B CA 1
ATOM 5673 C C . PHE B 1 329 ? -25.672 5.996 21.688 1 75.38 329 PHE B C 1
ATOM 5675 O O . PHE B 1 329 ? -24.922 5.176 22.219 1 75.38 329 PHE B O 1
ATOM 5682 N N . SER B 1 330 ? -26.125 5.867 20.375 1 72 330 SER B N 1
ATOM 5683 C CA . SER B 1 330 ? -25.562 4.867 19.469 1 72 330 SER B CA 1
ATOM 5684 C C . SER B 1 330 ? -24.359 5.426 18.719 1 72 330 SER B C 1
ATOM 5686 O O . SER B 1 330 ? -24.516 6.301 17.859 1 72 330 SER B O 1
ATOM 5688 N N . PRO B 1 331 ? -23.25 4.949 19.062 1 74.5 331 PRO B N 1
ATOM 5689 C CA . PRO B 1 331 ? -22.062 5.41 18.328 1 74.5 331 PRO B CA 1
ATOM 5690 C C . PRO B 1 331 ? -22.125 5.125 16.844 1 74.5 331 PRO B C 1
ATOM 5692 O O . PRO B 1 331 ? -21.578 5.879 16.031 1 74.5 331 PRO B O 1
ATOM 5695 N N . LYS B 1 332 ? -22.812 4.027 16.516 1 72.19 332 LYS B N 1
ATOM 5696 C CA . LYS B 1 332 ? -22.922 3.652 15.102 1 72.19 332 LYS B CA 1
ATOM 5697 C C . LYS B 1 332 ? -23.734 4.684 14.32 1 72.19 332 LYS B C 1
ATOM 5699 O O . LYS B 1 332 ? -23.375 5.023 13.188 1 72.19 332 LYS B O 1
ATOM 5704 N N . LEU B 1 333 ? -24.734 5.207 14.984 1 63.69 333 LEU B N 1
ATOM 5705 C CA . LEU B 1 333 ? -25.609 6.176 14.328 1 63.69 333 LEU B CA 1
ATOM 5706 C C . LEU B 1 333 ? -25.125 7.602 14.57 1 63.69 333 LEU B C 1
ATOM 5708 O O . LEU B 1 333 ? -25.5 8.523 13.844 1 63.69 333 LEU B O 1
ATOM 5712 N N . GLY B 1 334 ? -24.266 7.695 15.562 1 68.25 334 GLY B N 1
ATOM 5713 C CA . GLY B 1 334 ? -23.797 9.008 15.953 1 68.25 334 GLY B CA 1
ATOM 5714 C C . GLY B 1 334 ? -24.875 9.883 16.562 1 68.25 334 GLY B C 1
ATOM 5715 O O . GLY B 1 334 ? -24.797 11.109 16.484 1 68.25 334 GLY B O 1
ATOM 5716 N N . SER B 1 335 ? -25.922 9.273 16.953 1 69.69 335 SER B N 1
ATOM 5717 C CA . SER B 1 335 ? -27.047 10.008 17.531 1 69.69 335 SER B CA 1
ATOM 5718 C C . SER B 1 335 ? -27.688 9.227 18.672 1 69.69 335 SER B C 1
ATOM 5720 O O . SER B 1 335 ? -27.406 8.039 18.859 1 69.69 335 SER B O 1
ATOM 5722 N N . TYR B 1 336 ? -28.391 10.102 19.438 1 72.75 336 TYR B N 1
ATOM 5723 C CA . TYR B 1 336 ? -29.219 9.438 20.438 1 72.75 336 TYR B CA 1
ATOM 5724 C C . TYR B 1 336 ? -30.328 8.641 19.781 1 72.75 336 TYR B C 1
ATOM 5726 O O . TYR B 1 336 ? -30.859 9.039 18.734 1 72.75 336 TYR B O 1
ATOM 5734 N N . ALA B 1 337 ? -30.422 7.453 20.281 1 75.75 337 ALA B N 1
ATOM 5735 C CA . ALA B 1 337 ? -31.438 6.59 19.703 1 75.75 337 ALA B CA 1
ATOM 5736 C C . ALA B 1 337 ? -32.219 5.84 20.781 1 75.75 337 ALA B C 1
ATOM 5738 O O . ALA B 1 337 ? -31.719 5.68 21.906 1 75.75 337 ALA B O 1
ATOM 5739 N N . CYS B 1 338 ? -33.469 5.629 20.469 1 79.25 338 CYS B N 1
ATOM 5740 C CA . CYS B 1 338 ? -34.25 4.668 21.25 1 79.25 338 CYS B CA 1
ATOM 5741 C C . CYS B 1 338 ? -34.031 3.252 20.719 1 79.25 338 CYS B C 1
ATOM 5743 O O . CYS B 1 338 ? -34.344 2.963 19.578 1 79.25 338 CYS B O 1
ATOM 5745 N N . VAL B 1 339 ? -33.375 2.545 21.594 1 81.94 339 VAL B N 1
ATOM 5746 C CA . VAL B 1 339 ? -33.156 1.154 21.203 1 81.94 339 VAL B CA 1
ATOM 5747 C C . VAL B 1 339 ? -34.25 0.271 21.828 1 81.94 339 VAL B C 1
ATOM 5749 O O . VAL B 1 339 ? -34.5 0.348 23.031 1 81.94 339 VAL B O 1
ATOM 5752 N N . ILE B 1 340 ? -34.906 -0.475 20.938 1 80.5 340 ILE B N 1
ATOM 5753 C CA . ILE B 1 340 ? -35.938 -1.401 21.375 1 80.5 340 ILE B CA 1
ATOM 5754 C C . ILE B 1 340 ? -35.406 -2.832 21.328 1 80.5 340 ILE B C 1
ATOM 5756 O O . ILE B 1 340 ? -34.812 -3.254 20.328 1 80.5 340 ILE B O 1
ATOM 5760 N N . GLU B 1 341 ? -35.5 -3.412 22.406 1 78.88 341 GLU B N 1
ATOM 5761 C CA . GLU B 1 341 ? -35.094 -4.812 22.484 1 78.88 341 GLU B CA 1
ATOM 5762 C C . GLU B 1 341 ? -36.25 -5.695 22.938 1 78.88 341 GLU B C 1
ATOM 5764 O O . GLU B 1 341 ? -37.125 -5.25 23.703 1 78.88 341 GLU B O 1
ATOM 5769 N N . SER B 1 342 ? -36.25 -6.844 22.391 1 74.38 342 SER B N 1
ATOM 5770 C CA . SER B 1 342 ? -37.281 -7.785 22.812 1 74.38 342 SER B CA 1
ATOM 5771 C C . SER B 1 342 ? -37 -8.336 24.203 1 74.38 342 SER B C 1
ATOM 5773 O O . SER B 1 342 ? -35.844 -8.547 24.578 1 74.38 342 SER B O 1
ATOM 5775 N N . GLN B 1 343 ? -38.031 -8.188 24.969 1 65.94 343 GLN B N 1
ATOM 5776 C CA . GLN B 1 343 ? -37.969 -8.766 26.297 1 65.94 343 GLN B CA 1
ATOM 5777 C C . GLN B 1 343 ? -38.906 -9.961 26.438 1 65.94 343 GLN B C 1
ATOM 5779 O O . GLN B 1 343 ? -39.938 -10.023 25.766 1 65.94 343 GLN B O 1
ATOM 5784 N N . GLU B 1 344 ? -38.5 -11 27.031 1 63.16 344 GLU B N 1
ATOM 5785 C CA . GLU B 1 344 ? -39.344 -12.148 27.297 1 63.16 344 GLU B CA 1
ATOM 5786 C C . GLU B 1 344 ? -40.469 -11.789 28.281 1 63.16 344 GLU B C 1
ATOM 5788 O O . GLU B 1 344 ? -40.188 -11.25 29.359 1 63.16 344 GLU B O 1
ATOM 5793 N N . ALA B 1 345 ? -41.625 -11.742 27.719 1 57.91 345 ALA B N 1
ATOM 5794 C CA . ALA B 1 345 ? -42.75 -11.477 28.609 1 57.91 345 ALA B CA 1
ATOM 5795 C C . ALA B 1 345 ? -42.969 -12.641 29.562 1 57.91 345 ALA B C 1
ATOM 5797 O O . ALA B 1 345 ? -42.719 -13.797 29.219 1 57.91 345 ALA B O 1
ATOM 5798 N N . GLY B 1 346 ? -42.938 -12.469 30.875 1 55.81 346 GLY B N 1
ATOM 5799 C CA . GLY B 1 346 ? -43.375 -13.547 31.75 1 55.81 346 GLY B CA 1
ATOM 5800 C C . GLY B 1 346 ? -44.562 -14.297 31.234 1 55.81 346 GLY B C 1
ATOM 5801 O O . GLY B 1 346 ? -44.906 -14.211 30.047 1 55.81 346 GLY B O 1
ATOM 5802 N N . GLN B 1 347 ? -45.344 -15.25 32.125 1 53.19 347 GLN B N 1
ATOM 5803 C CA . GLN B 1 347 ? -46.562 -15.977 31.781 1 53.19 347 GLN B CA 1
ATOM 5804 C C . GLN B 1 347 ? -47.75 -15.023 31.609 1 53.19 347 GLN B C 1
ATOM 5806 O O . GLN B 1 347 ? -48.156 -14.367 32.562 1 53.19 347 GLN B O 1
ATOM 5811 N N . ILE B 1 348 ? -47.875 -14.43 30.469 1 50.97 348 ILE B N 1
ATOM 5812 C CA . ILE B 1 348 ? -49.062 -13.578 30.281 1 50.97 348 ILE B CA 1
ATOM 5813 C C . ILE B 1 348 ? -50.062 -14.281 29.375 1 50.97 348 ILE B C 1
ATOM 5815 O O . ILE B 1 348 ? -49.688 -14.922 28.391 1 50.97 348 ILE B O 1
ATOM 5819 N N . ARG B 1 349 ? -51.312 -14.484 29.859 1 48.59 349 ARG B N 1
ATOM 5820 C CA . ARG B 1 349 ? -52.406 -15.016 29.062 1 48.59 349 ARG B CA 1
ATOM 5821 C C . ARG B 1 349 ? -52.812 -14.023 27.969 1 48.59 349 ARG B C 1
ATOM 5823 O O . ARG B 1 349 ? -53.219 -12.898 28.266 1 48.59 349 ARG B O 1
ATOM 5830 N N . LEU B 1 350 ? -52.219 -14.086 26.859 1 49.44 350 LEU B N 1
ATOM 5831 C CA . LEU B 1 350 ? -52.594 -13.156 25.797 1 49.44 350 LEU B CA 1
ATOM 5832 C C . LEU B 1 350 ? -53.469 -13.844 24.75 1 49.44 350 LEU B C 1
ATOM 5834 O O . LEU B 1 350 ? -53.188 -14.984 24.359 1 49.44 350 LEU B O 1
ATOM 5838 N N . ASP B 1 351 ? -54.719 -13.391 24.656 1 48.03 351 ASP B N 1
ATOM 5839 C CA . ASP B 1 351 ? -55.531 -13.883 23.547 1 48.03 351 ASP B CA 1
ATOM 5840 C C . ASP B 1 351 ? -54.938 -13.516 22.203 1 48.03 351 ASP B C 1
ATOM 5842 O O . ASP B 1 351 ? -55.188 -12.43 21.672 1 48.03 351 ASP B O 1
ATOM 5846 N N . ILE B 1 352 ? -54 -14.234 21.828 1 49.16 352 ILE B N 1
ATOM 5847 C CA . ILE B 1 352 ? -53.156 -14 20.641 1 49.16 352 ILE B CA 1
ATOM 5848 C C . ILE B 1 352 ? -54.031 -14.125 19.391 1 49.16 352 ILE B C 1
ATOM 5850 O O . ILE B 1 352 ? -53.781 -13.453 18.391 1 49.16 352 ILE B O 1
ATOM 5854 N N . THR B 1 353 ? -54.938 -15.039 19.438 1 49.5 353 THR B N 1
ATOM 5855 C CA . THR B 1 353 ? -55.781 -15.25 18.266 1 49.5 353 THR B CA 1
ATOM 5856 C C . THR B 1 353 ? -56.531 -13.977 17.922 1 49.5 353 THR B C 1
ATOM 5858 O O . THR B 1 353 ? -56.812 -13.719 16.734 1 49.5 353 THR B O 1
ATOM 5861 N N . GLY B 1 354 ? -56.969 -13.195 18.797 1 50.56 354 GLY B N 1
ATOM 5862 C CA . GLY B 1 354 ? -57.688 -11.953 18.594 1 50.56 354 GLY B CA 1
ATOM 5863 C C . GLY B 1 354 ? -56.781 -10.742 18.453 1 50.56 354 GLY B C 1
ATOM 5864 O O . GLY B 1 354 ? -57.25 -9.602 18.453 1 50.56 354 GLY B O 1
ATOM 5865 N N . ALA B 1 355 ? -55.5 -10.969 18.531 1 50.56 355 ALA B N 1
ATOM 5866 C CA . ALA B 1 355 ? -54.594 -9.82 18.594 1 50.56 355 ALA B CA 1
ATOM 5867 C C . ALA B 1 355 ? -54.469 -9.156 17.234 1 50.56 355 ALA B C 1
ATOM 5869 O O . ALA B 1 355 ? -54.125 -9.812 16.25 1 50.56 355 ALA B O 1
ATOM 5870 N N . SER B 1 356 ? -55.188 -8.195 16.906 1 55.25 356 SER B N 1
ATOM 5871 C CA . SER B 1 356 ? -55.125 -7.355 15.703 1 55.25 356 SER B CA 1
ATOM 5872 C C . SER B 1 356 ? -53.781 -6.633 15.594 1 55.25 356 SER B C 1
ATOM 5874 O O . SER B 1 356 ? -53.062 -6.496 16.594 1 55.25 356 SER B O 1
ATOM 5876 N N . GLN B 1 357 ? -53.344 -6.461 14.344 1 58.56 357 GLN B N 1
ATOM 5877 C CA . GLN B 1 357 ? -52.156 -5.668 14.086 1 58.56 357 GLN B CA 1
ATOM 5878 C C . GLN B 1 357 ? -52.156 -4.379 14.898 1 58.56 357 GLN B C 1
ATOM 5880 O O . GLN B 1 357 ? -53.219 -3.725 15.023 1 58.56 357 GLN B O 1
ATOM 5885 N N . MET B 1 358 ? -51.125 -4.363 15.75 1 68.62 358 MET B N 1
ATOM 5886 C CA . MET B 1 358 ? -51.031 -3.152 16.562 1 68.62 358 MET B CA 1
ATOM 5887 C C . MET B 1 358 ? -49.844 -2.281 16.125 1 68.62 358 MET B C 1
ATOM 5889 O O . MET B 1 358 ? -48.906 -2.777 15.539 1 68.62 358 MET B O 1
ATOM 5893 N N . ASP B 1 359 ? -50.094 -1.046 16.219 1 72.44 359 ASP B N 1
ATOM 5894 C CA . ASP B 1 359 ? -49 -0.083 16 1 72.44 359 ASP B CA 1
ATOM 5895 C C . ASP B 1 359 ? -48.219 0.155 17.281 1 72.44 359 ASP B C 1
ATOM 5897 O O . ASP B 1 359 ? -48.781 0.082 18.391 1 72.44 359 ASP B O 1
ATOM 5901 N N . LEU B 1 360 ? -46.969 0.104 17.031 1 77.88 360 LEU B N 1
ATOM 5902 C CA . LEU B 1 360 ? -46.062 0.502 18.109 1 77.88 360 LEU B CA 1
ATOM 5903 C C . LEU B 1 360 ? -45.75 1.991 18.031 1 77.88 360 LEU B C 1
ATOM 5905 O O . LEU B 1 360 ? -45.281 2.479 17 1 77.88 360 LEU B O 1
ATOM 5909 N N . ASN B 1 361 ? -46.219 2.619 19.094 1 78.75 361 ASN B N 1
ATOM 5910 C CA . ASN B 1 361 ? -45.875 4.027 19.234 1 78.75 361 ASN B CA 1
ATOM 5911 C C . ASN B 1 361 ? -44.656 4.215 20.125 1 78.75 361 ASN B C 1
ATOM 5913 O O . ASN B 1 361 ? -44.625 3.783 21.281 1 78.75 361 ASN B O 1
ATOM 5917 N N . LEU B 1 362 ? -43.656 4.699 19.453 1 81.25 362 LEU B N 1
ATOM 5918 C CA . LEU B 1 362 ? -42.438 5.027 20.219 1 81.25 362 LEU B CA 1
ATOM 5919 C C . LEU B 1 362 ? -42.344 6.535 20.453 1 81.25 362 LEU B C 1
ATOM 5921 O O . LEU B 1 362 ? -42.375 7.312 19.5 1 81.25 362 LEU B O 1
ATOM 5925 N N . VAL B 1 363 ? -42.312 6.836 21.734 1 77.81 363 VAL B N 1
ATOM 5926 C CA . VAL B 1 363 ? -42.219 8.242 22.109 1 77.81 363 VAL B CA 1
ATOM 5927 C C . VAL B 1 363 ? -40.938 8.477 22.875 1 77.81 363 VAL B C 1
ATOM 5929 O O . VAL B 1 363 ? -40.625 7.746 23.828 1 77.81 363 VAL B O 1
ATOM 5932 N N . ALA B 1 364 ? -40.188 9.383 22.406 1 78.94 364 ALA B N 1
ATOM 5933 C CA . ALA B 1 364 ? -39.062 9.891 23.156 1 78.94 364 ALA B CA 1
ATOM 5934 C C . ALA B 1 364 ? -39.406 11.156 23.922 1 78.94 364 ALA B C 1
ATOM 5936 O O . ALA B 1 364 ? -39.719 12.18 23.328 1 78.94 364 ALA B O 1
ATOM 5937 N N . LYS B 1 365 ? -39.531 10.906 25.234 1 74.62 365 LYS B N 1
ATOM 5938 C CA . LYS B 1 365 ? -39.906 12.023 26.109 1 74.62 365 LYS B CA 1
ATOM 5939 C C . LYS B 1 365 ? -38.688 12.562 26.844 1 74.62 365 LYS B C 1
ATOM 5941 O O . LYS B 1 365 ? -38 11.812 27.531 1 74.62 365 LYS B O 1
ATOM 5946 N N . TRP B 1 366 ? -38.531 13.797 26.641 1 70.5 366 TRP B N 1
ATOM 5947 C CA . TRP B 1 366 ? -37.406 14.453 27.312 1 70.5 366 TRP B CA 1
ATOM 5948 C C . TRP B 1 366 ? -37.625 14.5 28.812 1 70.5 366 TRP B C 1
ATOM 5950 O O . TRP B 1 366 ? -38.75 14.711 29.281 1 70.5 366 TRP B O 1
ATOM 5960 N N . SER B 1 367 ? -36.781 13.953 29.578 1 63.28 367 SER B N 1
ATOM 5961 C CA . SER B 1 367 ? -36.906 13.859 31.031 1 63.28 367 SER B CA 1
ATOM 5962 C C . SER B 1 367 ? -37.188 15.227 31.656 1 63.28 367 SER B C 1
ATOM 5964 O O . SER B 1 367 ? -37.812 15.312 32.719 1 63.28 367 SER B O 1
ATOM 5966 N N . SER B 1 368 ? -36.562 16.297 31.297 1 57.38 368 SER B N 1
ATOM 5967 C CA . SER B 1 368 ? -36.781 17.562 31.984 1 57.38 368 SER B CA 1
ATOM 5968 C C . SER B 1 368 ? -37.781 18.438 31.25 1 57.38 368 SER B C 1
ATOM 5970 O O . SER B 1 368 ? -38.094 18.188 30.078 1 57.38 368 SER B O 1
ATOM 5972 N N . ASP B 1 369 ? -38.562 19.344 31.984 1 53.09 369 ASP B N 1
ATOM 5973 C CA . ASP B 1 369 ? -39.594 20.297 31.578 1 53.09 369 ASP B CA 1
ATOM 5974 C C . ASP B 1 369 ? -39.219 20.984 30.266 1 53.09 369 ASP B C 1
ATOM 5976 O O . ASP B 1 369 ? -38.875 22.172 30.266 1 53.09 369 ASP B O 1
ATOM 5980 N N . SER B 1 370 ? -38.594 20.266 29.453 1 52.62 370 SER B N 1
ATOM 5981 C CA . SER B 1 370 ? -38.094 21.031 28.328 1 52.62 370 SER B CA 1
ATOM 5982 C C . SER B 1 370 ? -39.156 21.234 27.266 1 52.62 370 SER B C 1
ATOM 5984 O O . SER B 1 370 ? -40.125 20.453 27.219 1 52.62 370 SER B O 1
ATOM 5986 N N . GLN B 1 371 ? -39.25 22.5 26.797 1 53.25 371 GLN B N 1
ATOM 5987 C CA . GLN B 1 371 ? -40.125 22.938 25.734 1 53.25 371 GLN B CA 1
ATOM 5988 C C . GLN B 1 371 ? -39.969 22.062 24.484 1 53.25 371 GLN B C 1
ATOM 5990 O O . GLN B 1 371 ? -40.5 22.391 23.422 1 53.25 371 GLN B O 1
ATOM 5995 N N . ILE B 1 372 ? -39.156 21.109 24.672 1 55.78 372 ILE B N 1
ATOM 5996 C CA . ILE B 1 372 ? -39 20.312 23.469 1 55.78 372 ILE B CA 1
ATOM 5997 C C . ILE B 1 372 ? -40.156 19.328 23.344 1 55.78 372 ILE B C 1
ATOM 5999 O O . ILE B 1 372 ? -40.5 18.625 24.312 1 55.78 372 ILE B O 1
ATOM 6003 N N . ARG B 1 373 ? -40.781 19.484 22.234 1 58.34 373 ARG B N 1
ATOM 6004 C CA . ARG B 1 373 ? -41.906 18.625 21.922 1 58.34 373 ARG B CA 1
ATOM 6005 C C . ARG B 1 373 ? -41.469 17.172 21.828 1 58.34 373 ARG B C 1
ATOM 6007 O O . ARG B 1 373 ? -40.344 16.875 21.438 1 58.34 373 ARG B O 1
ATOM 6014 N N . GLU B 1 374 ? -42.125 16.297 22.328 1 63.38 374 GLU B N 1
ATOM 6015 C CA . GLU B 1 374 ? -41.969 14.844 22.234 1 63.38 374 GLU B CA 1
ATOM 6016 C C . GLU B 1 374 ? -41.875 14.391 20.781 1 63.38 374 GLU B C 1
ATOM 6018 O O . GLU B 1 374 ? -42.438 15.016 19.891 1 63.38 374 GLU B O 1
ATOM 6023 N N . ALA B 1 375 ? -40.719 13.703 20.516 1 70.75 375 ALA B N 1
ATOM 6024 C CA . ALA B 1 375 ? -40.625 13.078 19.203 1 70.75 375 ALA B CA 1
ATOM 6025 C C . ALA B 1 375 ? -41.281 11.688 19.219 1 70.75 375 ALA B C 1
ATOM 6027 O O . ALA B 1 375 ? -41.031 10.891 20.125 1 70.75 375 ALA B O 1
ATOM 6028 N N . ALA B 1 376 ? -42.375 11.547 18.359 1 70.75 376 ALA B N 1
ATOM 6029 C CA . ALA B 1 376 ? -43.094 10.273 18.328 1 70.75 376 ALA B CA 1
ATOM 6030 C C . ALA B 1 376 ? -43.062 9.672 16.922 1 70.75 376 ALA B C 1
ATOM 6032 O O . ALA B 1 376 ? -43.031 10.398 15.938 1 70.75 376 ALA B O 1
ATOM 6033 N N . THR B 1 377 ? -42.625 8.422 16.953 1 74.94 377 THR B N 1
ATOM 6034 C CA . THR B 1 377 ? -42.781 7.688 15.711 1 74.94 377 THR B CA 1
ATOM 6035 C C . THR B 1 377 ? -43.625 6.438 15.922 1 74.94 377 THR B C 1
ATOM 6037 O O . THR B 1 377 ? -43.656 5.871 17.016 1 74.94 377 THR B O 1
ATOM 6040 N N . THR B 1 378 ? -44.469 6.129 14.891 1 71.75 378 THR B N 1
ATOM 6041 C CA . THR B 1 378 ? -45.312 4.949 14.953 1 71.75 378 THR B CA 1
ATOM 6042 C C . THR B 1 378 ? -44.938 3.943 13.875 1 71.75 378 THR B C 1
ATOM 6044 O O . THR B 1 378 ? -44.688 4.32 12.734 1 71.75 378 THR B O 1
ATOM 6047 N N . THR B 1 379 ? -44.594 2.811 14.453 1 70.69 379 THR B N 1
ATOM 6048 C CA . THR B 1 379 ? -44.312 1.739 13.508 1 70.69 379 THR B CA 1
ATOM 6049 C C . THR B 1 379 ? -45.219 0.542 13.75 1 70.69 379 THR B C 1
ATOM 6051 O O . THR B 1 379 ? -45.781 0.379 14.844 1 70.69 379 THR B O 1
ATOM 6054 N N . VAL B 1 380 ? -45.438 -0.213 12.641 1 65.94 380 VAL B N 1
ATOM 6055 C CA . VAL B 1 380 ? -46.25 -1.4 12.773 1 65.94 380 VAL B CA 1
ATOM 6056 C C . VAL B 1 380 ? -45.5 -2.496 13.516 1 65.94 380 VAL B C 1
ATOM 6058 O O . VAL B 1 380 ? -44.344 -2.803 13.164 1 65.94 380 VAL B O 1
ATOM 6061 N N . PHE B 1 381 ? -46.094 -2.961 14.578 1 67.19 381 PHE B N 1
ATOM 6062 C CA . PHE B 1 381 ? -45.5 -4.062 15.336 1 67.19 381 PHE B CA 1
ATOM 6063 C C . PHE B 1 381 ? -46.062 -5.398 14.859 1 67.19 381 PHE B C 1
ATOM 6065 O O . PHE B 1 381 ? -47.281 -5.602 14.836 1 67.19 381 PHE B O 1
ATOM 6072 N N . HIS B 1 382 ? -45 -6.223 14.469 1 59.25 382 HIS B N 1
ATOM 6073 C CA . HIS B 1 382 ? -45.375 -7.578 14.078 1 59.25 382 HIS B CA 1
ATOM 6074 C C . HIS B 1 382 ? -44.969 -8.586 15.156 1 59.25 382 HIS B C 1
ATOM 6076 O O . HIS B 1 382 ? -43.812 -8.594 15.609 1 59.25 382 HIS B O 1
ATOM 6082 N N . MET B 1 383 ? -45.906 -9.234 15.695 1 53.12 383 MET B N 1
ATOM 6083 C CA . MET B 1 383 ? -45.656 -10.242 16.719 1 53.12 383 MET B CA 1
ATOM 6084 C C . MET B 1 383 ? -45.125 -11.523 16.109 1 53.12 383 MET B C 1
ATOM 6086 O O . MET B 1 383 ? -45.594 -11.969 15.055 1 53.12 383 MET B O 1
ATOM 6090 N N . ALA B 1 384 ? -43.844 -11.82 16.484 1 50.47 384 ALA B N 1
ATOM 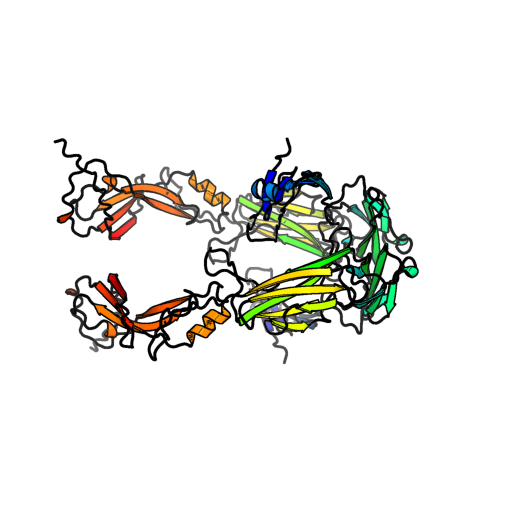6091 C CA . ALA B 1 384 ? -43.344 -13.133 16.109 1 50.47 384 ALA B CA 1
ATOM 6092 C C . ALA B 1 384 ? -43.562 -14.148 17.219 1 50.47 384 ALA B C 1
ATOM 6094 O O . ALA B 1 384 ? -43.5 -13.812 18.406 1 50.47 384 ALA B O 1
ATOM 6095 N N . MET B 1 385 ? -44.375 -15.242 16.969 1 42.12 385 MET B N 1
ATOM 6096 C CA . MET B 1 385 ? -44.656 -16.266 17.969 1 42.12 385 MET B CA 1
ATOM 6097 C C . MET B 1 385 ? -43.812 -17.531 17.703 1 42.12 385 MET B C 1
ATOM 6099 O O . MET B 1 385 ? -43.594 -17.891 16.547 1 42.12 385 MET B O 1
ATOM 6103 N N . HIS B 1 386 ? -43 -17.75 18.625 1 47.19 386 HIS B N 1
ATOM 6104 C CA . HIS B 1 386 ? -42.406 -19.078 18.641 1 47.19 386 HIS B CA 1
ATOM 6105 C C . HIS B 1 386 ? -43.188 -20.031 19.547 1 47.19 386 HIS B C 1
ATOM 6107 O O . HIS B 1 386 ? -43.5 -19.688 20.688 1 47.19 386 HIS B O 1
ATOM 6113 N N . VAL B 1 387 ? -43.938 -20.938 18.938 1 35.78 387 VAL B N 1
ATOM 6114 C CA . VAL B 1 387 ? -44.688 -21.938 19.688 1 35.78 387 VAL B CA 1
ATOM 6115 C C . VAL B 1 387 ? -43.719 -23.016 20.203 1 35.78 387 VAL B C 1
ATOM 6117 O O . VAL B 1 387 ? -43 -23.625 19.438 1 35.78 387 VAL B O 1
ATOM 6120 N N . VAL B 1 388 ? -43.344 -22.812 21.422 1 40.34 388 VAL B N 1
ATOM 6121 C CA . VAL B 1 388 ? -42.594 -23.891 22.047 1 40.34 388 VAL B CA 1
ATOM 6122 C C . VAL B 1 388 ? -43.562 -24.969 22.531 1 40.34 388 VAL B C 1
ATOM 6124 O O . VAL B 1 388 ? -44.5 -24.688 23.266 1 40.34 388 VAL B O 1
ATOM 6127 N N . GLU B 1 389 ? -43.938 -25.938 21.797 1 32 389 GLU B N 1
ATOM 6128 C CA . GLU B 1 389 ? -44.719 -27.094 22.234 1 32 389 GLU B CA 1
ATOM 6129 C C . GLU B 1 389 ? -44.031 -27.797 23.406 1 32 389 GLU B C 1
ATOM 6131 O O . GLU B 1 389 ? -42.906 -28.281 23.281 1 32 389 GLU B O 1
ATOM 6136 N N . GLU B 1 390 ? -44.156 -27.172 24.594 1 34.47 390 GLU B N 1
ATOM 6137 C CA . GLU B 1 390 ? -43.781 -28.016 25.734 1 34.47 390 GLU B CA 1
ATOM 6138 C C . GLU B 1 390 ? -44.5 -29.344 25.703 1 34.47 390 GLU B C 1
ATOM 6140 O O . GLU B 1 390 ? -45.688 -29.406 25.391 1 34.47 390 GLU B O 1
ATOM 6145 N N . GLU B 1 391 ? -43.906 -30.422 25.453 1 33.19 391 GLU B N 1
ATOM 6146 C CA . GLU B 1 391 ? -44.469 -31.766 25.672 1 33.19 391 GLU B CA 1
ATOM 6147 C C . GLU B 1 391 ? -45.25 -31.828 26.984 1 33.19 391 GLU B C 1
ATOM 6149 O O . GLU B 1 391 ? -44.719 -31.484 28.047 1 33.19 391 GLU B O 1
ATOM 6154 N N . ALA B 1 392 ? -46.531 -31.438 27.016 1 30.53 392 ALA B N 1
ATOM 6155 C CA . ALA B 1 392 ? -47.406 -31.844 28.125 1 30.53 392 ALA B CA 1
ATOM 6156 C C . ALA B 1 392 ? -47.188 -33.312 28.469 1 30.53 392 ALA B C 1
ATOM 6158 O O . ALA B 1 392 ? -47.344 -34.188 27.609 1 30.53 392 ALA B O 1
ATOM 6159 N N . SER B 1 393 ? -46.125 -33.688 29.188 1 28.2 393 SER B N 1
ATOM 6160 C CA . SER B 1 393 ? -46.062 -35 29.812 1 28.2 393 SER B CA 1
ATOM 6161 C C . SER B 1 393 ? -47.344 -35.344 30.547 1 28.2 393 SER B C 1
ATOM 6163 O O . SER B 1 393 ? -47.75 -34.625 31.469 1 28.2 393 SER B O 1
ATOM 6165 N N . PHE B 1 394 ? -48.406 -35.719 29.812 1 24.03 394 PHE B N 1
ATOM 6166 C CA . PHE B 1 394 ? -49.531 -36.375 30.438 1 24.03 394 PHE B CA 1
ATOM 6167 C C . PHE B 1 394 ? -49.094 -37.656 31.156 1 24.03 394 PHE B C 1
ATOM 6169 O O . PHE B 1 394 ? -48.438 -38.5 30.578 1 24.03 394 PHE B O 1
ATOM 6176 N N . HIS B 1 395 ? -48.625 -37.531 32.406 1 22.14 395 HIS B N 1
ATOM 6177 C CA . HIS B 1 395 ? -48.562 -38.625 33.344 1 22.14 395 HIS B CA 1
ATOM 6178 C C . HIS B 1 395 ? -49.844 -39.469 33.312 1 22.14 395 HIS B C 1
ATOM 6180 O O . HIS B 1 395 ? -50.938 -38.906 33.531 1 22.14 395 HIS B O 1
ATOM 6186 N N . ARG B 1 396 ? -49.75 -40.594 32.531 1 18.75 396 ARG B N 1
ATOM 6187 C CA . ARG B 1 396 ? -50.531 -41.719 33 1 18.75 396 ARG B CA 1
ATOM 6188 C C . ARG B 1 396 ? -50.031 -42.219 34.344 1 18.75 396 ARG B C 1
ATOM 6190 O O . ARG B 1 396 ? -48.812 -42.25 34.562 1 18.75 396 ARG B O 1
#

InterPro domains:
  IPR045197 Nuclear pore membrane glycoprotein 210-like [PTHR23019] (49-291)
  IPR055094 NUP210, Ig-like domain 15 [PF22959] (171-264)
  IPR055095 NUP210, C-terminal Ig-like domain [PF22957] (288-394)

Foldseek 3Di:
DQPFDWDWADAPQKIKIKTKRHPFPWPDQPNDYPDTDTDTPPTDQWIKIKIWIFGHPVCCVPPPDDDGIDIDIDIDGDDDDDADVVVGDGADEAEAEAFWKDADDDPDDLVFKFKAWPPVCVVAWGAGRSGIITGHHDWAKTKMKIWGHPDPVTDIDIHIYTHAHFDAKDKDWPDDWAFPDPDDDPAAEAFDKTKIFMFTAGPNRDTHDTDAAKDKDKPDPVQWDWDADDRNRMIIIHGHDADKIKMKMAGPVDRVHIDIDIHGYDHQQDPDPDDDDDQDPRDGDDRTDDDLVRLVVQQPPAAQWDKAKAKPDCQQHGPVQFWDWGFTRDSVVNGTDIDIDTDHRDPDPHPPVPDPFIKIKIWIGRPDPDPDDIDIDIDTDDDDDDPPPPPPPPDD/DQPWDWDWADAPQKIKIKTKRHPFPWPDQPNDHPDTDTDTPPTDQWIKIKIWIFGHPVCCVVVPDDRDTDIDIDIDGDDDDDADVVVGDGADEAEAEAFWKDADDDPDDLVQKFKAWPPVCVVAWDAGRSGIITGHHDWAKTKMKIWGHPDPVGDIDIHIYTHAHFDAKDKDWPDDWAFPDPDDDPAAEAFDKTKIFMFTAGPNRDTHDTDAAKDKDKPDDVQWDWDADDRNRMIIIHGHDADKIKMKMAGPVDRVHIDIDIHGYDHQQDPDPDDDDDQDPRDGDDRTDDDLVRLVVQQPPAAQWDKAKAKPDCQQHGPVQFKDWGFTRDSVVNGTDIDIDTDHRDPDPHPPVPDPWIKIKIWIGRPDPDPDDIDIDIDTDDDDDDDPPPPPPPDD

Radius of gyration: 37.13 Å; Cα contacts (8 Å, |Δi|>4): 1661; chains: 2; bounding box: 97×113×62 Å

Secondary structure (DSSP, 8-state):
---EEEEEEEETTEEEEEEEES--EE------SS-----EES--SEEEEEEEEEE-TTTTTTS-SS---EEEEEEEEP-PPPEEEETTEE---EEEETT-EEE-EESS-GGGEEEE--GGGTTTEEE-TTSEEEE-SS-EEEEEEEEE-SSTT--EEEEEEEEE---EEEEEE-S---BSSSS---SEETT-EEEEEEEEE-TTSPEESB---EEEEES-TTTEEEEEETTTTEEEEEE-SSEEEEEEEEESS-TTSEEEEEEEEE--S---SS---TT----PPPSBPPPHHHHHHHTTSPPSEEEEEEESSGGG--GGGTEEEEEEEETTTTEEEEEEEE----S-----TT---EEEEEEEEESS--SPPPEEEEEEE---------------/---EEEEEEEETTEEEEEEEES--EE-----SSS-----EES--SEEEEEEEEEE-TTTTTTS-S----EEEEEEEEP-PPPEEEETTEE---EEEETT-EEE-EESS-GGGEEEE--GGGTTTEEE-TTSEEEE-SS-EEEEEEEEE-SSTT--EEEEEEEEE---EEEEEE-S---BSSSS---SEETT-EEEEEEEEE-TTSPEESB---EEEEES-TTTEEEEEETTTTEEEEEE-SSEEEEEEEEESS-TTSEEEEEEEEE--S---SS---TT----PPPSBPPPHHHHHHHTTSPPSEEEEEEESSTTS--GGGTEEEEEEEETTTTEEEEEEEE----S-----TT---EEEEEEEEESSS-SPPPEEEEEEE---------------

Nearest PDB structures (foldseek):
  7r5j-assembly1_10  TM=6.453E-01  e=6.626E-18  Homo sapiens
  4aq1-assembly2_A-3  TM=2.615E-01  e=3.385E-07  Geobacillus stearothermophilus
  6qx4-assembly1_A  TM=2.499E-01  e=1.741E-06  Bacillus anthracis
  4aq1-assembly4_C-3  TM=2.368E-01  e=3.102E-06  Geobacillus stearothermophilus
  9avk-assembly1_A  TM=5.738E-01  e=4.961E-02  Limosilactobacillus reuteri

Organism: Oesophagostomum dentatum (NCBI:txid61180)

Solvent-accessible surface area (backbone atoms only — not comparable to full-atom values): 44654 Å² total; per-residue (Å²): 131,68,48,63,44,72,42,80,40,74,45,88,40,28,32,34,34,36,37,32,41,32,65,46,53,69,54,77,68,54,78,52,80,91,56,83,56,85,51,77,48,80,65,51,50,69,30,42,40,36,40,36,34,30,62,22,79,80,29,44,75,78,61,69,86,71,93,50,66,49,71,50,72,46,80,43,74,54,74,81,68,71,28,34,59,34,65,74,43,70,58,67,63,48,27,31,20,54,65,25,65,45,65,47,38,48,65,53,59,68,88,39,38,37,36,39,51,53,74,90,28,50,78,32,36,45,50,37,52,76,24,46,33,35,31,31,80,49,68,43,62,40,48,38,36,42,33,33,69,82,47,90,81,42,58,51,47,52,44,25,29,32,31,36,59,80,63,41,54,43,77,41,74,70,53,84,80,42,55,54,42,94,57,80,77,89,51,41,46,45,67,40,73,41,36,37,35,56,41,40,16,27,85,85,66,42,71,40,73,30,61,77,51,51,40,72,50,58,76,43,70,82,34,43,47,77,48,67,39,81,78,48,34,27,39,37,37,31,28,66,36,64,45,77,32,46,35,39,36,25,32,64,89,48,58,85,37,47,42,75,43,78,44,47,27,30,70,57,67,68,74,60,95,52,80,81,51,98,72,62,81,74,81,75,66,58,61,52,47,69,50,71,66,55,28,50,58,42,45,72,46,78,45,74,37,41,41,44,56,36,43,75,48,68,70,75,43,65,33,66,48,40,34,41,58,40,40,36,34,35,45,91,74,69,37,78,36,72,44,76,40,83,36,83,52,72,97,66,93,56,67,61,87,76,54,62,89,29,37,31,34,37,33,40,38,56,73,53,96,48,90,62,72,65,52,70,49,75,43,82,48,77,85,83,80,77,82,72,78,68,77,76,76,74,79,125,130,70,49,63,44,71,44,79,39,75,47,87,42,30,31,36,33,36,38,32,43,34,68,46,55,68,53,76,68,53,77,61,76,95,56,84,54,86,50,77,46,76,65,52,51,71,29,42,40,36,41,37,37,32,68,21,80,81,28,40,72,78,60,65,81,74,84,58,66,46,71,52,71,45,78,45,76,54,75,80,69,73,28,34,59,35,66,75,43,69,59,68,65,48,27,30,20,54,66,23,67,47,68,45,38,49,65,53,60,68,89,39,38,38,36,39,50,52,74,91,26,51,78,33,36,46,50,36,52,77,23,48,33,36,32,29,79,48,68,44,62,38,49,39,34,42,35,36,69,80,46,92,82,42,57,50,48,53,44,24,28,32,31,37,60,79,62,40,52,44,77,40,73,71,52,84,78,43,54,52,42,95,57,80,77,88,49,41,47,43,68,41,72,42,37,37,35,56,40,41,15,27,86,84,66,42,71,39,73,32,58,77,50,53,39,73,49,58,77,43,71,81,35,43,46,77,48,69,38,80,77,47,34,27,38,37,37,32,29,68,35,64,43,79,33,47,34,39,37,27,33,65,88,46,58,86,39,48,40,77,45,80,44,46,27,31,70,57,67,66,75,60,94,52,79,80,52,97,72,60,82,75,82,76,66,60,62,51,46,69,49,73,66,54,29,50,58,43,45,74,46,78,45,73,36,42,42,45,58,36,44,76,50,70,76,76,44,64,34,68,49,42,34,40,59,40,43,35,34,36,46,91,76,69,36,79,37,73,44,76,38,85,36,83,51,73,99,66,94,57,69,61,89,76,55,64,88,32,37,33,34,37,33,41,38,54,71,54,98,47,91,62,74,67,52,70,49,74,43,82,47,77,86,81,81,78,82,73,78,67,78,77,77,74,80,127

pLDDT: mean 72.95, std 18.09, range [18.75, 97.12]